Protein 9FGE (pdb70)

Sequence (1002 aa):
ADFAGAMKAFRGVVGAEWVFGDEEAVVPWSKTYIPDPAHQYKPVGAVCPQSVEEVQEIVRIANTYKQPLWTVSTGKNMGYGMTAPATPGQVVLDLKRMNRILEVDADLGTCLLEPGVTYQQLKDYLEEHKIPLWIDVPDVGPIASPVGNTLDRGVGYTPYGEHFMFQCGMEVCLPDGRLMRTGMGSIKGSTAWQAFKWGYGPYLDGLFTQSNFGIVTKMGLWLMPKPPVYKPFMVRHANMEDVPKIIEAMRPLRVSNLVANCNLMMSASYQLAMFKRRNEIVPDGAPLDEASLKKAASANGLGMWNTYFALYGTEQTVAGVEPIIRATLTASGGEVLTAAEMEGNPWFHHHQTLMQGGLNLDEVGLLRWRGAGGGLAWFAPVAAARGVEAERQTALAKEIVEKHGFDYTAAYAIGWRDLHHIIALLFDKADPTQEQKADACYRELVTRFGAQGWASYRTGVNSMDLVAQQYGEVNRDFNRTLKRAIDPNGILSPGKSGIHPADFAGAMKAFRGVVGAEWVFGDEEAVVPWSKTYIPDPAHQYKPVGAVCPQSVEEVQEIVRIANTYKQPLWTVSTGKNMGYGMTAPATPGQVVLDLKRMNRILEVDADLGTCLLEPGVTYQQLKDYLEEHKIPLWIDVPDVGPIASPVGNTLDRGVGYTPYGEHFMFQCGMEVCLPDGRLMRTGMGSIKGSTAWQAFKWGYGPYLDGLFTQSNFGIVTKMGLWLMPKPPVYKPFMVRHANMEDVPKIIEAMRPLRVSNLVANCNLMMSASYQLAMFKRRNEIVPDGAPLDEASLKKAASANGLGMWNTYFALYGTEQTVAGVEPIIRATLTASGGEVLTAAEMEGNPWFHHHQTLMQGGLNLDEVGLLRWRGAGGGLAWFAPVAAARGVEAERQTALAKEIVEKHGFDYTAAYAIGWRDLHHIIALLFDKADPTQEQKADACYRELVTRFGAQGWASYRTGVNSMDLVAQQYGEVNRDFNRTLKRAIDPNGILSPGKSGIHP

Foldseek 3Di:
DQLVQLQVQLCVLANNVQKQAADVSQVVLAAAQAQDLPSFFGERIEGEHQDLLSVLSSLQSCLVRLAFEEEAQQQPPHQFRRNTFLGPRHYYYYHLNNADFDDADLVQQKTKTFSNHFLVNVVCVCVVVVRQWFDADDLAFDGDGLVRCLLQQAAFWALCTRFVVFWFKFWWLFSNSDIDIFACVVPPPDPCRNPGHAHDDHRCPNCRRLHQGTHTGMIMGGTHGAAPDKWKKKKAAADPQLQQLQLVLVQVCQLVVVFRTWKKWFALQQVCLQPHAQCVQPNDVDANDPVSSNVVQVVLVHHRIMMMTMDGHDPVSCVVRVVVSCVSRVVSRIDMDTCVRCPPRVVSVSRSQRHRNHHDHGDRSNQRHDDNGSHKHKFKKKDFSGSVRRSVLQVVLQVLQVVLPFHWGWIWGDHNGMITTITIGIFDNVPSVGSVSSLVSSLCSQVVCLVVPIAHSGGHSNCLQVRLVSDDPVVLVVSQVSCCVRNVSQRGRACRSHHHD/DQLVQLQVQLCVLANPVQKQAAPVSQVVQAAAQAQDLPSFFGERMEGEHQDLLSVLSSLQSCLVRLAFEEEAQQQPPHQFRRNTFLGPRHYYYYHLNNFDFDDADLVQQKTKTFSNHFLVNVVCVCVVVVRQWFDADDLDADGDGLVRCVLQQAAFWALCTRSVVFWFKWWWQFSNSDIDIFAQPVPPPDPCRNPGHAHDPHRCPNCRHLHFGTHTGMIMGGTHGAAPDKWKKKKAAADPQLQQLQLVLVQVCLLVVVFRTWKKWFALVQVCLQPHAQCVQPDDVDANDPVSSSVVQVVLVHHRIMMMTMDGHDPVSCVVRVVVSCVSRVVSRIDMDTCVVCPPRVVSVSSSQNHRNHHDHDDRSNQRHDDNGSHKHKFKKKDFSGSVVSSVLQVVLQVLLVVLPFHFGWIWGDHNGMITTITIGIFDSVPSVGSVSSVVSSLCSQVVCLVVPIAHSGGHSNCLQVRLVSDDPVVLVVLQVSCCVRNVSQRTSACRSHHHD

Structure (mmCIF, N/CA/C/O backbone):
data_9FGE
#
_entry.id   9FGE
#
_cell.length_a   91.326
_cell.length_b   97.824
_cell.length_c   129.607
_cell.angle_alpha   90.00
_cell.angle_beta   90.00
_cell.angle_gamma   90.00
#
_symmetry.space_group_name_H-M   'P 2 21 21'
#
loop_
_entity.id
_entity.type
_entity.pdbx_description
1 polymer 'FAD-binding oxidoreductase'
2 non-polymer 'FLAVIN-ADENINE DINUCLEOTIDE'
3 non-polymer 4-hydroxy-3-methoxybenzaldehyde
4 non-polymer GLYCEROL
5 non-polymer DI(HYDROXYETHYL)ETHER
6 water water
#
loop_
_atom_site.group_PDB
_atom_site.id
_atom_site.type_symbol
_atom_site.label_atom_id
_atom_site.label_alt_id
_atom_site.label_comp_id
_atom_site.label_asym_id
_atom_site.label_entity_id
_atom_site.label_seq_id
_atom_site.pdbx_PDB_ins_code
_atom_site.Cartn_x
_atom_site.Cartn_y
_atom_site.Cartn_z
_atom_site.occupancy
_atom_site.B_iso_or_equiv
_atom_site.auth_seq_id
_atom_site.auth_comp_id
_atom_site.auth_asym_id
_atom_site.auth_atom_id
_atom_site.pdbx_PDB_model_num
ATOM 1 N N . ALA A 1 1 ? 10.195 18.394 65.954 1.00 28.94 43 ALA A N 1
ATOM 2 C CA . ALA A 1 1 ? 10.754 19.505 65.139 1.00 24.97 43 ALA A CA 1
ATOM 3 C C . ALA A 1 1 ? 10.641 20.852 65.881 1.00 25.57 43 ALA A C 1
ATOM 4 O O . ALA A 1 1 ? 9.578 21.176 66.397 1.00 32.04 43 ALA A O 1
ATOM 6 N N . ASP A 1 2 ? 11.727 21.656 65.968 1.00 24.56 44 ASP A N 1
ATOM 7 C CA . ASP A 1 2 ? 11.606 23.068 66.329 1.00 23.06 44 ASP A CA 1
ATOM 8 C C . ASP A 1 2 ? 11.606 23.929 65.065 1.00 23.01 44 ASP A C 1
ATOM 9 O O . ASP A 1 2 ? 12.638 24.395 64.564 1.00 19.40 44 ASP A O 1
ATOM 14 N N . PHE A 1 3 ? 10.407 24.118 64.543 1.00 20.84 45 PHE A N 1
ATOM 15 C CA . PHE A 1 3 ? 10.202 24.837 63.308 1.00 19.71 45 PHE A CA 1
ATOM 16 C C . PHE A 1 3 ? 10.711 26.270 63.411 1.00 19.40 45 PHE A C 1
ATOM 17 O O . PHE A 1 3 ? 11.461 26.707 62.553 1.00 18.04 45 PHE A O 1
ATOM 25 N N . ALA A 1 4 ? 10.305 27.005 64.449 1.00 20.02 46 ALA A N 1
ATOM 26 C CA . ALA A 1 4 ? 10.644 28.410 64.518 1.00 19.41 46 ALA A CA 1
ATOM 27 C C . ALA A 1 4 ? 12.164 28.597 64.632 1.00 17.58 46 ALA A C 1
ATOM 28 O O . ALA A 1 4 ? 12.709 29.503 63.988 1.00 19.77 46 ALA A O 1
ATOM 30 N N . GLY A 1 5 ? 12.849 27.736 65.394 1.00 18.01 47 GLY A N 1
ATOM 31 C CA . GLY A 1 5 ? 14.298 27.828 65.539 1.00 17.37 47 GLY A CA 1
ATOM 32 C C . GLY A 1 5 ? 15.023 27.523 64.216 1.00 16.92 47 GLY A C 1
ATOM 33 O O . GLY A 1 5 ? 16.008 28.157 63.855 1.00 15.92 47 GLY A O 1
ATOM 34 N N . ALA A 1 6 ? 14.568 26.480 63.534 1.00 16.73 48 ALA A N 1
ATOM 35 C CA . ALA A 1 6 ? 15.111 26.156 62.219 1.00 13.91 48 ALA A CA 1
ATOM 36 C C . ALA A 1 6 ? 14.989 27.309 61.233 1.00 14.42 48 ALA A C 1
ATOM 37 O O . ALA A 1 6 ? 15.971 27.646 60.580 1.00 14.89 48 ALA A O 1
ATOM 39 N N . MET A 1 7 ? 13.801 27.903 61.130 1.00 16.01 49 MET A N 1
ATOM 40 C CA . MET A 1 7 ? 13.541 28.911 60.121 1.00 17.11 49 MET A CA 1
ATOM 41 C C . MET A 1 7 ? 14.347 30.169 60.455 1.00 17.14 49 MET A C 1
ATOM 42 O O . MET A 1 7 ? 14.924 30.803 59.574 1.00 16.12 49 MET A O 1
ATOM 47 N N . LYS A 1 8 ? 14.515 30.468 61.748 1.00 16.35 50 LYS A N 1
ATOM 48 C CA . LYS A 1 8 ? 15.356 31.615 62.076 1.00 17.93 50 LYS A CA 1
ATOM 49 C C . LYS A 1 8 ? 16.808 31.384 61.665 1.00 15.95 50 LYS A C 1
ATOM 50 O O . LYS A 1 8 ? 17.474 32.248 61.101 1.00 15.51 50 LYS A O 1
ATOM 56 N N . ALA A 1 9 ? 17.306 30.176 61.921 1.00 14.57 51 ALA A N 1
ATOM 57 C CA . ALA A 1 9 ? 18.650 29.831 61.539 1.00 13.84 51 ALA A CA 1
ATOM 58 C C . ALA A 1 9 ? 18.817 29.818 60.018 1.00 15.38 51 ALA A C 1
ATOM 59 O O . ALA A 1 9 ? 19.851 30.281 59.524 1.00 14.92 51 ALA A O 1
ATOM 61 N N . PHE A 1 10 ? 17.806 29.318 59.290 1.00 14.54 52 PHE A N 1
ATOM 62 C CA . PHE A 1 10 ? 17.857 29.339 57.822 1.00 14.75 52 PHE A CA 1
ATOM 63 C C . PHE A 1 10 ? 17.939 30.771 57.266 1.00 15.36 52 PHE A C 1
ATOM 64 O O . PHE A 1 10 ? 18.673 31.030 56.305 1.00 16.31 52 PHE A O 1
ATOM 72 N N . ARG A 1 11 ? 17.255 31.742 57.903 1.00 15.34 53 ARG A N 1
ATOM 73 C CA . ARG A 1 11 ? 17.370 33.120 57.434 1.00 15.55 53 ARG A CA 1
ATOM 74 C C . ARG A 1 11 ? 18.807 33.623 57.509 1.00 16.61 53 ARG A C 1
ATOM 75 O O . ARG A 1 11 ? 19.228 34.393 56.648 1.00 17.82 53 ARG A O 1
ATOM 83 N N . GLY A 1 12 ? 19.554 33.196 58.535 1.00 15.19 54 GLY A N 1
ATOM 84 C CA . GLY A 1 12 ? 20.947 33.528 58.721 1.00 16.40 54 GLY A CA 1
ATOM 85 C C . GLY A 1 12 ? 21.838 32.948 57.630 1.00 17.09 54 GLY A C 1
ATOM 86 O O . GLY A 1 12 ? 22.903 33.484 57.349 1.00 19.96 54 GLY A O 1
ATOM 87 N N . VAL A 1 13 ? 21.403 31.833 57.008 1.00 14.68 55 VAL A N 1
ATOM 88 C CA . VAL A 1 13 ? 22.185 31.215 55.954 1.00 14.53 55 VAL A CA 1
ATOM 89 C C . VAL A 1 13 ? 21.901 31.859 54.603 1.00 15.41 55 VAL A C 1
ATOM 90 O O . VAL A 1 13 ? 22.844 32.177 53.892 1.00 18.30 55 VAL A O 1
ATOM 94 N N . VAL A 1 14 ? 20.647 31.944 54.190 1.00 13.66 56 VAL A N 1
ATOM 95 C CA . VAL A 1 14 ? 20.345 32.311 52.821 1.00 14.05 56 VAL A CA 1
ATOM 96 C C . VAL A 1 14 ? 19.898 33.771 52.736 1.00 17.14 56 VAL A C 1
ATOM 97 O O . VAL A 1 14 ? 19.753 34.263 51.632 1.00 17.85 56 VAL A O 1
ATOM 101 N N . GLY A 1 15 ? 19.597 34.401 53.870 1.00 16.73 57 GLY A N 1
ATOM 102 C CA . GLY A 1 15 ? 18.931 35.701 53.869 1.00 18.89 57 GLY A CA 1
ATOM 103 C C . GLY A 1 15 ? 17.421 35.563 54.080 1.00 18.63 57 GLY A C 1
ATOM 104 O O . GLY A 1 15 ? 16.755 34.665 53.544 1.00 16.94 57 GLY A O 1
ATOM 105 N N . ALA A 1 16 ? 16.818 36.505 54.817 1.00 18.07 58 ALA A N 1
ATOM 106 C CA . ALA A 1 16 ? 15.404 36.424 55.115 1.00 18.02 58 ALA A CA 1
ATOM 107 C C . ALA A 1 16 ? 14.528 36.384 53.860 1.00 17.23 58 ALA A C 1
ATOM 108 O O . ALA A 1 16 ? 13.461 35.758 53.879 1.00 17.71 58 ALA A O 1
ATOM 110 N N . GLU A 1 17 ? 14.990 36.965 52.746 1.00 16.82 59 GLU A N 1
ATOM 111 C CA . GLU A 1 17 ? 14.169 37.041 51.551 1.00 18.53 59 GLU A CA 1
ATOM 112 C C . GLU A 1 17 ? 14.072 35.693 50.813 1.00 17.63 59 GLU A C 1
ATOM 113 O O . GLU A 1 17 ? 13.216 35.566 49.910 1.00 17.83 59 GLU A O 1
ATOM 119 N N . TRP A 1 18 ? 14.823 34.678 51.277 1.00 17.27 60 TRP A N 1
ATOM 120 C CA . TRP A 1 18 ? 14.818 33.360 50.629 1.00 14.27 60 TRP A CA 1
ATOM 121 C C . TRP A 1 18 ? 14.276 32.291 51.567 1.00 15.11 60 TRP A C 1
ATOM 122 O O . TRP A 1 18 ? 14.405 31.104 51.294 1.00 14.51 60 TRP A O 1
ATOM 133 N N . VAL A 1 19 ? 13.679 32.714 52.695 1.00 15.69 61 VAL A N 1
ATOM 134 C CA . VAL A 1 19 ? 12.952 31.832 53.597 1.00 14.62 61 VAL A CA 1
ATOM 135 C C . VAL A 1 19 ? 11.473 32.227 53.584 1.00 17.26 61 VAL A C 1
ATOM 136 O O . VAL A 1 19 ? 11.122 33.419 53.695 1.00 18.02 61 VAL A O 1
ATOM 140 N N . PHE A 1 20 ? 10.617 31.203 53.511 1.00 15.88 62 PHE A N 1
ATOM 141 C CA . PHE A 1 20 ? 9.178 31.358 53.385 1.00 17.29 62 PHE A CA 1
ATOM 142 C C . PHE A 1 20 ? 8.551 30.553 54.515 1.00 18.47 62 PHE A C 1
ATOM 143 O O . PHE A 1 20 ? 8.556 29.318 54.453 1.00 17.00 62 PHE A O 1
ATOM 151 N N . GLY A 1 21 ? 8.024 31.227 55.552 1.00 19.66 63 GLY A N 1
ATOM 152 C CA . GLY A 1 21 ? 7.868 30.596 56.863 1.00 19.70 63 GLY A CA 1
ATOM 153 C C . GLY A 1 21 ? 6.479 30.687 57.496 1.00 23.56 63 GLY A C 1
ATOM 154 O O . GLY A 1 21 ? 6.337 30.435 58.706 1.00 24.22 63 GLY A O 1
ATOM 155 N N . ASP A 1 22 ? 5.452 30.950 56.685 1.00 24.43 64 ASP A N 1
ATOM 156 C CA . ASP A 1 22 ? 4.079 30.855 57.172 1.00 29.47 64 ASP A CA 1
ATOM 157 C C . ASP A 1 22 ? 3.135 30.464 56.037 1.00 28.17 64 ASP A C 1
ATOM 158 O O . ASP A 1 22 ? 3.511 30.479 54.866 1.00 26.11 64 ASP A O 1
ATOM 163 N N . GLU A 1 23 ? 1.867 30.215 56.381 1.00 31.70 65 GLU A N 1
ATOM 164 C CA . GLU A 1 23 ? 0.911 29.676 55.421 1.00 32.21 65 GLU A CA 1
ATOM 165 C C . GLU A 1 23 ? 0.835 30.527 54.149 1.00 31.38 65 GLU A C 1
ATOM 166 O O . GLU A 1 23 ? 0.804 29.986 53.050 1.00 29.83 65 GLU A O 1
ATOM 172 N N . GLU A 1 24 ? 0.742 31.853 54.298 1.00 29.83 66 GLU A N 1
ATOM 173 C CA . GLU A 1 24 ? 0.606 32.751 53.167 1.00 30.00 66 GLU A CA 1
ATOM 174 C C . GLU A 1 24 ? 1.869 32.742 52.302 1.00 26.97 66 GLU A C 1
ATOM 175 O O . GLU A 1 24 ? 1.786 32.772 51.080 1.00 25.52 66 GLU A O 1
ATOM 181 N N . ALA A 1 25 ? 3.043 32.782 52.944 1.00 22.13 67 ALA A N 1
ATOM 182 C CA . ALA A 1 25 ? 4.295 32.845 52.210 1.00 20.40 67 ALA A CA 1
ATOM 183 C C . ALA A 1 25 ? 4.551 31.529 51.434 1.00 18.11 67 ALA A C 1
ATOM 184 O O . ALA A 1 25 ? 5.217 31.574 50.401 1.00 18.94 67 ALA A O 1
ATOM 186 N N . VAL A 1 26 ? 4.017 30.385 51.888 1.00 19.59 68 VAL A N 1
ATOM 187 C CA . VAL A 1 26 ? 4.321 29.108 51.217 1.00 17.52 68 VAL A CA 1
ATOM 188 C C . VAL A 1 26 ? 3.285 28.713 50.161 1.00 18.13 68 VAL A C 1
ATOM 189 O O . VAL A 1 26 ? 3.398 27.655 49.527 1.00 16.33 68 VAL A O 1
ATOM 193 N N . VAL A 1 27 ? 2.288 29.575 49.904 1.00 18.44 69 VAL A N 1
ATOM 194 C CA . VAL A 1 27 ? 1.314 29.346 48.850 1.00 18.92 69 VAL A CA 1
ATOM 195 C C . VAL A 1 27 ? 1.986 28.945 47.531 1.00 18.07 69 VAL A C 1
ATOM 196 O O . VAL A 1 27 ? 1.507 28.006 46.900 1.00 17.35 69 VAL A O 1
ATOM 200 N N . PRO A 1 28 ? 3.066 29.609 47.030 1.00 18.81 70 PRO A N 1
ATOM 201 C CA . PRO A 1 28 ? 3.674 29.191 45.761 1.00 18.18 70 PRO A CA 1
ATOM 202 C C . PRO A 1 28 ? 4.167 27.735 45.692 1.00 17.55 70 PRO A C 1
ATOM 203 O O . PRO A 1 28 ? 4.439 27.231 44.601 1.00 17.43 70 PRO A O 1
ATOM 207 N N . TRP A 1 29 ? 4.298 27.078 46.849 1.00 14.16 71 TRP A N 1
ATOM 208 C CA . TRP A 1 29 ? 4.779 25.692 46.914 1.00 13.18 71 TRP A CA 1
ATOM 209 C C . TRP A 1 29 ? 3.645 24.701 47.204 1.00 14.00 71 TRP A C 1
ATOM 210 O O . TRP A 1 29 ? 3.906 23.516 47.390 1.00 13.91 71 TRP A O 1
ATOM 221 N N . SER A 1 30 ? 2.395 25.152 47.289 1.00 14.77 72 SER A N 1
ATOM 222 C CA . SER A 1 30 ? 1.358 24.332 47.895 1.00 15.92 72 SER A CA 1
ATOM 223 C C . SER A 1 30 ? 0.388 23.776 46.864 1.00 15.22 72 SER A C 1
ATOM 224 O O . SER A 1 30 ? -0.345 22.882 47.239 1.00 17.87 72 SER A O 1
ATOM 227 N N . LYS A 1 31 ? 0.340 24.266 45.618 1.00 15.07 73 LYS A N 1
ATOM 228 C CA . LYS A 1 31 ? -0.678 23.782 44.682 1.00 16.31 73 LYS A CA 1
ATOM 229 C C . LYS A 1 31 ? -0.257 22.411 44.127 1.00 14.17 73 LYS A C 1
ATOM 230 O O . LYS A 1 31 ? 0.889 22.230 43.693 1.00 14.34 73 LYS A O 1
ATOM 236 N N . THR A 1 32 ? -1.230 21.482 44.046 1.00 12.88 74 THR A N 1
ATOM 237 C CA . THR A 1 32 ? -1.015 20.170 43.437 1.00 11.93 74 THR A CA 1
ATOM 238 C C . THR A 1 32 ? -2.208 19.865 42.534 1.00 12.16 74 THR A C 1
ATOM 239 O O . THR A 1 32 ? -3.248 20.538 42.623 1.00 13.67 74 THR A O 1
ATOM 243 N N . TYR A 1 33 ? -2.063 18.820 41.749 1.00 11.90 75 TYR A N 1
ATOM 244 C CA . TYR A 1 33 ? -3.083 18.383 40.793 1.00 13.16 75 TYR A CA 1
ATOM 245 C C . TYR A 1 33 ? -3.590 17.002 41.166 1.00 12.05 75 TYR A C 1
ATOM 246 O O . TYR A 1 33 ? -4.627 16.554 40.676 1.00 11.68 75 TYR A O 1
ATOM 255 N N . ILE A 1 34 ? -2.829 16.290 42.005 1.00 11.80 76 ILE A N 1
ATOM 256 C CA . ILE A 1 34 ? -3.255 15.012 42.521 1.00 10.80 76 ILE A CA 1
ATOM 257 C C . ILE A 1 34 ? -4.472 15.194 43.442 1.00 11.91 76 ILE A C 1
ATOM 258 O O . ILE A 1 34 ? -4.700 16.277 43.981 1.00 13.23 76 ILE A O 1
ATOM 263 N N . PRO A 1 35 ? -5.272 14.135 43.670 1.00 13.22 77 PRO A N 1
ATOM 264 C CA . PRO A 1 35 ? -6.407 14.242 44.578 1.00 13.89 77 PRO A CA 1
ATOM 265 C C . PRO A 1 35 ? -5.895 14.318 46.019 1.00 15.42 77 PRO A C 1
ATOM 266 O O . PRO A 1 35 ? -5.004 13.547 46.396 1.00 17.55 77 PRO A O 1
ATOM 270 N N . ASP A 1 36 ? -6.478 15.201 46.830 1.00 14.82 78 ASP A N 1
ATOM 271 C CA . ASP A 1 36 ? -6.056 15.325 48.209 1.00 14.02 78 ASP A CA 1
ATOM 272 C C . ASP A 1 36 ? -7.254 15.754 49.059 1.00 14.60 78 ASP A C 1
ATOM 273 O O . ASP A 1 36 ? -7.280 16.889 49.502 1.00 16.44 78 ASP A O 1
ATOM 278 N N . PRO A 1 37 ? -8.287 14.887 49.204 1.00 18.25 79 PRO A N 1
ATOM 279 C CA . PRO A 1 37 ? -9.519 15.251 49.912 1.00 18.40 79 PRO A CA 1
ATOM 280 C C . PRO A 1 37 ? -9.284 15.688 51.350 1.00 23.87 79 PRO A C 1
ATOM 281 O O . PRO A 1 37 ? -9.942 16.619 51.805 1.00 28.46 79 PRO A O 1
ATOM 285 N N . ALA A 1 38 ? -8.254 15.144 52.010 1.00 23.11 80 ALA A N 1
ATOM 286 C CA . ALA A 1 38 ? -7.975 15.554 53.384 1.00 26.79 80 ALA A CA 1
ATOM 287 C C . ALA A 1 38 ? -7.082 16.795 53.466 1.00 26.72 80 ALA A C 1
ATOM 288 O O . ALA A 1 38 ? -6.775 17.240 54.577 1.00 27.17 80 ALA A O 1
ATOM 290 N N . HIS A 1 39 ? -6.640 17.373 52.329 1.00 22.04 81 HIS A N 1
ATOM 291 C CA . HIS A 1 39 ? -5.736 18.509 52.328 1.00 27.00 81 HIS A CA 1
ATOM 292 C C . HIS A 1 39 ? -4.497 18.231 53.188 1.00 23.32 81 HIS A C 1
ATOM 293 O O . HIS A 1 39 ? -4.065 19.094 53.936 1.00 26.47 81 HIS A O 1
ATOM 300 N N . GLN A 1 40 ? -3.907 17.041 53.040 1.00 19.22 82 GLN A N 1
ATOM 301 C CA . GLN A 1 40 ? -2.818 16.640 53.929 1.00 18.15 82 GLN A CA 1
ATOM 302 C C . GLN A 1 40 ? -1.439 16.794 53.267 1.00 17.98 82 GLN A C 1
ATOM 303 O O . GLN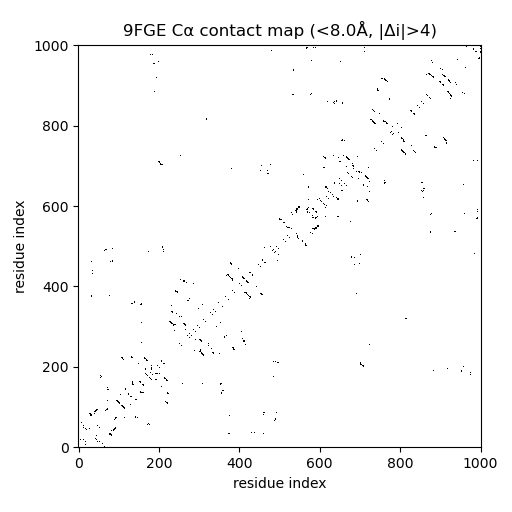 A 1 40 ? -0.436 16.697 53.968 1.00 19.47 82 GLN A O 1
ATOM 309 N N . TYR A 1 41 ? -1.346 16.930 51.943 1.00 15.09 83 TYR A N 1
ATOM 310 C CA . TYR A 1 41 ? -0.042 17.063 51.271 1.00 14.90 83 TYR A CA 1
ATOM 311 C C . TYR A 1 41 ? 0.274 18.545 51.040 1.00 14.05 83 TYR A C 1
ATOM 312 O O . TYR A 1 41 ? -0.210 19.157 50.076 1.00 15.12 83 TYR A O 1
ATOM 321 N N . LYS A 1 42 ? 1.026 19.123 51.994 1.00 13.90 84 LYS A N 1
ATOM 322 C CA . LYS A 1 42 ? 1.271 20.552 52.021 1.00 15.77 84 LYS A CA 1
ATOM 323 C C . LYS A 1 42 ? 2.544 20.842 52.795 1.00 12.97 84 LYS A C 1
ATOM 324 O O . LYS A 1 42 ? 2.768 20.337 53.897 1.00 14.24 84 LYS A O 1
ATOM 330 N N . PRO A 1 43 ? 3.411 21.715 52.263 1.00 13.97 85 PRO A N 1
ATOM 331 C CA . PRO A 1 43 ? 4.597 22.131 53.010 1.00 14.54 85 PRO A CA 1
ATOM 332 C C . PRO A 1 43 ? 4.252 23.177 54.069 1.00 14.22 85 PRO A C 1
ATOM 333 O O . PRO A 1 43 ? 3.233 23.886 53.953 1.00 15.23 85 PRO A O 1
ATOM 337 N N . VAL A 1 44 ? 5.116 23.296 55.088 1.00 14.18 86 VAL A N 1
ATOM 338 C CA . VAL A 1 44 ? 4.968 24.331 56.107 1.00 15.49 86 VAL A CA 1
ATOM 339 C C . VAL A 1 44 ? 5.953 25.472 55.923 1.00 16.24 86 VAL A C 1
ATOM 340 O O . VAL A 1 44 ? 5.846 26.497 56.579 1.00 16.78 86 VAL A O 1
ATOM 344 N N . GLY A 1 45 ? 6.888 25.345 54.977 1.00 13.61 87 GLY A N 1
ATOM 345 C CA . GLY A 1 45 ? 7.888 26.341 54.739 1.00 13.36 87 GLY A CA 1
ATOM 346 C C . GLY A 1 45 ? 8.667 26.011 53.468 1.00 12.25 87 GLY A C 1
ATOM 347 O O . GLY A 1 45 ? 8.468 24.969 52.846 1.00 13.48 87 GLY A O 1
ATOM 348 N N . ALA A 1 46 ? 9.452 26.965 53.011 1.00 11.20 88 ALA A N 1
ATOM 349 C CA . ALA A 1 46 ? 10.401 26.731 51.932 1.00 12.56 88 ALA A CA 1
ATOM 350 C C . ALA A 1 46 ? 11.675 27.551 52.155 1.00 14.81 88 ALA A C 1
ATOM 351 O O . ALA A 1 46 ? 11.654 28.619 52.786 1.00 13.04 88 ALA A O 1
ATOM 353 N N . VAL A 1 47 ? 12.813 27.020 51.660 1.00 11.94 89 VAL A N 1
ATOM 354 C CA . VAL A 1 47 ? 14.093 27.695 51.727 1.00 13.28 89 VAL A CA 1
ATOM 355 C C . VAL A 1 47 ? 14.797 27.510 50.390 1.00 14.38 89 VAL A C 1
ATOM 356 O O . VAL A 1 47 ? 14.783 26.421 49.824 1.00 13.75 89 VAL A O 1
ATOM 360 N N . CYS A 1 48 ? 15.396 28.579 49.872 1.00 13.02 90 CYS A N 1
ATOM 361 C CA . CYS A 1 48 ? 15.938 28.613 48.532 1.00 12.05 90 CYS A CA 1
ATOM 362 C C . CYS A 1 48 ? 17.391 29.052 48.546 1.00 12.52 90 CYS A C 1
ATOM 363 O O . CYS A 1 48 ? 17.719 30.238 48.327 1.00 13.76 90 CYS A O 1
ATOM 366 N N . PRO A 1 49 ? 18.355 28.120 48.703 1.00 12.13 91 PRO A N 1
ATOM 367 C CA . PRO A 1 49 ? 19.767 28.450 48.617 1.00 11.55 91 PRO A CA 1
ATOM 368 C C . PRO A 1 49 ? 20.324 28.595 47.202 1.00 12.54 91 PRO A C 1
ATOM 369 O O . PRO A 1 49 ? 19.764 28.043 46.235 1.00 12.22 91 PRO A O 1
ATOM 373 N N . GLN A 1 50 ? 21.461 29.317 47.115 1.00 12.55 92 GLN A N 1
ATOM 374 C CA . GLN A 1 50 ? 22.143 29.486 45.836 1.00 14.22 92 GLN A CA 1
ATOM 375 C C . GLN A 1 50 ? 23.496 28.774 45.755 1.00 14.25 92 GLN A C 1
ATOM 376 O O . GLN A 1 50 ? 24.098 28.758 44.682 1.00 15.33 92 GLN A O 1
ATOM 382 N N . SER A 1 51 ? 24.014 28.231 46.868 1.00 13.35 93 SER A N 1
ATOM 383 C CA . SER A 1 51 ? 25.293 27.553 46.833 1.00 13.92 93 SER A CA 1
ATOM 384 C C . SER A 1 51 ? 25.240 26.225 47.571 1.00 11.38 93 SER A C 1
ATOM 385 O O . SER A 1 51 ? 24.459 26.049 48.490 1.00 11.12 93 SER A O 1
ATOM 388 N N . VAL A 1 52 ? 26.147 25.307 47.216 1.00 13.50 94 VAL A N 1
ATOM 389 C CA . VAL A 1 52 ? 26.247 24.021 47.932 1.00 14.13 94 VAL A CA 1
ATOM 390 C C . VAL A 1 52 ? 26.654 24.276 49.399 1.00 14.17 94 VAL A C 1
ATOM 391 O O . VAL A 1 52 ? 26.201 23.578 50.296 1.00 13.24 94 VAL A O 1
ATOM 395 N N . GLU A 1 53 ? 27.480 25.283 49.689 1.00 12.91 95 GLU A N 1
ATOM 396 C CA . GLU A 1 53 ? 27.848 25.568 51.071 1.00 14.34 95 GLU A CA 1
ATOM 397 C C . GLU A 1 53 ? 26.622 25.962 51.908 1.00 14.09 95 GLU A C 1
ATOM 398 O O . GLU A 1 53 ? 26.502 25.559 53.083 1.00 13.59 95 GLU A O 1
ATOM 404 N N . GLU A 1 54 ? 25.693 26.728 51.318 1.00 11.94 96 GLU A N 1
ATOM 405 C CA . GLU A 1 54 ? 24.434 27.032 52.018 1.00 11.70 96 GLU A CA 1
ATOM 406 C C . GLU A 1 54 ? 23.624 25.739 52.267 1.00 11.18 96 GLU A C 1
ATOM 407 O O . GLU A 1 54 ? 23.012 25.562 53.349 1.00 11.24 96 GLU A O 1
ATOM 413 N N . VAL A 1 55 ? 23.601 24.831 51.268 1.00 10.52 97 VAL A N 1
ATOM 414 C CA . VAL A 1 55 ? 22.904 23.554 51.446 1.00 10.60 97 VAL A CA 1
ATOM 415 C C . VAL A 1 55 ? 23.446 22.828 52.663 1.00 11.40 97 VAL A C 1
ATOM 416 O O . VAL A 1 55 ? 22.689 22.332 53.487 1.00 9.74 97 VAL A O 1
ATOM 420 N N . GLN A 1 56 ? 24.776 22.725 52.751 1.00 12.74 98 GLN A N 1
ATOM 421 C CA . GLN A 1 56 ? 25.417 22.027 53.856 1.00 11.03 98 GLN A CA 1
ATOM 422 C C . GLN A 1 56 ? 24.999 22.614 55.204 1.00 11.67 98 GLN A C 1
ATOM 423 O O . GLN A 1 56 ? 24.711 21.846 56.127 1.00 11.44 98 GLN A O 1
ATOM 429 N N . GLU A 1 57 ? 24.995 23.945 55.286 1.00 12.11 99 GLU A N 1
ATOM 430 C CA . GLU A 1 57 ? 24.625 24.603 56.535 1.00 13.91 99 GLU A CA 1
ATOM 431 C C . GLU A 1 57 ? 23.158 24.332 56.860 1.00 12.91 99 GLU A C 1
ATOM 432 O O . GLU A 1 57 ? 22.780 24.091 57.994 1.00 12.89 99 GLU A O 1
ATOM 438 N N . ILE A 1 58 ? 22.290 24.414 55.857 1.00 10.40 100 ILE A N 1
ATOM 439 C CA . ILE A 1 58 ? 20.904 24.102 56.011 1.00 10.24 100 ILE A CA 1
ATOM 440 C C . ILE A 1 58 ? 20.716 22.677 56.582 1.00 11.21 100 ILE A C 1
ATOM 441 O O . ILE A 1 58 ? 19.902 22.462 57.486 1.00 11.02 100 ILE A O 1
ATOM 446 N N . VAL A 1 59 ? 21.442 21.705 56.062 1.00 10.69 101 VAL A N 1
ATOM 447 C CA . VAL A 1 59 ? 21.329 20.332 56.528 1.00 11.04 101 VAL A CA 1
ATOM 448 C C . VAL A 1 59 ? 21.767 20.234 57.986 1.00 11.63 101 VAL A C 1
ATOM 449 O O . VAL A 1 59 ? 21.161 19.472 58.742 1.00 11.38 101 VAL A O 1
ATOM 453 N N . ARG A 1 60 ? 22.826 20.949 58.366 1.00 11.53 102 ARG A N 1
ATOM 454 C CA . ARG A 1 60 ? 23.322 20.878 59.726 1.00 11.57 102 ARG A CA 1
ATOM 455 C C . ARG A 1 60 ? 22.227 21.409 60.655 1.00 12.71 102 ARG A C 1
ATOM 456 O O . ARG A 1 60 ? 21.926 20.803 61.678 1.00 12.28 102 ARG A O 1
ATOM 464 N N . ILE A 1 61 ? 21.619 22.542 60.277 1.00 12.04 103 ILE A N 1
ATOM 465 C CA . ILE A 1 61 ? 20.537 23.134 61.058 1.00 11.69 103 ILE A CA 1
ATOM 466 C C . ILE A 1 61 ? 19.341 22.162 61.151 1.00 12.66 103 ILE A C 1
ATOM 467 O O . ILE A 1 61 ? 18.689 22.010 62.204 1.00 12.67 103 ILE A O 1
ATOM 472 N N . ALA A 1 62 ? 18.980 21.511 60.036 1.00 11.33 104 ALA A N 1
ATOM 473 C CA . ALA A 1 62 ? 17.896 20.544 60.016 1.00 11.54 104 ALA A CA 1
ATOM 474 C C . ALA A 1 62 ? 18.105 19.456 61.047 1.00 11.80 104 ALA A C 1
ATOM 475 O O . ALA A 1 62 ? 17.159 19.049 61.778 1.00 12.47 104 ALA A O 1
ATOM 477 N N . ASN A 1 63 ? 19.345 19.020 61.170 1.00 12.01 105 ASN A N 1
ATOM 478 C CA . ASN A 1 63 ? 19.673 17.994 62.162 1.00 12.69 105 ASN A CA 1
ATOM 479 C C . ASN A 1 63 ? 19.498 18.537 63.585 1.00 12.36 105 ASN A C 1
ATOM 480 O O . ASN A 1 63 ? 18.849 17.909 64.437 1.00 14.33 105 ASN A O 1
ATOM 485 N N . THR A 1 64 ? 20.056 19.717 63.856 1.00 12.71 106 THR A N 1
ATOM 486 C CA . THR A 1 64 ? 20.031 20.262 65.218 1.00 12.64 106 THR A CA 1
ATOM 487 C C . THR A 1 64 ? 18.592 20.468 65.673 1.00 12.93 106 THR A C 1
ATOM 488 O O . THR A 1 64 ? 18.290 20.218 66.840 1.00 16.13 106 THR A O 1
ATOM 492 N N . TYR A 1 65 ? 17.729 20.967 64.781 1.00 12.74 107 TYR A N 1
ATOM 493 C CA . TYR A 1 65 ? 16.372 21.385 65.113 1.00 13.41 107 TYR A CA 1
ATOM 494 C C . TYR A 1 65 ? 15.360 20.265 64.788 1.00 14.03 107 TYR A C 1
ATOM 495 O O . TYR A 1 65 ? 14.145 20.454 64.957 1.00 15.71 107 TYR A O 1
ATOM 504 N N . LYS A 1 66 ? 15.847 19.142 64.241 1.00 13.74 108 LYS A N 1
ATOM 505 C CA . LYS A 1 66 ? 15.019 18.002 63.846 1.00 16.28 108 LYS A CA 1
ATOM 506 C C . LYS A 1 66 ? 13.900 18.449 62.874 1.00 14.77 108 LYS A C 1
ATOM 507 O O . LYS A 1 66 ? 12.762 17.975 62.971 1.00 17.04 108 LYS A O 1
ATOM 513 N N . GLN A 1 67 ? 14.221 19.313 61.888 1.00 12.47 109 GLN A N 1
ATOM 514 C CA . GLN A 1 67 ? 13.257 19.859 60.963 1.00 11.27 109 GLN A CA 1
ATOM 515 C C . GLN A 1 67 ? 13.464 19.227 59.589 1.00 11.58 109 GLN A C 1
ATOM 516 O O . GLN A 1 67 ? 14.492 19.498 58.949 1.00 13.07 109 GLN A O 1
ATOM 522 N N . PRO A 1 68 ? 12.550 18.351 59.137 1.00 12.81 110 PRO A N 1
ATOM 523 C CA . PRO A 1 68 ? 12.721 17.710 57.843 1.00 12.75 110 PRO A CA 1
ATOM 524 C C . PRO A 1 68 ? 12.618 18.641 56.659 1.00 11.82 110 PRO A C 1
ATOM 525 O O . PRO A 1 68 ? 11.902 19.656 56.707 1.00 12.99 110 PRO A O 1
ATOM 529 N N . LEU A 1 69 ? 13.382 18.268 55.611 1.00 10.76 111 LEU A N 1
ATOM 530 C CA . LEU A 1 69 ? 13.481 18.989 54.339 1.00 10.88 111 LEU A CA 1
ATOM 531 C C . LEU A 1 69 ? 12.973 18.120 53.190 1.00 11.26 111 LEU A C 1
ATOM 532 O O . LEU A 1 69 ? 13.422 16.986 53.034 1.00 12.82 111 LEU A O 1
ATOM 537 N N . TRP A 1 70 ? 12.127 18.674 52.324 1.00 10.95 112 TRP A N 1
ATOM 538 C CA . TRP A 1 70 ? 11.694 17.956 51.121 1.00 10.27 112 TRP A CA 1
ATOM 539 C C . TRP A 1 70 ? 12.397 18.604 49.946 1.00 11.47 112 TRP A C 1
ATOM 540 O O . TRP A 1 70 ? 12.012 19.708 49.527 1.00 11.36 112 TRP A O 1
ATOM 551 N N . THR A 1 71 ? 13.430 17.938 49.401 1.00 10.87 113 THR A N 1
ATOM 552 C CA . THR A 1 71 ? 14.278 18.546 48.383 1.00 10.10 113 THR A CA 1
ATOM 553 C C . THR A 1 71 ? 13.694 18.413 47.001 1.00 10.28 113 THR A C 1
ATOM 554 O O . THR A 1 71 ? 13.282 17.305 46.610 1.00 11.09 113 THR A O 1
ATOM 558 N N . VAL A 1 72 ? 13.708 19.514 46.267 1.00 9.96 114 VAL A N 1
ATOM 559 C CA . VAL A 1 72 ? 13.342 19.541 44.844 1.00 10.34 114 VAL A CA 1
ATOM 560 C C . VAL A 1 72 ? 14.349 20.347 44.064 1.00 10.67 114 VAL A C 1
ATOM 561 O O . VAL A 1 72 ? 15.074 21.161 44.634 1.00 11.48 114 VAL A O 1
ATOM 565 N N . SER A 1 73 ? 14.369 20.126 42.741 1.00 11.45 115 SER A N 1
ATOM 566 C CA . SER A 1 73 ? 15.276 20.830 41.830 1.00 13.08 115 SER A CA 1
ATOM 567 C C . SER A 1 73 ? 14.517 22.013 41.275 1.00 14.64 115 SER A C 1
ATOM 568 O O . SER A 1 73 ? 14.843 23.123 41.663 1.00 19.92 115 SER A O 1
ATOM 571 N N . THR A 1 74 ? 13.566 21.805 40.349 1.00 12.60 116 THR A N 1
ATOM 572 C CA . THR A 1 74 ? 12.688 22.854 39.865 1.00 14.58 116 THR A CA 1
ATOM 573 C C . THR A 1 74 ? 11.248 22.611 40.341 1.00 15.48 116 THR A C 1
ATOM 574 O O . THR A 1 74 ? 10.399 23.494 40.186 1.00 15.83 116 THR A O 1
ATOM 578 N N . GLY A 1 75 ? 10.953 21.395 40.843 1.00 13.53 117 GLY A N 1
ATOM 579 C CA . GLY A 1 75 ? 9.662 21.130 41.485 1.00 13.23 117 GLY A CA 1
ATOM 580 C C . GLY A 1 75 ? 8.477 21.069 40.528 1.00 13.64 117 GLY A C 1
ATOM 581 O O . GLY A 1 75 ? 7.356 21.381 40.939 1.00 17.49 117 GLY A O 1
ATOM 582 N N . LYS A 1 76 ? 8.671 20.616 39.302 1.00 12.42 118 LYS A N 1
ATOM 583 C CA . LYS A 1 76 ? 7.572 20.552 38.347 1.00 12.77 118 LYS A CA 1
ATOM 584 C C . LYS A 1 76 ? 7.130 19.101 38.125 1.00 12.56 118 LYS A C 1
ATOM 585 O O . LYS A 1 76 ? 6.747 18.729 37.023 1.00 12.86 118 LYS A O 1
ATOM 591 N N . ASN A 1 77 ? 7.029 18.344 39.229 1.00 11.94 119 ASN A N 1
ATOM 592 C CA . ASN A 1 77 ? 6.595 16.951 39.230 1.00 11.91 119 ASN A CA 1
ATOM 593 C C . ASN A 1 77 ? 5.067 16.905 39.136 1.00 11.21 119 ASN A C 1
ATOM 594 O O . ASN A 1 77 ? 4.369 16.377 39.993 1.00 11.76 119 ASN A O 1
ATOM 599 N N . MET A 1 78 ? 4.524 17.409 38.016 1.00 10.83 120 MET A N 1
ATOM 600 C CA . MET A 1 78 ? 3.106 17.625 37.832 1.00 11.57 120 MET A CA 1
ATOM 601 C C . MET A 1 78 ? 2.416 16.284 37.560 1.00 11.07 120 MET A C 1
ATOM 602 O O . MET A 1 78 ? 2.839 15.551 36.686 1.00 11.54 120 MET A O 1
ATOM 607 N N . GLY A 1 79 ? 1.397 16.005 38.378 1.00 10.29 121 GLY A N 1
ATOM 608 C CA . GLY A 1 79 ? 0.713 14.727 38.412 1.00 10.89 121 GLY A CA 1
ATOM 609 C C . GLY A 1 79 ? 1.345 13.741 39.386 1.00 10.43 121 GLY A C 1
ATOM 610 O O . GLY A 1 79 ? 0.834 12.628 39.543 1.00 10.98 121 GLY A O 1
ATOM 611 N N . TYR A 1 80 ? 2.455 14.161 40.018 1.00 11.42 122 TYR A N 1
ATOM 612 C CA . TYR A 1 80 ? 3.158 13.337 40.996 1.00 10.36 122 TYR A CA 1
ATOM 613 C C . TYR A 1 80 ? 3.367 14.083 42.324 1.00 11.74 122 TYR A C 1
ATOM 614 O O . TYR A 1 80 ? 4.028 13.546 43.225 1.00 12.56 122 TYR A O 1
ATOM 623 N N . GLY A 1 81 ? 2.763 15.264 42.469 1.00 10.92 123 GLY A N 1
ATOM 624 C CA . GLY A 1 81 ? 2.798 15.996 43.731 1.00 10.72 123 GLY A CA 1
ATOM 625 C C . GLY A 1 81 ? 3.401 17.392 43.697 1.00 11.12 123 GLY A C 1
ATOM 626 O O . GLY A 1 81 ? 3.367 18.052 44.729 1.00 11.08 123 GLY A O 1
ATOM 627 N N . MET A 1 82 ? 3.971 17.806 42.559 1.00 10.97 124 MET A N 1
ATOM 628 C CA . MET A 1 82 ? 4.617 19.109 42.460 1.00 11.49 124 MET A CA 1
ATOM 629 C C . MET A 1 82 ? 5.635 19.227 43.595 1.00 11.59 124 MET A C 1
ATOM 630 O O . MET A 1 82 ? 6.530 18.378 43.696 1.00 11.99 124 MET A O 1
ATOM 635 N N . THR A 1 83 ? 5.514 20.226 44.490 1.00 11.40 125 THR A N 1
ATOM 636 C CA . THR A 1 83 ? 6.432 20.396 45.609 1.00 12.23 125 THR A CA 1
ATOM 637 C C . THR A 1 83 ? 5.764 20.077 46.929 1.00 12.43 125 THR A C 1
ATOM 638 O O . THR A 1 83 ? 6.301 20.468 47.972 1.00 13.21 125 THR A O 1
ATOM 642 N N . ALA A 1 84 ? 4.674 19.319 46.927 1.00 13.23 126 ALA A N 1
ATOM 643 C CA . ALA A 1 84 ? 4.068 18.931 48.187 1.00 13.14 126 ALA A CA 1
ATOM 644 C C . ALA A 1 84 ? 4.841 17.770 48.807 1.00 13.38 126 ALA A C 1
ATOM 645 O O . ALA A 1 84 ? 5.064 16.781 48.118 1.00 13.19 126 ALA A O 1
ATOM 647 N N . PRO A 1 85 ? 5.216 17.830 50.108 1.00 12.31 127 PRO A N 1
ATOM 648 C CA . PRO A 1 85 ? 5.863 16.676 50.749 1.00 11.98 127 PRO A CA 1
ATOM 649 C C . PRO A 1 85 ? 4.920 15.509 51.029 1.00 12.29 127 PRO A C 1
ATOM 650 O O . PRO A 1 85 ? 3.698 15.674 51.150 1.00 12.95 127 PRO A O 1
ATOM 654 N N . ALA A 1 86 ? 5.505 14.302 51.185 1.00 12.02 128 ALA A N 1
ATOM 655 C CA . ALA A 1 86 ? 4.741 13.110 51.452 1.00 12.55 128 ALA A CA 1
ATOM 656 C C . ALA A 1 86 ? 4.160 13.033 52.879 1.00 13.37 128 ALA A C 1
ATOM 657 O O . ALA A 1 86 ? 3.155 12.317 53.069 1.00 13.91 128 ALA A O 1
ATOM 659 N N . THR A 1 87 ? 4.785 13.698 53.877 1.00 12.90 129 THR A N 1
ATOM 660 C CA . THR A 1 87 ? 4.298 13.691 55.238 1.00 14.02 129 THR A CA 1
ATOM 661 C C . THR A 1 87 ? 4.175 15.135 55.721 1.00 14.42 129 THR A C 1
ATOM 662 O O . THR A 1 87 ? 4.828 16.033 55.209 1.00 13.49 129 THR A O 1
ATOM 666 N N . PRO A 1 88 ? 3.394 15.401 56.790 1.00 15.94 130 PRO A N 1
ATOM 667 C CA . PRO A 1 88 ? 3.206 16.770 57.267 1.00 15.17 130 PRO A CA 1
ATOM 668 C C . PRO A 1 88 ? 4.435 17.350 57.924 1.00 12.66 130 PRO A C 1
ATOM 669 O O . PRO A 1 88 ? 5.309 16.638 58.462 1.00 15.63 130 PRO A O 1
ATOM 673 N N . GLY A 1 89 ? 4.507 18.664 57.897 1.00 13.29 131 GLY A N 1
ATOM 674 C CA . GLY A 1 89 ? 5.475 19.358 58.718 1.00 14.00 131 GLY A CA 1
ATOM 675 C C . GLY A 1 89 ? 6.857 19.592 58.093 1.00 13.44 131 GLY A C 1
ATOM 676 O O . GLY A 1 89 ? 7.800 19.992 58.795 1.00 13.91 131 GLY A O 1
ATOM 677 N N . GLN A 1 90 ? 6.973 19.370 56.784 1.00 12.28 132 GLN A N 1
ATOM 678 C CA . GLN A 1 90 ? 8.252 19.506 56.103 1.00 11.77 132 GLN A CA 1
ATOM 679 C C . GLN A 1 90 ? 8.417 20.890 55.447 1.00 11.90 132 GLN A C 1
ATOM 680 O O . GLN A 1 90 ? 7.459 21.486 54.956 1.00 11.52 132 GLN A O 1
ATOM 686 N N . VAL A 1 91 ? 9.687 21.287 55.340 1.00 11.28 133 VAL A N 1
ATOM 687 C CA . VAL A 1 91 ? 10.112 22.499 54.648 1.00 12.12 133 VAL A CA 1
ATOM 688 C C . VAL A 1 91 ? 10.676 22.089 53.300 1.00 12.53 133 VAL A C 1
ATOM 689 O O . VAL A 1 91 ? 11.575 21.247 53.257 1.00 12.92 133 VAL A O 1
ATOM 693 N N . VAL A 1 92 ? 10.212 22.734 52.232 1.00 12.48 134 VAL A N 1
ATOM 694 C CA . VAL A 1 92 ? 10.748 22.439 50.912 1.00 12.10 134 VAL A CA 1
ATOM 695 C C . VAL A 1 92 ? 12.136 23.067 50.815 1.00 12.71 134 VAL A C 1
ATOM 696 O O . VAL A 1 92 ? 12.315 24.238 51.119 1.00 12.19 134 VAL A O 1
ATOM 700 N N . LEU A 1 93 ? 13.133 22.261 50.438 1.00 12.75 135 LEU A N 1
ATOM 701 C CA . LEU A 1 93 ? 14.470 22.735 50.073 1.00 11.56 135 LEU A CA 1
ATOM 702 C C . LEU A 1 93 ? 14.499 22.855 48.549 1.00 12.09 135 LEU A C 1
ATOM 703 O O . LEU A 1 93 ? 14.560 21.853 47.813 1.00 11.23 135 LEU A O 1
ATOM 708 N N . ASP A 1 94 ? 14.267 24.086 48.061 1.00 11.38 136 ASP A N 1
ATOM 709 C CA . ASP A 1 94 ? 14.043 24.346 46.683 1.00 12.46 136 ASP A CA 1
ATOM 710 C C . ASP A 1 94 ? 15.371 24.825 46.084 1.00 12.13 136 ASP A C 1
ATOM 711 O O . ASP A 1 94 ? 15.885 25.897 46.453 1.00 12.58 136 ASP A O 1
ATOM 716 N N . LEU A 1 95 ? 15.966 24.000 45.209 1.00 11.62 137 LEU A N 1
ATOM 717 C CA . LEU A 1 95 ? 17.317 24.272 44.697 1.00 11.32 137 LEU A CA 1
ATOM 718 C C . LEU A 1 95 ? 17.320 25.040 43.374 1.00 11.65 137 LEU A C 1
ATOM 719 O O . LEU A 1 95 ? 18.340 25.054 42.693 1.00 12.01 137 LEU A O 1
ATOM 724 N N . LYS A 1 96 ? 16.223 25.719 43.020 1.00 11.45 138 LYS A N 1
ATOM 725 C CA . LYS A 1 96 ? 16.116 26.382 41.719 1.00 13.13 138 LYS A CA 1
ATOM 726 C C . LYS A 1 96 ? 17.195 27.443 41.483 1.00 12.03 138 LYS A C 1
ATOM 727 O O . LYS A 1 96 ? 17.493 27.700 40.315 1.00 12.60 138 LYS A O 1
ATOM 733 N N . ARG A 1 97 ? 17.701 28.100 42.526 1.00 10.73 139 ARG A N 1
ATOM 734 C CA . ARG A 1 97 ? 18.744 29.127 42.366 1.00 11.38 139 ARG A CA 1
ATOM 735 C C . ARG A 1 97 ? 20.123 28.537 42.093 1.00 11.98 139 ARG A C 1
ATOM 736 O O . ARG A 1 97 ? 21.031 29.252 41.646 1.00 12.42 139 ARG A O 1
ATOM 744 N N . MET A 1 98 ? 20.282 27.221 42.316 1.00 11.53 140 MET A N 1
ATOM 745 C CA . MET A 1 98 ? 21.535 26.548 42.031 1.00 12.60 140 MET A CA 1
ATOM 746 C C . MET A 1 98 ? 21.460 26.092 40.582 1.00 11.62 140 MET A C 1
ATOM 747 O O . MET A 1 98 ? 21.221 24.922 40.287 1.00 11.90 140 MET A O 1
ATOM 752 N N . ASN A 1 99 ? 21.645 27.016 39.660 1.00 11.37 141 ASN A N 1
ATOM 753 C CA . ASN A 1 99 ? 21.292 26.784 38.268 1.00 12.66 141 ASN A CA 1
ATOM 754 C C . ASN A 1 99 ? 22.489 26.900 37.339 1.00 11.86 141 ASN A C 1
ATOM 755 O O . ASN A 1 99 ? 22.359 27.363 36.202 1.00 11.58 141 ASN A O 1
ATOM 760 N N . ARG A 1 100 ? 23.658 26.537 37.817 1.00 10.45 142 ARG A N 1
ATOM 761 C CA . ARG A 1 100 ? 24.866 26.693 37.011 1.00 11.34 142 ARG A CA 1
ATOM 762 C C . ARG A 1 100 ? 25.153 25.451 36.161 1.00 10.59 142 ARG A C 1
ATOM 763 O O . ARG A 1 100 ? 25.142 24.310 36.634 1.00 10.57 142 ARG A O 1
ATOM 771 N N . ILE A 1 101 ? 25.448 25.696 34.882 1.00 9.85 143 ILE A N 1
ATOM 772 C CA . ILE A 1 101 ? 26.035 24.693 34.007 1.00 10.95 143 ILE A CA 1
ATOM 773 C C . ILE A 1 101 ? 27.530 24.716 34.278 1.00 12.36 143 ILE A C 1
ATOM 774 O O . ILE A 1 101 ? 28.199 25.745 34.018 1.00 12.02 143 ILE A O 1
ATOM 779 N N . LEU A 1 102 ? 28.007 23.638 34.891 1.00 11.21 144 LEU A N 1
ATOM 780 C CA . LEU A 1 102 ? 29.393 23.605 35.327 1.00 12.45 144 LEU A CA 1
ATOM 781 C C . LEU A 1 102 ? 30.358 23.255 34.207 1.00 14.45 144 LEU A C 1
ATOM 782 O O . LEU A 1 102 ? 31.424 23.855 34.138 1.00 13.72 144 LEU A O 1
ATOM 787 N N . GLU A 1 103 ? 30.049 22.222 33.406 1.00 13.03 145 GLU A N 1
ATOM 788 C CA . GLU A 1 103 ? 30.921 21.824 32.324 1.00 13.64 145 GLU A CA 1
ATOM 789 C C . GLU A 1 103 ? 30.041 21.289 31.212 1.00 13.81 145 GLU A C 1
ATOM 790 O O . GLU A 1 103 ? 28.995 20.679 31.464 1.00 13.50 145 GLU A O 1
ATOM 796 N N . VAL A 1 104 ? 30.509 21.490 29.959 1.00 13.05 146 VAL A N 1
ATOM 797 C CA . VAL A 1 104 ? 30.013 20.750 28.808 1.00 12.20 146 VAL A CA 1
ATOM 798 C C . VAL A 1 104 ? 31.240 20.335 27.993 1.00 13.11 146 VAL A C 1
ATOM 799 O O . VAL A 1 104 ? 32.054 21.173 27.610 1.00 15.08 146 VAL A O 1
ATOM 803 N N . ASP A 1 105 ? 31.388 19.035 27.776 1.00 13.70 147 ASP A N 1
ATOM 804 C CA . ASP A 1 105 ? 32.523 18.460 27.084 1.00 14.72 147 ASP A CA 1
ATOM 805 C C . ASP A 1 105 ? 32.037 18.061 25.710 1.00 14.56 147 ASP A C 1
ATOM 806 O O . ASP A 1 105 ? 31.389 17.017 25.568 1.00 13.89 147 ASP A O 1
ATOM 811 N N . ALA A 1 106 ? 32.419 18.865 24.677 1.00 14.73 148 ALA A N 1
ATOM 812 C CA . ALA A 1 106 ? 31.910 18.625 23.346 1.00 16.69 148 ALA A CA 1
ATOM 813 C C . ALA A 1 106 ? 32.409 17.302 22.762 1.00 16.68 148 ALA A C 1
ATOM 814 O O . ALA A 1 106 ? 31.663 16.582 22.083 1.00 19.56 148 ALA A O 1
ATOM 816 N N . ASP A 1 107 ? 33.685 16.996 22.998 1.00 17.44 149 ASP A N 1
ATOM 817 C CA . ASP A 1 107 ? 34.297 15.817 22.404 1.00 18.61 149 ASP A CA 1
ATOM 818 C C . ASP A 1 107 ? 33.746 14.524 22.979 1.00 16.67 149 ASP A C 1
ATOM 819 O O . ASP A 1 107 ? 33.468 13.602 22.229 1.00 17.12 149 ASP A O 1
ATOM 824 N N . LEU A 1 108 ? 33.620 14.455 24.320 1.00 16.32 150 LEU A N 1
ATOM 825 C CA . LEU A 1 108 ? 33.155 13.235 24.945 1.00 15.56 150 LEU A CA 1
ATOM 826 C C . LEU A 1 108 ? 31.643 13.191 25.025 1.00 12.12 150 LEU A C 1
ATOM 827 O O . LEU A 1 108 ? 31.088 12.141 25.343 1.00 13.76 150 LEU A O 1
ATOM 832 N N . GLY A 1 109 ? 30.967 14.322 24.758 1.00 12.74 151 GLY A N 1
ATOM 833 C CA . GLY A 1 109 ? 29.516 14.342 24.716 1.00 12.57 151 GLY A CA 1
ATOM 834 C C . GLY A 1 109 ? 28.969 14.234 26.144 1.00 10.34 151 GLY A C 1
ATOM 835 O O . GLY A 1 109 ? 28.197 13.311 26.406 1.00 11.76 151 GLY A O 1
ATOM 836 N N . THR A 1 110 ? 29.356 15.166 27.024 1.00 11.26 152 THR A N 1
ATOM 837 C CA . THR A 1 110 ? 28.941 15.094 28.421 1.00 10.52 152 THR A CA 1
ATOM 838 C C . THR A 1 110 ? 28.664 16.501 28.931 1.00 10.64 152 THR A C 1
ATOM 839 O O . THR A 1 110 ? 29.137 17.469 28.385 1.00 11.12 152 THR A O 1
ATOM 843 N N . CYS A 1 111 ? 27.999 16.562 30.091 1.00 10.79 153 CYS A N 1
ATOM 844 C CA . CYS A 1 111 ? 27.908 17.809 30.846 1.00 10.93 153 CYS A CA 1
ATOM 845 C C . CYS A 1 111 ? 27.868 17.502 32.345 1.00 10.63 153 CYS A C 1
ATOM 846 O O . CYS A 1 111 ? 27.600 16.376 32.794 1.00 9.92 153 CYS A O 1
ATOM 849 N N . LEU A 1 112 ? 28.043 18.548 33.126 1.00 10.19 154 LEU A N 1
ATOM 850 C CA . LEU A 1 112 ? 27.939 18.508 34.587 1.00 8.61 154 LEU A CA 1
ATOM 851 C C . LEU A 1 112 ? 27.062 19.699 34.982 1.00 10.53 154 LEU A C 1
ATOM 852 O O . LEU A 1 112 ? 27.431 20.861 34.628 1.00 9.87 154 LEU A O 1
ATOM 857 N N . LEU A 1 113 ? 25.983 19.419 35.771 1.00 10.07 155 LEU A N 1
ATOM 858 C CA . LEU A 1 113 ? 24.910 20.364 36.002 1.00 9.93 155 LEU A CA 1
ATOM 859 C C . LEU A 1 113 ? 24.586 20.493 37.478 1.00 11.12 155 LEU A C 1
ATOM 860 O O . LEU A 1 113 ? 24.652 19.484 38.212 1.00 10.39 155 LEU A O 1
ATOM 865 N N . GLU A 1 114 ? 24.214 21.699 37.880 1.00 9.80 156 GLU A N 1
ATOM 866 C CA . GLU A 1 114 ? 23.542 21.907 39.161 1.00 10.10 156 GLU A CA 1
ATOM 867 C C . GLU A 1 114 ? 22.036 21.639 39.037 1.00 9.27 156 GLU A C 1
ATOM 868 O O . GLU A 1 114 ? 21.469 21.575 37.938 1.00 10.32 156 GLU A O 1
ATOM 874 N N . PRO A 1 115 ? 21.319 21.393 40.146 1.00 9.70 157 PRO A N 1
ATOM 875 C CA . PRO A 1 115 ? 19.934 20.932 40.067 1.00 10.51 157 PRO A CA 1
ATOM 876 C C . PRO A 1 115 ? 18.949 21.867 39.390 1.00 10.94 157 PRO A C 1
ATOM 877 O O . PRO A 1 115 ? 18.016 21.457 38.715 1.00 11.65 157 PRO A O 1
ATOM 881 N N . GLY A 1 116 ? 19.190 23.157 39.554 1.00 9.83 158 GLY A N 1
ATOM 882 C CA . GLY A 1 116 ? 18.336 24.205 39.024 1.00 10.14 158 GLY A CA 1
ATOM 883 C C . GLY A 1 116 ? 18.468 24.478 37.534 1.00 9.53 158 GLY A C 1
ATOM 884 O O . GLY A 1 116 ? 17.645 25.225 36.985 1.00 12.34 158 GLY A O 1
ATOM 885 N N . VAL A 1 117 ? 19.467 23.924 36.881 1.00 9.60 159 VAL A N 1
ATOM 886 C CA . VAL A 1 117 ? 19.547 24.030 35.427 1.00 9.79 159 VAL A CA 1
ATOM 887 C C . VAL A 1 117 ? 18.263 23.467 34.805 1.00 11.50 159 VAL A C 1
ATOM 888 O O . VAL A 1 117 ? 17.863 22.346 35.110 1.00 10.97 159 VAL A O 1
ATOM 892 N N . THR A 1 118 ? 17.649 24.229 33.891 1.00 11.25 160 THR A N 1
ATOM 893 C CA . THR A 1 118 ? 16.483 23.773 33.183 1.00 10.72 160 THR A CA 1
ATOM 894 C C . THR A 1 118 ? 16.850 23.179 31.828 1.00 10.98 160 THR A C 1
ATOM 895 O O . THR A 1 118 ? 17.925 23.453 31.275 1.00 10.28 160 THR A O 1
ATOM 899 N N . TYR A 1 119 ? 15.928 22.419 31.232 1.00 11.91 161 TYR A N 1
ATOM 900 C CA . TYR A 1 119 ? 16.145 21.895 29.896 1.00 11.94 161 TYR A CA 1
ATOM 901 C C . TYR A 1 119 ? 16.318 23.064 28.916 1.00 13.09 161 TYR A C 1
ATOM 902 O O . TYR A 1 119 ? 17.212 23.024 28.069 1.00 12.59 161 TYR A O 1
ATOM 911 N N . GLN A 1 120 ? 15.506 24.111 29.076 1.00 14.27 162 GLN A N 1
ATOM 912 C CA . GLN A 1 120 ? 15.580 25.268 28.189 1.00 16.52 162 GLN A CA 1
ATOM 913 C C . GLN A 1 120 ? 16.965 25.912 28.271 1.00 14.65 162 GLN A C 1
ATOM 914 O O . GLN A 1 120 ? 17.593 26.250 27.271 1.00 14.87 162 GLN A O 1
ATOM 920 N N . GLN A 1 121 ? 17.449 26.097 29.481 1.00 13.29 163 GLN A N 1
ATOM 921 C CA . GLN A 1 121 ? 18.746 26.674 29.721 1.00 14.34 163 GLN A CA 1
ATOM 922 C C . GLN A 1 121 ? 19.871 25.878 29.057 1.00 13.58 163 GLN A C 1
ATOM 923 O O . GLN A 1 121 ? 20.803 26.419 28.460 1.00 14.11 163 GLN A O 1
ATOM 929 N N . LEU A 1 122 ? 19.828 24.551 29.180 1.00 11.77 164 LEU A N 1
ATOM 930 C CA . LEU A 1 122 ? 20.855 23.689 28.627 1.00 10.95 164 LEU A CA 1
ATOM 931 C C . LEU A 1 122 ? 20.796 23.737 27.102 1.00 12.13 164 LEU A C 1
ATOM 932 O O . LEU A 1 122 ? 21.849 23.819 26.478 1.00 11.30 164 LEU A O 1
ATOM 937 N N . LYS A 1 123 ? 19.610 23.605 26.514 1.00 11.44 165 LYS A N 1
ATOM 938 C CA . LYS A 1 123 ? 19.479 23.680 25.074 1.00 11.80 165 LYS A CA 1
ATOM 939 C C . LYS A 1 123 ? 19.986 25.033 24.572 1.00 12.44 165 LYS A C 1
ATOM 940 O O . LYS A 1 123 ? 20.707 25.067 23.558 1.00 14.18 165 LYS A O 1
ATOM 946 N N . ASP A 1 124 ? 19.619 26.129 25.252 1.00 12.84 166 ASP A N 1
ATOM 947 C CA . ASP A 1 124 ? 20.123 27.459 24.852 1.00 14.93 166 ASP A CA 1
ATOM 948 C C . ASP A 1 124 ? 21.655 27.531 24.907 1.00 16.07 166 ASP A C 1
ATOM 949 O O . ASP A 1 124 ? 22.320 28.107 24.014 1.00 15.94 166 ASP A O 1
ATOM 954 N N . TYR A 1 125 ? 22.238 26.982 25.955 1.00 13.69 167 TYR A N 1
ATOM 955 C CA . TYR A 1 125 ? 23.687 26.942 26.132 1.00 14.33 167 TYR A CA 1
ATOM 956 C C . TYR A 1 125 ? 24.341 26.212 24.971 1.00 16.28 167 TYR A C 1
ATOM 957 O O . TYR A 1 125 ? 25.298 26.694 24.353 1.00 15.28 167 TYR A O 1
ATOM 966 N N . LEU A 1 126 ? 23.826 25.036 24.625 1.00 12.87 168 LEU A N 1
ATOM 967 C CA . LEU A 1 126 ? 24.398 24.304 23.515 1.00 13.58 168 LEU A CA 1
ATOM 968 C C . LEU A 1 126 ? 24.303 25.093 22.206 1.00 14.64 168 LEU A C 1
ATOM 969 O O . LEU A 1 126 ? 25.258 25.094 21.415 1.00 15.28 168 LEU A O 1
ATOM 974 N N . GLU A 1 127 ? 23.138 25.669 21.938 1.00 14.99 169 GLU A N 1
ATOM 975 C CA . GLU A 1 127 ? 22.949 26.373 20.681 1.00 16.90 169 GLU A CA 1
ATOM 976 C C . GLU A 1 127 ? 23.832 27.619 20.619 1.00 15.87 169 GLU A C 1
ATOM 977 O O . GLU A 1 127 ? 24.411 27.905 19.565 1.00 18.13 169 GLU A O 1
ATOM 983 N N . GLU A 1 128 ? 23.900 28.384 21.704 1.00 14.82 170 GLU A N 1
ATOM 984 C CA . GLU A 1 128 ? 24.655 29.632 21.743 1.00 16.21 170 GLU A CA 1
ATOM 985 C C . GLU A 1 128 ? 26.153 29.389 21.523 1.00 17.54 170 GLU A C 1
ATOM 986 O O . GLU A 1 128 ? 26.863 30.290 21.019 1.00 19.80 170 GLU A O 1
ATOM 992 N N . HIS A 1 129 ? 26.658 28.223 21.945 1.00 14.65 171 HIS A N 1
ATOM 993 C CA . HIS A 1 129 ? 28.053 27.878 21.811 1.00 15.10 171 HIS A CA 1
ATOM 994 C C . HIS A 1 129 ? 28.292 27.006 20.568 1.00 15.00 171 HIS A C 1
ATOM 995 O O . HIS A 1 129 ? 29.418 26.547 20.358 1.00 17.66 171 HIS A O 1
ATOM 1002 N N . LYS A 1 130 ? 27.251 26.794 19.731 1.00 14.85 172 LYS A N 1
ATOM 1003 C CA . LYS A 1 130 ? 27.330 25.962 18.538 1.00 16.94 172 LYS A CA 1
ATOM 1004 C C . LYS A 1 130 ? 27.913 24.577 18.807 1.00 16.90 172 LYS A C 1
ATOM 1005 O O . LYS A 1 130 ? 28.723 24.062 18.032 1.00 18.49 172 LYS A O 1
ATOM 1011 N N . ILE A 1 131 ? 27.509 23.961 19.915 1.00 14.83 173 ILE A N 1
ATOM 1012 C CA . ILE A 1 131 ? 27.956 22.618 20.282 1.00 14.73 173 ILE A CA 1
ATOM 1013 C C . ILE A 1 131 ? 26.991 21.590 19.729 1.00 13.33 173 ILE A C 1
ATOM 1014 O O . ILE A 1 131 ? 25.779 21.682 20.012 1.00 15.03 173 ILE A O 1
ATOM 1019 N N . PRO A 1 132 ? 27.445 20.697 18.823 1.00 14.67 174 PRO A N 1
ATOM 1020 C CA . PRO A 1 132 ? 26.561 19.787 18.125 1.00 14.22 174 PRO A CA 1
ATOM 1021 C C . PRO A 1 132 ? 26.171 18.556 18.979 1.00 14.61 174 PRO A C 1
ATOM 1022 O O . PRO A 1 132 ? 26.418 17.412 18.580 1.00 15.10 174 PRO A O 1
ATOM 1026 N N . LEU A 1 133 ? 25.585 18.831 20.149 1.00 12.85 175 LEU A N 1
ATOM 1027 C CA . LEU A 1 133 ? 25.000 17.818 21.023 1.00 12.38 175 LEU A CA 1
ATOM 1028 C C . LEU A 1 133 ? 23.509 18.142 21.177 1.00 13.78 175 LEU A C 1
ATOM 1029 O O . LEU A 1 133 ? 23.075 19.311 21.233 1.00 14.36 175 LEU A O 1
ATOM 1034 N N . TRP A 1 134 ? 22.737 17.083 21.427 1.00 13.50 176 TRP A N 1
ATOM 1035 C CA . TRP A 1 134 ? 21.319 17.202 21.732 1.00 13.61 176 TRP A CA 1
ATOM 1036 C C . TRP A 1 134 ? 21.059 16.864 23.199 1.00 13.32 176 TRP A C 1
ATOM 1037 O O . TRP A 1 134 ? 21.874 16.238 23.874 1.00 14.15 176 TRP A O 1
ATOM 1048 N N . ILE A 1 135 ? 19.918 17.332 23.681 1.00 12.35 177 ILE A N 1
ATOM 1049 C CA . ILE A 1 135 ? 19.358 16.929 24.958 1.00 12.66 177 ILE A CA 1
ATOM 1050 C C . ILE A 1 135 ? 18.225 15.937 24.721 1.00 12.61 177 ILE A C 1
ATOM 1051 O O . ILE A 1 135 ? 17.798 15.665 23.589 1.00 13.24 177 ILE A O 1
ATOM 1056 N N . ASP A 1 136 ? 17.730 15.346 25.814 1.00 11.94 178 ASP A N 1
ATOM 1057 C CA . ASP A 1 136 ? 16.635 14.418 25.763 1.00 11.98 178 ASP A CA 1
ATOM 1058 C C . ASP A 1 136 ? 15.608 14.871 26.801 1.00 11.98 178 ASP A C 1
ATOM 1059 O O . ASP A 1 136 ? 15.933 14.932 27.986 1.00 12.50 178 ASP A O 1
ATOM 1064 N N . VAL A 1 137 ? 14.429 15.283 26.320 1.00 13.05 179 VAL A N 1
ATOM 1065 C CA . VAL A 1 137 ? 13.479 16.010 27.150 1.00 13.84 179 VAL A CA 1
ATOM 1066 C C . VAL A 1 137 ? 12.235 15.182 27.395 1.00 12.84 179 VAL A C 1
ATOM 1067 O O . VAL A 1 137 ? 11.690 14.523 26.523 1.00 12.93 179 VAL A O 1
ATOM 1071 N N . PRO A 1 138 ? 11.678 15.230 28.610 1.00 13.35 180 PRO A N 1
ATOM 1072 C CA . PRO A 1 138 ? 10.323 14.745 28.843 1.00 13.30 180 PRO A CA 1
ATOM 1073 C C . PRO A 1 138 ? 9.328 15.676 28.141 1.00 14.40 180 PRO A C 1
ATOM 1074 O O . PRO A 1 138 ? 9.676 16.796 27.782 1.00 14.71 180 PRO A O 1
ATOM 1078 N N . ASP A 1 139 ? 8.074 15.244 28.012 1.00 14.57 181 ASP A N 1
ATOM 1079 C CA . ASP A 1 139 ? 7.022 16.015 27.373 1.00 16.85 181 ASP A CA 1
ATOM 1080 C C . ASP A 1 139 ? 6.400 17.029 28.339 1.00 18.54 181 ASP A C 1
ATOM 1081 O O . ASP A 1 139 ? 5.217 17.018 28.605 1.00 23.52 181 ASP A O 1
ATOM 1086 N N . VAL A 1 140 ? 7.186 17.974 28.772 1.00 21.76 182 VAL A N 1
ATOM 1087 C CA . VAL A 1 140 ? 6.784 18.969 29.751 1.00 26.14 182 VAL A CA 1
ATOM 1088 C C . VAL A 1 140 ? 6.752 20.359 29.145 1.00 37.05 182 VAL A C 1
ATOM 1089 O O . VAL A 1 140 ? 7.130 20.594 27.992 1.00 40.68 182 VAL A O 1
ATOM 1093 N N . GLY A 1 141 ? 6.378 21.284 30.017 1.00 31.24 183 GLY A N 1
ATOM 1094 C CA . GLY A 1 141 ? 6.209 22.674 29.667 1.00 45.62 183 GLY A CA 1
ATOM 1095 C C . GLY A 1 141 ? 7.545 23.388 29.773 1.00 46.14 183 GLY A C 1
ATOM 1096 O O . GLY A 1 141 ? 8.612 22.766 29.669 1.00 42.64 183 GLY A O 1
ATOM 1097 N N . PRO A 1 142 ? 7.510 24.715 30.017 1.00 42.83 184 PRO A N 1
ATOM 1098 C CA . PRO A 1 142 ? 8.709 25.530 29.860 1.00 38.79 184 PRO A CA 1
ATOM 1099 C C . PRO A 1 142 ? 9.786 25.236 30.907 1.00 31.69 184 PRO A C 1
ATOM 1100 O O . PRO A 1 142 ? 10.963 25.432 30.624 1.00 33.09 184 PRO A O 1
ATOM 1104 N N . ILE A 1 143 ? 9.399 24.768 32.106 1.00 26.51 185 ILE A N 1
ATOM 1105 C CA . ILE A 1 143 ? 10.367 24.577 33.176 1.00 24.97 185 ILE A CA 1
ATOM 1106 C C . ILE A 1 143 ? 10.368 23.119 33.629 1.00 20.29 185 ILE A C 1
ATOM 1107 O O . ILE A 1 143 ? 9.360 22.605 34.085 1.00 17.93 185 ILE A O 1
ATOM 1112 N N . ALA A 1 144 ? 11.526 22.473 33.534 1.00 16.64 186 ALA A N 1
ATOM 1113 C CA . ALA A 1 144 ? 11.781 21.173 34.144 1.00 14.27 186 ALA A CA 1
ATOM 1114 C C . ALA A 1 144 ? 13.302 21.007 34.214 1.00 12.48 186 ALA A C 1
ATOM 1115 O O . ALA A 1 144 ? 14.019 21.779 33.595 1.00 12.27 186 ALA A O 1
ATOM 1117 N N . SER A 1 145 ? 13.812 20.030 34.959 1.00 11.33 187 SER A N 1
ATOM 1118 C CA . SER A 1 145 ? 15.223 19.944 35.320 1.00 10.55 187 SER A CA 1
ATOM 1119 C C . SER A 1 145 ? 15.802 18.618 34.862 1.00 11.68 187 SER A C 1
ATOM 1120 O O . SER A 1 145 ? 15.252 17.587 35.252 1.00 11.83 187 SER A O 1
ATOM 1123 N N . PRO A 1 146 ? 16.898 18.556 34.070 1.00 10.78 188 PRO A N 1
ATOM 1124 C CA . PRO A 1 146 ? 17.540 17.275 33.836 1.00 12.58 188 PRO A CA 1
ATOM 1125 C C . PRO A 1 146 ? 17.897 16.569 35.105 1.00 10.25 188 PRO A C 1
ATOM 1126 O O . PRO A 1 146 ? 17.753 15.339 35.198 1.00 12.17 188 PRO A O 1
ATOM 1130 N N . VAL A 1 147 ? 18.324 17.284 36.127 1.00 10.32 189 VAL A N 1
ATOM 1131 C CA . VAL A 1 147 ? 18.691 16.622 37.368 1.00 10.43 189 VAL A CA 1
ATOM 1132 C C . VAL A 1 147 ? 17.471 16.042 38.111 1.00 9.76 189 VAL A C 1
ATOM 1133 O O . VAL A 1 147 ? 17.391 14.823 38.369 1.00 10.61 189 VAL A O 1
ATOM 1137 N N . GLY A 1 148 ? 16.429 16.845 38.286 1.00 10.61 190 GLY A N 1
ATOM 1138 C CA . GLY A 1 148 ? 15.251 16.393 39.007 1.00 10.21 190 GLY A CA 1
ATOM 1139 C C . GLY A 1 148 ? 14.582 15.201 38.308 1.00 10.76 190 GLY A C 1
ATOM 1140 O O . GLY A 1 148 ? 14.149 14.194 38.909 1.00 10.29 190 GLY A O 1
ATOM 1141 N N . ASN A 1 149 ? 14.468 15.330 36.986 1.00 10.69 191 ASN A N 1
ATOM 1142 C CA . ASN A 1 149 ? 13.814 14.297 36.191 1.00 10.46 191 ASN A CA 1
ATOM 1143 C C . ASN A 1 149 ? 14.602 12.990 36.258 1.00 10.80 191 ASN A C 1
ATOM 1144 O O . ASN A 1 149 ? 14.041 11.938 36.473 1.00 11.50 191 ASN A O 1
ATOM 1149 N N . THR A 1 150 ? 15.921 13.054 36.046 1.00 10.29 192 THR A N 1
ATOM 1150 C CA . THR A 1 150 ? 16.768 11.894 36.122 1.00 9.10 192 THR A CA 1
ATOM 1151 C C . THR A 1 150 ? 16.689 11.215 37.483 1.00 9.43 192 THR A C 1
ATOM 1152 O O . THR A 1 150 ? 16.713 9.985 37.561 1.00 10.04 192 THR A O 1
ATOM 1156 N N . LEU A 1 151 ? 16.629 11.998 38.529 1.00 10.01 193 LEU A N 1
ATOM 1157 C CA . LEU A 1 151 ? 16.606 11.432 39.872 1.00 11.91 193 LEU A CA 1
ATOM 1158 C C . LEU A 1 151 ? 15.282 10.740 40.189 1.00 12.45 193 LEU A C 1
ATOM 1159 O O . LEU A 1 151 ? 15.312 9.736 40.928 1.00 13.99 193 LEU A O 1
ATOM 1164 N N . ASP A 1 152 ? 14.191 11.104 39.523 1.00 10.75 194 ASP A N 1
ATOM 1165 C CA . ASP A 1 152 ? 12.958 10.342 39.650 1.00 11.60 194 ASP A CA 1
ATOM 1166 C C . ASP A 1 152 ? 12.885 9.233 38.586 1.00 10.47 194 ASP A C 1
ATOM 1167 O O . ASP A 1 152 ? 11.823 8.619 38.438 1.00 9.83 194 ASP A O 1
ATOM 1172 N N . ARG A 1 153 ? 13.972 9.027 37.828 1.00 10.11 195 ARG A N 1
ATOM 1173 C CA . ARG A 1 153 ? 14.083 8.092 36.693 1.00 8.96 195 ARG A CA 1
ATOM 1174 C C . ARG A 1 153 ? 13.001 8.321 35.646 1.00 9.91 195 ARG A C 1
ATOM 1175 O O . ARG A 1 153 ? 12.414 7.354 35.116 1.00 9.70 195 ARG A O 1
ATOM 1183 N N . GLY A 1 154 ? 12.915 9.562 35.209 1.00 9.22 196 GLY A N 1
ATOM 1184 C CA . GLY A 1 154 ? 12.030 9.884 34.103 1.00 10.43 196 GLY A CA 1
ATOM 1185 C C . GLY A 1 154 ? 12.616 9.555 32.741 1.00 10.62 196 GLY A C 1
ATOM 1186 O O . GLY A 1 154 ? 13.704 8.969 32.556 1.00 9.68 196 GLY A O 1
ATOM 1187 N N . VAL A 1 155 ? 11.798 9.906 31.740 1.00 10.58 197 VAL A N 1
ATOM 1188 C CA . VAL A 1 155 ? 11.909 9.366 30.406 1.00 12.03 197 VAL A CA 1
ATOM 1189 C C . VAL A 1 155 ? 11.685 10.454 29.353 1.00 11.37 197 VAL A C 1
ATOM 1190 O O . VAL A 1 155 ? 10.786 11.288 29.537 1.00 11.06 197 VAL A O 1
ATOM 1194 N N . GLY A 1 156 ? 12.464 10.351 28.267 1.00 11.28 198 GLY A N 1
ATOM 1195 C CA . GLY A 1 156 ? 12.290 11.160 27.073 1.00 11.30 198 GLY A CA 1
ATOM 1196 C C . GLY A 1 156 ? 12.339 10.286 25.822 1.00 12.16 198 GLY A C 1
ATOM 1197 O O . GLY A 1 156 ? 12.295 9.057 25.960 1.00 11.22 198 GLY A O 1
ATOM 1198 N N . TYR A 1 157 ? 12.505 10.934 24.648 1.00 11.14 199 TYR A N 1
ATOM 1199 C CA . TYR A 1 157 ? 12.053 10.297 23.408 1.00 10.43 199 TYR A CA 1
ATOM 1200 C C . TYR A 1 157 ? 13.118 10.293 22.309 1.00 12.19 199 TYR A C 1
ATOM 1201 O O . TYR A 1 157 ? 12.741 10.144 21.144 1.00 13.16 199 TYR A O 1
ATOM 1210 N N . THR A 1 158 ? 14.400 10.459 22.661 1.00 10.76 200 THR A N 1
ATOM 1211 C CA . THR A 1 158 ? 15.511 10.193 21.743 1.00 12.10 200 THR A CA 1
ATOM 1212 C C . THR A 1 158 ? 16.117 8.821 22.101 1.00 11.30 200 THR A C 1
ATOM 1213 O O . THR A 1 158 ? 15.691 8.136 23.034 1.00 11.16 200 THR A O 1
ATOM 1217 N N . PRO A 1 159 ? 17.208 8.392 21.428 1.00 12.19 201 PRO A N 1
ATOM 1218 C CA . PRO A 1 159 ? 17.942 7.203 21.868 1.00 12.52 201 PRO A CA 1
ATOM 1219 C C . PRO A 1 159 ? 18.489 7.321 23.281 1.00 11.40 201 PRO A C 1
ATOM 1220 O O . PRO A 1 159 ? 18.792 6.289 23.893 1.00 12.27 201 PRO A O 1
ATOM 1224 N N . TYR A 1 160 ? 18.579 8.532 23.818 1.00 10.70 202 TYR A N 1
ATOM 1225 C CA . TYR A 1 160 ? 19.004 8.744 25.208 1.00 11.18 202 TYR A CA 1
ATOM 1226 C C . TYR A 1 160 ? 17.789 8.957 26.122 1.00 11.03 202 TYR A C 1
ATOM 1227 O O . TYR A 1 160 ? 17.908 9.557 27.222 1.00 12.10 202 TYR A O 1
ATOM 1236 N N . GLY A 1 161 ? 16.674 8.278 25.804 1.00 9.95 203 GLY A N 1
ATOM 1237 C CA . GLY A 1 161 ? 15.430 8.561 26.520 1.00 10.28 203 GLY A CA 1
ATOM 1238 C C . GLY A 1 161 ? 15.343 7.962 27.919 1.00 10.23 203 GLY A C 1
ATOM 1239 O O . GLY A 1 161 ? 14.563 8.465 28.706 1.00 10.73 203 GLY A O 1
ATOM 1240 N N . GLU A 1 162 ? 16.049 6.867 28.201 1.00 11.59 204 GLU A N 1
ATOM 1241 C CA . GLU A 1 162 ? 16.018 6.273 29.539 1.00 10.96 204 GLU A CA 1
ATOM 1242 C C . GLU A 1 162 ? 17.028 7.025 30.407 1.00 10.81 204 GLU A C 1
ATOM 1243 O O . GLU A 1 162 ? 18.197 6.683 30.522 1.00 11.73 204 GLU A O 1
ATOM 1249 N N . HIS A 1 163 ? 16.601 8.162 30.977 1.00 11.38 205 HIS A N 1
ATOM 1250 C CA . HIS A 1 163 ? 17.507 9.162 31.521 1.00 10.46 205 HIS A CA 1
ATOM 1251 C C . HIS A 1 163 ? 18.541 8.631 32.516 1.00 10.16 205 HIS A C 1
ATOM 1252 O O . HIS A 1 163 ? 19.741 8.941 32.410 1.00 10.05 205 HIS A O 1
ATOM 1259 N N . PHE A 1 164 ? 18.122 7.779 33.461 1.00 10.47 206 PHE A N 1
ATOM 1260 C CA . PHE A 1 164 ? 19.065 7.300 34.448 1.00 10.43 206 PHE A CA 1
ATOM 1261 C C . PHE A 1 164 ? 20.205 6.492 33.806 1.00 11.23 206 PHE A C 1
ATOM 1262 O O . PHE A 1 164 ? 21.317 6.472 34.351 1.00 11.43 206 PHE A O 1
ATOM 1270 N N . MET A 1 165 ? 19.987 5.822 32.657 1.00 11.09 207 MET A N 1
ATOM 1271 C CA . MET A 1 165 ? 21.063 5.104 32.000 1.00 13.87 207 MET A CA 1
ATOM 1272 C C . MET A 1 165 ? 22.220 6.017 31.596 1.00 13.21 207 MET A C 1
ATOM 1273 O O . MET A 1 165 ? 23.356 5.547 31.539 1.00 15.62 207 MET A O 1
ATOM 1278 N N . PHE A 1 166 ? 21.933 7.309 31.380 1.00 10.51 208 PHE A N 1
ATOM 1279 C CA . PHE A 1 166 ? 22.878 8.253 30.812 1.00 11.55 208 PHE A CA 1
ATOM 1280 C C . PHE A 1 166 ? 23.491 9.174 31.866 1.00 9.10 208 PHE A C 1
ATOM 1281 O O . PHE A 1 166 ? 24.292 10.031 31.552 1.00 11.76 208 PHE A O 1
ATOM 1289 N N . GLN A 1 167 ? 23.096 9.034 33.138 1.00 9.55 209 GLN A N 1
ATOM 1290 C CA . GLN A 1 167 ? 23.715 9.728 34.257 1.00 9.74 209 GLN A CA 1
ATOM 1291 C C . GLN A 1 167 ? 25.096 9.150 34.516 1.00 9.19 209 GLN A C 1
ATOM 1292 O O . GLN A 1 167 ? 25.308 7.938 34.435 1.00 8.89 209 GLN A O 1
ATOM 1298 N N . CYS A 1 168 ? 26.058 10.011 34.833 1.00 8.81 210 CYS A N 1
ATOM 1299 C CA . CYS A 1 168 ? 27.427 9.582 35.054 1.00 8.49 210 CYS A CA 1
ATOM 1300 C C . CYS A 1 168 ? 28.119 10.543 36.021 1.00 9.95 210 CYS A C 1
ATOM 1301 O O . CYS A 1 168 ? 28.450 11.661 35.662 1.00 10.21 210 CYS A O 1
ATOM 1304 N N . GLY A 1 169 ? 28.280 10.076 37.268 1.00 9.37 211 GLY A N 1
ATOM 1305 C CA . GLY A 1 169 ? 28.786 10.879 38.383 1.00 10.38 211 GLY A CA 1
ATOM 1306 C C . GLY A 1 169 ? 27.751 11.811 39.018 1.00 10.41 211 GLY A C 1
ATOM 1307 O O . GLY A 1 169 ? 26.889 12.376 38.336 1.00 10.18 211 GLY A O 1
ATOM 1308 N N . MET A 1 170 ? 27.831 11.935 40.348 1.00 9.45 212 MET A N 1
ATOM 1309 C CA . MET A 1 170 ? 27.058 12.933 41.048 1.00 9.83 212 MET A CA 1
ATOM 1310 C C . MET A 1 170 ? 27.790 13.335 42.310 1.00 10.16 212 MET A C 1
ATOM 1311 O O . MET A 1 170 ? 28.615 12.593 42.868 1.00 9.47 212 MET A O 1
ATOM 1316 N N . GLU A 1 171 ? 27.456 14.540 42.769 1.00 9.99 213 GLU A N 1
ATOM 1317 C CA . GLU A 1 171 ? 27.848 14.966 44.122 1.00 9.24 213 GLU A CA 1
ATOM 1318 C C . GLU A 1 171 ? 26.585 14.979 44.983 1.00 9.48 213 GLU A C 1
ATOM 1319 O O . GLU A 1 171 ? 25.557 15.478 44.557 1.00 9.73 213 GLU A O 1
ATOM 1325 N N . VAL A 1 172 ? 26.695 14.443 46.207 1.00 10.45 214 VAL A N 1
ATOM 1326 C CA . VAL A 1 172 ? 25.589 14.338 47.147 1.00 11.65 214 VAL A CA 1
ATOM 1327 C C . VAL A 1 172 ? 26.010 15.018 48.436 1.00 11.89 214 VAL A C 1
ATOM 1328 O O . VAL A 1 172 ? 27.107 14.791 48.958 1.00 13.56 214 VAL A O 1
ATOM 1332 N N . CYS A 1 173 ? 25.115 15.848 48.973 1.00 10.13 215 CYS A N 1
ATOM 1333 C CA . CYS A 1 173 ? 25.207 16.243 50.367 1.00 10.36 215 CYS A CA 1
ATOM 1334 C C . CYS A 1 173 ? 24.479 15.179 51.174 1.00 9.82 215 CYS A C 1
ATOM 1335 O O . CYS A 1 173 ? 23.268 15.001 51.022 1.00 10.30 215 CYS A O 1
ATOM 1338 N N . LEU A 1 174 ? 25.228 14.461 52.016 1.00 10.26 216 LEU A N 1
ATOM 1339 C CA . LEU A 1 174 ? 24.668 13.361 52.788 1.00 9.61 216 LEU A CA 1
ATOM 1340 C C . LEU A 1 174 ? 23.910 14.022 53.956 1.00 9.98 216 LEU A C 1
ATOM 1341 O O . LEU A 1 174 ? 24.019 15.221 54.244 1.00 10.21 216 LEU A O 1
ATOM 1346 N N . PRO A 1 175 ? 23.095 13.274 54.697 1.00 10.50 217 PRO A N 1
ATOM 1347 C CA . PRO A 1 175 ? 22.289 13.879 55.754 1.00 11.11 217 PRO A CA 1
ATOM 1348 C C . PRO A 1 175 ? 23.069 14.515 56.906 1.00 13.69 217 PRO A C 1
ATOM 1349 O O . PRO A 1 175 ? 22.476 15.275 57.673 1.00 14.06 217 PRO A O 1
ATOM 1353 N N . ASP A 1 176 ? 24.350 14.176 57.056 1.00 13.54 218 ASP A N 1
ATOM 1354 C CA . ASP A 1 176 ? 25.171 14.836 58.060 1.00 16.88 218 ASP A CA 1
ATOM 1355 C C . ASP A 1 176 ? 25.827 16.124 57.556 1.00 16.72 218 ASP A C 1
ATOM 1356 O O . ASP A 1 176 ? 26.547 16.768 58.335 1.00 17.13 218 ASP A O 1
ATOM 1361 N N . GLY A 1 177 ? 25.570 16.525 56.302 1.00 12.56 219 GLY A N 1
ATOM 1362 C CA . GLY A 1 177 ? 26.163 17.740 55.766 1.00 12.68 219 GLY A CA 1
ATOM 1363 C C . GLY A 1 177 ? 27.507 17.553 55.049 1.00 13.36 219 GLY A C 1
ATOM 1364 O O . GLY A 1 177 ? 28.039 18.537 54.531 1.00 15.28 219 GLY A O 1
ATOM 1365 N N . ARG A 1 178 ? 28.058 16.321 54.986 1.00 12.64 220 ARG A N 1
ATOM 1366 C CA . ARG A 1 178 ? 29.277 16.057 54.244 1.00 12.15 220 ARG A CA 1
ATOM 1367 C C . ARG A 1 178 ? 28.962 15.824 52.764 1.00 11.38 220 ARG A C 1
ATOM 1368 O O . ARG A 1 178 ? 27.885 15.339 52.442 1.00 12.70 220 ARG A O 1
ATOM 1376 N N . LEU A 1 179 ? 29.816 16.325 51.892 1.00 11.22 221 LEU A N 1
ATOM 1377 C CA . LEU A 1 179 ? 29.710 16.046 50.461 1.00 11.31 221 LEU A CA 1
ATOM 1378 C C . LEU A 1 179 ? 30.442 14.765 50.087 1.00 11.58 221 LEU A C 1
ATOM 1379 O O . LEU A 1 179 ? 31.518 14.470 50.600 1.00 13.22 221 LEU A O 1
ATOM 1384 N N . MET A 1 180 ? 29.853 14.021 49.160 1.00 9.87 222 MET A N 1
ATOM 1385 C CA . MET A 1 180 ? 30.410 12.772 48.654 1.00 9.73 222 MET A CA 1
ATOM 1386 C C . MET A 1 180 ? 30.242 12.770 47.127 1.00 11.07 222 MET A C 1
ATOM 1387 O O . MET A 1 180 ? 29.141 13.011 46.626 1.00 11.37 222 MET A O 1
ATOM 1392 N N . ARG A 1 181 ? 31.327 12.511 46.360 1.00 9.78 223 ARG A N 1
ATOM 1393 C CA . ARG A 1 181 ? 31.240 12.408 44.913 1.00 9.36 223 ARG A CA 1
ATOM 1394 C C . ARG A 1 181 ? 31.317 10.927 44.533 1.00 9.70 223 ARG A C 1
ATOM 1395 O O . ARG A 1 181 ? 32.155 10.146 45.037 1.00 10.27 223 ARG A O 1
ATOM 1403 N N . THR A 1 182 ? 30.419 10.507 43.651 1.00 9.05 224 THR A N 1
ATOM 1404 C CA . THR A 1 182 ? 30.334 9.107 43.223 1.00 9.31 224 THR A CA 1
ATOM 1405 C C . THR A 1 182 ? 31.268 8.866 42.035 1.00 11.40 224 THR A C 1
ATOM 1406 O O . THR A 1 182 ? 31.774 9.807 41.413 1.00 11.13 224 THR A O 1
ATOM 1410 N N . GLY A 1 183 ? 31.432 7.579 41.706 1.00 12.08 225 GLY A N 1
ATOM 1411 C CA . GLY A 1 183 ? 32.153 7.156 40.512 1.00 12.15 225 GLY A CA 1
ATOM 1412 C C . GLY A 1 183 ? 33.642 7.479 40.671 1.00 11.05 225 GLY A C 1
ATOM 1413 O O . GLY A 1 183 ? 34.296 7.089 41.630 1.00 11.63 225 GLY A O 1
ATOM 1414 N N . MET A 1 184 ? 34.193 8.211 39.690 1.00 11.30 226 MET A N 1
ATOM 1415 C CA . MET A 1 184 ? 35.585 8.598 39.752 1.00 12.50 226 MET A CA 1
ATOM 1416 C C . MET A 1 184 ? 35.773 9.956 40.447 1.00 13.48 226 MET A C 1
ATOM 1417 O O . MET A 1 184 ? 36.905 10.435 40.619 1.00 14.41 226 MET A O 1
ATOM 1422 N N . GLY A 1 185 ? 34.678 10.602 40.846 1.00 11.06 227 GLY A N 1
ATOM 1423 C CA . GLY A 1 185 ? 34.716 12.013 41.257 1.00 11.19 227 GLY A CA 1
ATOM 1424 C C . GLY A 1 185 ? 35.409 12.305 42.591 1.00 13.50 227 GLY A C 1
ATOM 1425 O O . GLY A 1 185 ? 35.829 13.451 42.837 1.00 14.84 227 GLY A O 1
ATOM 1426 N N . SER A 1 186 ? 35.592 11.277 43.419 1.00 12.98 228 SER A N 1
ATOM 1427 C CA . SER A 1 186 ? 36.219 11.497 44.715 1.00 14.00 228 SER A CA 1
ATOM 1428 C C . SER A 1 186 ? 37.745 11.455 44.602 1.00 16.91 228 SER A C 1
ATOM 1429 O O . SER A 1 186 ? 38.416 11.616 45.604 1.00 18.18 228 SER A O 1
ATOM 1432 N N . ILE A 1 187 ? 38.289 11.173 43.422 1.00 17.32 229 ILE A N 1
ATOM 1433 C CA . ILE A 1 187 ? 39.726 11.250 43.190 1.00 20.75 229 ILE A CA 1
ATOM 1434 C C . ILE A 1 187 ? 40.055 12.705 42.840 1.00 24.40 229 ILE A C 1
ATOM 1435 O O . ILE A 1 187 ? 39.519 13.227 41.873 1.00 21.03 229 ILE A O 1
ATOM 1440 N N . LYS A 1 188 ? 40.950 13.391 43.574 1.00 25.21 230 LYS A N 1
ATOM 1441 C CA . LYS A 1 188 ? 41.086 14.827 43.355 1.00 31.40 230 LYS A CA 1
ATOM 1442 C C . LYS A 1 188 ? 41.556 15.107 41.922 1.00 26.01 230 LYS A C 1
ATOM 1443 O O . LYS A 1 188 ? 42.453 14.434 41.467 1.00 27.25 230 LYS A O 1
ATOM 1449 N N . GLY A 1 189 ? 40.891 16.051 41.235 1.00 35.49 231 GLY A N 1
ATOM 1450 C CA . GLY A 1 189 ? 41.203 16.383 39.843 1.00 39.04 231 GLY A CA 1
ATOM 1451 C C . GLY A 1 189 ? 41.132 15.181 38.892 1.00 41.19 231 GLY A C 1
ATOM 1452 O O . GLY A 1 189 ? 41.941 15.014 37.952 1.00 36.90 231 GLY A O 1
ATOM 1453 N N . SER A 1 190 ? 40.177 14.286 39.170 1.00 35.39 232 SER A N 1
ATOM 1454 C CA . SER A 1 190 ? 39.842 13.272 38.183 1.00 23.70 232 SER A CA 1
ATOM 1455 C C . SER A 1 190 ? 39.263 13.994 36.971 1.00 18.51 232 SER A C 1
ATOM 1456 O O . SER A 1 190 ? 38.422 14.883 37.085 1.00 20.19 232 SER A O 1
ATOM 1459 N N . THR A 1 191 ? 39.684 13.535 35.805 1.00 15.20 233 THR A N 1
ATOM 1460 C CA . THR A 1 191 ? 39.130 13.985 34.549 1.00 15.38 233 THR A CA 1
ATOM 1461 C C . THR A 1 191 ? 38.131 12.966 33.992 1.00 13.96 233 THR A C 1
ATOM 1462 O O . THR A 1 191 ? 37.647 13.136 32.862 1.00 14.47 233 THR A O 1
ATOM 1466 N N . ALA A 1 192 ? 37.737 11.962 34.782 1.00 12.30 234 ALA A N 1
ATOM 1467 C CA . ALA A 1 192 ? 36.924 10.863 34.274 1.00 11.39 234 ALA A CA 1
ATOM 1468 C C . ALA A 1 192 ? 35.550 10.788 34.976 1.00 10.02 234 ALA A C 1
ATOM 1469 O O . ALA A 1 192 ? 34.837 9.788 34.852 1.00 11.25 234 ALA A O 1
ATOM 1471 N N . TRP A 1 193 ? 35.140 11.856 35.663 1.00 10.18 235 TRP A N 1
ATOM 1472 C CA . TRP A 1 193 ? 33.901 11.806 36.452 1.00 9.95 235 TRP A CA 1
ATOM 1473 C C . TRP A 1 193 ? 32.696 11.572 35.550 1.00 10.93 235 TRP A C 1
ATOM 1474 O O . TRP A 1 193 ? 31.734 10.891 35.980 1.00 10.62 235 TRP A O 1
ATOM 1485 N N . GLN A 1 194 ? 32.710 12.171 34.347 1.00 10.11 236 GLN A N 1
ATOM 1486 C CA . GLN A 1 194 ? 31.628 12.006 33.399 1.00 10.39 236 GLN A CA 1
ATOM 1487 C C . GLN A 1 194 ? 31.958 10.992 32.317 1.00 10.86 236 GLN A C 1
ATOM 1488 O O . GLN A 1 194 ? 31.236 10.926 31.323 1.00 12.31 236 GLN A O 1
ATOM 1494 N N . ALA A 1 195 ? 32.978 10.139 32.528 1.00 11.27 237 ALA A N 1
ATOM 1495 C CA . ALA A 1 195 ? 33.416 9.197 31.504 1.00 11.58 237 ALA A CA 1
ATOM 1496 C C . ALA A 1 195 ? 33.075 7.753 31.904 1.00 11.95 237 ALA A C 1
ATOM 1497 O O . ALA A 1 195 ? 32.737 6.957 31.028 1.00 10.91 237 ALA A O 1
ATOM 1499 N N . PHE A 1 196 ? 33.180 7.403 33.198 1.00 12.61 238 PHE A N 1
ATOM 1500 C CA . PHE A 1 196 ? 33.039 6.026 33.657 1.00 11.63 238 PHE A CA 1
ATOM 1501 C C . PHE A 1 196 ? 32.027 5.978 34.788 1.00 11.96 238 PHE A C 1
ATOM 1502 O O . PHE A 1 196 ? 32.264 6.539 35.820 1.00 12.34 238 PHE A O 1
ATOM 1510 N N . LYS A 1 197 ? 30.944 5.198 34.620 1.00 11.37 239 LYS A N 1
ATOM 1511 C CA . LYS A 1 197 ? 29.819 5.267 35.564 1.00 11.73 239 LYS A CA 1
ATOM 1512 C C . LYS A 1 197 ? 30.127 4.670 36.937 1.00 11.39 239 LYS A C 1
ATOM 1513 O O . LYS A 1 197 ? 29.654 5.189 37.958 1.00 11.96 239 LYS A O 1
ATOM 1519 N N . TRP A 1 198 ? 30.809 3.526 36.991 1.00 11.05 240 TRP A N 1
ATOM 1520 C CA . TRP A 1 198 ? 30.645 2.641 38.142 1.00 11.28 240 TRP A CA 1
ATOM 1521 C C . TRP A 1 198 ? 31.572 2.955 39.316 1.00 12.17 240 TRP A C 1
ATOM 1522 O O . TRP A 1 198 ? 31.243 2.613 40.468 1.00 13.91 240 TRP A O 1
ATOM 1533 N N . GLY A 1 199 ? 32.745 3.511 39.020 1.00 12.25 241 GLY A N 1
ATOM 1534 C CA . GLY A 1 199 ? 33.812 3.587 40.004 1.00 11.08 241 GLY A CA 1
ATOM 1535 C C . GLY A 1 199 ? 34.267 2.221 40.529 1.00 10.97 241 GLY A C 1
ATOM 1536 O O . GLY A 1 199 ? 34.346 1.267 39.768 1.00 12.91 241 GLY A O 1
ATOM 1537 N N . TYR A 1 200 ? 34.629 2.179 41.816 1.00 10.36 242 TYR A N 1
ATOM 1538 C CA . TYR A 1 200 ? 35.290 1.070 42.486 1.00 10.59 242 TYR A CA 1
ATOM 1539 C C . TYR A 1 200 ? 34.483 0.733 43.737 1.00 10.72 242 TYR A C 1
ATOM 1540 O O . TYR A 1 200 ? 34.066 1.618 44.505 1.00 11.52 242 TYR A O 1
ATOM 1549 N N . GLY A 1 201 ? 34.226 -0.573 43.939 1.00 8.78 243 GLY A N 1
ATOM 1550 C CA . GLY A 1 201 ? 33.406 -0.907 45.121 1.00 9.68 243 GLY A CA 1
ATOM 1551 C C . GLY A 1 201 ? 31.927 -0.760 44.799 1.00 9.43 243 GLY A C 1
ATOM 1552 O O . GLY A 1 201 ? 31.548 -0.577 43.651 1.00 9.16 243 GLY A O 1
ATOM 1553 N N . PRO A 1 202 ? 31.035 -0.793 45.817 1.00 10.28 244 PRO A N 1
ATOM 1554 C CA . PRO A 1 202 ? 29.594 -0.770 45.592 1.00 9.82 244 PRO A CA 1
ATOM 1555 C C . PRO A 1 202 ? 29.210 0.450 44.753 1.00 10.50 244 PRO A C 1
ATOM 1556 O O . PRO A 1 202 ? 29.747 1.538 44.968 1.00 10.45 244 PRO A O 1
ATOM 1560 N N . TYR A 1 203 ? 28.318 0.245 43.768 1.00 10.35 245 TYR A N 1
ATOM 1561 C CA . TYR A 1 203 ? 27.815 1.290 42.896 1.00 9.96 245 TYR A CA 1
ATOM 1562 C C . TYR A 1 203 ? 26.680 2.013 43.611 1.00 11.97 245 TYR A C 1
ATOM 1563 O O . TYR A 1 203 ? 25.649 1.391 43.910 1.00 11.86 245 TYR A O 1
ATOM 1572 N N . LEU A 1 204 ? 26.904 3.296 43.939 1.00 11.62 246 LEU A N 1
ATOM 1573 C CA . LEU A 1 204 ? 26.036 3.996 44.900 1.00 12.79 246 LEU A CA 1
ATOM 1574 C C . LEU A 1 204 ? 25.012 4.926 44.254 1.00 11.57 246 LEU A C 1
ATOM 1575 O O . LEU A 1 204 ? 24.087 5.321 44.948 1.00 11.10 246 LEU A O 1
ATOM 1580 N N . ASP A 1 205 ? 25.132 5.313 42.976 1.00 11.79 247 ASP A N 1
ATOM 1581 C CA . ASP A 1 205 ? 24.364 6.409 42.446 1.00 12.46 247 ASP A CA 1
ATOM 1582 C C . ASP A 1 205 ? 22.886 6.071 42.501 1.00 12.40 247 ASP A C 1
ATOM 1583 O O . ASP A 1 205 ? 22.069 6.980 42.702 1.00 10.64 247 ASP A O 1
ATOM 1588 N N . GLY A 1 206 ? 22.535 4.805 42.297 1.00 11.72 248 GLY A N 1
ATOM 1589 C CA . GLY A 1 206 ? 21.133 4.418 42.339 1.00 12.33 248 GLY A CA 1
ATOM 1590 C C . GLY A 1 206 ? 20.426 4.611 43.689 1.00 11.63 248 GLY A C 1
ATOM 1591 O O . GLY A 1 206 ? 19.179 4.775 43.747 1.00 10.85 248 GLY A O 1
ATOM 1592 N N . LEU A 1 207 ? 21.202 4.628 44.792 1.00 11.79 249 LEU A N 1
ATOM 1593 C CA . LEU A 1 207 ? 20.645 4.903 46.100 1.00 13.62 249 LEU A CA 1
ATOM 1594 C C . LEU A 1 207 ? 20.056 6.294 46.203 1.00 12.60 249 LEU A C 1
ATOM 1595 O O . LEU A 1 207 ? 19.302 6.555 47.139 1.00 14.43 249 LEU A O 1
ATOM 1600 N N . PHE A 1 208 ? 20.459 7.202 45.329 1.00 10.44 250 PHE A N 1
ATOM 1601 C CA . PHE A 1 208 ? 20.019 8.596 45.384 1.00 10.64 250 PHE A CA 1
ATOM 1602 C C . PHE A 1 208 ? 18.947 8.858 44.321 1.00 12.52 250 PHE A C 1
ATOM 1603 O O . PHE A 1 208 ? 18.619 10.037 44.100 1.00 14.32 250 PHE A O 1
ATOM 1611 N N . THR A 1 209 ? 18.396 7.799 43.679 1.00 10.27 251 THR A N 1
ATOM 1612 C CA . THR A 1 209 ? 17.278 7.959 42.757 1.00 10.58 251 THR A CA 1
ATOM 1613 C C . THR A 1 209 ? 16.027 7.401 43.444 1.00 9.83 251 THR A C 1
ATOM 1614 O O . THR A 1 209 ? 16.066 6.354 44.163 1.00 9.25 251 THR A O 1
ATOM 1618 N N . GLN A 1 210 ? 14.913 8.125 43.251 1.00 9.53 252 GLN A N 1
ATOM 1619 C CA . GLN A 1 210 ? 13.638 7.880 43.951 1.00 9.56 252 GLN A CA 1
ATOM 1620 C C . GLN A 1 210 ? 13.851 7.563 45.427 1.00 9.71 252 GLN A C 1
ATOM 1621 O O . GLN A 1 210 ? 13.308 6.590 45.952 1.00 10.71 252 GLN A O 1
ATOM 1627 N N . SER A 1 211 ? 14.601 8.430 46.093 1.00 10.01 253 SER A N 1
ATOM 1628 C CA . SER A 1 211 ? 15.001 8.116 47.446 1.00 10.93 253 SER A CA 1
ATOM 1629 C C . SER A 1 211 ? 15.093 9.401 48.304 1.00 11.31 253 SER A C 1
ATOM 1630 O O . SER A 1 211 ? 14.871 10.533 47.835 1.00 11.76 253 SER A O 1
ATOM 1633 N N . ASN A 1 212 ? 15.366 9.167 49.591 1.00 11.49 254 ASN A N 1
ATOM 1634 C CA . ASN A 1 212 ? 15.536 10.224 50.607 1.00 9.22 254 ASN A CA 1
ATOM 1635 C C . ASN A 1 212 ? 16.838 10.000 51.371 1.00 10.02 254 ASN A C 1
ATOM 1636 O O . ASN A 1 212 ? 16.906 10.248 52.589 1.00 11.11 254 ASN A O 1
ATOM 1641 N N . PHE A 1 213 ? 17.863 9.556 50.650 1.00 9.45 255 PHE A N 1
ATOM 1642 C CA . PHE A 1 213 ? 19.134 9.271 51.299 1.00 10.47 255 PHE A CA 1
ATOM 1643 C C . PHE A 1 213 ? 20.166 10.381 51.121 1.00 10.19 255 PHE A C 1
ATOM 1644 O O . PHE A 1 213 ? 21.189 10.358 51.808 1.00 11.93 255 PHE A O 1
ATOM 1652 N N . GLY A 1 214 ? 19.909 11.380 50.270 1.00 10.44 256 GLY A N 1
ATOM 1653 C CA . GLY A 1 214 ? 20.902 12.386 49.990 1.00 10.23 256 GLY A CA 1
ATOM 1654 C C . GLY A 1 214 ? 20.283 13.508 49.177 1.00 10.19 256 GLY A C 1
ATOM 1655 O O . GLY A 1 214 ? 19.235 13.329 48.588 1.00 11.30 256 GLY A O 1
ATOM 1656 N N . ILE A 1 215 ? 20.934 14.664 49.211 1.00 8.98 257 ILE A N 1
ATOM 1657 C CA . ILE A 1 215 ? 20.597 15.816 48.386 1.00 8.99 257 ILE A CA 1
ATOM 1658 C C . ILE A 1 215 ? 21.651 15.903 47.282 1.00 9.11 257 ILE A C 1
ATOM 1659 O O . ILE A 1 215 ? 22.841 16.111 47.564 1.00 9.54 257 ILE A O 1
ATOM 1664 N N . VAL A 1 216 ? 21.230 15.728 46.036 1.00 9.41 258 VAL A N 1
ATOM 1665 C CA . VAL A 1 216 ? 22.142 15.796 44.900 1.00 10.91 258 VAL A CA 1
ATOM 1666 C C . VAL A 1 216 ? 22.393 17.279 44.591 1.00 10.03 258 VAL A C 1
ATOM 1667 O O . VAL A 1 216 ? 21.453 18.036 44.346 1.00 11.41 258 VAL A O 1
ATOM 1671 N N . THR A 1 217 ? 23.679 17.666 44.596 1.00 9.61 259 THR A N 1
ATOM 1672 C CA . THR A 1 217 ? 24.116 19.017 44.388 1.00 9.65 259 THR A CA 1
ATOM 1673 C C . THR A 1 217 ? 24.772 19.209 43.033 1.00 10.70 259 THR A C 1
ATOM 1674 O O . THR A 1 217 ? 24.850 20.342 42.570 1.00 10.39 259 THR A O 1
ATOM 1678 N N . LYS A 1 218 ? 25.217 18.136 42.384 1.00 9.63 260 LYS A N 1
ATOM 1679 C CA . LYS A 1 218 ? 25.800 18.214 41.048 1.00 9.59 260 LYS A CA 1
ATOM 1680 C C . LYS A 1 218 ? 25.557 16.872 40.382 1.00 9.83 260 LYS A C 1
ATOM 1681 O O . LYS A 1 218 ? 25.652 15.852 41.050 1.00 10.18 260 LYS A O 1
ATOM 1687 N N . MET A 1 219 ? 25.293 16.830 39.067 1.00 9.87 261 MET A N 1
ATOM 1688 C CA . MET A 1 219 ? 25.060 15.569 38.371 1.00 9.96 261 MET A CA 1
ATOM 1689 C C . MET A 1 219 ? 25.627 15.626 36.970 1.00 9.61 261 MET A C 1
ATOM 1690 O O . MET A 1 219 ? 25.427 16.615 36.277 1.00 10.22 261 MET A O 1
ATOM 1695 N N . GLY A 1 220 ? 26.309 14.566 36.578 1.00 9.40 262 GLY A N 1
ATOM 1696 C CA . GLY A 1 220 ? 26.843 14.439 35.233 1.00 9.08 262 GLY A CA 1
ATOM 1697 C C . GLY A 1 220 ? 25.859 13.688 34.358 1.00 10.81 262 GLY A C 1
ATOM 1698 O O . GLY A 1 220 ? 25.120 12.809 34.785 1.00 9.83 262 GLY A O 1
ATOM 1699 N N . LEU A 1 221 ? 25.858 14.026 33.072 1.00 10.12 263 LEU A N 1
ATOM 1700 C CA . LEU A 1 221 ? 24.897 13.495 32.145 1.00 11.83 263 LEU A CA 1
ATOM 1701 C C . LEU A 1 221 ? 25.581 13.309 30.795 1.00 11.58 263 LEU A C 1
ATOM 1702 O O . LEU A 1 221 ? 26.257 14.210 30.285 1.00 12.58 263 LEU A O 1
ATOM 1707 N N . TRP A 1 222 ? 25.380 12.179 30.192 1.00 9.60 264 TRP A N 1
ATOM 1708 C CA . TRP A 1 222 ? 25.811 11.996 28.794 1.00 9.72 264 TRP A CA 1
ATOM 1709 C C . TRP A 1 222 ? 24.817 12.621 27.810 1.00 10.40 264 TRP A C 1
ATOM 1710 O O . TRP A 1 222 ? 23.630 12.532 28.014 1.00 10.82 264 TRP A O 1
ATOM 1721 N N . LEU A 1 223 ? 25.312 13.233 26.710 1.00 10.28 265 LEU A N 1
ATOM 1722 C CA . LEU A 1 223 ? 24.506 13.886 25.687 1.00 10.53 265 LEU A CA 1
ATOM 1723 C C . LEU A 1 223 ? 24.816 13.271 24.328 1.00 10.70 265 LEU A C 1
ATOM 1724 O O . LEU A 1 223 ? 25.967 13.057 23.966 1.00 12.56 265 LEU A O 1
ATOM 1729 N N . MET A 1 224 ? 23.771 13.128 23.517 1.00 11.49 266 MET A N 1
ATOM 1730 C CA . MET A 1 224 ? 23.885 12.454 22.231 1.00 12.51 266 MET A CA 1
ATOM 1731 C C . MET A 1 224 ? 24.396 13.426 21.174 1.00 13.14 266 MET A C 1
ATOM 1732 O O . MET A 1 224 ? 23.871 14.535 21.047 1.00 11.61 266 MET A O 1
ATOM 1737 N N . PRO A 1 225 ? 25.414 13.039 20.381 1.00 11.98 267 PRO A N 1
ATOM 1738 C CA . PRO A 1 225 ? 25.805 13.821 19.230 1.00 13.25 267 PRO A CA 1
ATOM 1739 C C . PRO A 1 225 ? 24.642 14.050 18.263 1.00 14.65 267 PRO A C 1
ATOM 1740 O O . PRO A 1 225 ? 23.844 13.151 17.968 1.00 13.93 267 PRO A O 1
ATOM 1744 N N . LYS A 1 226 ? 24.524 15.286 17.786 1.00 15.80 268 LYS A N 1
ATOM 1745 C CA . LYS A 1 226 ? 23.544 15.598 16.752 1.00 16.64 268 LYS A CA 1
ATOM 1746 C C . LYS A 1 226 ? 23.856 14.776 15.508 1.00 17.29 268 LYS A C 1
ATOM 1747 O O . LYS A 1 226 ? 24.965 14.824 14.977 1.00 18.61 268 LYS A O 1
ATOM 1753 N N . PRO A 1 227 ? 22.887 14.005 15.009 1.00 16.72 269 PRO A N 1
ATOM 1754 C CA . PRO A 1 227 ? 23.101 13.174 13.825 1.00 18.31 269 PRO A CA 1
ATOM 1755 C C . PRO A 1 227 ? 22.999 14.000 12.546 1.00 19.58 269 PRO A C 1
ATOM 1756 O O . PRO A 1 227 ? 22.339 15.027 12.502 1.00 19.79 269 PRO A O 1
ATOM 1760 N N . PRO A 1 228 ? 23.694 13.597 11.475 1.00 22.89 270 PRO A N 1
ATOM 1761 C CA . PRO A 1 228 ? 23.527 14.278 10.180 1.00 24.40 270 PRO A CA 1
ATOM 1762 C C . PRO A 1 228 ? 22.090 14.272 9.660 1.00 21.82 270 PRO A C 1
ATOM 1763 O O . PRO A 1 228 ? 21.628 15.269 9.086 1.00 22.87 270 PRO A O 1
ATOM 1767 N N . VAL A 1 229 ? 21.422 13.141 9.861 1.00 20.90 271 VAL A N 1
ATOM 1768 C CA . VAL A 1 229 ? 20.035 12.956 9.477 1.00 20.94 271 VAL A CA 1
ATOM 1769 C C . VAL A 1 229 ? 19.168 12.529 10.678 1.00 17.88 271 VAL A C 1
ATOM 1770 O O . VAL A 1 229 ? 19.505 11.590 11.395 1.00 17.87 271 VAL A O 1
ATOM 1774 N N . TYR A 1 230 ? 18.021 13.208 10.778 1.00 17.65 272 TYR A N 1
ATOM 1775 C CA . TYR A 1 230 ? 16.941 12.904 11.720 1.00 16.01 272 TYR A CA 1
ATOM 1776 C C . TYR A 1 230 ? 15.643 12.737 10.921 1.00 16.89 272 TYR A C 1
ATOM 1777 O O . TYR A 1 230 ? 15.239 13.638 10.173 1.00 17.71 272 TYR A O 1
ATOM 1786 N N . LYS A 1 231 ? 15.013 11.591 11.061 1.00 15.76 273 LYS A N 1
ATOM 1787 C CA . LYS A 1 231 ? 13.806 11.266 10.315 1.00 15.71 273 LYS A CA 1
ATOM 1788 C C . LYS A 1 231 ? 12.707 10.771 11.243 1.00 15.25 273 LYS A C 1
ATOM 1789 O O . LYS A 1 231 ? 12.782 9.649 11.714 1.00 16.13 273 LYS A O 1
ATOM 1795 N N . PRO A 1 232 ? 11.704 11.608 11.565 1.00 14.18 274 PRO A N 1
ATOM 1796 C CA . PRO A 1 232 ? 10.586 11.206 12.434 1.00 14.93 274 PRO A CA 1
ATOM 1797 C C . PRO A 1 232 ? 9.448 10.502 11.698 1.00 15.20 274 PRO A C 1
ATOM 1798 O O . PRO A 1 232 ? 9.235 10.771 10.517 1.00 15.23 274 PRO A O 1
ATOM 1802 N N . PHE A 1 233 ? 8.781 9.585 12.389 1.00 14.54 275 PHE A N 1
ATOM 1803 C CA . PHE A 1 233 ? 7.681 8.797 11.852 1.00 15.13 275 PHE A CA 1
ATOM 1804 C C . PHE A 1 233 ? 6.532 8.732 12.846 1.00 17.24 275 PHE A C 1
ATOM 1805 O O . PHE A 1 233 ? 6.710 8.810 14.078 1.00 14.70 275 PHE A O 1
ATOM 1813 N N . MET A 1 234 ? 5.327 8.599 12.281 1.00 17.89 276 MET A N 1
ATOM 1814 C CA . MET A 1 234 ? 4.111 8.279 13.023 1.00 18.33 276 MET A CA 1
ATOM 1815 C C . MET A 1 234 ? 3.507 6.995 12.454 1.00 18.41 276 MET A C 1
ATOM 1816 O O . MET A 1 234 ? 3.455 6.863 11.244 1.00 21.09 276 MET A O 1
ATOM 1821 N N . VAL A 1 235 ? 3.071 6.066 13.309 1.00 16.64 277 VAL A N 1
ATOM 1822 C CA . VAL A 1 235 ? 2.336 4.901 12.865 1.00 16.44 277 VAL A CA 1
ATOM 1823 C C . VAL A 1 235 ? 0.913 5.036 13.382 1.00 17.15 277 VAL A C 1
ATOM 1824 O O . VAL A 1 235 ? 0.679 5.115 14.586 1.00 16.11 277 VAL A O 1
ATOM 1828 N N . ARG A 1 236 ? -0.053 4.923 12.474 1.00 15.83 278 ARG A N 1
ATOM 1829 C CA . ARG A 1 236 ? -1.446 5.041 12.822 1.00 17.33 278 ARG A CA 1
ATOM 1830 C C . ARG A 1 236 ? -2.095 3.659 12.800 1.00 17.33 278 ARG A C 1
ATOM 1831 O O . ARG A 1 236 ? -2.004 2.949 11.783 1.00 17.55 278 ARG A O 1
ATOM 1839 N N . HIS A 1 237 ? -2.740 3.280 13.915 1.00 15.25 279 HIS A N 1
ATOM 1840 C CA . HIS A 1 237 ? -3.516 2.063 14.015 1.00 15.17 279 HIS A CA 1
ATOM 1841 C C . HIS A 1 237 ? -4.977 2.444 14.187 1.00 15.33 279 HIS A C 1
ATOM 1842 O O . HIS A 1 237 ? -5.292 3.337 14.949 1.00 18.09 279 HIS A O 1
ATOM 1849 N N . ALA A 1 238 ? -5.885 1.727 13.517 1.00 19.31 280 ALA A N 1
ATOM 1850 C CA . ALA A 1 238 ? -7.265 2.191 13.382 1.00 20.00 280 ALA A CA 1
ATOM 1851 C C . ALA A 1 238 ? -8.156 1.836 14.566 1.00 22.74 280 ALA A C 1
ATOM 1852 O O . ALA A 1 238 ? -9.131 2.541 14.801 1.00 23.28 280 ALA A O 1
ATOM 1854 N N . ASN A 1 239 ? -7.825 0.790 15.345 1.00 19.28 281 ASN A N 1
ATOM 1855 C CA . ASN A 1 239 ? -8.759 0.234 16.300 1.00 19.20 281 ASN A CA 1
ATOM 1856 C C . ASN A 1 239 ? -8.214 0.264 17.735 1.00 20.69 281 ASN A C 1
ATOM 1857 O O . ASN A 1 239 ? -7.022 -0.022 17.945 1.00 18.75 281 ASN A O 1
ATOM 1862 N N . MET A 1 240 ? -9.126 0.481 18.709 1.00 19.17 282 MET A N 1
ATOM 1863 C CA . MET A 1 240 ? -8.789 0.382 20.126 1.00 20.60 282 MET A CA 1
ATOM 1864 C C . MET A 1 240 ? -8.151 -0.971 20.442 1.00 21.37 282 MET A C 1
ATOM 1865 O O . MET A 1 240 ? -7.245 -1.062 21.277 1.00 19.21 282 MET A O 1
ATOM 1870 N N . GLU A 1 241 ? -8.632 -2.038 19.792 1.00 21.65 283 GLU A N 1
ATOM 1871 C CA . GLU A 1 241 ? -8.169 -3.373 20.130 1.00 23.03 283 GLU A CA 1
ATOM 1872 C C . GLU A 1 241 ? -6.819 -3.718 19.494 1.00 19.89 283 GLU A C 1
ATOM 1873 O O . GLU A 1 241 ? -6.322 -4.832 19.680 1.00 20.01 283 GLU A O 1
ATOM 1879 N N . ASP A 1 242 ? -6.189 -2.809 18.739 1.00 18.73 284 ASP A N 1
ATOM 1880 C CA . ASP A 1 242 ? -4.906 -3.078 18.103 1.00 18.03 284 ASP A CA 1
ATOM 1881 C C . ASP A 1 242 ? -3.733 -3.143 19.112 1.00 18.48 284 ASP A C 1
ATOM 1882 O O . ASP A 1 242 ? -2.629 -3.546 18.732 1.00 18.51 284 ASP A O 1
ATOM 1887 N N . VAL A 1 243 ? -3.965 -2.743 20.356 1.00 17.09 285 VAL A N 1
ATOM 1888 C CA . VAL A 1 243 ? -2.911 -2.698 21.380 1.00 17.17 285 VAL A CA 1
ATOM 1889 C C . VAL A 1 243 ? -1.931 -3.869 21.245 1.00 16.53 285 VAL A C 1
ATOM 1890 O O . VAL A 1 243 ? -0.745 -3.610 21.070 1.00 17.00 285 VAL A O 1
ATOM 1894 N N . PRO A 1 244 ? -2.320 -5.163 21.416 1.00 17.46 286 PRO A N 1
ATOM 1895 C CA . PRO A 1 244 ? -1.343 -6.249 21.448 1.00 17.17 286 PRO A CA 1
ATOM 1896 C C . PRO A 1 244 ? -0.535 -6.333 20.167 1.00 16.98 286 PRO A C 1
ATOM 1897 O O . PRO A 1 244 ? 0.650 -6.660 20.233 1.00 15.42 286 PRO A O 1
ATOM 1901 N N . LYS A 1 245 ? -1.149 -6.058 18.992 1.00 15.70 287 LYS A N 1
ATOM 1902 C CA . LYS A 1 245 ? -0.403 -6.189 17.760 1.00 15.24 287 LYS A CA 1
ATOM 1903 C C . LYS A 1 245 ? 0.681 -5.111 17.626 1.00 15.19 287 LYS A C 1
ATOM 1904 O O . LYS A 1 245 ? 1.717 -5.362 17.022 1.00 14.29 287 LYS A O 1
ATOM 1910 N N . ILE A 1 246 ? 0.444 -3.896 18.170 1.00 15.44 288 ILE A N 1
ATOM 1911 C CA . ILE A 1 246 ? 1.417 -2.807 18.121 1.00 14.29 288 ILE A CA 1
ATOM 1912 C C . ILE A 1 246 ? 2.665 -3.168 18.930 1.00 14.83 288 ILE A C 1
ATOM 1913 O O . ILE A 1 246 ? 3.816 -3.015 18.485 1.00 15.74 288 ILE A O 1
ATOM 1918 N N . ILE A 1 247 ? 2.422 -3.664 20.144 1.00 14.18 289 ILE A N 1
ATOM 1919 C CA . ILE A 1 247 ? 3.539 -4.035 21.011 1.00 14.95 289 ILE A CA 1
ATOM 1920 C C . ILE A 1 247 ? 4.310 -5.198 20.381 1.00 15.11 289 ILE A C 1
ATOM 1921 O O . ILE A 1 247 ? 5.526 -5.170 20.371 1.00 14.57 289 ILE A O 1
ATOM 1926 N N . GLU A 1 248 ? 3.617 -6.214 19.849 1.00 14.78 290 GLU A N 1
ATOM 1927 C CA . GLU A 1 248 ? 4.302 -7.357 19.241 1.00 15.66 290 GLU A CA 1
ATOM 1928 C C . GLU A 1 248 ? 5.104 -6.950 18.019 1.00 16.40 290 GLU A C 1
ATOM 1929 O O . GLU A 1 248 ? 6.130 -7.586 17.763 1.00 20.34 290 GLU A O 1
ATOM 1935 N N . ALA A 1 249 ? 4.647 -5.916 17.283 1.00 15.87 291 ALA A N 1
ATOM 1936 C CA . ALA A 1 249 ? 5.408 -5.416 16.138 1.00 16.08 291 ALA A CA 1
ATOM 1937 C C . ALA A 1 249 ? 6.644 -4.626 16.580 1.00 14.49 291 ALA A C 1
ATOM 1938 O O . ALA A 1 249 ? 7.708 -4.694 15.997 1.00 15.72 291 ALA A O 1
ATOM 1940 N N . MET A 1 250 ? 6.480 -3.759 17.574 1.00 15.19 292 MET A N 1
ATOM 1941 C CA . MET A 1 250 ? 7.574 -2.891 17.949 1.00 15.16 292 MET A CA 1
ATOM 1942 C C . MET A 1 250 ? 8.658 -3.665 18.700 1.00 15.18 292 MET A C 1
ATOM 1943 O O . MET A 1 250 ? 9.834 -3.294 18.583 1.00 15.08 292 MET A O 1
ATOM 1948 N N . ARG A 1 251 ? 8.244 -4.650 19.523 1.00 15.88 293 ARG A N 1
ATOM 1949 C CA . ARG A 1 251 ? 9.160 -5.369 20.409 1.00 16.14 293 ARG A CA 1
ATOM 1950 C C . ARG A 1 251 ? 10.388 -5.863 19.646 1.00 15.30 293 ARG A C 1
ATOM 1951 O O . ARG A 1 251 ? 11.534 -5.590 20.029 1.00 14.74 293 ARG A O 1
ATOM 1959 N N . PRO A 1 252 ? 10.246 -6.625 18.525 1.00 14.95 294 PRO A N 1
ATOM 1960 C CA . PRO A 1 252 ? 11.450 -7.088 17.838 1.00 16.40 294 PRO A CA 1
ATOM 1961 C C . PRO A 1 252 ? 12.345 -5.963 17.322 1.00 15.93 294 PRO A C 1
ATOM 1962 O O . PRO A 1 252 ? 13.576 -6.110 17.270 1.00 17.25 294 PRO A O 1
ATOM 1966 N N . LEU A 1 253 ? 11.736 -4.846 16.878 1.00 15.62 295 LEU A N 1
ATOM 1967 C CA . LEU A 1 253 ? 12.481 -3.713 16.363 1.00 13.90 295 LEU A CA 1
ATOM 1968 C C . LEU A 1 253 ? 13.308 -3.067 17.465 1.00 15.73 295 LEU A C 1
ATOM 1969 O O . LEU A 1 253 ? 14.429 -2.656 17.205 1.00 17.58 295 LEU A O 1
ATOM 1974 N N . ARG A 1 254 ? 12.789 -3.084 18.700 1.00 14.65 296 ARG A N 1
ATOM 1975 C CA . ARG A 1 254 ? 13.509 -2.506 19.831 1.00 15.40 296 ARG A CA 1
ATOM 1976 C C . ARG A 1 254 ? 14.524 -3.499 20.413 1.00 14.82 296 ARG A C 1
ATOM 1977 O O . ARG A 1 254 ? 15.647 -3.112 20.672 1.00 18.48 296 ARG A O 1
ATOM 1985 N N . VAL A 1 255 ? 14.156 -4.759 20.605 1.00 14.84 297 VAL A N 1
ATOM 1986 C CA . VAL A 1 255 ? 15.118 -5.724 21.147 1.00 15.37 297 VAL A CA 1
ATOM 1987 C C . VAL A 1 255 ? 16.345 -5.799 20.235 1.00 18.81 297 VAL A C 1
ATOM 1988 O O . VAL A 1 255 ? 17.464 -5.880 20.735 1.00 20.39 297 VAL A O 1
ATOM 1992 N N . SER A 1 256 ? 16.167 -5.754 18.896 1.00 18.65 298 SER A N 1
ATOM 1993 C CA . SER A 1 256 ? 17.298 -5.777 17.963 1.00 19.63 298 SER A CA 1
ATOM 1994 C C . SER A 1 256 ? 17.868 -4.395 17.700 1.00 20.36 298 SER A C 1
ATOM 1995 O O . SER A 1 256 ? 18.810 -4.277 16.925 1.00 22.10 298 SER A O 1
ATOM 1998 N N . ASN A 1 257 ? 17.287 -3.362 18.295 1.00 20.55 299 ASN A N 1
ATOM 1999 C CA . ASN A 1 257 ? 17.780 -2.005 18.185 1.00 21.57 299 ASN A CA 1
ATOM 2000 C C . ASN A 1 257 ? 17.817 -1.493 16.736 1.00 21.78 299 ASN A C 1
ATOM 2001 O O . ASN A 1 257 ? 18.650 -0.667 16.393 1.00 23.39 299 ASN A O 1
ATOM 2006 N N . LEU A 1 258 ? 16.835 -1.868 15.901 1.00 18.40 300 LEU A N 1
ATOM 2007 C CA . LEU A 1 258 ? 16.590 -1.176 14.638 1.00 16.92 300 LEU A CA 1
ATOM 2008 C C . LEU A 1 258 ? 15.941 0.189 14.873 1.00 16.86 300 LEU A C 1
ATOM 2009 O O . LEU A 1 258 ? 16.105 1.084 14.048 1.00 16.86 300 LEU A O 1
ATOM 2014 N N . VAL A 1 259 ? 15.133 0.279 15.947 1.00 16.58 301 VAL A N 1
ATOM 2015 C CA . VAL A 1 259 ? 14.601 1.520 16.480 1.00 16.71 301 VAL A CA 1
ATOM 2016 C C . VAL A 1 259 ? 15.171 1.657 17.891 1.00 14.22 301 VAL A C 1
ATOM 2017 O O . VAL A 1 259 ? 15.154 0.680 18.646 1.00 15.43 301 VAL A O 1
ATOM 2021 N N . ALA A 1 260 ? 15.700 2.843 18.201 1.00 15.20 302 ALA A N 1
ATOM 2022 C CA . ALA A 1 260 ? 16.459 3.010 19.450 1.00 15.79 302 ALA A CA 1
ATOM 2023 C C . ALA A 1 260 ? 15.855 4.016 20.414 1.00 16.40 302 ALA A C 1
ATOM 2024 O O . ALA A 1 260 ? 16.242 3.991 21.600 1.00 15.69 302 ALA A O 1
ATOM 2026 N N . ASN A 1 261 ? 14.973 4.893 19.912 1.00 14.93 303 ASN A N 1
ATOM 2027 C CA . ASN A 1 261 ? 14.383 5.895 20.792 1.00 14.51 303 ASN A CA 1
ATOM 2028 C C . ASN A 1 261 ? 13.184 5.300 21.526 1.00 13.60 303 ASN A C 1
ATOM 2029 O O . ASN A 1 261 ? 12.483 4.453 21.029 1.00 12.08 303 ASN A O 1
ATOM 2034 N N . CYS A 1 262 ? 12.905 5.824 22.711 1.00 13.57 304 CYS A N 1
ATOM 2035 C CA . CYS A 1 262 ? 11.689 5.478 23.409 1.00 12.44 304 CYS A CA 1
ATOM 2036 C C . CYS A 1 262 ? 10.478 5.950 22.586 1.00 12.80 304 CYS A C 1
ATOM 2037 O O . CYS A 1 262 ? 10.474 7.091 22.091 1.00 12.57 304 CYS A O 1
ATOM 2040 N N . ASN A 1 263 ? 9.476 5.066 22.396 1.00 12.88 305 ASN A N 1
ATOM 2041 C CA . ASN A 1 263 ? 8.349 5.317 21.483 1.00 13.86 305 ASN A CA 1
ATOM 2042 C C . ASN A 1 263 ? 7.065 5.538 22.260 1.00 14.59 305 ASN A C 1
ATOM 2043 O O . ASN A 1 263 ? 6.623 4.646 22.970 1.00 14.80 305 ASN A O 1
ATOM 2048 N N . LEU A 1 264 ? 6.475 6.719 22.155 1.00 13.66 306 LEU A N 1
ATOM 2049 C CA . LEU A 1 264 ? 5.156 6.960 22.728 1.00 12.84 306 LEU A CA 1
ATOM 2050 C C . LEU A 1 264 ? 4.095 6.398 21.785 1.00 13.32 306 LEU A C 1
ATOM 2051 O O . LEU A 1 264 ? 4.013 6.815 20.643 1.00 13.20 306 LEU A O 1
ATOM 2056 N N . MET A 1 265 ? 3.343 5.434 22.330 1.00 13.26 307 MET A N 1
ATOM 2057 C CA . MET A 1 265 ? 2.152 4.869 21.728 1.00 12.89 307 MET A CA 1
ATOM 2058 C C . MET A 1 265 ? 0.954 5.519 22.421 1.00 14.05 307 MET A C 1
ATOM 2059 O O . MET A 1 265 ? 0.613 5.160 23.549 1.00 11.91 307 MET A O 1
ATOM 2064 N N . MET A 1 266 ? 0.325 6.488 21.734 1.00 13.44 308 MET A N 1
ATOM 2065 C CA . MET A 1 266 ? -0.625 7.392 22.345 1.00 13.61 308 MET A CA 1
ATOM 2066 C C . MET A 1 266 ? -2.057 6.959 22.034 1.00 12.79 308 MET A C 1
ATOM 2067 O O . MET A 1 266 ? -2.404 6.716 20.873 1.00 13.01 308 MET A O 1
ATOM 2072 N N . SER A 1 267 ? -2.912 6.959 23.046 1.00 12.82 309 SER A N 1
ATOM 2073 C CA . SER A 1 267 ? -4.335 6.764 22.812 1.00 11.51 309 SER A CA 1
ATOM 2074 C C . SER A 1 267 ? -4.963 8.025 22.191 1.00 11.80 309 SER A C 1
ATOM 2075 O O . SER A 1 267 ? -4.597 9.157 22.460 1.00 13.73 309 SER A O 1
ATOM 2078 N N . ALA A 1 268 ? -5.998 7.817 21.382 1.00 13.30 310 ALA A N 1
ATOM 2079 C CA . ALA A 1 268 ? -6.697 8.929 20.781 1.00 13.96 310 ALA A CA 1
ATOM 2080 C C . ALA A 1 268 ? -7.256 9.811 21.877 1.00 12.96 310 ALA A C 1
ATOM 2081 O O . ALA A 1 268 ? -7.265 11.028 21.724 1.00 13.55 310 ALA A O 1
ATOM 2083 N N . SER A 1 269 ? -7.780 9.214 22.938 1.00 13.66 311 SER A N 1
ATOM 2084 C CA . SER A 1 269 ? -8.375 10.014 23.996 1.00 14.41 311 SER A CA 1
ATOM 2085 C C . SER A 1 269 ? -7.367 10.985 24.617 1.00 14.62 311 SER A C 1
ATOM 2086 O O . SER A 1 269 ? -7.673 12.179 24.818 1.00 14.00 311 SER A O 1
ATOM 2089 N N . TYR A 1 270 ? -6.157 10.494 24.924 1.00 14.87 312 TYR A N 1
ATOM 2090 C CA . TYR A 1 270 ? -5.103 11.365 25.410 1.00 12.94 312 TYR A CA 1
ATOM 2091 C C . TYR A 1 270 ? -4.759 12.475 24.427 1.00 13.34 312 TYR A C 1
ATOM 2092 O O . TYR A 1 270 ? -4.691 13.665 24.772 1.00 12.66 312 TYR A O 1
ATOM 2101 N N . GLN A 1 271 ? -4.553 12.101 23.151 1.00 13.44 313 GLN A N 1
ATOM 2102 C CA . GLN A 1 271 ? -4.209 13.085 22.160 1.00 13.22 313 GLN A CA 1
ATOM 2103 C C . GLN A 1 271 ? -5.297 14.162 22.078 1.00 14.33 313 GLN A C 1
ATOM 2104 O O . GLN A 1 271 ? -4.948 15.340 21.988 1.00 14.13 313 GLN A O 1
ATOM 2110 N N . LEU A 1 272 ? -6.564 13.761 22.029 1.00 14.32 314 LEU A N 1
ATOM 2111 C CA . LEU A 1 272 ? -7.611 14.771 21.945 1.00 14.57 314 LEU A CA 1
ATOM 2112 C C . LEU A 1 272 ? -7.586 15.654 23.179 1.00 14.93 314 LEU A C 1
ATOM 2113 O O . LEU A 1 272 ? -7.811 16.854 23.057 1.00 15.08 314 LEU A O 1
ATOM 2118 N N . ALA A 1 273 ? -7.334 15.065 24.353 1.00 14.55 315 ALA A N 1
ATOM 2119 C CA . ALA A 1 273 ? -7.358 15.818 25.613 1.00 14.25 315 ALA A CA 1
ATOM 2120 C C . ALA A 1 273 ? -6.273 16.889 25.654 1.00 15.94 315 ALA A C 1
ATOM 2121 O O . ALA A 1 273 ? -6.372 17.880 26.409 1.00 17.05 315 ALA A O 1
ATOM 2123 N N . MET A 1 274 ? -5.202 16.709 24.877 1.00 15.00 316 MET A N 1
ATOM 2124 C CA . MET A 1 274 ? -4.138 17.699 24.858 1.00 16.62 316 MET A CA 1
ATOM 2125 C C . MET A 1 274 ? -4.640 19.059 24.350 1.00 17.91 316 MET A C 1
ATOM 2126 O O . MET A 1 274 ? -4.078 20.092 24.727 1.00 21.50 316 MET A O 1
ATOM 2131 N N . PHE A 1 275 ? -5.563 19.039 23.381 1.00 16.47 317 PHE A N 1
ATOM 2132 C CA . PHE A 1 275 ? -5.958 20.275 22.701 1.00 20.03 317 PHE A CA 1
ATOM 2133 C C . PHE A 1 275 ? -7.461 20.570 22.815 1.00 22.08 317 PHE A C 1
ATOM 2134 O O . PHE A 1 275 ? -7.905 21.628 22.392 1.00 22.30 317 PHE A O 1
ATOM 2142 N N . LYS A 1 276 ? -8.273 19.653 23.339 1.00 19.57 318 LYS A N 1
ATOM 2143 C CA . LYS A 1 276 ? -9.715 19.821 23.381 1.00 18.62 318 LYS A CA 1
ATOM 2144 C C . LYS A 1 276 ? -10.211 19.449 24.776 1.00 18.61 318 LYS A C 1
ATOM 2145 O O . LYS A 1 276 ? -9.568 18.677 25.482 1.00 19.15 318 LYS A O 1
ATOM 2151 N N . ARG A 1 277 ? -11.343 20.011 25.172 1.00 15.17 319 ARG A N 1
ATOM 2152 C CA . ARG A 1 277 ? -12.014 19.624 26.407 1.00 15.64 319 ARG A CA 1
ATOM 2153 C C . ARG A 1 277 ? -12.998 18.506 26.094 1.00 13.18 319 ARG A C 1
ATOM 2154 O O . ARG A 1 277 ? -13.453 18.368 24.954 1.00 13.30 319 ARG A O 1
ATOM 2162 N N . ARG A 1 278 ? -13.321 17.729 27.127 1.00 12.58 320 ARG A N 1
ATOM 2163 C CA . ARG A 1 278 ? -14.143 16.529 26.961 1.00 12.80 320 ARG A CA 1
ATOM 2164 C C . ARG A 1 278 ? -15.491 16.881 26.315 1.00 13.56 320 ARG A C 1
ATOM 2165 O O . ARG A 1 278 ? -15.999 16.138 25.476 1.00 13.13 320 ARG A O 1
ATOM 2173 N N . ASN A 1 279 ? -16.041 18.040 26.701 1.00 11.74 321 ASN A N 1
ATOM 2174 C CA . ASN A 1 279 ? -17.359 18.429 26.206 1.00 13.78 321 ASN A CA 1
ATOM 2175 C C . ASN A 1 279 ? -17.350 18.945 24.769 1.00 15.52 321 ASN A C 1
ATOM 2176 O O . ASN A 1 279 ? -18.433 19.302 24.260 1.00 14.97 321 ASN A O 1
ATOM 2181 N N . GLU A 1 280 ? -16.187 18.970 24.111 1.00 14.88 322 GLU A N 1
ATOM 2182 C CA . GLU A 1 280 ? -16.127 19.147 22.668 1.00 16.78 322 GLU A CA 1
ATOM 2183 C C . GLU A 1 280 ? -16.302 17.813 21.945 1.00 17.52 322 GLU A C 1
ATOM 2184 O O . GLU A 1 280 ? -16.436 17.773 20.714 1.00 18.35 322 GLU A O 1
ATOM 2190 N N . ILE A 1 281 ? -16.222 16.706 22.680 1.00 15.85 323 ILE A N 1
ATOM 2191 C CA . ILE A 1 281 ? -16.229 15.379 22.077 1.00 17.27 323 ILE A CA 1
ATOM 2192 C C . ILE A 1 281 ? -17.526 14.629 22.409 1.00 16.85 323 ILE A C 1
ATOM 2193 O O . ILE A 1 281 ? -18.158 14.061 21.506 1.00 19.21 323 ILE A O 1
ATOM 2198 N N . VAL A 1 282 ? -17.892 14.568 23.693 1.00 14.37 324 VAL A N 1
ATOM 2199 C CA . VAL A 1 282 ? -19.120 13.942 24.127 1.00 14.57 324 VAL A CA 1
ATOM 2200 C C . VAL A 1 282 ? -19.782 14.807 25.182 1.00 15.71 324 VAL A C 1
ATOM 2201 O O . VAL A 1 282 ? -19.110 15.553 25.876 1.00 14.33 324 VAL A O 1
ATOM 2205 N N . PRO A 1 283 ? -21.119 14.716 25.362 1.00 17.81 325 PRO A N 1
ATOM 2206 C CA . PRO A 1 283 ? -21.786 15.397 26.480 1.00 19.25 325 PRO A CA 1
ATOM 2207 C C . PRO A 1 283 ? -21.302 14.957 27.852 1.00 18.57 325 PRO A C 1
ATOM 2208 O O . PRO A 1 283 ? -20.898 13.809 28.049 1.00 18.63 325 PRO A O 1
ATOM 2212 N N . ASP A 1 284 ? -21.315 15.904 28.803 1.00 19.09 326 ASP A N 1
ATOM 2213 C CA . ASP A 1 284 ? -21.074 15.550 30.180 1.00 21.21 326 ASP A CA 1
ATOM 2214 C C . ASP A 1 284 ? -22.103 14.500 30.554 1.00 25.25 326 ASP A C 1
ATOM 2215 O O . ASP A 1 284 ? -23.252 14.549 30.126 1.00 28.01 326 ASP A O 1
ATOM 2220 N N . GLY A 1 285 ? -21.679 13.502 31.295 1.00 27.43 327 GLY A N 1
ATOM 2221 C CA . GLY A 1 285 ? -22.682 12.504 31.626 1.00 25.36 327 GLY A CA 1
ATOM 2222 C C . GLY A 1 285 ? -22.695 11.320 30.676 1.00 23.02 327 GLY A C 1
ATOM 2223 O O . GLY A 1 285 ? -23.221 10.283 31.052 1.00 26.96 327 GLY A O 1
ATOM 2224 N N . ALA A 1 286 ? -22.187 11.466 29.458 1.00 18.64 328 ALA A N 1
ATOM 2225 C CA . ALA A 1 286 ? -22.107 10.372 28.525 1.00 17.50 328 ALA A CA 1
ATOM 2226 C C . ALA A 1 286 ? -20.726 9.746 28.586 1.00 17.98 328 ALA A C 1
ATOM 2227 O O . ALA A 1 286 ? -19.774 10.387 28.971 1.00 16.90 328 ALA A O 1
ATOM 2229 N N . PRO A 1 287 ? -20.600 8.447 28.284 1.00 17.12 329 PRO A N 1
ATOM 2230 C CA . PRO A 1 287 ? -19.287 7.804 28.213 1.00 20.20 329 PRO A CA 1
ATOM 2231 C C . PRO A 1 287 ? -18.473 8.321 27.028 1.00 17.14 329 PRO A C 1
ATOM 2232 O O . PRO A 1 287 ? -19.018 8.837 26.055 1.00 18.32 329 PRO A O 1
ATOM 2236 N N . LEU A 1 288 ? -17.145 8.192 27.141 1.00 18.17 330 LEU A N 1
ATOM 2237 C CA . LEU A 1 288 ? -16.267 8.539 26.002 1.00 17.81 330 LEU A CA 1
ATOM 2238 C C . LEU A 1 288 ? -16.269 7.310 25.093 1.00 19.58 330 LEU A C 1
ATOM 2239 O O . LEU A 1 288 ? -15.326 6.524 25.146 1.00 19.43 330 LEU A O 1
ATOM 2244 N N . ASP A 1 289 ? -17.331 7.164 24.316 1.00 19.42 331 ASP A N 1
ATOM 2245 C CA . ASP A 1 289 ? -17.497 5.974 23.445 1.00 19.78 331 ASP A CA 1
ATOM 2246 C C . ASP A 1 289 ? -16.491 5.941 22.286 1.00 19.88 331 ASP A C 1
ATOM 2247 O O . ASP A 1 289 ? -16.046 6.988 21.856 1.00 18.32 331 ASP A O 1
ATOM 2252 N N . GLU A 1 290 ? -16.189 4.726 21.815 1.00 20.62 332 GLU A N 1
ATOM 2253 C CA . GLU A 1 290 ? -15.163 4.552 20.754 1.00 22.88 332 GLU A CA 1
ATOM 2254 C C . GLU A 1 290 ? -15.616 5.109 19.397 1.00 21.70 332 GLU A C 1
ATOM 2255 O O . GLU A 1 290 ? -14.763 5.513 18.635 1.00 19.97 332 GLU A O 1
ATOM 2261 N N . ALA A 1 291 ? -16.910 5.096 19.122 1.00 20.80 333 ALA A N 1
ATOM 2262 C CA . ALA A 1 291 ? -17.350 5.703 17.847 1.00 21.40 333 ALA A CA 1
ATOM 2263 C C . ALA A 1 291 ? -17.064 7.208 17.850 1.00 17.87 333 ALA A C 1
ATOM 2264 O O . ALA A 1 291 ? -16.571 7.725 16.864 1.00 18.79 333 ALA A O 1
ATOM 2266 N N . SER A 1 292 ? -17.400 7.852 18.962 1.00 18.09 334 SER A N 1
ATOM 2267 C CA . SER A 1 292 ? -17.177 9.311 19.047 1.00 19.77 334 SER A CA 1
ATOM 2268 C C . SER A 1 292 ? -15.665 9.576 19.002 1.00 19.08 334 SER A C 1
ATOM 2269 O O . SER A 1 292 ? -15.256 10.514 18.327 1.00 19.33 334 SER A O 1
ATOM 2272 N N . LEU A 1 293 ? -14.880 8.742 19.703 1.00 17.52 335 LEU A N 1
ATOM 2273 C CA . LEU A 1 293 ? -13.436 8.913 19.679 1.00 17.25 335 LEU A CA 1
ATOM 2274 C C . LEU A 1 293 ? -12.893 8.708 18.292 1.00 16.37 335 LEU A C 1
ATOM 2275 O O . LEU A 1 293 ? -12.052 9.493 17.824 1.00 18.05 335 LEU A O 1
ATOM 2280 N N . LYS A 1 294 ? -13.338 7.634 17.624 1.00 17.65 336 LYS A N 1
ATOM 2281 C CA . LYS A 1 294 ? -12.838 7.354 16.294 1.00 19.20 336 LYS A CA 1
ATOM 2282 C C . LYS A 1 294 ? -13.159 8.498 15.327 1.00 19.58 336 LYS A C 1
ATOM 2283 O O . LYS A 1 294 ? -12.353 8.850 14.474 1.00 22.03 336 LYS A O 1
ATOM 2289 N N . LYS A 1 295 ? -14.384 9.022 15.374 1.00 19.52 337 LYS A N 1
ATOM 2290 C CA . LYS A 1 295 ? -14.809 10.081 14.460 1.00 21.42 337 LYS A CA 1
ATOM 2291 C C . LYS A 1 295 ? -13.979 11.349 14.655 1.00 19.19 337 LYS A C 1
ATOM 2292 O O . LYS A 1 295 ? -13.472 11.949 13.700 1.00 18.89 337 LYS A O 1
ATOM 2298 N N . ALA A 1 296 ? -13.790 11.709 15.927 1.00 19.34 338 ALA A N 1
ATOM 2299 C CA . ALA A 1 296 ? -12.992 12.869 16.310 1.00 18.11 338 ALA A CA 1
ATOM 2300 C C . ALA A 1 296 ? -11.523 12.699 15.950 1.00 16.95 338 ALA A C 1
ATOM 2301 O O . ALA A 1 296 ? -10.865 13.617 15.462 1.00 17.95 338 ALA A O 1
ATOM 2303 N N . ALA A 1 297 ? -10.982 11.501 16.229 1.00 17.56 339 ALA A N 1
ATOM 2304 C CA . ALA A 1 297 ? -9.597 11.230 15.873 1.00 17.72 339 ALA A CA 1
ATOM 2305 C C . ALA A 1 297 ? -9.387 11.286 14.366 1.00 17.75 339 ALA A C 1
ATOM 2306 O O . ALA A 1 297 ? -8.463 11.960 13.899 1.00 17.72 339 ALA A O 1
ATOM 2308 N N . SER A 1 298 ? -10.289 10.632 13.608 1.00 20.46 340 SER A N 1
ATOM 2309 C CA . SER A 1 298 ? -10.189 10.564 12.141 1.00 21.19 340 SER A CA 1
ATOM 2310 C C . SER A 1 298 ? -10.233 11.970 11.541 1.00 20.54 340 SER A C 1
ATOM 2311 O O . SER A 1 298 ? -9.465 12.278 10.634 1.00 21.72 340 SER A O 1
ATOM 2314 N N . ALA A 1 299 ? -11.099 12.837 12.071 1.00 20.43 341 ALA A N 1
ATOM 2315 C CA . ALA A 1 299 ? -11.211 14.213 11.606 1.00 21.91 341 ALA A CA 1
ATOM 2316 C C . ALA A 1 299 ? -9.920 15.007 11.822 1.00 24.44 341 ALA A C 1
ATOM 2317 O O . ALA A 1 299 ? -9.733 16.057 11.209 1.00 22.60 341 ALA A O 1
ATOM 2319 N N . ASN A 1 300 ? -9.021 14.512 12.695 1.00 21.14 342 ASN A N 1
ATOM 2320 C CA . ASN A 1 300 ? -7.779 15.185 13.041 1.00 21.58 342 ASN A CA 1
ATOM 2321 C C . ASN A 1 300 ? -6.559 14.418 12.519 1.00 21.15 342 ASN A C 1
ATOM 2322 O O . ASN A 1 300 ? -5.421 14.715 12.913 1.00 20.39 342 ASN A O 1
ATOM 2327 N N . GLY A 1 301 ? -6.788 13.418 11.652 1.00 19.74 343 GLY A N 1
ATOM 2328 C CA . GLY A 1 301 ? -5.726 12.619 11.055 1.00 19.83 343 GLY A CA 1
ATOM 2329 C C . GLY A 1 301 ? -5.062 11.634 12.034 1.00 18.11 343 GLY A C 1
ATOM 2330 O O . GLY A 1 301 ? -3.955 11.186 11.776 1.00 22.12 343 GLY A O 1
ATOM 2331 N N . LEU A 1 302 ? -5.779 11.257 13.094 1.00 17.25 344 LEU A N 1
ATOM 2332 C CA . LEU A 1 302 ? -5.301 10.291 14.077 1.00 16.49 344 LEU A CA 1
ATOM 2333 C C . LEU A 1 302 ? -6.058 8.983 13.972 1.00 19.10 344 LEU A C 1
ATOM 2334 O O . LEU A 1 302 ? -7.267 8.953 13.720 1.00 18.45 344 LEU A O 1
ATOM 2339 N N . GLY A 1 303 ? -5.329 7.903 14.310 1.00 16.72 345 GLY A N 1
ATOM 2340 C CA . GLY A 1 303 ? -5.905 6.599 14.568 1.00 16.29 345 GLY A CA 1
ATOM 2341 C C . GLY A 1 303 ? -6.349 6.491 16.007 1.00 15.66 345 GLY A C 1
ATOM 2342 O O . GLY A 1 303 ? -6.255 7.461 16.776 1.00 16.65 345 GLY A O 1
ATOM 2343 N N . MET A 1 304 ? -6.806 5.301 16.392 1.00 15.32 346 MET A N 1
ATOM 2344 C CA . MET A 1 304 ? -7.166 5.101 17.780 1.00 14.80 346 MET A CA 1
ATOM 2345 C C . MET A 1 304 ? -5.904 4.918 18.647 1.00 14.65 346 MET A C 1
ATOM 2346 O O . MET A 1 304 ? -5.973 5.187 19.855 1.00 15.39 346 MET A O 1
ATOM 2351 N N . TRP A 1 305 ? -4.787 4.498 18.035 1.00 14.17 347 TRP A N 1
ATOM 2352 C CA . TRP A 1 305 ? -3.479 4.497 18.697 1.00 12.98 347 TRP A CA 1
ATOM 2353 C C . TRP A 1 305 ? -2.505 5.084 17.690 1.00 14.56 347 TRP A C 1
ATOM 2354 O O . TRP A 1 305 ? -2.561 4.763 16.502 1.00 16.68 347 TRP A O 1
ATOM 2365 N N . ASN A 1 306 ? -1.590 5.949 18.159 1.00 13.86 348 ASN A N 1
ATOM 2366 C CA . ASN A 1 306 ? -0.674 6.627 17.250 1.00 13.29 348 ASN A CA 1
ATOM 2367 C C . ASN A 1 306 ? 0.712 6.534 17.889 1.00 13.80 348 ASN A C 1
ATOM 2368 O O . ASN A 1 306 ? 0.863 6.965 19.048 1.00 12.68 348 ASN A O 1
ATOM 2373 N N . THR A 1 307 ? 1.650 5.877 17.200 1.00 13.06 349 THR A N 1
ATOM 2374 C CA . THR A 1 307 ? 2.917 5.538 17.838 1.00 13.16 349 THR A CA 1
ATOM 2375 C C . THR A 1 307 ? 4.024 6.281 17.111 1.00 14.77 349 THR A C 1
ATOM 2376 O O . THR A 1 307 ? 4.054 6.281 15.881 1.00 16.02 349 THR A O 1
ATOM 2380 N N . TYR A 1 308 ? 4.938 6.911 17.871 1.00 13.84 350 TYR A N 1
ATOM 2381 C CA . TYR A 1 308 ? 5.922 7.810 17.332 1.00 13.29 350 TYR A CA 1
ATOM 2382 C C . TYR A 1 308 ? 7.318 7.210 17.514 1.00 12.44 350 TYR A C 1
ATOM 2383 O O . TYR A 1 308 ? 7.709 6.861 18.626 1.00 13.70 350 TYR A O 1
ATOM 2392 N N . PHE A 1 309 ? 8.099 7.166 16.431 1.00 12.86 351 PHE A N 1
ATOM 2393 C CA . PHE A 1 309 ? 9.489 6.738 16.474 1.00 12.39 351 PHE A CA 1
ATOM 2394 C C . PHE A 1 309 ? 10.304 7.576 15.512 1.00 13.68 351 PHE A C 1
ATOM 2395 O O . PHE A 1 309 ? 9.755 8.302 14.686 1.00 14.47 351 PHE A O 1
ATOM 2403 N N . ALA A 1 310 ? 11.629 7.498 15.623 1.00 13.54 352 ALA A N 1
ATOM 2404 C CA . ALA A 1 310 ? 12.489 8.198 14.695 1.00 13.98 352 ALA A CA 1
ATOM 2405 C C . ALA A 1 310 ? 13.719 7.358 14.385 1.00 15.18 352 ALA A C 1
ATOM 2406 O O . ALA A 1 310 ? 14.044 6.428 15.119 1.00 14.18 352 ALA A O 1
ATOM 2408 N N . LEU A 1 311 ? 14.345 7.717 13.256 1.00 16.63 353 LEU A N 1
ATOM 2409 C CA . LEU A 1 311 ? 15.630 7.166 12.817 1.00 17.44 353 LEU A CA 1
ATOM 2410 C C . LEU A 1 311 ? 16.667 8.285 12.784 1.00 17.01 353 LEU A C 1
ATOM 2411 O O . LEU A 1 311 ? 16.378 9.450 12.482 1.00 16.30 353 LEU A O 1
ATOM 2416 N N . TYR A 1 312 ? 17.902 7.920 13.179 1.00 16.88 354 TYR A N 1
ATOM 2417 C CA . TYR A 1 312 ? 18.979 8.866 13.371 1.00 16.59 354 TYR A CA 1
ATOM 2418 C C . TYR A 1 312 ? 20.254 8.295 12.742 1.00 17.75 354 TYR A C 1
ATOM 2419 O O . TYR A 1 312 ? 20.602 7.132 12.986 1.00 19.29 354 TYR A O 1
ATOM 2428 N N . GLY A 1 313 ? 20.944 9.106 11.948 1.00 19.24 355 GLY A N 1
ATOM 2429 C CA . GLY A 1 313 ? 22.246 8.706 11.420 1.00 20.83 355 GLY A CA 1
ATOM 2430 C C . GLY A 1 313 ? 22.511 9.403 10.089 1.00 20.61 355 GLY A C 1
ATOM 2431 O O . GLY A 1 313 ? 22.572 10.633 10.035 1.00 23.14 355 GLY A O 1
ATOM 2432 N N . THR A 1 314 ? 22.676 8.613 9.032 1.00 26.69 356 THR A N 1
ATOM 2433 C CA . THR A 1 314 ? 22.812 9.176 7.693 1.00 26.38 356 THR A CA 1
ATOM 2434 C C . THR A 1 314 ? 21.703 8.663 6.794 1.00 26.41 356 THR A C 1
ATOM 2435 O O . THR A 1 314 ? 21.007 7.719 7.159 1.00 23.99 356 THR A O 1
ATOM 2439 N N . GLU A 1 315 ? 21.609 9.250 5.590 1.00 27.80 357 GLU A N 1
ATOM 2440 C CA . GLU A 1 315 ? 20.642 8.771 4.613 1.00 28.83 357 GLU A CA 1
ATOM 2441 C C . GLU A 1 315 ? 20.876 7.270 4.426 1.00 25.30 357 GLU A C 1
ATOM 2442 O O . GLU A 1 315 ? 19.937 6.501 4.287 1.00 26.12 357 GLU A O 1
ATOM 2448 N N . GLN A 1 316 ? 22.134 6.834 4.467 1.00 25.01 358 GLN A N 1
ATOM 2449 C CA . GLN A 1 316 ? 22.416 5.438 4.188 1.00 29.99 358 GLN A CA 1
ATOM 2450 C C . GLN A 1 316 ? 22.043 4.534 5.373 1.00 25.87 358 GLN A C 1
ATOM 2451 O O . GLN A 1 316 ? 21.457 3.486 5.163 1.00 23.85 358 GLN A O 1
ATOM 2457 N N . THR A 1 317 ? 22.363 4.912 6.621 1.00 25.78 359 THR A N 1
ATOM 2458 C CA . THR A 1 317 ? 22.012 4.073 7.759 1.00 23.89 359 THR A CA 1
ATOM 2459 C C . THR A 1 317 ? 20.490 4.035 7.920 1.00 22.08 359 THR A C 1
ATOM 2460 O O . THR A 1 317 ? 19.933 2.961 8.198 1.00 23.87 359 THR A O 1
ATOM 2464 N N . VAL A 1 318 ? 19.822 5.178 7.683 1.00 22.57 360 VAL A N 1
ATOM 2465 C CA . VAL A 1 318 ? 18.362 5.250 7.735 1.00 21.67 360 VAL A CA 1
ATOM 2466 C C . VAL A 1 318 ? 17.757 4.281 6.706 1.00 24.05 360 VAL A C 1
ATOM 2467 O O . VAL A 1 318 ? 16.892 3.481 7.049 1.00 24.19 360 VAL A O 1
ATOM 2471 N N . ALA A 1 319 ? 18.290 4.278 5.471 1.00 25.07 361 ALA A N 1
ATOM 2472 C CA . ALA A 1 319 ? 17.797 3.399 4.421 1.00 24.33 361 ALA A CA 1
ATOM 2473 C C . ALA A 1 319 ? 18.059 1.923 4.706 1.00 26.45 361 ALA A C 1
ATOM 2474 O O . ALA A 1 319 ? 17.330 1.090 4.174 1.00 28.37 361 ALA A O 1
ATOM 2476 N N . GLY A 1 320 ? 19.065 1.587 5.545 1.00 24.78 362 GLY A N 1
ATOM 2477 C CA . GLY A 1 320 ? 19.333 0.208 5.937 1.00 24.61 362 GLY A CA 1
ATOM 2478 C C . GLY A 1 320 ? 18.226 -0.437 6.774 1.00 26.13 362 GLY A C 1
ATOM 2479 O O . GLY A 1 320 ? 18.057 -1.667 6.781 1.00 25.32 362 GLY A O 1
ATOM 2480 N N . VAL A 1 321 ? 17.490 0.382 7.545 1.00 22.51 363 VAL A N 1
ATOM 2481 C CA . VAL A 1 321 ? 16.524 -0.205 8.460 1.00 20.27 363 VAL A CA 1
ATOM 2482 C C . VAL A 1 321 ? 15.084 0.179 8.126 1.00 17.94 363 VAL A C 1
ATOM 2483 O O . VAL A 1 321 ? 14.165 -0.557 8.518 1.00 19.50 363 VAL A O 1
ATOM 2487 N N . GLU A 1 322 ? 14.878 1.267 7.390 1.00 18.92 364 GLU A N 1
ATOM 2488 C CA . GLU A 1 322 ? 13.525 1.792 7.189 1.00 19.68 364 GLU A CA 1
ATOM 2489 C C . GLU A 1 322 ? 12.637 0.763 6.491 1.00 23.29 364 GLU A C 1
ATOM 2490 O O . GLU A 1 322 ? 11.494 0.554 6.894 1.00 19.16 364 GLU A O 1
ATOM 2496 N N . PRO A 1 323 ? 13.092 0.057 5.443 1.00 20.47 365 PRO A N 1
ATOM 2497 C CA . PRO A 1 323 ? 12.234 -0.957 4.845 1.00 23.67 365 PRO A CA 1
ATOM 2498 C C . PRO A 1 323 ? 11.731 -2.055 5.771 1.00 22.16 365 PRO A C 1
ATOM 2499 O O . PRO A 1 323 ? 10.561 -2.399 5.668 1.00 21.61 365 PRO A O 1
ATOM 2503 N N . ILE A 1 324 ? 12.604 -2.620 6.637 1.00 20.77 366 ILE A N 1
ATOM 2504 C CA . ILE A 1 324 ? 12.195 -3.693 7.530 1.00 21.83 366 ILE A CA 1
ATOM 2505 C C . ILE A 1 324 ? 11.186 -3.150 8.539 1.00 19.21 366 ILE A C 1
ATOM 2506 O O . ILE A 1 324 ? 10.251 -3.828 8.917 1.00 19.05 366 ILE A O 1
ATOM 2511 N N . ILE A 1 325 ? 11.426 -1.930 9.040 1.00 18.34 367 ILE A N 1
ATOM 2512 C CA . ILE A 1 325 ? 10.522 -1.316 10.006 1.00 17.68 367 ILE A CA 1
ATOM 2513 C C . ILE A 1 325 ? 9.137 -1.125 9.394 1.00 17.88 367 ILE A C 1
ATOM 2514 O O . ILE A 1 325 ? 8.123 -1.489 9.989 1.00 17.28 367 ILE A O 1
ATOM 2519 N N . ARG A 1 326 ? 9.097 -0.577 8.192 1.00 17.99 368 ARG A N 1
ATOM 2520 C CA . ARG A 1 326 ? 7.833 -0.387 7.479 1.00 19.00 368 ARG A CA 1
ATOM 2521 C C . ARG A 1 326 ? 7.103 -1.711 7.268 1.00 19.59 368 ARG A C 1
ATOM 2522 O O . ARG A 1 326 ? 5.910 -1.810 7.534 1.00 20.66 368 ARG A O 1
ATOM 2530 N N . ALA A 1 327 ? 7.815 -2.760 6.826 1.00 21.06 369 ALA A N 1
ATOM 2531 C CA . ALA A 1 327 ? 7.170 -4.049 6.616 1.00 21.86 369 ALA A CA 1
ATOM 2532 C C . ALA A 1 327 ? 6.533 -4.633 7.883 1.00 21.21 369 ALA A C 1
ATOM 2533 O O . ALA A 1 327 ? 5.418 -5.169 7.837 1.00 23.74 369 ALA A O 1
ATOM 2535 N N . THR A 1 328 ? 7.267 -4.579 9.003 1.00 19.86 370 THR A N 1
ATOM 2536 C CA . THR A 1 328 ? 6.859 -5.145 10.279 1.00 20.73 370 THR A CA 1
ATOM 2537 C C . THR A 1 328 ? 5.619 -4.398 10.770 1.00 20.67 370 THR A C 1
ATOM 2538 O O . THR A 1 328 ? 4.662 -5.018 11.235 1.00 21.68 370 THR A O 1
ATOM 2542 N N . LEU A 1 329 ? 5.637 -3.057 10.647 1.00 18.89 371 LEU A N 1
ATOM 2543 C CA . LEU A 1 329 ? 4.539 -2.276 11.186 1.00 18.78 371 LEU A CA 1
ATOM 2544 C C . LEU A 1 329 ? 3.311 -2.333 10.266 1.00 18.91 371 LEU A C 1
ATOM 2545 O O . LEU A 1 329 ? 2.181 -2.413 10.755 1.00 20.12 371 LEU A O 1
ATOM 2550 N N . THR A 1 330 ? 3.527 -2.341 8.938 1.00 19.75 372 THR A N 1
ATOM 2551 C CA . THR A 1 330 ? 2.387 -2.446 8.038 1.00 20.18 372 THR A CA 1
ATOM 2552 C C . THR A 1 330 ? 1.684 -3.794 8.267 1.00 24.14 372 THR A C 1
ATOM 2553 O O . THR A 1 330 ? 0.440 -3.856 8.279 1.00 22.41 372 THR A O 1
ATOM 2557 N N . ALA A 1 331 ? 2.459 -4.861 8.509 1.00 21.84 373 ALA A N 1
ATOM 2558 C CA . ALA A 1 331 ? 1.896 -6.201 8.671 1.00 22.08 373 ALA A CA 1
ATOM 2559 C C . ALA A 1 331 ? 1.018 -6.246 9.925 1.00 22.75 373 ALA A C 1
ATOM 2560 O O . ALA A 1 331 ? 0.062 -7.011 9.974 1.00 22.84 373 ALA A O 1
ATOM 2562 N N . SER A 1 332 ? 1.252 -5.332 10.897 1.00 18.91 374 SER A N 1
ATOM 2563 C CA . SER A 1 332 ? 0.456 -5.263 12.101 1.00 19.68 374 SER A CA 1
ATOM 2564 C C . SER A 1 332 ? -0.815 -4.435 11.923 1.00 20.37 374 SER A C 1
ATOM 2565 O O . SER A 1 332 ? -1.477 -4.181 12.917 1.00 20.45 374 SER A O 1
ATOM 2568 N N . GLY A 1 333 ? -1.117 -3.939 10.716 1.00 21.45 375 GLY A N 1
ATOM 2569 C CA . GLY A 1 333 ? -2.256 -3.044 10.544 1.00 22.50 375 GLY A CA 1
ATOM 2570 C C . GLY A 1 333 ? -1.943 -1.559 10.687 1.00 21.36 375 GLY A C 1
ATOM 2571 O O . GLY A 1 333 ? -2.845 -0.717 10.763 1.00 21.97 375 GLY A O 1
ATOM 2572 N N . GLY A 1 334 ? -0.662 -1.198 10.756 1.00 18.36 376 GLY A N 1
ATOM 2573 C CA . GLY A 1 334 ? -0.311 0.202 10.952 1.00 19.50 376 GLY A CA 1
ATOM 2574 C C . GLY A 1 334 ? -0.025 0.892 9.617 1.00 22.29 376 GLY A C 1
ATOM 2575 O O . GLY A 1 334 ? 0.471 0.257 8.685 1.00 25.78 376 GLY A O 1
ATOM 2576 N N . GLU A 1 335 ? -0.297 2.188 9.555 1.00 19.05 377 GLU A N 1
ATOM 2577 C CA . GLU A 1 335 ? 0.055 3.005 8.422 1.00 20.24 377 GLU A CA 1
ATOM 2578 C C . GLU A 1 335 ? 1.212 3.883 8.859 1.00 18.77 377 GLU A C 1
ATOM 2579 O O . GLU A 1 335 ? 1.042 4.678 9.783 1.00 20.21 377 GLU A O 1
ATOM 2585 N N . VAL A 1 336 ? 2.361 3.756 8.187 1.00 16.94 378 VAL A N 1
ATOM 2586 C CA . VAL A 1 336 ? 3.562 4.475 8.574 1.00 18.31 378 VAL A CA 1
ATOM 2587 C C . VAL A 1 336 ? 3.648 5.767 7.770 1.00 20.66 378 VAL A C 1
ATOM 2588 O O . VAL A 1 336 ? 3.683 5.735 6.539 1.00 21.60 378 VAL A O 1
ATOM 2592 N N . LEU A 1 337 ? 3.762 6.893 8.479 1.00 17.76 379 LEU A N 1
ATOM 2593 C CA . LEU A 1 337 ? 3.646 8.225 7.911 1.00 20.34 379 LEU A CA 1
ATOM 2594 C C . LEU A 1 337 ? 4.874 9.044 8.299 1.00 21.34 379 LEU A C 1
ATOM 2595 O O . LEU A 1 337 ? 5.415 8.880 9.405 1.00 18.69 379 LEU A O 1
ATOM 2600 N N . THR A 1 338 ? 5.276 9.943 7.388 1.00 19.30 380 THR A N 1
ATOM 2601 C CA . THR A 1 338 ? 6.413 10.822 7.579 1.00 19.17 380 THR A CA 1
ATOM 2602 C C . THR A 1 338 ? 5.936 12.279 7.541 1.00 18.80 380 THR A C 1
ATOM 2603 O O . THR A 1 338 ? 4.749 12.529 7.408 1.00 19.40 380 THR A O 1
ATOM 2607 N N . ALA A 1 339 ? 6.869 13.224 7.720 1.00 20.33 381 ALA A N 1
ATOM 2608 C CA . ALA A 1 339 ? 6.570 14.649 7.839 1.00 20.54 381 ALA A CA 1
ATOM 2609 C C . ALA A 1 339 ? 5.846 15.173 6.605 1.00 25.55 381 ALA A C 1
ATOM 2610 O O . ALA A 1 339 ? 4.956 16.029 6.727 1.00 26.62 381 ALA A O 1
ATOM 2612 N N . ALA A 1 340 ? 6.169 14.580 5.444 1.00 29.18 382 ALA A N 1
ATOM 2613 C CA . ALA A 1 340 ? 5.597 15.014 4.176 1.00 31.42 382 ALA A CA 1
ATOM 2614 C C . ALA A 1 340 ? 4.106 14.699 4.106 1.00 31.13 382 ALA A C 1
ATOM 2615 O O . ALA A 1 340 ? 3.362 15.361 3.390 1.00 34.90 382 ALA A O 1
ATOM 2617 N N . GLU A 1 341 ? 3.648 13.701 4.865 1.00 25.61 383 GLU A N 1
ATOM 2618 C CA . GLU A 1 341 ? 2.250 13.335 4.868 1.00 25.35 383 GLU A CA 1
ATOM 2619 C C . GLU A 1 341 ? 1.516 14.025 6.005 1.00 28.01 383 GLU A C 1
ATOM 2620 O O . GLU A 1 341 ? 0.316 13.961 6.018 1.00 33.14 383 GLU A O 1
ATOM 2626 N N . MET A 1 342 ? 2.213 14.581 7.005 1.00 26.64 384 MET A N 1
ATOM 2627 C CA . MET A 1 342 ? 1.528 15.016 8.224 1.00 25.98 384 MET A CA 1
ATOM 2628 C C . MET A 1 342 ? 1.679 16.532 8.408 1.00 30.89 384 MET A C 1
ATOM 2629 O O . MET A 1 342 ? 1.589 17.065 9.523 1.00 27.95 384 MET A O 1
ATOM 2634 N N . GLU A 1 343 ? 1.792 17.255 7.278 1.00 32.33 385 GLU A N 1
ATOM 2635 C CA . GLU A 1 343 ? 1.984 18.695 7.303 1.00 34.38 385 GLU A CA 1
ATOM 2636 C C . GLU A 1 343 ? 0.777 19.358 7.940 1.00 29.81 385 GLU A C 1
ATOM 2637 O O . GLU A 1 343 ? -0.374 19.053 7.613 1.00 32.09 385 GLU A O 1
ATOM 2643 N N . GLY A 1 344 ? 1.062 20.190 8.939 1.00 28.54 386 GLY A N 1
ATOM 2644 C CA . GLY A 1 344 ? 0.017 20.891 9.649 1.00 30.56 386 GLY A CA 1
ATOM 2645 C C . GLY A 1 344 ? -0.633 20.036 10.732 1.00 28.99 386 GLY A C 1
ATOM 2646 O O . GLY A 1 344 ? -1.614 20.462 11.351 1.00 27.49 386 GLY A O 1
ATOM 2647 N N . ASN A 1 345 ? -0.149 18.796 10.931 1.00 23.04 387 ASN A N 1
ATOM 2648 C CA . ASN A 1 345 ? -0.775 17.972 11.961 1.00 19.81 387 ASN A CA 1
ATOM 2649 C C . ASN A 1 345 ? -0.099 18.291 13.280 1.00 18.46 387 ASN A C 1
ATOM 2650 O O . ASN A 1 345 ? 1.105 18.113 13.357 1.00 18.13 387 ASN A O 1
ATOM 2655 N N . PRO A 1 346 ? -0.791 18.881 14.276 1.00 17.91 388 PRO A N 1
ATOM 2656 C CA . PRO A 1 346 ? -0.122 19.388 15.474 1.00 17.77 388 PRO A CA 1
ATOM 2657 C C . PRO A 1 346 ? 0.419 18.267 16.369 1.00 16.54 388 PRO A C 1
ATOM 2658 O O . PRO A 1 346 ? 1.390 18.503 17.071 1.00 16.81 388 PRO A O 1
ATOM 2662 N N . TRP A 1 347 ? -0.166 17.067 16.293 1.00 15.84 389 TRP A N 1
ATOM 2663 C CA . TRP A 1 347 ? 0.356 15.944 17.054 1.00 15.52 389 TRP A CA 1
ATOM 2664 C C . TRP A 1 347 ? 1.675 15.458 16.449 1.00 16.16 389 TRP A C 1
ATOM 2665 O O . TRP A 1 347 ? 2.670 15.220 17.160 1.00 14.35 389 TRP A O 1
ATOM 2676 N N . PHE A 1 348 ? 1.736 15.327 15.121 1.00 15.92 390 PHE A N 1
ATOM 2677 C CA . PHE A 1 348 ? 3.002 14.991 14.485 1.00 16.01 390 PHE A CA 1
ATOM 2678 C C . PHE A 1 348 ? 4.095 16.007 14.829 1.00 14.79 390 PHE A C 1
ATOM 2679 O O . PHE A 1 348 ? 5.230 15.633 15.132 1.00 15.77 390 PHE A O 1
ATOM 2687 N N . HIS A 1 349 ? 3.755 17.303 14.824 1.00 15.16 391 HIS A N 1
ATOM 2688 C CA . HIS A 1 349 ? 4.711 18.340 15.115 1.00 16.90 391 HIS A CA 1
ATOM 2689 C C . HIS A 1 349 ? 5.192 18.213 16.564 1.00 14.84 391 HIS A C 1
ATOM 2690 O O . HIS A 1 349 ? 6.387 18.329 16.836 1.00 15.97 391 HIS A O 1
ATOM 2697 N N . HIS A 1 350 ? 4.245 17.957 17.468 1.00 16.52 392 HIS A N 1
ATOM 2698 C CA . HIS A 1 350 ? 4.554 17.730 18.875 1.00 15.48 392 HIS A CA 1
ATOM 2699 C C . HIS A 1 350 ? 5.615 16.634 19.083 1.00 15.14 392 HIS A C 1
ATOM 2700 O O . HIS A 1 350 ? 6.629 16.841 19.773 1.00 15.77 392 HIS A O 1
ATOM 2707 N N . HIS A 1 351 ? 5.445 15.499 18.430 1.00 13.66 393 HIS A N 1
ATOM 2708 C CA . HIS A 1 351 ? 6.349 14.380 18.608 1.00 14.27 393 HIS A CA 1
ATOM 2709 C C . HIS A 1 351 ? 7.642 14.536 17.812 1.00 15.34 393 HIS A C 1
ATOM 2710 O O . HIS A 1 351 ? 8.687 14.112 18.273 1.00 15.79 393 HIS A O 1
ATOM 2717 N N . GLN A 1 352 ? 7.581 15.150 16.612 1.00 15.98 394 GLN A N 1
ATOM 2718 C CA . GLN A 1 352 ? 8.775 15.472 15.829 1.00 17.63 394 GLN A CA 1
ATOM 2719 C C . GLN A 1 352 ? 9.711 16.346 16.672 1.00 16.03 394 GLN A C 1
ATOM 2720 O O . GLN A 1 352 ? 10.923 16.171 16.601 1.00 15.84 394 GLN A O 1
ATOM 2726 N N . THR A 1 353 ? 9.130 17.240 17.481 1.00 13.99 395 THR A N 1
ATOM 2727 C CA . THR A 1 353 ? 9.910 18.095 18.369 1.00 15.11 395 THR A CA 1
ATOM 2728 C C . THR A 1 353 ? 10.541 17.215 19.457 1.00 13.60 395 THR A C 1
ATOM 2729 O O . THR A 1 353 ? 11.727 17.316 19.736 1.00 13.77 395 THR A O 1
ATOM 2733 N N . LEU A 1 354 ? 9.724 16.433 20.142 1.00 13.58 396 LEU A N 1
ATOM 2734 C CA . LEU A 1 354 ? 10.217 15.624 21.255 1.00 14.99 396 LEU A CA 1
ATOM 2735 C C . LEU A 1 354 ? 11.348 14.709 20.824 1.00 13.70 396 LEU A C 1
ATOM 2736 O O . LEU A 1 354 ? 12.318 14.517 21.574 1.00 13.04 396 LEU A O 1
ATOM 2741 N N . MET A 1 355 ? 11.195 14.083 19.649 1.00 14.32 397 MET A N 1
ATOM 2742 C CA . MET A 1 355 ? 12.116 13.004 19.292 1.00 14.38 397 MET A CA 1
ATOM 2743 C C . MET A 1 355 ? 13.468 13.549 18.770 1.00 12.47 397 MET A C 1
ATOM 2744 O O . MET A 1 355 ? 14.399 12.791 18.487 1.00 12.73 397 MET A O 1
ATOM 2749 N N . GLN A 1 356 ? 13.628 14.870 18.705 1.00 13.67 398 GLN A N 1
ATOM 2750 C CA . GLN A 1 356 ? 14.950 15.489 18.488 1.00 14.74 398 GLN A CA 1
ATOM 2751 C C . GLN A 1 356 ? 15.432 16.263 19.722 1.00 14.53 398 GLN A C 1
ATOM 2752 O O . GLN A 1 356 ? 16.344 17.082 19.629 1.00 15.90 398 GLN A O 1
ATOM 2758 N N . GLY A 1 357 ? 14.725 16.074 20.839 1.00 14.96 399 GLY A N 1
ATOM 2759 C CA . GLY A 1 357 ? 15.029 16.787 22.077 1.00 14.96 399 GLY A CA 1
ATOM 2760 C C . GLY A 1 357 ? 14.773 18.285 21.993 1.00 17.29 399 GLY A C 1
ATOM 2761 O O . GLY A 1 357 ? 15.519 19.080 22.574 1.00 16.15 399 GLY A O 1
ATOM 2762 N N . GLY A 1 358 ? 13.717 18.671 21.273 1.00 18.02 400 GLY A N 1
ATOM 2763 C CA . GLY A 1 358 ? 13.340 20.070 21.157 1.00 19.48 400 GLY A CA 1
ATOM 2764 C C . GLY A 1 358 ? 12.394 20.488 22.287 1.00 20.10 400 GLY A C 1
ATOM 2765 O O . GLY A 1 358 ? 11.698 19.667 22.849 1.00 20.49 400 GLY A O 1
ATOM 2766 N N . LEU A 1 359 ? 12.273 21.806 22.513 1.00 25.82 401 LEU A N 1
ATOM 2767 C CA . LEU A 1 359 ? 11.387 22.318 23.551 1.00 28.78 401 LEU A CA 1
ATOM 2768 C C . LEU A 1 359 ? 10.003 22.596 22.946 1.00 28.57 401 LEU A C 1
ATOM 2769 O O . LEU A 1 359 ? 9.969 23.261 21.932 1.00 27.48 401 LEU A O 1
ATOM 2774 N N . ASN A 1 360 ? 8.888 22.056 23.476 1.00 37.41 402 ASN A N 1
ATOM 2775 C CA . ASN A 1 360 ? 7.570 22.337 22.886 1.00 42.88 402 ASN A CA 1
ATOM 2776 C C . ASN A 1 360 ? 7.003 23.617 23.509 1.00 49.16 402 ASN A C 1
ATOM 2777 O O . ASN A 1 360 ? 7.501 24.080 24.533 1.00 45.17 402 ASN A O 1
ATOM 2782 N N . LEU A 1 361 ? 5.958 24.176 22.865 1.00 59.54 403 LEU A N 1
ATOM 2783 C CA . LEU A 1 361 ? 5.336 25.443 23.244 1.00 63.71 403 LEU A CA 1
ATOM 2784 C C . LEU A 1 361 ? 4.393 25.244 24.436 1.00 65.72 403 LEU A C 1
ATOM 2785 O O . LEU A 1 361 ? 3.289 24.719 24.268 1.00 67.12 403 LEU A O 1
ATOM 2787 N N . ASP A 1 362 ? 4.831 25.714 25.620 1.00 67.68 404 ASP A N 1
ATOM 2788 C CA . ASP A 1 362 ? 4.094 25.651 26.880 1.00 77.99 404 ASP A CA 1
ATOM 2789 C C . ASP A 1 362 ? 2.583 25.602 26.636 1.00 79.83 404 ASP A C 1
ATOM 2790 O O . ASP A 1 362 ? 2.077 26.304 25.765 1.00 102.68 404 ASP A O 1
ATOM 2792 N N . GLU A 1 363 ? 1.851 24.782 27.405 1.00 71.83 405 GLU A N 1
ATOM 2793 C CA . GLU A 1 363 ? 0.397 24.738 27.298 1.00 61.20 405 GLU A CA 1
ATOM 2794 C C . GLU A 1 363 ? -0.133 23.349 27.646 1.00 53.30 405 GLU A C 1
ATOM 2795 O O . GLU A 1 363 ? -0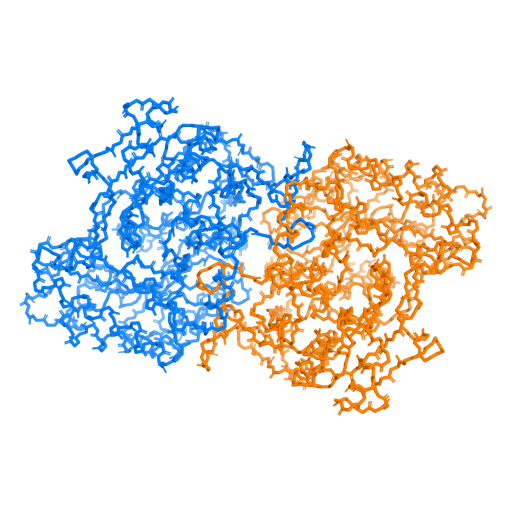.428 22.586 26.723 1.00 60.53 405 GLU A O 1
ATOM 2797 N N . VAL A 1 364 ? -0.288 23.036 28.950 1.00 46.10 406 VAL A N 1
ATOM 2798 C CA . VAL A 1 364 ? -0.770 21.717 29.373 1.00 41.10 406 VAL A CA 1
ATOM 2799 C C . VAL A 1 364 ? -2.307 21.665 29.295 1.00 37.08 406 VAL A C 1
ATOM 2800 O O . VAL A 1 364 ? -2.985 21.743 30.345 1.00 33.53 406 VAL A O 1
ATOM 2804 N N . GLY A 1 365 ? -2.840 21.438 28.068 1.00 29.91 407 GLY A N 1
ATOM 2805 C CA . GLY A 1 365 ? -4.271 21.218 27.828 1.00 27.17 407 GLY A CA 1
ATOM 2806 C C . GLY A 1 365 ? -4.925 20.140 28.710 1.00 22.06 407 GLY A C 1
ATOM 2807 O O . GLY A 1 365 ? -6.110 20.230 29.038 1.00 20.05 407 GLY A O 1
ATOM 2808 N N . LEU A 1 366 ? -4.136 19.141 29.126 1.00 19.85 408 LEU A N 1
ATOM 2809 C CA . LEU A 1 366 ? -4.663 18.008 29.891 1.00 22.04 408 LEU A CA 1
ATOM 2810 C C . LEU A 1 366 ? -5.375 18.476 31.161 1.00 20.77 408 LEU A C 1
ATOM 2811 O O . LEU A 1 366 ? -6.299 17.808 31.651 1.00 21.77 408 LEU A O 1
ATOM 2816 N N . LEU A 1 367 ? -4.944 19.614 31.718 1.00 17.71 409 LEU A N 1
ATOM 2817 C CA . LEU A 1 367 ? -5.547 20.093 32.952 1.00 17.70 409 LEU A CA 1
ATOM 2818 C C . LEU A 1 367 ? -6.935 20.701 32.778 1.00 17.89 409 LEU A C 1
ATOM 2819 O O . LEU A 1 367 ? -7.504 21.116 33.786 1.00 18.65 409 LEU A O 1
ATOM 2824 N N . ARG A 1 368 ? -7.473 20.802 31.559 1.00 14.11 410 ARG A N 1
ATOM 2825 C CA . ARG A 1 368 ? -8.810 21.323 31.395 1.00 16.78 410 ARG A CA 1
ATOM 2826 C C . ARG A 1 368 ? -9.845 20.340 30.837 1.00 19.92 410 ARG A C 1
ATOM 2827 O O . ARG A 1 368 ? -10.951 20.756 30.431 1.00 22.38 410 ARG A O 1
ATOM 2835 N N . TRP A 1 369 ? -9.601 19.039 30.937 1.00 15.15 411 TRP A N 1
ATOM 2836 C CA . TRP A 1 369 ? -10.439 18.032 30.288 1.00 13.85 411 TRP A CA 1
ATOM 2837 C C . TRP A 1 369 ? -11.891 18.032 30.754 1.00 14.05 411 TRP A C 1
ATOM 2838 O O . TRP A 1 369 ? -12.788 18.076 29.902 1.00 14.33 411 TRP A O 1
ATOM 2849 N N . ARG A 1 370 ? -12.116 17.815 32.054 1.00 14.35 412 ARG A N 1
ATOM 2850 C CA . ARG A 1 370 ? -13.441 17.529 32.612 1.00 16.71 412 ARG A CA 1
ATOM 2851 C C . ARG A 1 370 ? -13.852 18.676 33.524 1.00 16.55 412 ARG A C 1
ATOM 2852 O O . ARG A 1 370 ? -13.107 19.040 34.443 1.00 15.79 412 ARG A O 1
ATOM 2860 N N . GLY A 1 371 ? -15.046 19.245 33.287 1.00 15.58 413 GLY A N 1
ATOM 2861 C CA . GLY A 1 371 ? -15.598 20.241 34.189 1.00 17.17 413 GLY A CA 1
ATOM 2862 C C . GLY A 1 371 ? -14.677 21.433 34.307 1.00 15.06 413 GLY A C 1
ATOM 2863 O O . GLY A 1 371 ? -14.161 21.953 33.313 1.00 18.16 413 GLY A O 1
ATOM 2864 N N . ALA A 1 372 ? -14.399 21.852 35.538 1.00 16.21 414 ALA A N 1
ATOM 2865 C CA . ALA A 1 372 ? -13.488 22.955 35.801 1.00 15.90 414 ALA A CA 1
ATOM 2866 C C . ALA A 1 372 ? -12.003 22.569 35.667 1.00 17.64 414 ALA A C 1
ATOM 2867 O O . ALA A 1 372 ? -11.138 23.437 35.696 1.00 19.70 414 ALA A O 1
ATOM 2869 N N . GLY A 1 373 ? -11.704 21.281 35.484 1.00 14.23 415 GLY A N 1
ATOM 2870 C CA . GLY A 1 373 ? -10.351 20.783 35.309 1.00 14.89 415 GLY A CA 1
ATOM 2871 C C . GLY A 1 373 ? -9.552 20.779 36.615 1.00 14.00 415 GLY A C 1
ATOM 2872 O O . GLY A 1 373 ? -10.136 20.797 37.709 1.00 14.95 415 GLY A O 1
ATOM 2873 N N . GLY A 1 374 ? -8.235 20.748 36.455 1.00 13.54 416 GLY A N 1
ATOM 2874 C CA . GLY A 1 374 ? -7.306 20.894 37.572 1.00 13.28 416 GLY A CA 1
ATOM 2875 C C . GLY A 1 374 ? -6.912 19.604 38.304 1.00 14.01 416 GLY A C 1
ATOM 2876 O O . GLY A 1 374 ? -6.126 19.666 39.242 1.00 14.57 416 GLY A O 1
ATOM 2877 N N . GLY A 1 375 ? -7.437 18.465 37.874 1.00 13.41 417 GLY A N 1
ATOM 2878 C CA . GLY A 1 375 ? -7.168 17.168 38.479 1.00 12.84 417 GLY A CA 1
ATOM 2879 C C . GLY A 1 375 ? -6.387 16.286 37.522 1.00 11.20 417 GLY A C 1
ATOM 2880 O O . GLY A 1 375 ? -6.815 16.048 36.388 1.00 12.39 417 GLY A O 1
ATOM 2881 N N . LEU A 1 376 ? -5.170 15.908 37.942 1.00 12.32 418 LEU A N 1
ATOM 2882 C CA . LEU A 1 376 ? -4.337 14.966 37.192 1.00 11.85 418 LEU A CA 1
ATOM 2883 C C . LEU A 1 376 ? -3.461 14.189 38.165 1.00 12.11 418 LEU A C 1
ATOM 2884 O O . LEU A 1 376 ? -2.703 14.779 38.932 1.00 11.70 418 LEU A O 1
ATOM 2889 N N . ALA A 1 377 ? -3.577 12.866 38.083 1.00 10.98 419 ALA A N 1
ATOM 2890 C CA . ALA A 1 377 ? -2.647 11.975 38.761 1.00 11.27 419 ALA A CA 1
ATOM 2891 C C . ALA A 1 377 ? -2.210 10.928 37.727 1.00 10.47 419 ALA A C 1
ATOM 2892 O O . ALA A 1 377 ? -3.043 10.323 37.035 1.00 11.50 419 ALA A O 1
ATOM 2894 N N . TRP A 1 378 ? -0.885 10.720 37.632 1.00 10.00 420 TRP A N 1
ATOM 2895 C CA . TRP A 1 378 ? -0.348 9.606 36.868 1.00 9.73 420 TRP A CA 1
ATOM 2896 C C . TRP A 1 378 ? -0.377 8.322 37.676 1.00 10.15 420 TRP A C 1
ATOM 2897 O O . TRP A 1 378 ? 0.142 8.324 38.820 1.00 12.83 420 TRP A O 1
ATOM 2908 N N . PHE A 1 379 ? -0.889 7.266 37.011 1.00 10.86 421 PHE A N 1
ATOM 2909 C CA . PHE A 1 379 ? -0.778 5.878 37.443 1.00 9.67 421 PHE A CA 1
ATOM 2910 C C . PHE A 1 379 ? 0.098 5.202 36.403 1.00 10.94 421 PHE A C 1
ATOM 2911 O O . PHE A 1 379 ? -0.243 5.258 35.221 1.00 11.75 421 PHE A O 1
ATOM 2919 N N . ALA A 1 380 ? 1.276 4.732 36.807 1.00 9.47 422 ALA A N 1
ATOM 2920 C CA . ALA A 1 380 ? 2.356 4.437 35.858 1.00 10.51 422 ALA A CA 1
ATOM 2921 C C . ALA A 1 380 ? 2.905 3.020 36.055 1.00 10.61 422 ALA A C 1
ATOM 2922 O O . ALA A 1 380 ? 4.111 2.855 36.327 1.00 10.64 422 ALA A O 1
ATOM 2924 N N . PRO A 1 381 ? 2.061 1.980 35.879 1.00 10.88 423 PRO A N 1
ATOM 2925 C CA . PRO A 1 381 ? 2.535 0.591 35.961 1.00 10.70 423 PRO A CA 1
ATOM 2926 C C . PRO A 1 381 ? 3.485 0.187 34.842 1.00 12.40 423 PRO A C 1
ATOM 2927 O O . PRO A 1 381 ? 3.403 0.664 33.708 1.00 12.24 423 PRO A O 1
ATOM 2931 N N . VAL A 1 382 ? 4.401 -0.715 35.186 1.00 12.70 424 VAL A N 1
ATOM 2932 C CA . VAL A 1 382 ? 5.348 -1.360 34.287 1.00 12.48 424 VAL A CA 1
ATOM 2933 C C . VAL A 1 382 ? 4.689 -2.598 33.679 1.00 12.14 424 VAL A C 1
ATOM 2934 O O . VAL A 1 382 ? 3.927 -3.305 34.328 1.00 13.90 424 VAL A O 1
ATOM 2938 N N . ALA A 1 383 ? 5.062 -2.899 32.446 1.00 13.84 425 ALA A N 1
ATOM 2939 C CA . ALA A 1 383 ? 4.799 -4.180 31.834 1.00 14.44 425 ALA A CA 1
ATOM 2940 C C . ALA A 1 383 ? 6.052 -4.650 31.093 1.00 14.10 425 ALA A C 1
ATOM 2941 O O . ALA A 1 383 ? 6.843 -3.835 30.638 1.00 14.74 425 ALA A O 1
ATOM 2943 N N . ALA A 1 384 ? 6.241 -5.958 30.991 1.00 11.35 426 ALA A N 1
ATOM 2944 C CA . ALA A 1 384 ? 7.143 -6.485 29.969 1.00 13.02 426 ALA A CA 1
ATOM 2945 C C . ALA A 1 384 ? 6.596 -6.117 28.603 1.00 11.96 426 ALA A C 1
ATOM 2946 O O . ALA A 1 384 ? 5.381 -6.022 28.440 1.00 13.40 426 ALA A O 1
ATOM 2948 N N . ALA A 1 385 ? 7.469 -5.970 27.618 1.00 12.29 427 ALA A N 1
ATOM 2949 C CA . ALA A 1 385 ? 7.081 -5.631 26.260 1.00 12.53 427 ALA A CA 1
ATOM 2950 C C . ALA A 1 385 ? 6.451 -6.858 25.576 1.00 12.68 427 ALA A C 1
ATOM 2951 O O . ALA A 1 385 ? 7.013 -7.368 24.620 1.00 13.12 427 ALA A O 1
ATOM 2953 N N . ARG A 1 386 ? 5.276 -7.246 26.039 1.00 12.80 428 ARG A N 1
ATOM 2954 C CA . ARG A 1 386 ? 4.472 -8.337 25.493 1.00 15.14 428 ARG A CA 1
ATOM 2955 C C . ARG A 1 386 ? 3.040 -7.838 25.220 1.00 14.69 428 ARG A C 1
ATOM 2956 O O . ARG A 1 386 ? 2.411 -7.208 26.062 1.00 13.55 428 ARG A O 1
ATOM 2964 N N . GLY A 1 387 ? 2.551 -8.083 23.982 1.00 14.66 429 GLY A N 1
ATOM 2965 C CA . GLY A 1 387 ? 1.215 -7.639 23.641 1.00 14.82 429 GLY A CA 1
ATOM 2966 C C . GLY A 1 387 ? 0.152 -8.047 24.655 1.00 13.90 429 GLY A C 1
ATOM 2967 O O . GLY A 1 387 ? -0.741 -7.262 24.951 1.00 15.89 429 GLY A O 1
ATOM 2968 N N . VAL A 1 388 ? 0.178 -9.305 25.151 1.00 15.04 430 VAL A N 1
ATOM 2969 C CA . VAL A 1 388 ? -0.866 -9.800 26.036 1.00 16.79 430 VAL A CA 1
ATOM 2970 C C . VAL A 1 388 ? -0.907 -9.024 27.350 1.00 16.07 430 VAL A C 1
ATOM 2971 O O . VAL A 1 388 ? -1.981 -8.786 27.910 1.00 16.39 430 VAL A O 1
ATOM 2975 N N . GLU A 1 389 ? 0.264 -8.577 27.816 1.00 16.69 431 GLU A N 1
ATOM 2976 C CA . GLU A 1 389 ? 0.326 -7.775 29.030 1.00 15.06 431 GLU A CA 1
ATOM 2977 C C . GLU A 1 389 ? -0.327 -6.421 28.789 1.00 14.47 431 GLU A C 1
ATOM 2978 O O . GLU A 1 389 ? -1.066 -5.947 29.665 1.00 14.23 431 GLU A O 1
ATOM 2984 N N . ALA A 1 390 ? 0.014 -5.780 27.671 1.00 13.34 432 ALA A N 1
ATOM 2985 C CA . ALA A 1 390 ? -0.597 -4.478 27.369 1.00 13.16 432 ALA A CA 1
ATOM 2986 C C . ALA A 1 390 ? -2.111 -4.608 27.177 1.00 14.21 432 ALA A C 1
ATOM 2987 O O . ALA A 1 390 ? -2.906 -3.824 27.699 1.00 14.54 432 ALA A O 1
ATOM 2989 N N . GLU A 1 391 ? -2.527 -5.670 26.479 1.00 17.08 433 GLU A N 1
ATOM 2990 C CA . GLU A 1 391 ? -3.953 -5.913 26.320 1.00 16.31 433 GLU A CA 1
ATOM 2991 C C . GLU A 1 391 ? -4.677 -5.986 27.642 1.00 15.46 433 GLU A C 1
ATOM 2992 O O . GLU A 1 391 ? -5.754 -5.368 27.865 1.00 16.45 433 GLU A O 1
ATOM 2998 N N . ARG A 1 392 ? -4.118 -6.769 28.566 1.00 14.82 434 ARG A N 1
ATOM 2999 C CA . ARG A 1 392 ? -4.780 -6.995 29.827 1.00 14.36 434 ARG A CA 1
ATOM 3000 C C . ARG A 1 392 ? -4.740 -5.731 30.698 1.00 14.31 434 ARG A C 1
ATOM 3001 O O . ARG A 1 392 ? -5.699 -5.451 31.423 1.00 13.90 434 ARG A O 1
ATOM 3009 N N . GLN A 1 393 ? -3.626 -4.994 30.678 1.00 13.04 435 GLN A N 1
ATOM 3010 C CA . GLN A 1 393 ? -3.544 -3.787 31.516 1.00 13.02 435 GLN A CA 1
ATOM 3011 C C . GLN A 1 393 ? -4.479 -2.675 31.009 1.00 12.48 435 GLN A C 1
ATOM 3012 O O . GLN A 1 393 ? -5.112 -2.023 31.824 1.00 13.60 435 GLN A O 1
ATOM 3018 N N . THR A 1 394 ? -4.575 -2.541 29.691 1.00 14.38 436 THR A N 1
ATOM 3019 C CA . THR A 1 394 ? -5.518 -1.604 29.112 1.00 13.68 436 THR A CA 1
ATOM 3020 C C . THR A 1 394 ? -6.917 -1.988 29.584 1.00 13.04 436 THR A C 1
ATOM 3021 O O . THR A 1 394 ? -7.694 -1.130 29.996 1.00 14.12 436 THR A O 1
ATOM 3025 N N . ALA A 1 395 ? -7.292 -3.271 29.455 1.00 14.85 437 ALA A N 1
ATOM 3026 C CA . ALA A 1 395 ? -8.642 -3.676 29.799 1.00 14.73 437 ALA A CA 1
ATOM 3027 C C . ALA A 1 395 ? -8.953 -3.410 31.260 1.00 15.64 437 ALA A C 1
ATOM 3028 O O . ALA A 1 395 ? -10.064 -2.974 31.610 1.00 15.68 437 ALA A O 1
ATOM 3030 N N . LEU A 1 396 ? -8.003 -3.707 32.175 1.00 14.17 438 LEU A N 1
ATOM 3031 C CA . LEU A 1 396 ? -8.288 -3.557 33.591 1.00 13.63 438 LEU A CA 1
ATOM 3032 C C . LEU A 1 396 ? -8.360 -2.061 33.970 1.00 13.49 438 LEU A C 1
ATOM 3033 O O . LEU A 1 396 ? -9.187 -1.637 34.778 1.00 14.60 438 LEU A O 1
ATOM 3038 N N . ALA A 1 397 ? -7.432 -1.261 33.453 1.00 13.62 439 ALA A N 1
ATOM 3039 C CA . ALA A 1 397 ? -7.431 0.180 33.706 1.00 14.24 439 ALA A CA 1
ATOM 3040 C C . ALA A 1 397 ? -8.743 0.794 33.235 1.00 14.29 439 ALA A C 1
ATOM 3041 O O . ALA A 1 397 ? -9.356 1.564 33.972 1.00 14.09 439 ALA A O 1
ATOM 3043 N N . LYS A 1 398 ? -9.177 0.451 32.020 1.00 15.44 440 LYS A N 1
ATOM 3044 C CA . LYS A 1 398 ? -10.430 1.025 31.513 1.00 17.65 440 LYS A CA 1
ATOM 3045 C C . LYS A 1 398 ? -11.623 0.643 32.392 1.00 16.32 440 LYS A C 1
ATOM 3046 O O . LYS A 1 398 ? -12.518 1.466 32.694 1.00 19.24 440 LYS A O 1
ATOM 3052 N N . GLU A 1 399 ? -11.667 -0.634 32.815 1.00 15.74 441 GLU A N 1
ATOM 3053 C CA . GLU A 1 399 ? -12.725 -1.125 33.689 1.00 16.87 441 GLU A CA 1
ATOM 3054 C C . GLU A 1 399 ? -12.771 -0.287 34.962 1.00 15.69 441 GLU A C 1
ATOM 3055 O O . GLU A 1 399 ? -13.829 0.138 35.425 1.00 14.94 441 GLU A O 1
ATOM 3061 N N . ILE A 1 400 ? -11.601 -0.066 35.572 1.00 13.82 442 ILE A N 1
ATOM 3062 C CA . ILE A 1 400 ? -11.579 0.618 36.848 1.00 13.56 442 ILE A CA 1
ATOM 3063 C C . ILE A 1 400 ? -11.900 2.098 36.700 1.00 13.13 442 ILE A C 1
ATOM 3064 O O . ILE A 1 400 ? -12.679 2.647 37.483 1.00 14.62 442 ILE A O 1
ATOM 3069 N N . VAL A 1 401 ? -11.294 2.775 35.713 1.00 14.12 443 VAL A N 1
ATOM 3070 C CA . VAL A 1 401 ? -11.543 4.195 35.633 1.00 14.28 443 VAL A CA 1
ATOM 3071 C C . VAL A 1 401 ? -13.019 4.413 35.289 1.00 15.64 443 VAL A C 1
ATOM 3072 O O . VAL A 1 401 ? -13.617 5.353 35.829 1.00 14.87 443 VAL A O 1
ATOM 3076 N N . GLU A 1 402 ? -13.590 3.563 34.443 1.00 14.72 444 GLU A N 1
ATOM 3077 C CA . GLU A 1 402 ? -14.948 3.839 33.968 1.00 18.22 444 GLU A CA 1
ATOM 3078 C C . GLU A 1 402 ? -15.921 3.529 35.100 1.00 17.18 444 GLU A C 1
ATOM 3079 O O . GLU A 1 402 ? -16.896 4.216 35.283 1.00 18.75 444 GLU A O 1
ATOM 3085 N N . LYS A 1 403 ? -15.633 2.524 35.928 1.00 18.06 445 LYS A N 1
ATOM 3086 C CA . LYS A 1 403 ? -16.480 2.232 37.086 1.00 19.03 445 LYS A CA 1
ATOM 3087 C C . LYS A 1 403 ? -16.621 3.434 38.046 1.00 21.26 445 LYS A C 1
ATOM 3088 O O . LYS A 1 403 ? -17.677 3.595 38.670 1.00 18.20 445 LYS A O 1
ATOM 3094 N N . HIS A 1 404 ? -15.589 4.292 38.161 1.00 16.13 446 HIS A N 1
ATOM 3095 C CA . HIS A 1 404 ? -15.576 5.461 39.023 1.00 16.44 446 HIS A CA 1
ATOM 3096 C C . HIS A 1 404 ? -16.001 6.751 38.303 1.00 14.99 446 HIS A C 1
ATOM 3097 O O . HIS A 1 404 ? -15.995 7.832 38.889 1.00 14.33 446 HIS A O 1
ATOM 3104 N N . GLY A 1 405 ? -16.382 6.618 37.031 1.00 16.23 447 GLY A N 1
ATOM 3105 C CA . GLY A 1 405 ? -16.913 7.707 36.232 1.00 18.12 447 GLY A CA 1
ATOM 3106 C C . GLY A 1 405 ? -15.841 8.524 35.514 1.00 16.61 447 GLY A C 1
ATOM 3107 O O . GLY A 1 405 ? -16.105 9.652 35.096 1.00 17.30 447 GLY A O 1
ATOM 3108 N N . PHE A 1 406 ? -14.669 7.934 35.295 1.00 14.64 448 PHE A N 1
ATOM 3109 C CA . PHE A 1 406 ? -13.593 8.619 34.605 1.00 13.45 448 PHE A CA 1
ATOM 3110 C C . PHE A 1 406 ? -13.315 7.950 33.273 1.00 14.16 448 PHE A C 1
ATOM 3111 O O . PHE A 1 406 ? -13.859 6.886 32.962 1.00 16.29 448 PHE A O 1
ATOM 3119 N N . ASP A 1 407 ? -12.431 8.575 32.489 1.00 12.67 449 ASP A N 1
ATOM 3120 C CA . ASP A 1 407 ? -12.066 8.077 31.187 1.00 12.83 449 ASP A CA 1
ATOM 3121 C C . ASP A 1 407 ? -10.682 7.422 31.192 1.00 12.36 449 ASP A C 1
ATOM 3122 O O . ASP A 1 407 ? -9.834 7.770 32.007 1.00 12.38 449 ASP A O 1
ATOM 3127 N N . TYR A 1 408 ? -10.477 6.524 30.238 1.00 12.37 450 TYR A N 1
ATOM 3128 C CA . TYR A 1 408 ? -9.162 5.997 29.915 1.00 12.55 450 TYR A CA 1
ATOM 3129 C C . TYR A 1 408 ? -8.446 6.893 28.905 1.00 12.15 450 TYR A C 1
ATOM 3130 O O . TYR A 1 408 ? -8.813 6.954 27.736 1.00 13.44 450 TYR A O 1
ATOM 3139 N N . THR A 1 409 ? -7.402 7.565 29.416 1.00 12.03 451 THR A N 1
ATOM 3140 C CA . THR A 1 409 ? -6.538 8.480 28.677 1.00 11.42 451 THR A CA 1
ATOM 3141 C C . THR A 1 409 ? -5.085 8.101 28.993 1.00 12.21 451 THR A C 1
ATOM 3142 O O . THR A 1 409 ? -4.636 8.342 30.116 1.00 12.27 451 THR A O 1
ATOM 3146 N N . ALA A 1 410 ? -4.403 7.492 28.020 1.00 12.31 452 ALA A N 1
ATOM 3147 C CA . ALA A 1 410 ? -3.173 6.780 28.347 1.00 12.80 452 ALA A CA 1
ATOM 3148 C C . ALA A 1 410 ? -2.222 6.749 27.179 1.00 14.31 452 ALA A C 1
ATOM 3149 O O . ALA A 1 410 ? -2.553 6.993 26.010 1.00 12.46 452 ALA A O 1
ATOM 3151 N N . ALA A 1 411 ? -0.961 6.499 27.539 1.00 13.10 453 ALA A N 1
ATOM 3152 C CA . ALA A 1 411 ? 0.041 6.168 26.536 1.00 13.28 453 ALA A CA 1
ATOM 3153 C C . ALA A 1 411 ? 0.912 5.045 27.070 1.00 14.90 453 ALA A C 1
ATOM 3154 O O . ALA A 1 411 ? 1.015 4.880 28.281 1.00 15.71 453 ALA A O 1
ATOM 3156 N N . TYR A 1 412 ? 1.544 4.309 26.160 1.00 13.45 454 TYR A N 1
ATOM 3157 C CA . TYR A 1 412 ? 2.636 3.419 26.497 1.00 13.38 454 TYR A CA 1
ATOM 3158 C C . TYR A 1 412 ? 3.938 4.036 26.014 1.00 12.91 454 TYR A C 1
ATOM 3159 O O . TYR A 1 412 ? 4.064 4.413 24.867 1.00 14.65 454 TYR A O 1
ATOM 3168 N N . ALA A 1 413 ? 4.915 4.161 26.924 1.00 12.27 455 ALA A N 1
ATOM 3169 C CA . ALA A 1 413 ? 6.264 4.503 26.543 1.00 11.96 455 ALA A CA 1
ATOM 3170 C C . ALA A 1 413 ? 7.025 3.196 26.350 1.00 13.21 455 ALA A C 1
ATOM 3171 O O . ALA A 1 413 ? 7.332 2.503 27.327 1.00 12.45 455 ALA A O 1
ATOM 3173 N N . ILE A 1 414 ? 7.286 2.864 25.087 1.00 14.48 456 ILE A N 1
ATOM 3174 C CA . ILE A 1 414 ? 7.874 1.570 24.752 1.00 13.33 456 ILE A CA 1
ATOM 3175 C C . ILE A 1 414 ? 9.384 1.672 24.928 1.00 12.79 456 ILE A C 1
ATOM 3176 O O . ILE A 1 414 ? 10.031 2.539 24.316 1.00 12.82 456 ILE A O 1
ATOM 3181 N N . GLY A 1 415 ? 9.927 0.763 25.755 1.00 9.80 457 GLY A N 1
ATOM 3182 C CA . GLY A 1 415 ? 11.341 0.703 25.987 1.00 11.61 457 GLY A CA 1
ATOM 3183 C C . GLY A 1 415 ? 11.982 -0.492 25.310 1.00 13.20 457 GLY A C 1
ATOM 3184 O O . GLY A 1 415 ? 11.427 -1.071 24.373 1.00 16.07 457 GLY A O 1
ATOM 3185 N N . TRP A 1 416 ? 13.163 -0.841 25.809 1.00 12.76 458 TRP A N 1
ATOM 3186 C CA . TRP A 1 416 ? 13.962 -1.853 25.174 1.00 13.22 458 TRP A CA 1
ATOM 3187 C C . TRP A 1 416 ? 13.270 -3.194 25.338 1.00 13.98 458 TRP A C 1
ATOM 3188 O O . TRP A 1 416 ? 13.048 -3.875 24.345 1.00 17.11 458 TRP A O 1
ATOM 3199 N N . ARG A 1 417 ? 12.977 -3.576 26.583 1.00 13.68 459 ARG A N 1
ATOM 3200 C CA . ARG A 1 417 ? 12.293 -4.815 26.897 1.00 12.89 459 ARG A CA 1
ATOM 3201 C C . ARG A 1 417 ? 11.074 -4.570 27.784 1.00 11.24 459 ARG A C 1
ATOM 3202 O O . ARG A 1 417 ? 10.418 -5.548 28.162 1.00 11.06 459 ARG A O 1
ATOM 3210 N N . ASP A 1 418 ? 10.769 -3.285 28.063 1.00 11.14 460 ASP A N 1
ATOM 3211 C CA . ASP A 1 418 ? 9.725 -2.908 28.970 1.00 11.46 460 ASP A CA 1
ATOM 3212 C C . ASP A 1 418 ? 8.744 -1.943 28.312 1.00 11.85 460 ASP A C 1
ATOM 3213 O O . ASP A 1 418 ? 9.071 -1.293 27.308 1.00 13.65 460 ASP A O 1
ATOM 3218 N N . LEU A 1 419 ? 7.590 -1.775 28.964 1.00 13.20 461 LEU A N 1
ATOM 3219 C CA . LEU A 1 419 ? 6.682 -0.661 28.691 1.00 13.46 461 LEU A CA 1
ATOM 3220 C C . LEU A 1 419 ? 6.441 0.087 29.988 1.00 12.37 461 LEU A C 1
ATOM 3221 O O . LEU A 1 419 ? 6.276 -0.587 31.012 1.00 13.82 461 LEU A O 1
ATOM 3226 N N . HIS A 1 420 ? 6.472 1.438 29.942 1.00 12.31 462 HIS A N 1
ATOM 3227 C CA . HIS A 1 420 ? 5.862 2.231 31.004 1.00 12.61 462 HIS A CA 1
ATOM 3228 C C . HIS A 1 420 ? 4.430 2.539 30.535 1.00 11.37 462 HIS A C 1
ATOM 3229 O O . HIS A 1 420 ? 4.277 3.283 29.544 1.00 13.05 462 HIS A O 1
ATOM 3236 N N . HIS A 1 421 ? 3.421 1.941 31.172 1.00 10.97 463 HIS A N 1
ATOM 3237 C CA . HIS A 1 421 ? 2.029 2.231 30.839 1.00 11.06 463 HIS A CA 1
ATOM 3238 C C . HIS A 1 421 ? 1.587 3.483 31.588 1.00 10.50 463 HIS A C 1
ATOM 3239 O O . HIS A 1 421 ? 1.368 3.406 32.797 1.00 13.71 463 HIS A O 1
ATOM 3246 N N . ILE A 1 422 ? 1.532 4.648 30.918 1.00 11.54 464 ILE A N 1
ATOM 3247 C CA . ILE A 1 422 ? 1.257 5.934 31.572 1.00 12.71 464 ILE A CA 1
ATOM 3248 C C . ILE A 1 422 ? -0.225 6.291 31.490 1.00 12.20 464 ILE A C 1
ATOM 3249 O O . ILE A 1 422 ? -0.724 6.594 30.407 1.00 13.87 464 ILE A O 1
ATOM 3254 N N . ILE A 1 423 ? -0.915 6.209 32.612 1.00 11.81 465 ILE A N 1
ATOM 3255 C CA . ILE A 1 423 ? -2.361 6.416 32.668 1.00 13.20 465 ILE A CA 1
ATOM 3256 C C . ILE A 1 423 ? -2.642 7.747 33.372 1.00 13.21 465 ILE A C 1
ATOM 3257 O O . ILE A 1 423 ? -2.271 7.952 34.532 1.00 10.74 465 ILE A O 1
ATOM 3262 N N . ALA A 1 424 ? -3.195 8.712 32.624 1.00 11.88 466 ALA A N 1
ATOM 3263 C CA . ALA A 1 424 ? -3.563 9.979 33.216 1.00 12.84 466 ALA A CA 1
ATOM 3264 C C . ALA A 1 424 ? -4.969 9.830 33.773 1.00 11.82 466 ALA A C 1
ATOM 3265 O O . ALA A 1 424 ? -5.918 9.636 32.999 1.00 12.18 466 ALA A O 1
ATOM 3267 N N . LEU A 1 425 ? -5.122 10.004 35.080 1.00 11.77 467 LEU A N 1
ATOM 3268 C CA . LEU A 1 425 ? -6.430 10.099 35.724 1.00 12.28 467 LEU A CA 1
ATOM 3269 C C . LEU A 1 425 ? -6.818 11.562 35.785 1.00 12.16 467 LEU A C 1
ATOM 3270 O O . LEU A 1 425 ? -6.264 12.327 36.557 1.00 12.97 467 LEU A O 1
ATOM 3275 N N . LEU A 1 426 ? -7.684 11.968 34.824 1.00 11.59 468 LEU A N 1
ATOM 3276 C CA . LEU A 1 426 ? -8.077 13.358 34.664 1.00 12.13 468 LEU A CA 1
ATOM 3277 C C . LEU A 1 426 ? -9.428 13.587 35.365 1.00 13.70 468 LEU A C 1
ATOM 3278 O O . LEU A 1 426 ? -10.369 12.781 35.167 1.00 14.08 468 LEU A O 1
ATOM 3283 N N . PHE A 1 427 ? -9.493 14.664 36.183 1.00 12.62 469 PHE A N 1
ATOM 3284 C CA . PHE A 1 427 ? -10.700 14.914 36.954 1.00 12.61 469 PHE A CA 1
ATOM 3285 C C . PHE A 1 427 ? -10.876 16.402 37.208 1.00 12.90 469 PHE A C 1
ATOM 3286 O O . PHE A 1 427 ? -9.984 17.201 36.960 1.00 12.85 469 PHE A O 1
ATOM 3294 N N . ASP A 1 428 ? -12.110 16.740 37.652 1.00 12.90 470 ASP A N 1
ATOM 3295 C CA . ASP A 1 428 ? -12.440 18.088 38.107 1.00 14.36 470 ASP A CA 1
ATOM 3296 C C . ASP A 1 428 ? -12.104 18.233 39.596 1.00 12.91 470 ASP A C 1
ATOM 3297 O O . ASP A 1 428 ? -12.863 17.813 40.494 1.00 13.51 470 ASP A O 1
ATOM 3302 N N . LYS A 1 429 ? -10.912 18.775 39.879 1.00 13.35 471 LYS A N 1
ATOM 3303 C CA . LYS A 1 429 ? -10.459 18.831 41.265 1.00 13.20 471 LYS A CA 1
ATOM 3304 C C . LYS A 1 429 ? -11.263 19.834 42.097 1.00 16.10 471 LYS A C 1
ATOM 3305 O O . LYS A 1 429 ? -11.314 19.709 43.325 1.00 17.46 471 LYS A O 1
ATOM 3311 N N . ALA A 1 430 ? -11.822 20.852 41.429 1.00 14.80 472 ALA A N 1
ATOM 3312 C CA . ALA A 1 430 ? -12.580 21.896 42.123 1.00 16.03 472 ALA A CA 1
ATOM 3313 C C . ALA A 1 430 ? -13.931 21.387 42.600 1.00 17.02 472 ALA A C 1
ATOM 3314 O O . ALA A 1 430 ? -14.602 22.077 43.378 1.00 20.29 472 ALA A O 1
ATOM 3316 N N . ASP A 1 431 ? -14.339 20.190 42.172 1.00 16.36 473 ASP A N 1
ATOM 3317 C CA . ASP A 1 431 ? -15.561 19.564 42.655 1.00 16.37 473 ASP A CA 1
ATOM 3318 C C . ASP A 1 431 ? -15.168 18.531 43.695 1.00 17.45 473 ASP A C 1
ATOM 3319 O O . ASP A 1 431 ? -14.588 17.489 43.357 1.00 15.73 473 ASP A O 1
ATOM 3324 N N . PRO A 1 432 ? -15.416 18.810 44.988 1.00 18.86 474 PRO A N 1
ATOM 3325 C CA . PRO A 1 432 ? -14.888 17.940 46.046 1.00 18.10 474 PRO A CA 1
ATOM 3326 C C . PRO A 1 432 ? -15.350 16.490 45.964 1.00 17.83 474 PRO A C 1
ATOM 3327 O O . PRO A 1 432 ? -14.598 15.568 46.323 1.00 18.41 474 PRO A O 1
ATOM 3331 N N . THR A 1 433 ? -16.542 16.235 45.406 1.00 15.72 475 THR A N 1
ATOM 3332 C CA . THR A 1 433 ? -17.013 14.881 45.201 1.00 17.05 475 THR A CA 1
ATOM 3333 C C . THR A 1 433 ? -16.172 14.172 44.138 1.00 17.04 475 THR A C 1
ATOM 3334 O O . THR A 1 433 ? -15.825 13.010 44.287 1.00 16.80 475 THR A O 1
ATOM 3338 N N . GLN A 1 434 ? -15.852 14.888 43.059 1.00 13.69 476 GLN A N 1
ATOM 3339 C CA . GLN A 1 434 ? -15.046 14.349 41.991 1.00 13.34 476 GLN A CA 1
ATOM 3340 C C . GLN A 1 434 ? -13.619 14.083 42.473 1.00 13.68 476 GLN A C 1
ATOM 3341 O O . GLN A 1 434 ? -13.071 13.037 42.107 1.00 14.76 476 GLN A O 1
ATOM 3347 N N . GLU A 1 435 ? -13.110 14.921 43.372 1.00 13.98 477 GLU A N 1
ATOM 3348 C CA . GLU A 1 435 ? -11.765 14.697 43.902 1.00 13.33 477 GLU A CA 1
ATOM 3349 C C . GLU A 1 435 ? -11.783 13.443 44.769 1.00 14.01 477 GLU A C 1
ATOM 3350 O O . GLU A 1 435 ? -10.889 12.606 44.674 1.00 12.85 477 GLU A O 1
ATOM 3356 N N . GLN A 1 436 ? -12.834 13.268 45.573 1.00 15.77 478 GLN A N 1
ATOM 3357 C CA . GLN A 1 436 ? -12.969 12.069 46.400 1.00 16.09 478 GLN A CA 1
ATOM 3358 C C . GLN A 1 436 ? -13.073 10.819 45.540 1.00 15.13 478 GLN A C 1
ATOM 3359 O O . GLN A 1 436 ? -12.438 9.792 45.842 1.00 15.38 478 GLN A O 1
ATOM 3365 N N . LYS A 1 437 ? -13.884 10.853 44.477 1.00 14.18 479 LYS A N 1
ATOM 3366 C CA . LYS A 1 437 ? -14.001 9.705 43.590 1.00 13.79 479 LYS A CA 1
ATOM 3367 C C . LYS A 1 437 ? -12.665 9.376 42.926 1.00 13.58 479 LYS A C 1
ATOM 3368 O O . LYS A 1 437 ? -12.397 8.201 42.633 1.00 14.26 479 LYS A O 1
ATOM 3374 N N . ALA A 1 438 ? -11.898 10.394 42.506 1.00 13.78 480 ALA A N 1
ATOM 3375 C CA . ALA A 1 438 ? -10.606 10.147 41.857 1.00 13.82 480 ALA A CA 1
ATOM 3376 C C . ALA A 1 438 ? -9.651 9.463 42.855 1.00 13.09 480 ALA A C 1
ATOM 3377 O O . ALA A 1 438 ? -8.894 8.568 42.442 1.00 14.42 480 ALA A O 1
ATOM 3379 N N . ASP A 1 439 ? -9.667 9.922 44.115 1.00 13.62 481 ASP A N 1
ATOM 3380 C CA . ASP A 1 439 ? -8.858 9.304 45.148 1.00 14.36 481 ASP A CA 1
ATOM 3381 C C . ASP A 1 439 ? -9.215 7.819 45.241 1.00 14.43 481 ASP A C 1
ATOM 3382 O O . ASP A 1 439 ? -8.313 6.987 45.330 1.00 14.30 481 ASP A O 1
ATOM 3387 N N . ALA A 1 440 ? -10.523 7.486 45.267 1.00 11.96 482 ALA A N 1
ATOM 3388 C CA . ALA A 1 440 ? -10.937 6.097 45.416 1.00 14.51 482 ALA A CA 1
ATOM 3389 C C . ALA A 1 440 ? -10.548 5.297 44.185 1.00 13.18 482 ALA A C 1
ATOM 3390 O O . ALA A 1 440 ? -10.157 4.144 44.267 1.00 13.58 482 ALA A O 1
ATOM 3392 N N . CYS A 1 441 ? -10.741 5.865 42.994 1.00 13.07 483 CYS A N 1
ATOM 3393 C CA . CYS A 1 441 ? -10.351 5.216 41.757 1.00 11.88 483 CYS A CA 1
ATOM 3394 C C . CYS A 1 441 ? -8.845 4.884 41.750 1.00 13.34 483 CYS A C 1
ATOM 3395 O O . CYS A 1 441 ? -8.446 3.758 41.416 1.00 14.57 483 CYS A O 1
ATOM 3398 N N . TYR A 1 442 ? -8.027 5.877 42.161 1.00 12.88 484 TYR A N 1
ATOM 3399 C CA . TYR A 1 442 ? -6.571 5.713 42.159 1.00 12.69 484 TYR A CA 1
ATOM 3400 C C . TYR A 1 442 ? -6.197 4.523 43.052 1.00 13.07 484 TYR A C 1
ATOM 3401 O O . TYR A 1 442 ? -5.374 3.682 42.687 1.00 13.37 484 TYR A O 1
ATOM 3410 N N . ARG A 1 443 ? -6.784 4.476 44.246 1.00 13.44 485 ARG A N 1
ATOM 3411 C CA . ARG A 1 443 ? -6.472 3.391 45.159 1.00 14.14 485 ARG A CA 1
ATOM 3412 C C . ARG A 1 443 ? -6.813 2.039 44.538 1.00 14.23 485 ARG A C 1
ATOM 3413 O O . ARG A 1 443 ? -6.065 1.063 44.682 1.00 13.56 485 ARG A O 1
ATOM 3421 N N . GLU A 1 444 ? -7.963 1.944 43.868 1.00 12.43 486 GLU A N 1
ATOM 3422 C CA . GLU A 1 444 ? -8.385 0.718 43.217 1.00 12.99 486 GLU A CA 1
ATOM 3423 C C . GLU A 1 444 ? -7.431 0.341 42.088 1.00 11.66 486 GLU A C 1
ATOM 3424 O O . GLU A 1 444 ? -7.097 -0.837 41.892 1.00 12.97 486 GLU A O 1
ATOM 3430 N N . LEU A 1 445 ? -6.920 1.314 41.334 1.00 11.87 487 LEU A N 1
ATOM 3431 C CA . LEU A 1 445 ? -5.956 1.025 40.277 1.00 12.48 487 LEU A CA 1
ATOM 3432 C C . LEU A 1 445 ? -4.728 0.363 40.901 1.00 11.69 487 LEU A C 1
ATOM 3433 O O . LEU A 1 445 ? -4.306 -0.695 40.416 1.00 12.19 487 LEU A O 1
ATOM 3438 N N . VAL A 1 446 ? -4.170 0.981 41.945 1.00 11.18 488 VAL A N 1
ATOM 3439 C CA . VAL A 1 446 ? -2.928 0.444 42.505 1.00 11.94 488 VAL A CA 1
ATOM 3440 C C . VAL A 1 446 ? -3.166 -0.994 43.046 1.00 11.83 488 VAL A C 1
ATOM 3441 O O . VAL A 1 446 ? -2.385 -1.912 42.795 1.00 11.73 488 VAL A O 1
ATOM 3445 N N . THR A 1 447 ? -4.252 -1.169 43.788 1.00 12.41 489 THR A N 1
ATOM 3446 C CA . THR A 1 447 ? -4.517 -2.410 44.533 1.00 13.56 489 THR A CA 1
ATOM 3447 C C . THR A 1 447 ? -4.805 -3.544 43.553 1.00 13.07 489 THR A C 1
ATOM 3448 O O . THR A 1 447 ? -4.254 -4.641 43.647 1.00 14.28 489 THR A O 1
ATOM 3452 N N . ARG A 1 448 ? -5.682 -3.301 42.573 1.00 13.23 490 ARG A N 1
ATOM 3453 C CA . ARG A 1 448 ? -6.058 -4.345 41.625 1.00 13.81 490 ARG A CA 1
ATOM 3454 C C . ARG A 1 448 ? -4.935 -4.674 40.656 1.00 12.83 490 ARG A C 1
ATOM 3455 O O . ARG A 1 448 ? -4.737 -5.842 40.304 1.00 12.75 490 ARG A O 1
ATOM 3463 N N . PHE A 1 449 ? -4.154 -3.678 40.204 1.00 13.52 491 PHE A N 1
ATOM 3464 C CA . PHE A 1 449 ? -2.985 -3.996 39.391 1.00 12.94 491 PHE A CA 1
ATOM 3465 C C . PHE A 1 449 ? -1.997 -4.877 40.175 1.00 11.43 491 PHE A C 1
ATOM 3466 O O . PHE A 1 449 ? -1.464 -5.828 39.623 1.00 12.28 491 PHE A O 1
ATOM 3474 N N . GLY A 1 450 ? -1.788 -4.543 41.440 1.00 12.20 492 GLY A N 1
ATOM 3475 C CA . GLY A 1 450 ? -0.829 -5.251 42.292 1.00 13.71 492 GLY A CA 1
ATOM 3476 C C . GLY A 1 450 ? -1.222 -6.723 42.418 1.00 14.64 492 GLY A C 1
ATOM 3477 O O . GLY A 1 450 ? -0.355 -7.589 42.311 1.00 15.40 492 GLY A O 1
ATOM 3478 N N . ALA A 1 451 ? -2.527 -6.960 42.586 1.00 12.66 493 ALA A N 1
ATOM 3479 C CA . ALA A 1 451 ? -3.038 -8.336 42.644 1.00 14.43 493 ALA A CA 1
ATOM 3480 C C . ALA A 1 451 ? -2.808 -9.151 41.366 1.00 15.42 493 ALA A C 1
ATOM 3481 O O . ALA A 1 451 ? -2.788 -10.373 41.429 1.00 17.33 493 ALA A O 1
ATOM 3483 N N . GLN A 1 452 ? -2.673 -8.534 40.180 1.00 15.79 494 GLN A N 1
ATOM 3484 C CA . GLN A 1 452 ? -2.341 -9.181 38.923 1.00 15.56 494 GLN A CA 1
ATOM 3485 C C . GLN A 1 452 ? -0.825 -9.197 38.660 1.00 14.73 494 GLN A C 1
ATOM 3486 O O . GLN A 1 452 ? -0.383 -9.638 37.594 1.00 15.86 494 GLN A O 1
ATOM 3492 N N . GLY A 1 453 ? -0.014 -8.748 39.625 1.00 13.89 495 GLY A N 1
ATOM 3493 C CA . GLY A 1 453 ? 1.425 -8.802 39.504 1.00 13.59 495 GLY A CA 1
ATOM 3494 C C . GLY A 1 453 ? 2.088 -7.556 38.873 1.00 15.54 495 GLY A C 1
ATOM 3495 O O . GLY A 1 453 ? 3.256 -7.614 38.477 1.00 15.53 495 GLY A O 1
ATOM 3496 N N . TRP A 1 454 ? 1.369 -6.411 38.836 1.00 12.63 496 TRP A N 1
ATOM 3497 C CA . TRP A 1 454 ? 1.836 -5.189 38.204 1.00 12.54 496 TRP A CA 1
ATOM 3498 C C . TRP A 1 454 ? 1.923 -4.052 39.212 1.00 11.80 496 TRP A C 1
ATOM 3499 O O . TRP A 1 454 ? 1.033 -3.837 40.039 1.00 14.06 496 TRP A O 1
ATOM 3510 N N . ALA A 1 455 ? 2.987 -3.252 39.101 1.00 12.54 497 ALA A N 1
ATOM 3511 C CA . ALA A 1 455 ? 3.149 -2.131 39.995 1.00 10.67 497 ALA A CA 1
ATOM 3512 C C . ALA A 1 455 ? 3.936 -1.022 39.260 1.00 10.19 497 ALA A C 1
ATOM 3513 O O . ALA A 1 455 ? 4.510 -1.209 38.180 1.00 9.32 497 ALA A O 1
ATOM 3515 N N . SER A 1 456 ? 3.941 0.161 39.867 1.00 10.38 498 SER A N 1
ATOM 3516 C CA . SER A 1 456 ? 4.380 1.393 39.281 1.00 10.48 498 SER A CA 1
ATOM 3517 C C . SER A 1 456 ? 5.884 1.523 39.227 1.00 10.82 498 SER A C 1
ATOM 3518 O O . SER A 1 456 ? 6.574 1.107 40.153 1.00 10.24 498 SER A O 1
ATOM 3521 N N . TYR A 1 457 ? 6.352 2.226 38.179 1.00 10.25 499 TYR A N 1
ATOM 3522 C CA . TYR A 1 457 ? 7.752 2.685 38.067 1.00 11.30 499 TYR A CA 1
ATOM 3523 C C . TYR A 1 457 ? 8.022 3.932 38.887 1.00 11.70 499 TYR A C 1
ATOM 3524 O O . TYR A 1 457 ? 9.181 4.216 39.177 1.00 11.49 499 TYR A O 1
ATOM 3533 N N . ARG A 1 458 ? 6.962 4.687 39.215 1.00 11.18 500 ARG A N 1
ATOM 3534 C CA . ARG A 1 458 ? 7.004 6.055 39.731 1.00 10.35 500 ARG A CA 1
ATOM 3535 C C . ARG A 1 458 ? 5.578 6.360 40.191 1.00 10.77 500 ARG A C 1
ATOM 3536 O O . ARG A 1 458 ? 4.596 5.934 39.564 1.00 9.81 500 ARG A O 1
ATOM 3544 N N . THR A 1 459 ? 5.444 7.111 41.273 1.00 10.83 501 THR A N 1
ATOM 3545 C CA . THR A 1 459 ? 4.131 7.493 41.730 1.00 10.52 501 THR A CA 1
ATOM 3546 C C . THR A 1 459 ? 4.155 8.811 42.493 1.00 9.50 501 THR A C 1
ATOM 3547 O O . THR A 1 459 ? 5.234 9.388 42.767 1.00 10.07 501 THR A O 1
ATOM 3551 N N . GLY A 1 460 ? 2.952 9.363 42.701 1.00 9.15 502 GLY A N 1
ATOM 3552 C CA . GLY A 1 460 ? 2.831 10.637 43.409 1.00 8.83 502 GLY A CA 1
ATOM 3553 C C . GLY A 1 460 ? 2.805 10.538 44.923 1.00 10.68 502 GLY A C 1
ATOM 3554 O O . GLY A 1 460 ? 2.643 9.447 45.463 1.00 10.45 502 GLY A O 1
ATOM 3555 N N . VAL A 1 461 ? 2.977 11.691 45.603 1.00 11.65 503 VAL A N 1
ATOM 3556 C CA . VAL A 1 461 ? 3.205 11.670 47.043 1.00 12.43 503 VAL A CA 1
ATOM 3557 C C . VAL A 1 461 ? 2.033 11.052 47.782 1.00 15.01 503 VAL A C 1
ATOM 3558 O O . VAL A 1 461 ? 2.251 10.467 48.839 1.00 16.21 503 VAL A O 1
ATOM 3562 N N . ASN A 1 462 ? 0.819 11.162 47.230 1.00 13.99 504 ASN A N 1
ATOM 3563 C CA . ASN A 1 462 ? -0.377 10.636 47.872 1.00 15.19 504 ASN A CA 1
ATOM 3564 C C . ASN A 1 462 ? -0.478 9.115 47.809 1.00 13.86 504 ASN A C 1
ATOM 3565 O O . ASN A 1 462 ? -1.334 8.535 48.489 1.00 16.87 504 ASN A O 1
ATOM 3570 N N . SER A 1 463 ? 0.308 8.456 46.951 1.00 11.48 505 SER A N 1
ATOM 3571 C CA . SER A 1 463 ? 0.225 7.006 46.781 1.00 11.39 505 SER A CA 1
ATOM 3572 C C . SER A 1 463 ? 1.551 6.302 47.099 1.00 10.17 505 SER A C 1
ATOM 3573 O O . SER A 1 463 ? 1.662 5.139 46.814 1.00 10.38 505 SER A O 1
ATOM 3576 N N . MET A 1 464 ? 2.593 7.013 47.547 1.00 11.76 506 MET A N 1
ATOM 3577 C CA . MET A 1 464 ? 3.911 6.397 47.669 1.00 11.14 506 MET A CA 1
ATOM 3578 C C . MET A 1 464 ? 3.884 5.233 48.666 1.00 12.13 506 MET A C 1
ATOM 3579 O O . MET A 1 464 ? 4.594 4.245 48.478 1.00 11.11 506 MET A O 1
ATOM 3584 N N . ASP A 1 465 ? 3.096 5.335 49.748 1.00 12.43 507 ASP A N 1
ATOM 3585 C CA . ASP A 1 465 ? 3.009 4.215 50.686 1.00 12.23 507 ASP A CA 1
ATOM 3586 C C . ASP A 1 465 ? 2.257 3.030 50.104 1.00 12.12 507 ASP A C 1
ATOM 3587 O O . ASP A 1 465 ? 2.691 1.902 50.255 1.00 12.40 507 ASP A O 1
ATOM 3592 N N . LEU A 1 466 ? 1.142 3.274 49.415 1.00 12.13 508 LEU A N 1
ATOM 3593 C CA . LEU A 1 466 ? 0.336 2.209 48.825 1.00 11.59 508 LEU A CA 1
ATOM 3594 C C . LEU A 1 466 ? 1.102 1.491 47.705 1.00 11.31 508 LEU A C 1
ATOM 3595 O O . LEU A 1 466 ? 1.041 0.273 47.575 1.00 12.83 508 LEU A O 1
ATOM 3600 N N . VAL A 1 467 ? 1.869 2.229 46.906 1.00 11.99 509 VAL A N 1
ATOM 3601 C CA . VAL A 1 467 ? 2.702 1.585 45.897 1.00 11.73 509 VAL A CA 1
ATOM 3602 C C . VAL A 1 467 ? 3.793 0.757 46.581 1.00 10.19 509 VAL A C 1
ATOM 3603 O O . VAL A 1 467 ? 4.025 -0.367 46.164 1.00 11.13 509 VAL A O 1
ATOM 3607 N N . ALA A 1 468 ? 4.401 1.271 47.641 1.00 9.61 510 ALA A N 1
ATOM 3608 C CA . ALA A 1 468 ? 5.462 0.526 48.313 1.00 11.10 510 ALA A CA 1
ATOM 3609 C C . ALA A 1 468 ? 4.879 -0.801 48.782 1.00 11.01 510 ALA A C 1
ATOM 3610 O O . ALA A 1 468 ? 5.620 -1.799 48.826 1.00 12.74 510 ALA A O 1
ATOM 3612 N N . GLN A 1 469 ? 3.612 -0.786 49.217 1.00 13.12 511 GLN A N 1
ATOM 3613 C CA . GLN A 1 469 ? 2.969 -1.997 49.752 1.00 14.32 511 GLN A CA 1
ATOM 3614 C C . GLN A 1 469 ? 2.822 -3.075 48.700 1.00 13.91 511 GLN A C 1
ATOM 3615 O O . GLN A 1 469 ? 2.591 -4.218 49.075 1.00 14.77 511 GLN A O 1
ATOM 3621 N N . GLN A 1 470 ? 2.845 -2.749 47.390 1.00 11.64 512 GLN A N 1
ATOM 3622 C CA . GLN A 1 470 ? 2.762 -3.715 46.302 1.00 11.02 512 GLN A CA 1
ATOM 3623 C C . GLN A 1 470 ? 4.065 -4.528 46.222 1.00 11.81 512 GLN A C 1
ATOM 3624 O O . GLN A 1 470 ? 4.046 -5.668 45.735 1.00 13.13 512 GLN A O 1
ATOM 3630 N N . TYR A 1 471 ? 5.204 -3.942 46.612 1.00 12.20 513 TYR A N 1
ATOM 3631 C CA . TYR A 1 471 ? 6.506 -4.575 46.479 1.00 12.15 513 TYR A CA 1
ATOM 3632 C C . TYR A 1 471 ? 6.777 -5.341 47.788 1.00 12.75 513 TYR A C 1
ATOM 3633 O O . TYR A 1 471 ? 5.946 -5.244 48.705 1.00 13.30 513 TYR A O 1
ATOM 3642 N N . GLY A 1 472 ? 7.905 -6.078 47.884 1.00 12.55 514 GLY A N 1
ATOM 3643 C CA . GLY A 1 472 ? 8.123 -7.036 48.969 1.00 12.09 514 GLY A CA 1
ATOM 3644 C C . GLY A 1 472 ? 8.279 -6.372 50.335 1.00 14.00 514 GLY A C 1
ATOM 3645 O O . GLY A 1 472 ? 8.827 -5.274 50.480 1.00 12.32 514 GLY A O 1
ATOM 3646 N N . GLU A 1 473 ? 7.859 -7.095 51.367 1.00 13.36 515 GLU A N 1
ATOM 3647 C CA . GLU A 1 473 ? 8.089 -6.651 52.740 1.00 15.28 515 GLU A CA 1
ATOM 3648 C C . GLU A 1 473 ? 9.577 -6.600 53.077 1.00 13.21 515 GLU A C 1
ATOM 3649 O O . GLU A 1 473 ? 9.992 -5.690 53.799 1.00 12.20 515 GLU A O 1
ATOM 3655 N N . VAL A 1 474 ? 10.392 -7.552 52.578 1.00 10.53 516 VAL A N 1
ATOM 3656 C CA . VAL A 1 474 ? 11.817 -7.502 52.840 1.00 11.94 516 VAL A CA 1
ATOM 3657 C C . VAL A 1 474 ? 12.418 -6.238 52.219 1.00 11.68 516 VAL A C 1
ATOM 3658 O O . VAL A 1 474 ? 13.258 -5.627 52.849 1.00 12.25 516 VAL A O 1
ATOM 3662 N N . ASN A 1 475 ? 11.945 -5.852 51.019 1.00 10.56 517 ASN A N 1
ATOM 3663 C CA . ASN A 1 475 ? 12.445 -4.655 50.367 1.00 10.66 517 ASN A CA 1
ATOM 3664 C C . ASN A 1 475 ? 12.157 -3.432 51.231 1.00 11.02 517 ASN A C 1
ATOM 3665 O O . ASN A 1 475 ? 12.994 -2.533 51.419 1.00 11.62 517 ASN A O 1
ATOM 3670 N N . ARG A 1 476 ? 10.914 -3.386 51.744 1.00 11.67 518 ARG A N 1
ATOM 3671 C CA . ARG A 1 476 ? 10.497 -2.267 52.593 1.00 12.15 518 ARG A CA 1
ATOM 3672 C C . ARG A 1 476 ? 11.409 -2.196 53.818 1.00 11.94 518 ARG A C 1
ATOM 3673 O O . ARG A 1 476 ? 11.907 -1.123 54.198 1.00 11.23 518 ARG A O 1
ATOM 3681 N N . ASP A 1 477 ? 11.660 -3.344 54.448 1.00 12.33 519 ASP A N 1
ATOM 3682 C CA . ASP A 1 477 ? 12.521 -3.356 55.630 1.00 14.42 519 ASP A CA 1
ATOM 3683 C C . ASP A 1 477 ? 13.958 -2.943 55.328 1.00 13.29 519 ASP A C 1
ATOM 3684 O O . ASP A 1 477 ? 14.609 -2.211 56.079 1.00 13.66 519 ASP A O 1
ATOM 3689 N N . PHE A 1 478 ? 14.509 -3.454 54.211 1.00 11.82 520 PHE A N 1
ATOM 3690 C CA . PHE A 1 478 ? 15.859 -3.129 53.830 1.00 11.03 520 PHE A CA 1
ATOM 3691 C C . PHE A 1 478 ? 16.004 -1.619 53.545 1.00 12.27 520 PHE A C 1
ATOM 3692 O O . PHE A 1 478 ? 16.955 -0.992 53.989 1.00 11.86 520 PHE A O 1
ATOM 3700 N N . ASN A 1 479 ? 15.032 -1.013 52.853 1.00 10.97 521 ASN A N 1
ATOM 3701 C CA . ASN A 1 479 ? 15.071 0.423 52.609 1.00 11.43 521 ASN A CA 1
ATOM 3702 C C . ASN A 1 479 ? 15.069 1.176 53.946 1.00 11.56 521 ASN A C 1
ATOM 3703 O O . ASN A 1 479 ? 15.715 2.230 54.067 1.00 11.99 521 ASN A O 1
ATOM 3708 N N . ARG A 1 480 ? 14.310 0.684 54.924 1.00 11.66 522 ARG A N 1
ATOM 3709 C CA . ARG A 1 480 ? 14.227 1.362 56.206 1.00 13.45 522 ARG A CA 1
ATOM 3710 C C . ARG A 1 480 ? 15.539 1.198 56.958 1.00 12.75 522 ARG A C 1
ATOM 3711 O O . ARG A 1 480 ? 15.966 2.120 57.640 1.00 14.31 522 ARG A O 1
ATOM 3719 N N . THR A 1 481 ? 16.193 0.038 56.852 1.00 12.85 523 THR A N 1
ATOM 3720 C CA . THR A 1 481 ? 17.493 -0.129 57.485 1.00 12.90 523 THR A CA 1
ATOM 3721 C C . THR A 1 481 ? 18.469 0.890 56.909 1.00 12.30 523 THR A C 1
ATOM 3722 O O . THR A 1 481 ? 19.199 1.524 57.674 1.00 13.93 523 THR A O 1
ATOM 3726 N N . LEU A 1 482 ? 18.503 1.037 55.579 1.00 12.03 524 LEU A N 1
ATOM 3727 C CA . LEU A 1 482 ? 19.386 1.991 54.924 1.00 12.64 524 LEU A CA 1
ATOM 3728 C C . LEU A 1 482 ? 19.051 3.410 55.396 1.00 12.22 524 LEU A C 1
ATOM 3729 O O . LEU A 1 482 ? 19.977 4.188 55.676 1.00 12.20 524 LEU A O 1
ATOM 3734 N N . LYS A 1 483 ? 17.742 3.752 55.429 1.00 11.11 525 LYS A N 1
ATOM 3735 C CA . LYS A 1 483 ? 17.337 5.114 55.802 1.00 11.65 525 LYS A CA 1
ATOM 3736 C C . LYS A 1 483 ? 17.882 5.476 57.190 1.00 11.75 525 LYS A C 1
ATOM 3737 O O . LYS A 1 483 ? 18.312 6.592 57.501 1.00 11.80 525 LYS A O 1
ATOM 3743 N N . ARG A 1 484 ? 17.668 4.556 58.128 1.00 13.47 526 ARG A N 1
ATOM 3744 C CA . ARG A 1 484 ? 18.029 4.796 59.518 1.00 14.20 526 ARG A CA 1
ATOM 3745 C C . ARG A 1 484 ? 19.527 4.899 59.699 1.00 15.06 526 ARG A C 1
ATOM 3746 O O . ARG A 1 484 ? 19.985 5.697 60.547 1.00 15.67 526 ARG A O 1
ATOM 3754 N N . ALA A 1 485 ? 20.289 4.212 58.842 1.00 13.54 527 ALA A N 1
ATOM 3755 C CA . ALA A 1 485 ? 21.735 4.251 58.965 1.00 14.64 527 ALA A CA 1
ATOM 3756 C C . ALA A 1 485 ? 22.296 5.521 58.333 1.00 13.26 527 ALA A C 1
ATOM 3757 O O . ALA A 1 485 ? 23.254 6.072 58.853 1.00 15.43 527 ALA A O 1
ATOM 3759 N N . ILE A 1 486 ? 21.746 5.922 57.170 1.00 11.97 528 ILE A N 1
ATOM 3760 C CA . ILE A 1 486 ? 22.235 7.046 56.395 1.00 12.35 528 ILE A CA 1
ATOM 3761 C C . ILE A 1 486 ? 21.749 8.379 56.957 1.00 12.95 528 ILE A C 1
ATOM 3762 O O . ILE A 1 486 ? 22.531 9.363 56.975 1.00 11.39 528 ILE A O 1
ATOM 3767 N N . ASP A 1 487 ? 20.490 8.383 57.461 1.00 10.39 529 ASP A N 1
ATOM 3768 C CA . ASP A 1 487 ? 19.834 9.596 57.941 1.00 11.33 529 ASP A CA 1
ATOM 3769 C C . ASP A 1 487 ? 19.245 9.363 59.323 1.00 10.88 529 ASP A C 1
ATOM 3770 O O . ASP A 1 487 ? 18.020 9.211 59.494 1.00 10.93 529 ASP A O 1
ATOM 3775 N N . PRO A 1 488 ? 20.097 9.359 60.361 1.00 12.36 530 PRO A N 1
ATOM 3776 C CA . PRO A 1 488 ? 19.612 8.928 61.665 1.00 14.00 530 PRO A CA 1
ATOM 3777 C C . PRO A 1 488 ? 18.536 9.811 62.237 1.00 14.03 530 PRO A C 1
ATOM 3778 O O . PRO A 1 488 ? 17.748 9.327 63.059 1.00 15.07 530 PRO A O 1
ATOM 3782 N N . ASN A 1 489 ? 18.557 11.118 61.919 1.00 13.06 531 ASN A N 1
ATOM 3783 C CA . ASN A 1 489 ? 17.551 12.018 62.445 1.00 11.72 531 ASN A CA 1
ATOM 3784 C C . ASN A 1 489 ? 16.290 12.062 61.576 1.00 11.75 531 ASN A C 1
ATOM 3785 O O . ASN A 1 489 ? 15.343 12.777 61.892 1.00 14.17 531 ASN A O 1
ATOM 3790 N N . GLY A 1 490 ? 16.287 11.391 60.407 1.00 11.51 532 GLY A N 1
ATOM 3791 C CA . GLY A 1 490 ? 15.149 11.386 59.521 1.00 12.02 532 GLY A CA 1
ATOM 3792 C C . GLY A 1 490 ? 14.755 12.776 59.001 1.00 12.00 532 GLY A C 1
ATOM 3793 O O . GLY A 1 490 ? 13.544 13.095 58.855 1.00 14.09 532 GLY A O 1
ATOM 3794 N N . ILE A 1 491 ? 15.782 13.550 58.636 1.00 11.64 533 ILE A N 1
ATOM 3795 C CA . ILE A 1 491 ? 15.475 14.909 58.213 1.00 12.11 533 ILE A CA 1
ATOM 3796 C C . ILE A 1 491 ? 15.417 15.067 56.680 1.00 12.63 533 ILE A C 1
ATOM 3797 O O . ILE A 1 491 ? 15.209 16.181 56.223 1.00 12.71 533 ILE A O 1
ATOM 3802 N N . LEU A 1 492 ? 15.683 14.031 55.875 1.00 10.65 534 LEU A N 1
ATOM 3803 C CA . LEU A 1 492 ? 15.518 14.143 54.423 1.00 9.86 534 LEU A CA 1
ATOM 3804 C C . LEU A 1 492 ? 14.245 13.445 53.955 1.00 10.50 534 LEU A C 1
ATOM 3805 O O . LEU A 1 492 ? 14.040 12.218 54.096 1.00 13.09 534 LEU A O 1
ATOM 3810 N N . SER A 1 493 ? 13.344 14.241 53.413 1.00 10.74 535 SER A N 1
ATOM 3811 C CA . SER A 1 493 ? 12.153 13.789 52.679 1.00 9.87 535 SER A CA 1
ATOM 3812 C C . SER A 1 493 ? 11.494 12.550 53.258 1.00 10.83 535 SER A C 1
ATOM 3813 O O . SER A 1 493 ? 11.241 11.570 52.563 1.00 9.82 535 SER A O 1
ATOM 3816 N N . PRO A 1 494 ? 11.085 12.568 54.542 1.00 10.84 536 PRO A N 1
ATOM 3817 C CA . PRO A 1 494 ? 10.364 11.418 55.070 1.00 13.34 536 PRO A CA 1
ATOM 3818 C C . PRO A 1 494 ? 9.137 11.067 54.217 1.00 11.40 536 PRO A C 1
ATOM 3819 O O . PRO A 1 494 ? 8.408 11.936 53.732 1.00 13.16 536 PRO A O 1
ATOM 3823 N N . GLY A 1 495 ? 8.907 9.756 54.039 1.00 11.25 537 GLY A N 1
ATOM 3824 C CA . GLY A 1 495 ? 7.822 9.220 53.243 1.00 11.53 537 GLY A CA 1
ATOM 3825 C C . GLY A 1 495 ? 8.097 9.119 51.747 1.00 11.22 537 GLY A C 1
ATOM 3826 O O . GLY A 1 495 ? 7.303 8.481 51.049 1.00 11.62 537 GLY A O 1
ATOM 3827 N N . LYS A 1 496 ? 9.180 9.696 51.244 1.00 9.72 538 LYS A N 1
ATOM 3828 C CA . LYS A 1 496 ? 9.515 9.528 49.846 1.00 10.05 538 LYS A CA 1
ATOM 3829 C C . LYS A 1 496 ? 9.618 8.018 49.563 1.00 10.10 538 LYS A C 1
ATOM 3830 O O . LYS A 1 496 ? 10.294 7.315 50.279 1.00 10.11 538 LYS A O 1
ATOM 3836 N N . SER A 1 497 ? 8.951 7.541 48.506 1.00 9.83 539 SER A N 1
ATOM 3837 C CA . SER A 1 497 ? 8.971 6.117 48.099 1.00 9.64 539 SER A CA 1
ATOM 3838 C C . SER A 1 497 ? 8.482 5.186 49.209 1.00 9.81 539 SER A C 1
ATOM 3839 O O . SER A 1 497 ? 8.819 4.016 49.242 1.00 10.88 539 SER A O 1
ATOM 3842 N N . GLY A 1 498 ? 7.663 5.710 50.125 1.00 10.24 540 GLY A N 1
ATOM 3843 C CA . GLY A 1 498 ? 7.166 4.957 51.260 1.00 10.86 540 GLY A CA 1
ATOM 3844 C C . GLY A 1 498 ? 8.217 4.614 52.305 1.00 12.41 540 GLY A C 1
ATOM 3845 O O . GLY A 1 498 ? 7.934 3.763 53.155 1.00 11.50 540 GLY A O 1
ATOM 3846 N N . ILE A 1 499 ? 9.331 5.346 52.289 1.00 11.17 541 ILE A N 1
ATOM 3847 C CA . ILE A 1 499 ? 10.420 5.177 53.265 1.00 10.96 541 ILE A CA 1
ATOM 3848 C C . ILE A 1 499 ? 10.296 6.169 54.424 1.00 11.88 541 ILE A C 1
ATOM 3849 O O . ILE A 1 499 ? 10.573 7.368 54.284 1.00 11.55 541 ILE A O 1
ATOM 3854 N N . HIS A 1 500 ? 10.044 5.646 55.587 1.00 12.95 542 HIS A N 1
ATOM 3855 C CA . HIS A 1 500 ? 9.817 6.453 56.764 1.00 13.62 542 HIS A CA 1
ATOM 3856 C C . HIS A 1 500 ? 10.905 6.183 57.810 1.00 16.86 542 HIS A C 1
ATOM 3857 O O . HIS A 1 500 ? 11.237 5.029 58.091 1.00 18.82 542 HIS A O 1
ATOM 3864 N N . PRO A 1 501 ? 11.414 7.235 58.475 1.00 19.38 543 PRO A N 1
ATOM 3865 C CA . PRO A 1 501 ? 12.291 7.076 59.645 1.00 22.04 543 PRO A CA 1
ATOM 3866 C C . PRO A 1 501 ? 11.602 6.240 60.723 1.00 24.23 543 PRO A C 1
ATOM 3867 O O . PRO A 1 501 ? 10.377 6.319 60.791 1.00 27.74 543 PRO A O 1
ATOM 3871 N N . ALA B 1 1 ? 35.366 -15.751 65.889 1.00 29.18 43 ALA B N 1
ATOM 3872 C CA . ALA B 1 1 ? 34.867 -16.907 65.101 1.00 27.47 43 ALA B CA 1
ATOM 3873 C C . ALA B 1 1 ? 35.019 -18.199 65.905 1.00 29.17 43 ALA B C 1
ATOM 3874 O O . ALA B 1 1 ? 36.065 -18.461 66.487 1.00 33.99 43 ALA B O 1
ATOM 3876 N N . ASP B 1 2 ? 33.986 -19.043 65.894 1.00 25.23 44 ASP B N 1
ATOM 3877 C CA . ASP B 1 2 ? 34.141 -20.428 66.290 1.00 24.96 44 ASP B CA 1
ATOM 3878 C C . ASP B 1 2 ? 34.108 -21.342 65.061 1.00 21.51 44 ASP B C 1
ATOM 3879 O O . ASP B 1 2 ? 33.067 -21.813 64.602 1.00 20.54 44 ASP B O 1
ATOM 3884 N N . PHE B 1 3 ? 35.298 -21.576 64.534 1.00 21.81 45 PHE B N 1
ATOM 3885 C CA . PHE B 1 3 ? 35.464 -22.282 63.285 1.00 20.05 45 PHE B CA 1
ATOM 3886 C C . PHE B 1 3 ? 34.957 -23.721 63.391 1.00 19.47 45 PHE B C 1
ATOM 3887 O O . PHE B 1 3 ? 34.237 -24.156 62.511 1.00 16.81 45 PHE B O 1
ATOM 3895 N N . ALA B 1 4 ? 35.347 -24.470 64.426 1.00 21.33 46 ALA B N 1
ATOM 3896 C CA . ALA B 1 4 ? 34.967 -25.871 64.525 1.00 21.29 46 ALA B CA 1
ATOM 3897 C C . ALA B 1 4 ? 33.446 -26.045 64.627 1.00 19.05 46 ALA B C 1
ATOM 3898 O O . ALA B 1 4 ? 32.885 -26.949 63.989 1.00 17.49 46 ALA B O 1
ATOM 3900 N N . GLY B 1 5 ? 32.784 -25.156 65.376 1.00 16.61 47 GLY B N 1
ATOM 3901 C CA . GLY B 1 5 ? 31.337 -25.245 65.543 1.00 16.37 47 GLY B CA 1
ATOM 3902 C C . GLY B 1 5 ? 30.631 -24.925 64.225 1.00 15.48 47 GLY B C 1
ATOM 3903 O O . GLY B 1 5 ? 29.689 -25.599 63.837 1.00 14.92 47 GLY B O 1
ATOM 3904 N N . ALA B 1 6 ? 31.120 -23.885 63.523 1.00 16.27 48 ALA B N 1
ATOM 3905 C CA . ALA B 1 6 ? 30.566 -23.514 62.229 1.00 14.45 48 ALA B CA 1
ATOM 3906 C C . ALA B 1 6 ? 30.682 -24.672 61.223 1.00 13.21 48 ALA B C 1
ATOM 3907 O O . ALA B 1 6 ? 29.699 -25.035 60.560 1.00 14.19 48 ALA B O 1
ATOM 3909 N N . MET B 1 7 ? 31.876 -25.264 61.093 1.00 14.92 49 MET B N 1
ATOM 3910 C CA . MET B 1 7 ? 32.106 -26.294 60.092 1.00 15.44 49 MET B CA 1
ATOM 3911 C C . MET B 1 7 ? 31.303 -27.553 60.418 1.00 15.62 49 MET B C 1
ATOM 3912 O O . MET B 1 7 ? 30.730 -28.197 59.530 1.00 14.48 49 MET B O 1
ATOM 3917 N N . LYS B 1 8 ? 31.153 -27.877 61.700 1.00 13.52 50 LYS B N 1
ATOM 3918 C CA . LYS B 1 8 ? 30.311 -29.011 62.050 1.00 14.97 50 LYS B CA 1
ATOM 3919 C C . LYS B 1 8 ? 28.849 -28.796 61.618 1.00 15.31 50 LYS B C 1
ATOM 3920 O O . LYS B 1 8 ? 28.222 -29.683 61.024 1.00 15.02 50 LYS B O 1
ATOM 3926 N N . ALA B 1 9 ? 28.324 -27.585 61.867 1.00 14.92 51 ALA B N 1
ATOM 3927 C CA . ALA B 1 9 ? 26.964 -27.233 61.482 1.00 13.93 51 ALA B CA 1
ATOM 3928 C C . ALA B 1 9 ? 26.822 -27.204 59.977 1.00 14.24 51 ALA B C 1
ATOM 3929 O O . ALA B 1 9 ? 25.771 -27.622 59.475 1.00 15.11 51 ALA B O 1
ATOM 3931 N N . PHE B 1 10 ? 27.864 -26.715 59.254 1.00 13.29 52 PHE B N 1
ATOM 3932 C CA . PHE B 1 10 ? 27.825 -26.762 57.795 1.00 13.04 52 PHE B CA 1
ATOM 3933 C C . PHE B 1 10 ? 27.707 -28.197 57.261 1.00 14.32 52 PHE B C 1
ATOM 3934 O O . PHE B 1 10 ? 26.979 -28.418 56.278 1.00 14.32 52 PHE B O 1
ATOM 3942 N N . ARG B 1 11 ? 28.449 -29.164 57.814 1.00 14.69 53 ARG B N 1
ATOM 3943 C CA . ARG B 1 11 ? 28.314 -30.540 57.336 1.00 15.93 53 ARG B CA 1
ATOM 3944 C C . ARG B 1 11 ? 26.862 -31.040 57.433 1.00 15.67 53 ARG B C 1
ATOM 3945 O O . ARG B 1 11 ? 26.387 -31.813 56.591 1.00 18.21 53 ARG B O 1
ATOM 3953 N N . GLY B 1 12 ? 26.131 -30.573 58.445 1.00 14.79 54 GLY B N 1
ATOM 3954 C CA . GLY B 1 12 ? 24.748 -30.915 58.643 1.00 15.69 54 GLY B CA 1
ATOM 3955 C C . GLY B 1 12 ? 23.840 -30.377 57.544 1.00 16.70 54 GLY B C 1
ATOM 3956 O O . GLY B 1 12 ? 22.802 -30.973 57.261 1.00 19.13 54 GLY B O 1
ATOM 3957 N N . VAL B 1 13 ? 24.247 -29.246 56.940 1.00 15.01 55 VAL B N 1
ATOM 3958 C CA . VAL B 1 13 ? 23.468 -28.604 55.897 1.00 14.10 55 VAL B CA 1
ATOM 3959 C C . VAL B 1 13 ? 23.757 -29.240 54.542 1.00 15.55 55 VAL B C 1
ATOM 3960 O O . VAL B 1 13 ? 22.811 -29.575 53.828 1.00 17.12 55 VAL B O 1
ATOM 3964 N N . VAL B 1 14 ? 25.030 -29.310 54.149 1.00 13.22 56 VAL B N 1
ATOM 3965 C CA . VAL B 1 14 ? 25.358 -29.721 52.793 1.00 14.68 56 VAL B CA 1
ATOM 3966 C C . VAL B 1 14 ? 25.819 -31.183 52.690 1.00 16.09 56 VAL B C 1
ATOM 3967 O O . VAL B 1 14 ? 25.982 -31.679 51.576 1.00 17.87 56 VAL B O 1
ATOM 3971 N N . GLY B 1 15 ? 26.093 -31.826 53.824 1.00 15.52 57 GLY B N 1
ATOM 3972 C CA . GLY B 1 15 ? 26.816 -33.099 53.817 1.00 18.70 57 GLY B CA 1
ATOM 3973 C C . GLY B 1 15 ? 28.312 -32.916 54.043 1.00 18.41 57 GLY B C 1
ATOM 3974 O O . GLY B 1 15 ? 28.946 -32.013 53.481 1.00 16.26 57 GLY B O 1
ATOM 3975 N N . ALA B 1 16 ? 28.927 -33.871 54.769 1.00 18.19 58 ALA B N 1
ATOM 3976 C CA . ALA B 1 16 ? 30.340 -33.831 55.053 1.00 16.76 58 ALA B CA 1
ATOM 3977 C C . ALA B 1 16 ? 31.192 -33.759 53.799 1.00 16.57 58 ALA B C 1
ATOM 3978 O O . ALA B 1 16 ? 32.277 -33.171 53.822 1.00 17.86 58 ALA B O 1
ATOM 3980 N N . GLU B 1 17 ? 30.706 -34.359 52.705 1.00 15.77 59 GLU B N 1
ATOM 3981 C CA . GLU B 1 17 ? 31.516 -34.466 51.511 1.00 15.18 59 GLU B CA 1
ATOM 3982 C C . GLU B 1 17 ? 31.612 -33.122 50.775 1.00 17.02 59 GLU B C 1
ATOM 3983 O O . GLU B 1 17 ? 32.460 -32.992 49.871 1.00 17.38 59 GLU B O 1
ATOM 3989 N N . TRP B 1 18 ? 30.844 -32.109 51.204 1.00 17.94 60 TRP B N 1
ATOM 3990 C CA . TRP B 1 18 ? 30.867 -30.785 50.569 1.00 14.68 60 TRP B CA 1
ATOM 3991 C C . TRP B 1 18 ? 31.394 -29.699 51.507 1.00 15.86 60 TRP B C 1
ATOM 3992 O O . TRP B 1 18 ? 31.248 -28.480 51.263 1.00 15.59 60 TRP B O 1
ATOM 4003 N N . VAL B 1 19 ? 31.990 -30.113 52.622 1.00 15.06 61 VAL B N 1
ATOM 4004 C CA . VAL B 1 19 ? 32.720 -29.235 53.537 1.00 14.99 61 VAL B CA 1
ATOM 4005 C C . VAL B 1 19 ? 34.190 -29.636 53.557 1.00 18.48 61 VAL B C 1
ATOM 4006 O O . VAL B 1 19 ? 34.520 -30.830 53.643 1.00 17.80 61 VAL B O 1
ATOM 4010 N N . PHE B 1 20 ? 35.059 -28.618 53.460 1.00 17.74 62 PHE B N 1
ATOM 4011 C CA . PHE B 1 20 ? 36.502 -28.777 53.329 1.00 15.80 62 PHE B CA 1
ATOM 4012 C C . PHE B 1 20 ? 37.117 -27.956 54.444 1.00 18.47 62 PHE B C 1
ATOM 4013 O O . PHE B 1 20 ? 37.090 -26.725 54.412 1.00 15.90 62 PHE B O 1
ATOM 4021 N N . GLY B 1 21 ? 37.670 -28.620 55.460 1.00 17.86 63 GLY B N 1
ATOM 4022 C CA . GLY B 1 21 ? 37.811 -27.979 56.761 1.00 20.89 63 GLY B CA 1
ATOM 4023 C C . GLY B 1 21 ? 39.194 -28.096 57.396 1.00 22.90 63 GLY B C 1
ATOM 4024 O O . GLY B 1 21 ? 39.323 -27.855 58.606 1.00 22.66 63 GLY B O 1
ATOM 4025 N N . ASP B 1 22 ? 40.214 -28.371 56.581 1.00 22.47 64 ASP B N 1
ATOM 4026 C CA . ASP B 1 22 ? 41.584 -28.273 57.093 1.00 29.51 64 ASP B CA 1
ATOM 4027 C C . ASP B 1 22 ? 42.545 -27.863 55.984 1.00 28.35 64 ASP B C 1
ATOM 4028 O O . ASP B 1 22 ? 42.179 -27.823 54.815 1.00 28.32 64 ASP B O 1
ATOM 4033 N N . GLU B 1 23 ? 43.803 -27.609 56.348 1.00 30.39 65 GLU B N 1
ATOM 4034 C CA . GLU B 1 23 ? 44.774 -27.065 55.404 1.00 31.39 65 GLU B CA 1
ATOM 4035 C C . GLU B 1 23 ? 44.875 -27.912 54.135 1.00 29.32 65 GLU B C 1
ATOM 4036 O O . GLU B 1 23 ? 44.893 -27.372 53.026 1.00 30.27 65 GLU B O 1
ATOM 4042 N N . GLU B 1 24 ? 44.947 -29.238 54.288 1.00 28.08 66 GLU B N 1
ATOM 4043 C CA . GLU B 1 24 ? 45.064 -30.141 53.153 1.00 28.70 66 GLU B CA 1
ATOM 4044 C C . GLU B 1 24 ? 43.803 -30.120 52.285 1.00 25.06 66 GLU B C 1
ATOM 4045 O O . GLU B 1 24 ? 43.868 -30.182 51.060 1.00 25.69 66 GLU B O 1
ATOM 4051 N N . ALA B 1 25 ? 42.634 -30.115 52.919 1.00 21.57 67 ALA B N 1
ATOM 4052 C CA . ALA B 1 25 ? 41.401 -30.234 52.168 1.00 18.65 67 ALA B CA 1
ATOM 4053 C C . ALA B 1 25 ? 41.112 -28.915 51.398 1.00 18.03 67 ALA B C 1
ATOM 4054 O O . ALA B 1 25 ? 40.431 -28.963 50.363 1.00 18.85 67 ALA B O 1
ATOM 4056 N N . VAL B 1 26 ? 41.639 -27.771 51.860 1.00 18.96 68 VAL B N 1
ATOM 4057 C CA . VAL B 1 26 ? 41.330 -26.480 51.229 1.00 16.86 68 VAL B CA 1
ATOM 4058 C C . VAL B 1 26 ? 42.371 -26.095 50.165 1.00 19.27 68 VAL B C 1
ATOM 4059 O O . VAL B 1 26 ? 42.264 -25.050 49.524 1.00 16.17 68 VAL B O 1
ATOM 4063 N N . VAL B 1 27 ? 43.366 -26.968 49.879 1.00 18.53 69 VAL B N 1
ATOM 4064 C CA . VAL B 1 27 ? 44.358 -26.718 48.840 1.00 18.86 69 VAL B CA 1
ATOM 4065 C C . VAL B 1 27 ? 43.714 -26.318 47.513 1.00 19.31 69 VAL B C 1
ATOM 4066 O O . VAL B 1 27 ? 44.180 -25.387 46.831 1.00 19.16 69 VAL B O 1
ATOM 4070 N N . PRO B 1 28 ? 42.604 -26.948 47.063 1.00 18.19 70 PRO B N 1
ATOM 4071 C CA . PRO B 1 28 ? 42.019 -26.549 45.775 1.00 18.23 70 PRO B CA 1
ATOM 4072 C C . PRO B 1 28 ? 41.513 -25.092 45.709 1.00 17.44 70 PRO B C 1
ATOM 4073 O O . PRO B 1 28 ? 41.294 -24.599 44.614 1.00 18.45 70 PRO B O 1
ATOM 4077 N N . TRP B 1 29 ? 41.350 -24.413 46.867 1.00 14.80 71 TRP B N 1
ATOM 4078 C CA . TRP B 1 29 ? 40.842 -23.026 46.902 1.00 12.86 71 TRP B CA 1
ATOM 4079 C C . TRP B 1 29 ? 41.977 -22.042 47.196 1.00 13.63 71 TRP B C 1
ATOM 4080 O O . TRP B 1 29 ? 41.735 -20.854 47.423 1.00 14.79 71 TRP B O 1
ATOM 4091 N N . SER B 1 30 ? 43.240 -22.525 47.263 1.00 13.67 72 SER B N 1
ATOM 4092 C CA . SER B 1 30 ? 44.316 -21.755 47.845 1.00 14.36 72 SER B CA 1
ATOM 4093 C C . SER B 1 30 ? 45.292 -21.194 46.813 1.00 13.91 72 SER B C 1
ATOM 4094 O O . SER B 1 30 ? 45.982 -20.266 47.199 1.00 17.70 72 SER B O 1
ATOM 4097 N N . LYS B 1 31 ? 45.338 -21.656 45.557 1.00 13.36 73 LYS B N 1
ATOM 4098 C CA . LYS B 1 31 ? 46.380 -21.200 44.642 1.00 14.03 73 LYS B CA 1
ATOM 4099 C C . LYS B 1 31 ? 45.969 -19.813 44.073 1.00 14.05 73 LYS B C 1
ATOM 4100 O O . LYS B 1 31 ? 44.806 -19.627 43.661 1.00 13.02 73 LYS B O 1
ATOM 4106 N N . THR B 1 32 ? 46.908 -18.847 44.078 1.00 12.75 74 THR B N 1
ATOM 4107 C CA . THR B 1 32 ? 46.721 -17.543 43.462 1.00 13.27 74 THR B CA 1
ATOM 4108 C C . THR B 1 32 ? 47.895 -17.215 42.555 1.00 12.89 74 THR B C 1
ATOM 4109 O O . THR B 1 32 ? 48.918 -17.895 42.585 1.00 13.33 74 THR B O 1
ATOM 4113 N N . TYR B 1 33 ? 47.700 -16.217 41.708 1.00 11.42 75 TYR B N 1
ATOM 4114 C CA . TYR B 1 33 ? 48.732 -15.763 40.772 1.00 12.82 75 TYR B CA 1
ATOM 4115 C C . TYR B 1 33 ? 49.221 -14.370 41.132 1.00 11.85 75 TYR B C 1
ATOM 4116 O O . TYR B 1 33 ? 50.282 -13.961 40.667 1.00 12.00 75 TYR B O 1
ATOM 4125 N N . ILE B 1 34 ? 48.478 -13.641 42.011 1.00 12.36 76 ILE B N 1
ATOM 4126 C CA . ILE B 1 34 ? 48.924 -12.353 42.511 1.00 11.79 76 ILE B CA 1
ATOM 4127 C C . ILE B 1 34 ? 50.142 -12.534 43.417 1.00 11.99 76 ILE B C 1
ATOM 4128 O O . ILE B 1 34 ? 50.375 -13.593 43.978 1.00 12.36 76 ILE B O 1
ATOM 4133 N N . PRO B 1 35 ? 50.971 -11.494 43.590 1.00 13.15 77 PRO B N 1
ATOM 4134 C CA . PRO B 1 35 ? 52.095 -11.590 44.542 1.00 13.63 77 PRO B CA 1
ATOM 4135 C C . PRO B 1 35 ? 51.572 -11.654 45.977 1.00 14.10 77 PRO B C 1
ATOM 4136 O O . PRO B 1 35 ? 50.637 -10.902 46.312 1.00 14.93 77 PRO B O 1
ATOM 4140 N N . ASP B 1 36 ? 52.156 -12.551 46.810 1.00 12.80 78 ASP B N 1
ATOM 4141 C CA . ASP B 1 36 ? 51.721 -12.702 48.185 1.00 13.40 78 ASP B CA 1
ATOM 4142 C C . ASP B 1 36 ? 52.920 -13.128 49.035 1.00 14.85 78 ASP B C 1
ATOM 4143 O O . ASP B 1 36 ? 52.953 -14.255 49.496 1.00 15.98 78 ASP B O 1
ATOM 4148 N N . PRO B 1 37 ? 53.964 -12.277 49.125 1.00 15.60 79 PRO B N 1
ATOM 4149 C CA . PRO B 1 37 ? 55.194 -12.663 49.824 1.00 18.42 79 PRO B CA 1
ATOM 4150 C C . PRO B 1 37 ? 54.967 -13.118 51.268 1.00 24.01 79 PRO B C 1
ATOM 4151 O O . PRO B 1 37 ? 55.670 -14.010 51.732 1.00 29.47 79 PRO B O 1
ATOM 4155 N N . ALA B 1 38 ? 53.953 -12.580 51.962 1.00 22.80 80 ALA B N 1
ATOM 4156 C CA . ALA B 1 38 ? 53.721 -12.988 53.343 1.00 26.54 80 ALA B CA 1
ATOM 4157 C C . ALA B 1 38 ? 52.792 -14.202 53.450 1.00 25.86 80 ALA B C 1
ATOM 4158 O O . ALA B 1 38 ? 52.492 -14.628 54.564 1.00 26.60 80 ALA B O 1
ATOM 4160 N N . HIS B 1 39 ? 52.315 -14.774 52.323 1.00 21.71 81 HIS B N 1
ATOM 4161 C CA . HIS B 1 39 ? 51.411 -15.910 52.299 1.00 25.95 81 HIS B CA 1
ATOM 4162 C C . HIS B 1 39 ? 50.164 -15.649 53.165 1.00 22.55 81 HIS B C 1
ATOM 4163 O O . HIS B 1 39 ? 49.696 -16.550 53.844 1.00 25.91 81 HIS B O 1
ATOM 4170 N N . GLN B 1 40 ? 49.590 -14.449 53.051 1.00 18.41 82 GLN B N 1
ATOM 4171 C CA . GLN B 1 40 ? 48.486 -14.026 53.909 1.00 18.37 82 GLN B CA 1
ATOM 4172 C C . GLN B 1 40 ? 47.115 -14.150 53.229 1.00 17.30 82 GLN B C 1
ATOM 4173 O O . GLN B 1 40 ? 46.117 -14.080 53.944 1.00 19.80 82 GLN B O 1
ATOM 4179 N N . TYR B 1 41 ? 47.029 -14.294 51.898 1.00 14.90 83 TYR B N 1
ATOM 4180 C CA . TYR B 1 41 ? 45.733 -14.468 51.230 1.00 13.98 83 TYR B CA 1
ATOM 4181 C C . TYR B 1 41 ? 45.408 -15.952 50.999 1.00 13.13 83 TYR B C 1
ATOM 4182 O O . TYR B 1 41 ? 45.871 -16.625 50.076 1.00 15.74 83 TYR B O 1
ATOM 4191 N N . LYS B 1 42 ? 44.631 -16.495 51.923 1.00 14.41 84 LYS B N 1
ATOM 4192 C CA . LYS B 1 42 ? 44.345 -17.922 51.921 1.00 16.02 84 LYS B CA 1
ATOM 4193 C C . LYS B 1 42 ? 43.107 -18.219 52.747 1.00 13.79 84 LYS B C 1
ATOM 4194 O O . LYS B 1 42 ? 42.938 -17.717 53.854 1.00 14.57 84 LYS B O 1
ATOM 4200 N N . PRO B 1 43 ? 42.203 -19.066 52.230 1.00 14.62 85 PRO B N 1
ATOM 4201 C CA . PRO B 1 43 ? 41.033 -19.494 53.015 1.00 13.52 85 PRO B CA 1
ATOM 4202 C C . PRO B 1 43 ? 41.382 -20.590 54.022 1.00 13.80 85 PRO B C 1
ATOM 4203 O O . PRO B 1 43 ? 42.419 -21.243 53.884 1.00 14.53 85 PRO B O 1
ATOM 4207 N N . VAL B 1 44 ? 40.530 -20.759 55.036 1.00 12.80 86 VAL B N 1
ATOM 4208 C CA . VAL B 1 44 ? 40.717 -21.755 56.077 1.00 14.99 86 VAL B CA 1
ATOM 4209 C C . VAL B 1 44 ? 39.714 -22.898 55.903 1.00 15.02 86 VAL B C 1
ATOM 4210 O O . VAL B 1 44 ? 39.834 -23.924 56.566 1.00 16.18 86 VAL B O 1
ATOM 4214 N N . GLY B 1 45 ? 38.789 -22.790 54.929 1.00 13.32 87 GLY B N 1
ATOM 4215 C CA . GLY B 1 45 ? 37.798 -23.812 54.696 1.00 11.83 87 GLY B CA 1
ATOM 4216 C C . GLY B 1 45 ? 36.997 -23.438 53.435 1.00 11.68 87 GLY B C 1
ATOM 4217 O O . GLY B 1 45 ? 37.184 -22.351 52.868 1.00 11.85 87 GLY B O 1
ATOM 4218 N N . ALA B 1 46 ? 36.198 -24.386 52.953 1.00 12.63 88 ALA B N 1
ATOM 4219 C CA . ALA B 1 46 ? 35.263 -24.162 51.851 1.00 13.61 88 ALA B CA 1
ATOM 4220 C C . ALA B 1 46 ? 33.992 -24.953 52.107 1.00 15.22 88 ALA B C 1
ATOM 4221 O O . ALA B 1 46 ? 34.023 -26.019 52.738 1.00 14.03 88 ALA B O 1
ATOM 4223 N N . VAL B 1 47 ? 32.854 -24.400 51.614 1.00 12.25 89 VAL B N 1
ATOM 4224 C CA . VAL B 1 47 ? 31.588 -25.095 51.671 1.00 14.38 89 VAL B CA 1
ATOM 4225 C C . VAL B 1 47 ? 30.895 -24.899 50.338 1.00 13.44 89 VAL B C 1
ATOM 4226 O O . VAL B 1 47 ? 30.852 -23.792 49.819 1.00 12.86 89 VAL B O 1
ATOM 4230 N N . CYS B 1 48 ? 30.308 -25.979 49.820 1.00 12.51 90 CYS B N 1
ATOM 4231 C CA . CYS B 1 48 ? 29.763 -26.017 48.480 1.00 11.93 90 CYS B CA 1
ATOM 4232 C C . CYS B 1 48 ? 28.297 -26.443 48.484 1.00 12.90 90 CYS B C 1
ATOM 4233 O O . CYS B 1 48 ? 27.960 -27.622 48.242 1.00 12.83 90 CYS B O 1
ATOM 4236 N N . PRO B 1 49 ? 27.340 -25.509 48.666 1.00 11.69 91 PRO B N 1
ATOM 4237 C CA . PRO B 1 49 ? 25.924 -25.828 48.600 1.00 11.92 91 PRO B CA 1
ATOM 4238 C C . PRO B 1 49 ? 25.379 -25.995 47.189 1.00 13.40 91 PRO B C 1
ATOM 4239 O O . PRO B 1 49 ? 25.954 -25.453 46.259 1.00 14.22 91 PRO B O 1
ATOM 4243 N N . GLN B 1 50 ? 24.231 -26.694 47.073 1.00 12.12 92 GLN B N 1
ATOM 4244 C CA . GLN B 1 50 ? 23.555 -26.904 45.778 1.00 11.27 92 GLN B CA 1
ATOM 4245 C C . GLN B 1 50 ? 22.217 -26.191 45.690 1.00 13.16 92 GLN B C 1
ATOM 4246 O O . GLN B 1 50 ? 21.616 -26.179 44.627 1.00 13.81 92 GLN B O 1
ATOM 4252 N N . SER B 1 51 ? 21.720 -25.581 46.785 1.00 12.13 93 SER B N 1
ATOM 4253 C CA . SER B 1 51 ? 20.441 -24.889 46.743 1.00 12.67 93 SER B CA 1
ATOM 4254 C C . SER B 1 51 ? 20.495 -23.581 47.533 1.00 11.96 93 SER B C 1
ATOM 4255 O O . SER B 1 51 ? 21.266 -23.438 48.478 1.00 11.03 93 SER B O 1
ATOM 4258 N N . VAL B 1 52 ? 19.545 -22.711 47.199 1.00 13.79 94 VAL B N 1
ATOM 4259 C CA . VAL B 1 52 ? 19.407 -21.430 47.869 1.00 13.85 94 VAL B CA 1
ATOM 4260 C C . VAL B 1 52 ? 19.024 -21.663 49.333 1.00 12.37 94 VAL B C 1
ATOM 4261 O O . VAL B 1 52 ? 19.482 -20.936 50.205 1.00 11.60 94 VAL B O 1
ATOM 4265 N N . GLU B 1 53 ? 18.211 -22.693 49.624 1.00 12.92 95 GLU B N 1
ATOM 4266 C CA . GLU B 1 53 ? 17.828 -22.994 50.997 1.00 14.56 95 GLU B CA 1
ATOM 4267 C C . GLU B 1 53 ? 19.050 -23.384 51.833 1.00 13.41 95 GLU B C 1
ATOM 4268 O O . GLU B 1 53 ? 19.169 -22.961 53.000 1.00 12.61 95 GLU B O 1
ATOM 4274 N N . GLU B 1 54 ? 19.977 -24.147 51.224 1.00 10.79 96 GLU B N 1
ATOM 4275 C CA . GLU B 1 54 ? 21.264 -24.456 51.887 1.00 10.89 96 GLU B CA 1
ATOM 4276 C C . GLU B 1 54 ? 22.065 -23.165 52.164 1.00 10.55 96 GLU B C 1
ATOM 4277 O O . GLU B 1 54 ? 22.655 -22.972 53.252 1.00 11.83 96 GLU B O 1
ATOM 4283 N N . VAL B 1 55 ? 22.122 -22.263 51.181 1.00 10.36 97 VAL B N 1
ATOM 4284 C CA . VAL B 1 55 ? 22.807 -20.982 51.363 1.00 10.82 97 VAL B CA 1
ATOM 4285 C C . VAL B 1 55 ? 22.218 -20.276 52.562 1.00 11.18 97 VAL B C 1
ATOM 4286 O O . VAL B 1 55 ? 22.961 -19.734 53.404 1.00 10.58 97 VAL B O 1
ATOM 4290 N N . GLN B 1 56 ? 20.890 -20.259 52.636 1.00 9.92 98 GLN B N 1
ATOM 4291 C CA . GLN B 1 56 ? 20.297 -19.459 53.717 1.00 10.52 98 GLN B CA 1
ATOM 4292 C C . GLN B 1 56 ? 20.662 -20.040 55.101 1.00 11.43 98 GLN B C 1
ATOM 4293 O O . GLN B 1 56 ? 20.942 -19.323 56.084 1.00 11.44 98 GLN B O 1
ATOM 4299 N N . GLU B 1 57 ? 20.651 -21.366 55.187 1.00 12.08 99 GLU B N 1
ATOM 4300 C CA . GLU B 1 57 ? 20.994 -22.039 56.443 1.00 13.30 99 GLU B CA 1
ATOM 4301 C C . GLU B 1 57 ? 22.443 -21.777 56.802 1.00 11.35 99 GLU B C 1
ATOM 4302 O O . GLU B 1 57 ? 22.781 -21.526 57.957 1.00 12.08 99 GLU B O 1
ATOM 4308 N N . ILE B 1 58 ? 23.330 -21.849 55.804 1.00 8.79 100 ILE B N 1
ATOM 4309 C CA . ILE B 1 58 ? 24.736 -21.550 55.985 1.00 9.93 100 ILE B CA 1
ATOM 4310 C C . ILE B 1 58 ? 24.902 -20.130 56.551 1.00 10.59 100 ILE B C 1
ATOM 4311 O O . ILE B 1 58 ? 25.728 -19.894 57.440 1.00 11.21 100 ILE B O 1
ATOM 4316 N N . VAL B 1 59 ? 24.202 -19.161 55.973 1.00 11.42 101 VAL B N 1
ATOM 4317 C CA . VAL B 1 59 ? 24.285 -17.787 56.461 1.00 11.49 101 VAL B CA 1
ATOM 4318 C C . VAL B 1 59 ? 23.810 -17.675 57.899 1.00 10.01 101 VAL B C 1
ATOM 4319 O O . VAL B 1 59 ? 24.464 -16.964 58.711 1.00 11.04 101 VAL B O 1
ATOM 4323 N N . ARG B 1 60 ? 22.736 -18.344 58.277 1.00 10.67 102 ARG B N 1
ATOM 4324 C CA . ARG B 1 60 ? 22.279 -18.306 59.674 1.00 11.27 102 ARG B CA 1
ATOM 4325 C C . ARG B 1 60 ? 23.375 -18.842 60.592 1.00 12.78 102 ARG B C 1
ATOM 4326 O O . ARG B 1 60 ? 23.677 -18.232 61.631 1.00 11.81 102 ARG B O 1
ATOM 4334 N N . ILE B 1 61 ? 24.020 -19.943 60.195 1.00 11.77 103 ILE B N 1
ATOM 4335 C CA . ILE B 1 61 ? 25.039 -20.550 61.046 1.00 12.95 103 ILE B CA 1
ATOM 4336 C C . ILE B 1 61 ? 26.251 -19.622 61.139 1.00 11.79 103 ILE B C 1
ATOM 4337 O O . ILE B 1 61 ? 26.908 -19.484 62.185 1.00 11.98 103 ILE B O 1
ATOM 4342 N N . ALA B 1 62 ? 26.624 -19.006 60.024 1.00 10.77 104 ALA B N 1
ATOM 4343 C CA . ALA B 1 62 ? 27.749 -18.076 59.996 1.00 11.64 104 ALA B CA 1
ATOM 4344 C C . ALA B 1 62 ? 27.556 -16.948 61.017 1.00 11.34 104 ALA B C 1
ATOM 4345 O O . ALA B 1 62 ? 28.484 -16.570 61.758 1.00 13.19 104 ALA B O 1
ATOM 4347 N N . ASN B 1 63 ? 26.334 -16.426 61.142 1.00 10.73 105 ASN B N 1
ATOM 4348 C CA . ASN B 1 63 ? 26.014 -15.424 62.149 1.00 10.82 105 ASN B CA 1
ATOM 4349 C C . ASN B 1 63 ? 26.188 -15.967 63.576 1.00 9.84 105 ASN B C 1
ATOM 4350 O O . ASN B 1 63 ? 26.830 -15.355 64.435 1.00 11.40 105 ASN B O 1
ATOM 4355 N N . THR B 1 64 ? 25.587 -17.133 63.800 1.00 9.81 106 THR B N 1
ATOM 4356 C CA . THR B 1 64 ? 25.635 -17.755 65.141 1.00 10.56 106 THR B CA 1
ATOM 4357 C C . THR B 1 64 ? 27.064 -17.933 65.624 1.00 11.98 106 THR B C 1
ATOM 4358 O O . THR B 1 64 ? 27.350 -17.663 66.775 1.00 13.34 106 THR B O 1
ATOM 4362 N N . TYR B 1 65 ? 27.968 -18.378 64.735 1.00 11.53 107 TYR B N 1
ATOM 4363 C CA . TYR B 1 65 ? 29.335 -18.705 65.100 1.00 12.79 107 TYR B CA 1
ATOM 4364 C C . TYR B 1 65 ? 30.329 -17.594 64.727 1.00 14.52 107 TYR B C 1
ATOM 4365 O O . TYR B 1 65 ? 31.522 -17.750 64.938 1.00 17.01 107 TYR B O 1
ATOM 4374 N N . LYS B 1 66 ? 29.850 -16.479 64.174 1.00 13.29 108 LYS B N 1
ATOM 4375 C CA . LYS B 1 66 ? 30.659 -15.331 63.767 1.00 15.71 108 LYS B CA 1
ATOM 4376 C C . LYS B 1 66 ? 31.788 -15.787 62.825 1.00 15.35 108 LYS B C 1
ATOM 4377 O O . LYS B 1 66 ? 32.927 -15.306 62.894 1.00 15.62 108 LYS B O 1
ATOM 4383 N N . GLN B 1 67 ? 31.459 -16.666 61.875 1.00 13.43 109 GLN B N 1
ATOM 4384 C CA . GLN B 1 67 ? 32.417 -17.211 60.933 1.00 11.83 109 GLN B CA 1
ATOM 4385 C C . GLN B 1 67 ? 32.209 -16.586 59.551 1.00 12.38 109 GLN B C 1
ATOM 4386 O O . GLN B 1 67 ? 31.191 -16.857 58.908 1.00 13.59 109 GLN B O 1
ATOM 4392 N N . PRO B 1 68 ? 33.129 -15.733 59.096 1.00 11.77 110 PRO B N 1
ATOM 4393 C CA . PRO B 1 68 ? 32.977 -15.087 57.797 1.00 12.87 110 PRO B CA 1
ATOM 4394 C C . PRO B 1 68 ? 33.092 -16.015 56.615 1.00 11.50 110 PRO B C 1
ATOM 4395 O O . PRO B 1 68 ? 33.792 -17.031 56.672 1.00 11.76 110 PRO B O 1
ATOM 4399 N N . LEU B 1 69 ? 32.324 -15.670 55.571 1.00 10.76 111 LEU B N 1
ATOM 4400 C CA . LEU B 1 69 ? 32.192 -16.413 54.312 1.00 10.82 111 LEU B CA 1
ATOM 4401 C C . LEU B 1 69 ? 32.719 -15.533 53.201 1.00 11.43 111 LEU B C 1
ATOM 4402 O O . LEU B 1 69 ? 32.249 -14.403 53.083 1.00 12.65 111 LEU B O 1
ATOM 4407 N N . TRP B 1 70 ? 33.538 -16.095 52.333 1.00 9.91 112 TRP B N 1
ATOM 4408 C CA . TRP B 1 70 ? 33.979 -15.396 51.119 1.00 9.84 112 TRP B CA 1
ATOM 4409 C C . TRP B 1 70 ? 33.292 -16.005 49.907 1.00 9.95 112 TRP B C 1
ATOM 4410 O O . TRP B 1 70 ? 33.652 -17.104 49.501 1.00 11.09 112 TRP B O 1
ATOM 4421 N N . THR B 1 71 ? 32.264 -15.338 49.360 1.00 10.09 113 THR B N 1
ATOM 4422 C CA . THR B 1 71 ? 31.376 -15.910 48.355 1.00 10.54 113 THR B CA 1
ATOM 4423 C C . THR B 1 71 ? 31.940 -15.754 46.966 1.00 10.46 113 THR B C 1
ATOM 4424 O O . THR B 1 71 ? 32.374 -14.666 46.598 1.00 10.90 113 THR B O 1
ATOM 4428 N N . VAL B 1 72 ? 31.953 -16.876 46.230 1.00 10.22 114 VAL B N 1
ATOM 4429 C CA . VAL B 1 72 ? 32.298 -16.894 44.811 1.00 10.77 114 VAL B CA 1
ATOM 4430 C C . VAL B 1 72 ? 31.279 -17.706 44.036 1.00 10.53 114 VAL B C 1
ATOM 4431 O O . VAL B 1 72 ? 30.502 -18.469 44.595 1.00 10.99 114 VAL B O 1
ATOM 4435 N N . SER B 1 73 ? 31.287 -17.480 42.739 1.00 12.55 115 SER B N 1
ATOM 4436 C CA . SER B 1 73 ? 30.417 -18.197 41.814 1.00 13.12 115 SER B CA 1
ATOM 4437 C C . SER B 1 73 ? 31.205 -19.372 41.237 1.00 15.49 115 SER B C 1
ATOM 4438 O O . SER B 1 73 ? 30.916 -20.504 41.608 1.00 20.74 115 SER B O 1
ATOM 4441 N N . THR B 1 74 ? 32.113 -19.170 40.275 1.00 11.80 116 THR B N 1
ATOM 4442 C CA . THR B 1 74 ? 33.001 -20.231 39.825 1.00 14.33 116 THR B CA 1
ATOM 4443 C C . THR B 1 74 ? 34.386 -19.997 40.380 1.00 13.41 116 THR B C 1
ATOM 4444 O O . THR B 1 74 ? 35.254 -20.856 40.299 1.00 14.84 116 THR B O 1
ATOM 4448 N N . GLY B 1 75 ? 34.662 -18.756 40.861 1.00 13.01 117 GLY B N 1
ATOM 4449 C CA . GLY B 1 75 ? 35.980 -18.506 41.463 1.00 13.00 117 GLY B CA 1
ATOM 4450 C C . GLY B 1 75 ? 37.174 -18.443 40.498 1.00 13.81 117 GLY B C 1
ATOM 4451 O O . GLY B 1 75 ? 38.334 -18.753 40.864 1.00 16.38 117 GLY B O 1
ATOM 4452 N N . LYS B 1 76 ? 36.996 -17.972 39.283 1.00 12.67 118 LYS B N 1
ATOM 4453 C CA . LYS B 1 76 ? 38.098 -17.943 38.338 1.00 14.14 118 LYS B CA 1
ATOM 4454 C C . LYS B 1 76 ? 38.577 -16.512 38.133 1.00 11.93 118 LYS B C 1
ATOM 4455 O O . LYS B 1 76 ? 38.902 -16.112 36.998 1.00 11.71 118 LYS B O 1
ATOM 4461 N N . ASN B 1 77 ? 38.666 -15.746 39.225 1.00 12.00 119 ASN B N 1
ATOM 4462 C CA . ASN B 1 77 ? 39.095 -14.351 39.190 1.00 11.04 119 ASN B CA 1
ATOM 4463 C C . ASN B 1 77 ? 40.624 -14.301 39.108 1.00 10.41 119 ASN B C 1
ATOM 4464 O O . ASN B 1 77 ? 41.317 -13.765 39.954 1.00 10.12 119 ASN B O 1
ATOM 4469 N N . MET B 1 78 ? 41.131 -14.775 37.975 1.00 10.33 120 MET B N 1
ATOM 4470 C CA . MET B 1 78 ? 42.559 -14.988 37.792 1.00 11.20 120 MET B CA 1
ATOM 4471 C C . MET B 1 78 ? 43.252 -13.638 37.532 1.00 10.83 120 MET B C 1
ATOM 4472 O O . MET B 1 78 ? 42.833 -12.892 36.656 1.00 11.54 120 MET B O 1
ATOM 4477 N N . GLY B 1 79 ? 44.281 -13.341 38.333 1.00 9.79 121 GLY B N 1
ATOM 4478 C CA . GLY B 1 79 ? 44.940 -12.056 38.408 1.00 11.29 121 GLY B CA 1
ATOM 4479 C C . GLY B 1 79 ? 44.322 -11.067 39.379 1.00 10.31 121 GLY B C 1
ATOM 4480 O O . GLY B 1 79 ? 44.835 -9.977 39.558 1.00 10.67 121 GLY B O 1
ATOM 4481 N N . TYR B 1 80 ? 43.223 -11.491 40.009 1.00 10.37 122 TYR B N 1
ATOM 4482 C CA . TYR B 1 80 ? 42.479 -10.702 40.999 1.00 10.02 122 TYR B CA 1
ATOM 4483 C C . TYR B 1 80 ? 42.354 -11.447 42.337 1.00 9.97 122 TYR B C 1
ATOM 4484 O O . TYR B 1 80 ? 41.652 -10.979 43.225 1.00 11.23 122 TYR B O 1
ATOM 4493 N N . GLY B 1 81 ? 42.966 -12.617 42.470 1.00 9.89 123 GLY B N 1
ATOM 4494 C CA . GLY B 1 81 ? 42.909 -13.368 43.703 1.00 9.73 123 GLY B CA 1
ATOM 4495 C C . GLY B 1 81 ? 42.285 -14.748 43.654 1.00 11.41 123 GLY B C 1
ATOM 4496 O O . GLY B 1 81 ? 42.302 -15.401 44.699 1.00 11.13 123 GLY B O 1
ATOM 4497 N N . MET B 1 82 ? 41.706 -15.172 42.533 1.00 11.24 124 MET B N 1
ATOM 4498 C CA . MET B 1 82 ? 41.094 -16.502 42.464 1.00 11.53 124 MET B CA 1
ATOM 4499 C C . MET B 1 82 ? 40.027 -16.646 43.576 1.00 12.06 124 MET B C 1
ATOM 4500 O O . MET B 1 82 ? 39.132 -15.788 43.690 1.00 12.35 124 MET B O 1
ATOM 4505 N N . THR B 1 83 ? 40.165 -17.627 44.463 1.00 11.66 125 THR B N 1
ATOM 4506 C CA . THR B 1 83 ? 39.244 -17.764 45.587 1.00 12.84 125 THR B CA 1
ATOM 4507 C C . THR B 1 83 ? 39.883 -17.411 46.912 1.00 12.90 125 THR B C 1
ATOM 4508 O O . THR B 1 83 ? 39.360 -17.828 47.960 1.00 13.31 125 THR B O 1
ATOM 4512 N N . ALA B 1 84 ? 40.947 -16.618 46.919 1.00 11.50 126 ALA B N 1
ATOM 4513 C CA . ALA B 1 84 ? 41.576 -16.298 48.174 1.00 12.53 126 ALA B CA 1
ATOM 4514 C C . ALA B 1 84 ? 40.852 -15.123 48.804 1.00 12.57 126 ALA B C 1
ATOM 4515 O O . ALA B 1 84 ? 40.662 -14.111 48.107 1.00 12.25 126 ALA B O 1
ATOM 4517 N N . PRO B 1 85 ? 40.454 -15.202 50.100 1.00 12.33 127 PRO B N 1
ATOM 4518 C CA . PRO B 1 85 ? 39.810 -14.061 50.739 1.00 11.76 127 PRO B CA 1
ATOM 4519 C C . PRO B 1 85 ? 40.726 -12.888 51.054 1.00 13.66 127 PRO B C 1
ATOM 4520 O O . PRO B 1 85 ? 41.937 -13.029 51.132 1.00 12.53 127 PRO B O 1
ATOM 4524 N N . ALA B 1 86 ? 40.129 -11.691 51.188 1.00 13.47 128 ALA B N 1
ATOM 4525 C CA . ALA B 1 86 ? 40.909 -10.512 51.480 1.00 11.72 128 ALA B CA 1
ATOM 4526 C C . ALA B 1 86 ? 41.478 -10.435 52.885 1.00 13.48 128 ALA B C 1
ATOM 4527 O O . ALA B 1 86 ? 42.454 -9.691 53.078 1.00 15.12 128 ALA B O 1
ATOM 4529 N N . THR B 1 87 ? 40.878 -11.112 53.859 1.00 12.53 129 THR B N 1
ATOM 4530 C CA . THR B 1 87 ? 41.404 -11.062 55.216 1.00 13.17 129 THR B CA 1
ATOM 4531 C C . THR B 1 87 ? 41.497 -12.504 55.702 1.00 13.55 129 THR B C 1
ATOM 4532 O O . THR B 1 87 ? 40.845 -13.411 55.176 1.00 12.16 129 THR B O 1
ATOM 4536 N N . PRO B 1 88 ? 42.249 -12.751 56.799 1.00 14.93 130 PRO B N 1
ATOM 4537 C CA . PRO B 1 88 ? 42.465 -14.116 57.273 1.00 15.33 130 PRO B CA 1
ATOM 4538 C C . PRO B 1 88 ? 41.246 -14.732 57.917 1.00 13.38 130 PRO B C 1
ATOM 4539 O O . PRO B 1 88 ? 40.383 -14.015 58.437 1.00 15.61 130 PRO B O 1
ATOM 4543 N N . GLY B 1 89 ? 41.189 -16.059 57.872 1.00 13.45 131 GLY B N 1
ATOM 4544 C CA . GLY B 1 89 ? 40.247 -16.786 58.693 1.00 12.82 131 GLY B CA 1
ATOM 4545 C C . GLY B 1 89 ? 38.869 -16.960 58.042 1.00 13.13 131 GLY B C 1
ATOM 4546 O O . GLY B 1 89 ? 37.909 -17.295 58.733 1.00 14.29 131 GLY B O 1
ATOM 4547 N N . GLN B 1 90 ? 38.750 -16.719 56.732 1.00 11.29 132 GLN B N 1
ATOM 4548 C CA . GLN B 1 90 ? 37.455 -16.891 56.062 1.00 12.05 132 GLN B CA 1
ATOM 4549 C C . GLN B 1 90 ? 37.261 -18.269 55.380 1.00 12.85 132 GLN B C 1
ATOM 4550 O O . GLN B 1 90 ? 38.219 -18.906 54.962 1.00 12.45 132 GLN B O 1
ATOM 4556 N N . VAL B 1 91 ? 35.981 -18.685 55.272 1.00 11.28 133 VAL B N 1
ATOM 4557 C CA . VAL B 1 91 ? 35.586 -19.895 54.583 1.00 11.61 133 VAL B CA 1
ATOM 4558 C C . VAL B 1 91 ? 35.009 -19.507 53.242 1.00 11.04 133 VAL B C 1
ATOM 4559 O O . VAL B 1 91 ? 34.119 -18.638 53.182 1.00 11.49 133 VAL B O 1
ATOM 4563 N N . VAL B 1 92 ? 35.493 -20.161 52.169 1.00 9.89 134 VAL B N 1
ATOM 4564 C CA . VAL B 1 92 ? 34.947 -19.866 50.867 1.00 11.05 134 VAL B CA 1
ATOM 4565 C C . VAL B 1 92 ? 33.556 -20.445 50.793 1.00 10.74 134 VAL B C 1
ATOM 4566 O O . VAL B 1 92 ? 33.350 -21.599 51.116 1.00 12.34 134 VAL B O 1
ATOM 4570 N N . LEU B 1 93 ? 32.583 -19.624 50.364 1.00 11.55 135 LEU B N 1
ATOM 4571 C CA . LEU B 1 93 ? 31.234 -20.067 50.055 1.00 12.12 135 LEU B CA 1
ATOM 4572 C C . LEU B 1 93 ? 31.179 -20.202 48.533 1.00 10.91 135 LEU B C 1
ATOM 4573 O O . LEU B 1 93 ? 31.118 -19.218 47.785 1.00 10.81 135 LEU B O 1
ATOM 4578 N N . ASP B 1 94 ? 31.369 -21.433 48.055 1.00 9.91 136 ASP B N 1
ATOM 4579 C CA . ASP B 1 94 ? 31.619 -21.708 46.646 1.00 11.22 136 ASP B CA 1
ATOM 4580 C C . ASP B 1 94 ? 30.317 -22.187 46.026 1.00 11.48 136 ASP B C 1
ATOM 4581 O O . ASP B 1 94 ? 29.790 -23.233 46.425 1.00 12.00 136 ASP B O 1
ATOM 4586 N N . LEU B 1 95 ? 29.711 -21.394 45.142 1.00 10.14 137 LEU B N 1
ATOM 4587 C CA . LEU B 1 95 ? 28.360 -21.654 44.628 1.00 10.39 137 LEU B CA 1
ATOM 4588 C C . LEU B 1 95 ? 28.377 -22.387 43.290 1.00 11.47 137 LEU B C 1
ATOM 4589 O O . LEU B 1 95 ? 27.346 -22.408 42.622 1.00 11.28 137 LEU B O 1
ATOM 4594 N N . LYS B 1 96 ? 29.456 -23.092 42.968 1.00 11.27 138 LYS B N 1
ATOM 4595 C CA . LYS B 1 96 ? 29.588 -23.748 41.677 1.00 12.13 138 LYS B CA 1
ATOM 4596 C C . LYS B 1 96 ? 28.525 -24.818 41.438 1.00 11.51 138 LYS B C 1
ATOM 4597 O O . LYS B 1 96 ? 28.173 -25.036 40.291 1.00 12.29 138 LYS B O 1
ATOM 4603 N N . ARG B 1 97 ? 27.985 -25.459 42.463 1.00 11.33 139 ARG B N 1
ATOM 4604 C CA . ARG B 1 97 ? 26.971 -26.491 42.245 1.00 13.37 139 ARG B CA 1
ATOM 4605 C C . ARG B 1 97 ? 25.570 -25.898 42.027 1.00 13.15 139 ARG B C 1
ATOM 4606 O O . ARG B 1 97 ? 24.659 -26.629 41.616 1.00 12.98 139 ARG B O 1
ATOM 4614 N N . MET B 1 98 ? 25.370 -24.590 42.296 1.00 12.85 140 MET B N 1
ATOM 4615 C CA . MET B 1 98 ? 24.118 -23.927 41.970 1.00 12.33 140 MET B CA 1
ATOM 4616 C C . MET B 1 98 ? 24.223 -23.465 40.526 1.00 12.03 140 MET B C 1
ATOM 4617 O O . MET B 1 98 ? 24.476 -22.281 40.240 1.00 12.32 140 MET B O 1
ATOM 4622 N N . ASN B 1 99 ? 24.030 -24.388 39.608 1.00 10.65 141 ASN B N 1
ATOM 4623 C CA . ASN B 1 99 ? 24.341 -24.158 38.205 1.00 9.61 141 ASN B CA 1
ATOM 4624 C C . ASN B 1 99 ? 23.151 -24.250 37.290 1.00 11.55 141 ASN B C 1
ATOM 4625 O O . ASN B 1 99 ? 23.298 -24.705 36.156 1.00 12.93 141 ASN B O 1
ATOM 4630 N N . ARG B 1 100 ? 21.967 -23.913 37.784 1.00 11.27 142 ARG B N 1
ATOM 4631 C CA . ARG B 1 100 ? 20.758 -24.043 37.006 1.00 11.71 142 ARG B CA 1
ATOM 4632 C C . ARG B 1 100 ? 20.507 -22.827 36.121 1.00 10.22 142 ARG B C 1
ATOM 4633 O O . ARG B 1 100 ? 20.524 -21.661 36.555 1.00 11.77 142 ARG B O 1
ATOM 4641 N N . ILE B 1 101 ? 20.227 -23.095 34.842 1.00 12.04 143 ILE B N 1
ATOM 4642 C CA . ILE B 1 101 ? 19.642 -22.076 33.977 1.00 11.36 143 ILE B CA 1
ATOM 4643 C C . ILE B 1 101 ? 18.152 -22.101 34.275 1.00 12.40 143 ILE B C 1
ATOM 4644 O O . ILE B 1 101 ? 17.488 -23.130 34.056 1.00 12.92 143 ILE B O 1
ATOM 4649 N N . LEU B 1 102 ? 17.633 -21.029 34.846 1.00 9.78 144 LEU B N 1
ATOM 4650 C CA . LEU B 1 102 ? 16.264 -21.005 35.312 1.00 10.42 144 LEU B CA 1
ATOM 4651 C C . LEU B 1 102 ? 15.301 -20.602 34.204 1.00 12.65 144 LEU B C 1
ATOM 4652 O O . LEU B 1 102 ? 14.215 -21.189 34.109 1.00 14.63 144 LEU B O 1
ATOM 4657 N N . GLU B 1 103 ? 15.635 -19.584 33.395 1.00 11.55 145 GLU B N 1
ATOM 4658 C CA . GLU B 1 103 ? 14.754 -19.196 32.297 1.00 12.87 145 GLU B CA 1
ATOM 4659 C C . GLU B 1 103 ? 15.618 -18.644 31.162 1.00 13.92 145 GLU B C 1
ATOM 4660 O O . GLU B 1 103 ? 16.686 -18.058 31.399 1.00 11.70 145 GLU B O 1
ATOM 4666 N N . VAL B 1 104 ? 15.105 -18.768 29.920 1.00 12.17 146 VAL B N 1
ATOM 4667 C CA . VAL B 1 104 ? 15.605 -18.046 28.772 1.00 13.61 146 VAL B CA 1
ATOM 4668 C C . VAL B 1 104 ? 14.379 -17.683 27.950 1.00 13.90 146 VAL B C 1
ATOM 4669 O O . VAL B 1 104 ? 13.579 -18.554 27.585 1.00 14.62 146 VAL B O 1
ATOM 4673 N N . ASP B 1 105 ? 14.240 -16.381 27.736 1.00 12.85 147 ASP B N 1
ATOM 4674 C CA . ASP B 1 105 ? 13.125 -15.774 27.040 1.00 14.96 147 ASP B CA 1
ATOM 4675 C C . ASP B 1 105 ? 13.636 -15.377 25.663 1.00 14.16 147 ASP B C 1
ATOM 4676 O O . ASP B 1 105 ? 14.343 -14.395 25.527 1.00 12.38 147 ASP B O 1
ATOM 4681 N N . ALA B 1 106 ? 13.265 -16.168 24.654 1.00 14.23 148 ALA B N 1
ATOM 4682 C CA . ALA B 1 106 ? 13.757 -15.929 23.306 1.00 15.93 148 ALA B CA 1
ATOM 4683 C C . ALA B 1 106 ? 13.243 -14.608 22.731 1.00 15.98 148 ALA B C 1
ATOM 4684 O O . ALA B 1 106 ? 13.970 -13.922 22.009 1.00 19.04 148 ALA B O 1
ATOM 4686 N N . ASP B 1 107 ? 11.964 -14.293 22.989 1.00 17.65 149 ASP B N 1
ATOM 4687 C CA . ASP B 1 107 ? 11.344 -13.123 22.375 1.00 17.68 149 ASP B CA 1
ATOM 4688 C C . ASP B 1 107 ? 11.893 -11.827 22.971 1.00 16.60 149 ASP B C 1
ATOM 4689 O O . ASP B 1 107 ? 12.172 -10.894 22.220 1.00 17.22 149 ASP B O 1
ATOM 4694 N N . LEU B 1 108 ? 12.032 -11.763 24.315 1.00 15.46 150 LEU B N 1
ATOM 4695 C CA . LEU B 1 108 ? 12.540 -10.557 24.937 1.00 16.93 150 LEU B CA 1
ATOM 4696 C C . LEU B 1 108 ? 14.068 -10.540 24.986 1.00 14.06 150 LEU B C 1
ATOM 4697 O O . LEU B 1 108 ? 14.645 -9.512 25.292 1.00 15.12 150 LEU B O 1
ATOM 4702 N N . GLY B 1 109 ? 14.735 -11.675 24.709 1.00 14.00 151 GLY B N 1
ATOM 4703 C CA . GLY B 1 109 ? 16.179 -11.692 24.687 1.00 13.03 151 GLY B CA 1
ATOM 4704 C C . GLY B 1 109 ? 16.727 -11.590 26.105 1.00 11.66 151 GLY B C 1
ATOM 4705 O O . GLY B 1 109 ? 17.490 -10.669 26.416 1.00 10.84 151 GLY B O 1
ATOM 4706 N N . THR B 1 110 ? 16.275 -12.501 26.981 1.00 11.10 152 THR B N 1
ATOM 4707 C CA . THR B 1 110 ? 16.709 -12.441 28.379 1.00 10.50 152 THR B CA 1
ATOM 4708 C C . THR B 1 110 ? 16.973 -13.833 28.924 1.00 10.52 152 THR B C 1
ATOM 4709 O O . THR B 1 110 ? 16.527 -14.830 28.359 1.00 10.81 152 THR B O 1
ATOM 4713 N N . CYS B 1 111 ? 17.648 -13.889 30.087 1.00 9.47 153 CYS B N 1
ATOM 4714 C CA . CYS B 1 111 ? 17.777 -15.159 30.813 1.00 10.46 153 CYS B CA 1
ATOM 4715 C C . CYS B 1 111 ? 17.839 -14.868 32.315 1.00 11.53 153 CYS B C 1
ATOM 4716 O O . CYS B 1 111 ? 18.057 -13.734 32.768 1.00 10.39 153 CYS B O 1
ATOM 4719 N N . LEU B 1 112 ? 17.651 -15.928 33.102 1.00 10.18 154 LEU B N 1
ATOM 4720 C CA . LEU B 1 112 ? 17.741 -15.902 34.560 1.00 9.63 154 LEU B CA 1
ATOM 4721 C C . LEU B 1 112 ? 18.623 -17.074 34.994 1.00 9.20 154 LEU B C 1
ATOM 4722 O O . LEU B 1 112 ? 18.308 -18.219 34.640 1.00 9.85 154 LEU B O 1
ATOM 4727 N N . LEU B 1 113 ? 19.672 -16.802 35.754 1.00 10.36 155 LEU B N 1
ATOM 4728 C CA . LEU B 1 113 ? 20.757 -17.737 35.999 1.00 11.10 155 LEU B CA 1
ATOM 4729 C C . LEU B 1 113 ? 21.050 -17.868 37.488 1.00 11.34 155 LEU B C 1
ATOM 4730 O O . LEU B 1 113 ? 21.033 -16.863 38.180 1.00 12.36 155 LEU B O 1
ATOM 4735 N N . GLU B 1 114 ? 21.426 -19.079 37.906 1.00 11.23 156 GLU B N 1
ATOM 4736 C CA . GLU B 1 114 ? 22.111 -19.254 39.170 1.00 11.28 156 GLU B CA 1
ATOM 4737 C C . GLU B 1 114 ? 23.613 -18.989 39.004 1.00 9.95 156 GLU B C 1
ATOM 4738 O O . GLU B 1 114 ? 24.186 -18.958 37.907 1.00 10.21 156 GLU B O 1
ATOM 4744 N N . PRO B 1 115 ? 24.340 -18.762 40.106 1.00 10.49 157 PRO B N 1
ATOM 4745 C CA . PRO B 1 115 ? 25.734 -18.325 40.009 1.00 10.65 157 PRO B CA 1
ATOM 4746 C C . PRO B 1 115 ? 26.721 -19.254 39.335 1.00 10.64 157 PRO B C 1
ATOM 4747 O O . PRO B 1 115 ? 27.708 -18.841 38.688 1.00 11.95 157 PRO B O 1
ATOM 4751 N N . GLY B 1 116 ? 26.462 -20.532 39.505 1.00 9.70 158 GLY B N 1
ATOM 4752 C CA . GLY B 1 116 ? 27.331 -21.579 39.000 1.00 10.03 158 GLY B CA 1
ATOM 4753 C C . GLY B 1 116 ? 27.222 -21.837 37.514 1.00 9.20 158 GLY B C 1
ATOM 4754 O O . GLY B 1 116 ? 28.065 -22.566 36.990 1.00 11.32 158 GLY B O 1
ATOM 4755 N N . VAL B 1 117 ? 26.212 -21.266 36.835 1.00 11.02 159 VAL B N 1
ATOM 4756 C CA . VAL B 1 117 ? 26.116 -21.385 35.389 1.00 10.48 159 VAL B CA 1
ATOM 4757 C C . VAL B 1 117 ? 27.402 -20.806 34.778 1.00 12.07 159 VAL B C 1
ATOM 4758 O O . VAL B 1 117 ? 27.795 -19.663 35.099 1.00 10.43 159 VAL B O 1
ATOM 4762 N N . THR B 1 118 ? 28.053 -21.572 33.894 1.00 10.53 160 THR B N 1
ATOM 4763 C CA . THR B 1 118 ? 29.204 -21.089 33.163 1.00 10.95 160 THR B CA 1
ATOM 4764 C C . THR B 1 118 ? 28.855 -20.527 31.791 1.00 10.64 160 THR B C 1
ATOM 4765 O O . THR B 1 118 ? 27.788 -20.829 31.233 1.00 10.50 160 THR B O 1
ATOM 4769 N N . TYR B 1 119 ? 29.776 -19.743 31.194 1.00 11.59 161 TYR B N 1
ATOM 4770 C CA . TYR B 1 119 ? 29.533 -19.254 29.864 1.00 11.89 161 TYR B CA 1
ATOM 4771 C C . TYR B 1 119 ? 29.349 -20.425 28.907 1.00 13.19 161 TYR B C 1
ATOM 4772 O O . TYR B 1 119 ? 28.466 -20.358 28.022 1.00 12.37 161 TYR B O 1
ATOM 4781 N N . GLN B 1 120 ? 30.149 -21.477 29.101 1.00 14.42 162 GLN B N 1
ATOM 4782 C CA . GLN B 1 120 ? 30.097 -22.631 28.193 1.00 17.12 162 GLN B CA 1
ATOM 4783 C C . GLN B 1 120 ? 28.704 -23.250 28.238 1.00 14.69 162 GLN B C 1
ATOM 4784 O O . GLN B 1 120 ? 28.080 -23.583 27.212 1.00 14.93 162 GLN B O 1
ATOM 4790 N N . GLN B 1 121 ? 28.229 -23.448 29.462 1.00 13.39 163 GLN B N 1
ATOM 4791 C CA . GLN B 1 121 ? 26.925 -24.022 29.694 1.00 14.97 163 GLN B CA 1
ATOM 4792 C C . GLN B 1 121 ? 25.804 -23.226 29.031 1.00 15.35 163 GLN B C 1
ATOM 4793 O O . GLN B 1 121 ? 24.868 -23.774 28.442 1.00 15.25 163 GLN B O 1
ATOM 4799 N N . LEU B 1 122 ? 25.839 -21.893 29.188 1.00 11.73 164 LEU B N 1
ATOM 4800 C CA . LEU B 1 122 ? 24.806 -21.061 28.615 1.00 11.40 164 LEU B CA 1
ATOM 4801 C C . LEU B 1 122 ? 24.886 -21.097 27.091 1.00 12.06 164 LEU B C 1
ATOM 4802 O O . LEU B 1 122 ? 23.839 -21.177 26.444 1.00 11.74 164 LEU B O 1
ATOM 4807 N N . LYS B 1 123 ? 26.087 -20.987 26.510 1.00 11.29 165 LYS B N 1
ATOM 4808 C CA . LYS B 1 123 ? 26.214 -21.044 25.069 1.00 12.83 165 LYS B CA 1
ATOM 4809 C C . LYS B 1 123 ? 25.665 -22.387 24.552 1.00 13.41 165 LYS B C 1
ATOM 4810 O O . LYS B 1 123 ? 24.897 -22.395 23.589 1.00 13.62 165 LYS B O 1
ATOM 4816 N N . ASP B 1 124 ? 26.043 -23.499 25.203 1.00 13.60 166 ASP B N 1
ATOM 4817 C CA . ASP B 1 124 ? 25.535 -24.836 24.812 1.00 15.82 166 ASP B CA 1
ATOM 4818 C C . ASP B 1 124 ? 24.003 -24.875 24.857 1.00 16.27 166 ASP B C 1
ATOM 4819 O O . ASP B 1 124 ? 23.339 -25.443 23.974 1.00 15.85 166 ASP B O 1
ATOM 4824 N N . TYR B 1 125 ? 23.426 -24.311 25.921 1.00 13.93 167 TYR B N 1
ATOM 4825 C CA . TYR B 1 125 ? 21.974 -24.305 26.103 1.00 14.57 167 TYR B CA 1
ATOM 4826 C C . TYR B 1 125 ? 21.304 -23.586 24.935 1.00 15.51 167 TYR B C 1
ATOM 4827 O O . TYR B 1 125 ? 20.314 -24.050 24.356 1.00 14.64 167 TYR B O 1
ATOM 4836 N N . LEU B 1 126 ? 21.829 -22.398 24.574 1.00 12.66 168 LEU B N 1
ATOM 4837 C CA . LEU B 1 126 ? 21.271 -21.655 23.455 1.00 12.41 168 LEU B CA 1
ATOM 4838 C C . LEU B 1 126 ? 21.355 -22.447 22.140 1.00 14.13 168 LEU B C 1
ATOM 4839 O O . LEU B 1 126 ? 20.380 -22.465 21.382 1.00 15.39 168 LEU B O 1
ATOM 4844 N N . GLU B 1 127 ? 22.531 -22.977 21.844 1.00 15.05 169 GLU B N 1
ATOM 4845 C CA . GLU B 1 127 ? 22.754 -23.740 20.629 1.00 16.18 169 GLU B CA 1
ATOM 4846 C C . GLU B 1 127 ? 21.843 -24.968 20.579 1.00 16.68 169 GLU B C 1
ATOM 4847 O O . GLU B 1 127 ? 21.257 -25.285 19.527 1.00 17.89 169 GLU B O 1
ATOM 4853 N N . GLU B 1 128 ? 21.762 -25.705 21.670 1.00 15.63 170 GLU B N 1
ATOM 4854 C CA . GLU B 1 128 ? 21.021 -26.963 21.686 1.00 18.00 170 GLU B CA 1
ATOM 4855 C C . GLU B 1 128 ? 19.530 -26.722 21.484 1.00 18.71 170 GLU B C 1
ATOM 4856 O O . GLU B 1 128 ? 18.836 -27.599 20.931 1.00 20.51 170 GLU B O 1
ATOM 4862 N N . HIS B 1 129 ? 19.024 -25.563 21.947 1.00 14.08 171 HIS B N 1
ATOM 4863 C CA . HIS B 1 129 ? 17.629 -25.192 21.791 1.00 14.94 171 HIS B CA 1
ATOM 4864 C C . HIS B 1 129 ? 17.375 -24.377 20.530 1.00 14.89 171 HIS B C 1
ATOM 4865 O O . HIS B 1 129 ? 16.246 -23.870 20.345 1.00 16.55 171 HIS B O 1
ATOM 4872 N N . LYS B 1 130 ? 18.411 -24.127 19.717 1.00 14.67 172 LYS B N 1
ATOM 4873 C CA . LYS B 1 130 ? 18.308 -23.307 18.511 1.00 15.84 172 LYS B CA 1
ATOM 4874 C C . LYS B 1 130 ? 17.734 -21.930 18.778 1.00 18.11 172 LYS B C 1
ATOM 4875 O O . LYS B 1 130 ? 16.909 -21.410 18.005 1.00 18.37 172 LYS B O 1
ATOM 4881 N N . ILE B 1 131 ? 18.170 -21.343 19.891 1.00 14.97 173 ILE B N 1
ATOM 4882 C CA . ILE B 1 131 ? 17.712 -20.019 20.262 1.00 15.01 173 ILE B CA 1
ATOM 4883 C C . ILE B 1 131 ? 18.667 -18.983 19.699 1.00 15.50 173 ILE B C 1
ATOM 4884 O O . ILE B 1 131 ? 19.869 -18.999 20.054 1.00 14.84 173 ILE B O 1
ATOM 4889 N N . PRO B 1 132 ? 18.183 -18.076 18.825 1.00 17.29 174 PRO B N 1
ATOM 4890 C CA . PRO B 1 132 ? 19.042 -17.131 18.119 1.00 16.33 174 PRO B CA 1
ATOM 4891 C C . PRO B 1 132 ? 19.461 -15.912 18.956 1.00 14.91 174 PRO B C 1
ATOM 4892 O O . PRO B 1 132 ? 19.231 -14.770 18.572 1.00 15.65 174 PRO B O 1
ATOM 4896 N N . LEU B 1 133 ? 20.092 -16.193 20.100 1.00 12.76 175 LEU B N 1
ATOM 4897 C CA . LEU B 1 133 ? 20.672 -15.207 20.978 1.00 13.04 175 LEU B CA 1
ATOM 4898 C C . LEU B 1 133 ? 22.152 -15.536 21.154 1.00 14.73 175 LEU B C 1
ATOM 4899 O O . LEU B 1 133 ? 22.536 -16.713 21.158 1.00 13.75 175 LEU B O 1
ATOM 4904 N N . TRP B 1 134 ? 22.940 -14.483 21.432 1.00 12.73 176 TRP B N 1
ATOM 4905 C CA . TRP B 1 134 ? 24.360 -14.574 21.704 1.00 12.79 176 TRP B CA 1
ATOM 4906 C C . TRP B 1 134 ? 24.587 -14.247 23.176 1.00 13.57 176 TRP B C 1
ATOM 4907 O O . TRP B 1 134 ? 23.752 -13.606 23.831 1.00 13.87 176 TRP B O 1
ATOM 4918 N N . ILE B 1 135 ? 25.754 -14.677 23.655 1.00 12.41 177 ILE B N 1
ATOM 4919 C CA . ILE B 1 135 ? 26.318 -14.291 24.935 1.00 12.75 177 ILE B CA 1
ATOM 4920 C C . ILE B 1 135 ? 27.440 -13.293 24.702 1.00 12.98 177 ILE B C 1
ATOM 4921 O O . ILE B 1 135 ? 27.883 -13.085 23.561 1.00 13.56 177 ILE B O 1
ATOM 4926 N N . ASP B 1 136 ? 27.928 -12.690 25.790 1.00 12.87 178 ASP B N 1
ATOM 4927 C CA . ASP B 1 136 ? 29.048 -11.770 25.727 1.00 11.76 178 ASP B CA 1
ATOM 4928 C C . ASP B 1 136 ? 30.073 -12.220 26.761 1.00 11.01 178 ASP B C 1
ATOM 4929 O O . ASP B 1 136 ? 29.733 -12.301 27.946 1.00 12.47 178 ASP B O 1
ATOM 4934 N N . VAL B 1 137 ? 31.248 -12.639 26.288 1.00 12.17 179 VAL B N 1
ATOM 4935 C CA . VAL B 1 137 ? 32.183 -13.395 27.119 1.00 14.50 179 VAL B CA 1
ATOM 4936 C C . VAL B 1 137 ? 33.424 -12.571 27.358 1.00 13.58 179 VAL B C 1
ATOM 4937 O O . VAL B 1 137 ? 33.905 -11.874 26.455 1.00 11.36 179 VAL B O 1
ATOM 4941 N N . PRO B 1 138 ? 33.989 -12.630 28.573 1.00 12.83 180 PRO B N 1
ATOM 4942 C CA . PRO B 1 138 ? 35.345 -12.111 28.794 1.00 13.40 180 PRO B CA 1
ATOM 4943 C C . PRO B 1 138 ? 36.357 -13.056 28.138 1.00 13.20 180 PRO B C 1
ATOM 4944 O O . PRO B 1 138 ? 35.996 -14.160 27.756 1.00 15.58 180 PRO B O 1
ATOM 4948 N N . ASP B 1 139 ? 37.610 -12.640 27.997 1.00 13.20 181 ASP B N 1
ATOM 4949 C CA . ASP B 1 139 ? 38.659 -13.393 27.355 1.00 16.37 181 ASP B CA 1
ATOM 4950 C C . ASP B 1 139 ? 39.302 -14.381 28.326 1.00 18.26 181 ASP B C 1
ATOM 4951 O O . ASP B 1 139 ? 40.505 -14.341 28.587 1.00 23.92 181 ASP B O 1
ATOM 4956 N N . VAL B 1 140 ? 38.494 -15.291 28.815 1.00 18.41 182 VAL B N 1
ATOM 4957 C CA . VAL B 1 140 ? 38.887 -16.301 29.786 1.00 28.29 182 VAL B CA 1
ATOM 4958 C C . VAL B 1 140 ? 38.911 -17.691 29.148 1.00 37.57 182 VAL B C 1
ATOM 4959 O O . VAL B 1 140 ? 38.462 -17.922 28.004 1.00 39.95 182 VAL B O 1
ATOM 4963 N N . GLY B 1 141 ? 39.357 -18.648 29.963 1.00 35.09 183 GLY B N 1
ATOM 4964 C CA . GLY B 1 141 ? 39.498 -20.022 29.520 1.00 45.00 183 GLY B CA 1
ATOM 4965 C C . GLY B 1 141 ? 38.178 -20.749 29.690 1.00 42.17 183 GLY B C 1
ATOM 4966 O O . GLY B 1 141 ? 37.113 -20.131 29.659 1.00 39.34 183 GLY B O 1
ATOM 4967 N N . PRO B 1 142 ? 38.195 -22.074 29.932 1.00 36.94 184 PRO B N 1
ATOM 4968 C CA . PRO B 1 142 ? 36.968 -22.853 29.801 1.00 33.67 184 PRO B CA 1
ATOM 4969 C C . PRO B 1 142 ? 35.874 -22.604 30.838 1.00 30.17 184 PRO B C 1
ATOM 4970 O O . PRO B 1 142 ? 34.714 -22.882 30.550 1.00 33.43 184 PRO B O 1
ATOM 4974 N N . ILE B 1 143 ? 36.222 -22.107 32.037 1.00 26.15 185 ILE B N 1
ATOM 4975 C CA . ILE B 1 143 ? 35.258 -21.950 33.121 1.00 24.40 185 ILE B CA 1
ATOM 4976 C C . ILE B 1 143 ? 35.270 -20.499 33.620 1.00 22.13 185 ILE B C 1
ATOM 4977 O O . ILE B 1 143 ? 36.284 -19.988 34.071 1.00 19.81 185 ILE B O 1
ATOM 4982 N N . ALA B 1 144 ? 34.113 -19.857 33.535 1.00 17.22 186 ALA B N 1
ATOM 4983 C CA . ALA B 1 144 ? 33.868 -18.546 34.126 1.00 15.17 186 ALA B CA 1
ATOM 4984 C C . ALA B 1 144 ? 32.356 -18.372 34.191 1.00 12.59 186 ALA B C 1
ATOM 4985 O O . ALA B 1 144 ? 31.626 -19.124 33.534 1.00 12.41 186 ALA B O 1
ATOM 4987 N N . SER B 1 145 ? 31.863 -17.402 34.957 1.00 10.47 187 SER B N 1
ATOM 4988 C CA . SER B 1 145 ? 30.460 -17.308 35.318 1.00 11.44 187 SER B CA 1
ATOM 4989 C C . SER B 1 145 ? 29.879 -15.974 34.867 1.00 10.97 187 SER B C 1
ATOM 4990 O O . SER B 1 145 ? 30.396 -14.945 35.288 1.00 11.78 187 SER B O 1
ATOM 4993 N N . PRO B 1 146 ? 28.774 -15.926 34.079 1.00 11.14 188 PRO B N 1
ATOM 4994 C CA . PRO B 1 146 ? 28.103 -14.659 33.847 1.00 11.77 188 PRO B CA 1
ATOM 4995 C C . PRO B 1 146 ? 27.749 -13.897 35.117 1.00 11.97 188 PRO B C 1
ATOM 4996 O O . PRO B 1 146 ? 27.892 -12.666 35.173 1.00 11.69 188 PRO B O 1
ATOM 5000 N N . VAL B 1 147 ? 27.325 -14.628 36.125 1.00 9.62 189 VAL B N 1
ATOM 5001 C CA . VAL B 1 147 ? 26.980 -13.976 37.371 1.00 10.25 189 VAL B CA 1
ATOM 5002 C C . VAL B 1 147 ? 28.277 -13.406 37.996 1.00 9.93 189 VAL B C 1
ATOM 5003 O O . VAL B 1 147 ? 28.287 -12.220 38.342 1.00 10.54 189 VAL B O 1
ATOM 5007 N N . GLY B 1 148 ? 29.290 -14.239 38.266 1.00 9.90 190 GLY B N 1
ATOM 5008 C CA . GLY B 1 148 ? 30.460 -13.768 39.018 1.00 10.28 190 GLY B CA 1
ATOM 5009 C C . GLY B 1 148 ? 31.120 -12.574 38.290 1.00 11.42 190 GLY B C 1
ATOM 5010 O O . GLY B 1 148 ? 31.499 -11.566 38.848 1.00 10.13 190 GLY B O 1
ATOM 5011 N N . ASN B 1 149 ? 31.246 -12.686 36.980 1.00 10.38 191 ASN B N 1
ATOM 5012 C CA . ASN B 1 149 ? 31.902 -11.638 36.208 1.00 10.58 191 ASN B CA 1
ATOM 5013 C C . ASN B 1 149 ? 31.081 -10.365 36.268 1.00 9.51 191 ASN B C 1
ATOM 5014 O O . ASN B 1 149 ? 31.633 -9.290 36.506 1.00 10.34 191 ASN B O 1
ATOM 5019 N N . THR B 1 150 ? 29.758 -10.466 36.071 1.00 8.86 192 THR B N 1
ATOM 5020 C CA . THR B 1 150 ? 28.909 -9.281 36.081 1.00 8.81 192 THR B CA 1
ATOM 5021 C C . THR B 1 150 ? 28.954 -8.592 37.443 1.00 10.11 192 THR B C 1
ATOM 5022 O O . THR B 1 150 ? 29.038 -7.346 37.504 1.00 10.28 192 THR B O 1
ATOM 5026 N N . LEU B 1 151 ? 29.004 -9.387 38.527 1.00 10.56 193 LEU B N 1
ATOM 5027 C CA . LEU B 1 151 ? 29.058 -8.790 39.858 1.00 10.94 193 LEU B CA 1
ATOM 5028 C C . LEU B 1 151 ? 30.375 -8.064 40.189 1.00 12.18 193 LEU B C 1
ATOM 5029 O O . LEU B 1 151 ? 30.367 -7.068 40.970 1.00 13.09 193 LEU B O 1
ATOM 5034 N N . ASP B 1 152 ? 31.469 -8.430 39.529 1.00 11.33 194 ASP B N 1
ATOM 5035 C CA . ASP B 1 152 ? 32.702 -7.684 39.626 1.00 11.04 194 ASP B CA 1
ATOM 5036 C C . ASP B 1 152 ? 32.797 -6.600 38.543 1.00 9.50 194 ASP B C 1
ATOM 5037 O O . ASP B 1 152 ? 33.843 -5.986 38.407 1.00 7.95 194 ASP B O 1
ATOM 5042 N N . ARG B 1 153 ? 31.727 -6.416 37.745 1.00 9.50 195 ARG B N 1
ATOM 5043 C CA . ARG B 1 153 ? 31.597 -5.437 36.678 1.00 8.79 195 ARG B CA 1
ATOM 5044 C C . ARG B 1 153 ? 32.640 -5.642 35.587 1.00 9.61 195 ARG B C 1
ATOM 5045 O O . ARG B 1 153 ? 33.226 -4.698 35.065 1.00 9.22 195 ARG B O 1
ATOM 5053 N N . GLY B 1 154 ? 32.773 -6.912 35.191 1.00 8.89 196 GLY B N 1
ATOM 5054 C CA . GLY B 1 154 ? 33.608 -7.323 34.080 1.00 8.34 196 GLY B CA 1
ATOM 5055 C C . GLY B 1 154 ? 33.050 -6.924 32.727 1.00 10.46 196 GLY B C 1
ATOM 5056 O O . GLY B 1 154 ? 31.963 -6.365 32.570 1.00 10.27 196 GLY B O 1
ATOM 5057 N N . VAL B 1 155 ? 33.853 -7.278 31.698 1.00 10.48 197 VAL B N 1
ATOM 5058 C CA . VAL B 1 155 ? 33.766 -6.713 30.365 1.00 11.43 197 VAL B CA 1
ATOM 5059 C C . VAL B 1 155 ? 33.982 -7.794 29.315 1.00 10.89 197 VAL B C 1
ATOM 5060 O O . VAL B 1 155 ? 34.900 -8.619 29.475 1.00 11.36 197 VAL B O 1
ATOM 5064 N N . GLY B 1 156 ? 33.159 -7.726 28.249 1.00 10.87 198 GLY B N 1
ATOM 5065 C CA . GLY B 1 156 ? 33.423 -8.483 27.043 1.00 10.84 198 GLY B CA 1
ATOM 5066 C C . GLY B 1 156 ? 33.309 -7.615 25.789 1.00 11.67 198 GLY B C 1
ATOM 5067 O O . GLY B 1 156 ? 33.339 -6.386 25.862 1.00 11.38 198 GLY B O 1
ATOM 5068 N N . TYR B 1 157 ? 33.183 -8.297 24.636 1.00 11.53 199 TYR B N 1
ATOM 5069 C CA . TYR B 1 157 ? 33.632 -7.723 23.371 1.00 10.86 199 TYR B CA 1
ATOM 5070 C C . TYR B 1 157 ? 32.562 -7.740 22.270 1.00 12.46 199 TYR B C 1
ATOM 5071 O O . TYR B 1 157 ? 32.940 -7.576 21.101 1.00 10.88 199 TYR B O 1
ATOM 5080 N N . THR B 1 158 ? 31.280 -7.766 22.641 1.00 11.21 200 THR B N 1
ATOM 5081 C CA . THR B 1 158 ? 30.173 -7.545 21.710 1.00 12.18 200 THR B CA 1
ATOM 5082 C C . THR B 1 158 ? 29.550 -6.202 22.047 1.00 10.91 200 THR B C 1
ATOM 5083 O O . THR B 1 158 ? 29.965 -5.485 22.999 1.00 10.98 200 THR B O 1
ATOM 5087 N N . PRO B 1 159 ? 28.471 -5.775 21.376 1.00 12.10 201 PRO B N 1
ATOM 5088 C CA . PRO B 1 159 ? 27.743 -4.592 21.856 1.00 11.60 201 PRO B CA 1
ATOM 5089 C C . PRO B 1 159 ? 27.216 -4.674 23.289 1.00 10.42 201 PRO B C 1
ATOM 5090 O O . PRO B 1 159 ? 26.872 -3.630 23.848 1.00 11.89 201 PRO B O 1
ATOM 5094 N N . TYR B 1 160 ? 27.084 -5.897 23.819 1.00 10.61 202 TYR B N 1
ATOM 5095 C CA . TYR B 1 160 ? 26.667 -6.130 25.205 1.00 10.87 202 TYR B CA 1
ATOM 5096 C C . TYR B 1 160 ? 27.900 -6.296 26.117 1.00 11.10 202 TYR B C 1
ATOM 5097 O O . TYR B 1 160 ? 27.794 -6.923 27.191 1.00 11.64 202 TYR B O 1
ATOM 5106 N N . GLY B 1 161 ? 28.997 -5.595 25.795 1.00 11.02 203 GLY B N 1
ATOM 5107 C CA . GLY B 1 161 ? 30.246 -5.857 26.485 1.00 9.95 203 GLY B CA 1
ATOM 5108 C C . GLY B 1 161 ? 30.315 -5.285 27.889 1.00 10.45 203 GLY B C 1
ATOM 5109 O O . GLY B 1 161 ? 31.082 -5.830 28.696 1.00 10.88 203 GLY B O 1
ATOM 5110 N N . GLU B 1 162 ? 29.637 -4.167 28.151 1.00 11.27 204 GLU B N 1
ATOM 5111 C CA . GLU B 1 162 ? 29.665 -3.604 29.504 1.00 11.16 204 GLU B CA 1
ATOM 5112 C C . GLU B 1 162 ? 28.653 -4.353 30.370 1.00 10.67 204 GLU B C 1
ATOM 5113 O O . GLU B 1 162 ? 27.485 -3.982 30.480 1.00 11.69 204 GLU B O 1
ATOM 5119 N N . HIS B 1 163 ? 29.086 -5.510 30.927 1.00 11.16 205 HIS B N 1
ATOM 5120 C CA . HIS B 1 163 ? 28.188 -6.517 31.486 1.00 10.37 205 HIS B CA 1
ATOM 5121 C C . HIS B 1 163 ? 27.141 -6.001 32.479 1.00 10.71 205 HIS B C 1
ATOM 5122 O O . HIS B 1 163 ? 25.955 -6.291 32.356 1.00 11.16 205 HIS B O 1
ATOM 5129 N N . PHE B 1 164 ? 27.521 -5.157 33.427 1.00 9.90 206 PHE B N 1
ATOM 5130 C CA . PHE B 1 164 ? 26.574 -4.702 34.440 1.00 10.08 206 PHE B CA 1
ATOM 5131 C C . PHE B 1 164 ? 25.460 -3.855 33.799 1.00 11.05 206 PHE B C 1
ATOM 5132 O O . PHE B 1 164 ? 24.342 -3.817 34.321 1.00 12.07 206 PHE B O 1
ATOM 5140 N N . MET B 1 165 ? 25.690 -3.205 32.645 1.00 11.19 207 MET B N 1
ATOM 5141 C CA . MET B 1 165 ? 24.604 -2.473 32.023 1.00 13.43 207 MET B CA 1
ATOM 5142 C C . MET B 1 165 ? 23.456 -3.406 31.630 1.00 13.93 207 MET B C 1
ATOM 5143 O O . MET B 1 165 ? 22.331 -2.939 31.522 1.00 15.10 207 MET B O 1
ATOM 5148 N N . PHE B 1 166 ? 23.734 -4.679 31.360 1.00 10.42 208 PHE B N 1
ATOM 5149 C CA . PHE B 1 166 ? 22.762 -5.609 30.803 1.00 11.67 208 PHE B CA 1
ATOM 5150 C C . PHE B 1 166 ? 22.188 -6.548 31.857 1.00 10.56 208 PHE B C 1
ATOM 5151 O O . PHE B 1 166 ? 21.388 -7.424 31.560 1.00 12.89 208 PHE B O 1
ATOM 5159 N N . GLN B 1 167 ? 22.590 -6.385 33.124 1.00 9.67 209 GLN B N 1
ATOM 5160 C CA . GLN B 1 167 ? 21.963 -7.099 34.215 1.00 10.03 209 GLN B CA 1
ATOM 5161 C C . GLN B 1 167 ? 20.567 -6.538 34.460 1.00 9.16 209 GLN B C 1
ATOM 5162 O O . GLN B 1 167 ? 20.351 -5.331 34.388 1.00 10.65 209 GLN B O 1
ATOM 5168 N N . CYS B 1 168 ? 19.625 -7.386 34.808 1.00 9.68 210 CYS B N 1
ATOM 5169 C CA . CYS B 1 168 ? 18.249 -6.978 35.069 1.00 9.36 210 CYS B CA 1
ATOM 5170 C C . CYS B 1 168 ? 17.551 -7.934 36.028 1.00 10.68 210 CYS B C 1
ATOM 5171 O O . CYS B 1 168 ? 17.197 -9.039 35.638 1.00 10.68 210 CYS B O 1
ATOM 5174 N N . GLY B 1 169 ? 17.363 -7.459 37.265 1.00 10.63 211 GLY B N 1
ATOM 5175 C CA . GLY B 1 169 ? 16.784 -8.244 38.344 1.00 10.38 211 GLY B CA 1
ATOM 5176 C C . GLY B 1 169 ? 17.858 -9.144 38.987 1.00 10.88 211 GLY B C 1
ATOM 5177 O O . GLY B 1 169 ? 18.700 -9.725 38.294 1.00 10.50 211 GLY B O 1
ATOM 5178 N N . MET B 1 170 ? 17.837 -9.241 40.312 1.00 10.13 212 MET B N 1
ATOM 5179 C CA . MET B 1 170 ? 18.639 -10.223 41.013 1.00 10.51 212 MET B CA 1
ATOM 5180 C C . MET B 1 170 ? 17.878 -10.657 42.277 1.00 10.22 212 MET B C 1
ATOM 5181 O O . MET B 1 170 ? 17.024 -9.946 42.823 1.00 9.31 212 MET B O 1
ATOM 5186 N N . GLU B 1 171 ? 18.186 -11.874 42.755 1.00 10.54 213 GLU B N 1
ATOM 5187 C CA . GLU B 1 171 ? 17.822 -12.298 44.098 1.00 8.60 213 GLU B CA 1
ATOM 5188 C C . GLU B 1 171 ? 19.082 -12.358 44.949 1.00 8.88 213 GLU B C 1
ATOM 5189 O O . GLU B 1 171 ? 20.136 -12.830 44.504 1.00 10.00 213 GLU B O 1
ATOM 5195 N N . VAL B 1 172 ? 18.964 -11.841 46.175 1.00 9.59 214 VAL B N 1
ATOM 5196 C CA . VAL B 1 172 ? 20.082 -11.761 47.105 1.00 10.64 214 VAL B CA 1
ATOM 5197 C C . VAL B 1 172 ? 19.663 -12.404 48.413 1.00 11.41 214 VAL B C 1
ATOM 5198 O O . VAL B 1 172 ? 18.552 -12.176 48.914 1.00 13.02 214 VAL B O 1
ATOM 5202 N N . CYS B 1 173 ? 20.544 -13.236 48.972 1.00 10.42 215 CYS B N 1
ATOM 5203 C CA . CYS B 1 173 ? 20.465 -13.617 50.375 1.00 10.76 215 CYS B CA 1
ATOM 5204 C C . CYS B 1 173 ? 21.190 -12.537 51.171 1.00 10.45 215 CYS B C 1
ATOM 5205 O O . CYS B 1 173 ? 22.406 -12.348 51.009 1.00 10.47 215 CYS B O 1
ATOM 5208 N N . LEU B 1 174 ? 20.428 -11.806 51.999 1.00 10.09 216 LEU B N 1
ATOM 5209 C CA . LEU B 1 174 ? 20.982 -10.776 52.885 1.00 10.92 216 LEU B CA 1
ATOM 5210 C C . LEU B 1 174 ? 21.764 -11.429 54.018 1.00 10.89 216 LEU B C 1
ATOM 5211 O O . LEU B 1 174 ? 21.659 -12.650 54.237 1.00 10.56 216 LEU B O 1
ATOM 5216 N N . PRO B 1 175 ? 22.601 -10.651 54.712 1.00 10.58 217 PRO B N 1
ATOM 5217 C CA . PRO B 1 175 ? 23.390 -11.208 55.811 1.00 13.19 217 PRO B CA 1
ATOM 5218 C C . PRO B 1 175 ? 22.608 -11.878 56.913 1.00 12.80 217 PRO B C 1
ATOM 5219 O O . PRO B 1 175 ? 23.212 -12.651 57.595 1.00 15.28 217 PRO B O 1
ATOM 5223 N N . ASP B 1 176 ? 21.310 -11.587 57.058 1.00 13.07 218 ASP B N 1
ATOM 5224 C CA . ASP B 1 176 ? 20.487 -12.232 58.087 1.00 16.63 218 ASP B CA 1
ATOM 5225 C C . ASP B 1 176 ? 19.850 -13.538 57.588 1.00 16.99 218 ASP B C 1
ATOM 5226 O O . ASP B 1 176 ? 19.057 -14.146 58.307 1.00 19.95 218 ASP B O 1
ATOM 5231 N N . GLY B 1 177 ? 20.046 -13.904 56.320 1.00 13.44 219 GLY B N 1
ATOM 5232 C CA . GLY B 1 177 ? 19.489 -15.131 55.793 1.00 12.89 219 GLY B CA 1
ATOM 5233 C C . GLY B 1 177 ? 18.166 -14.979 55.048 1.00 12.27 219 GLY B C 1
ATOM 5234 O O . GLY B 1 177 ? 17.660 -15.968 54.526 1.00 13.51 219 GLY B O 1
ATOM 5235 N N . ARG B 1 178 ? 17.585 -13.762 55.000 1.00 12.35 220 ARG B N 1
ATOM 5236 C CA . ARG B 1 178 ? 16.384 -13.523 54.203 1.00 11.96 220 ARG B CA 1
ATOM 5237 C C . ARG B 1 178 ? 16.717 -13.309 52.727 1.00 11.41 220 ARG B C 1
ATOM 5238 O O . ARG B 1 178 ? 17.741 -12.726 52.423 1.00 13.18 220 ARG B O 1
ATOM 5246 N N . LEU B 1 179 ? 15.817 -13.698 51.841 1.00 11.83 221 LEU B N 1
ATOM 5247 C CA . LEU B 1 179 ? 15.991 -13.463 50.413 1.00 11.11 221 LEU B CA 1
ATOM 5248 C C . LEU B 1 179 ? 15.278 -12.159 50.062 1.00 11.02 221 LEU B C 1
ATOM 5249 O O . LEU B 1 179 ? 14.169 -11.890 50.534 1.00 12.85 221 LEU B O 1
ATOM 5254 N N . MET B 1 180 ? 15.921 -11.384 49.229 1.00 7.72 222 MET B N 1
ATOM 5255 C CA . MET B 1 180 ? 15.307 -10.193 48.616 1.00 9.06 222 MET B CA 1
ATOM 5256 C C . MET B 1 180 ? 15.463 -10.204 47.092 1.00 10.12 222 MET B C 1
ATOM 5257 O O . MET B 1 180 ? 16.566 -10.398 46.554 1.00 9.73 222 MET B O 1
ATOM 5262 N N . ARG B 1 181 ? 14.351 -9.912 46.357 1.00 9.78 223 ARG B N 1
ATOM 5263 C CA . ARG B 1 181 ? 14.412 -9.758 44.901 1.00 9.15 223 ARG B CA 1
ATOM 5264 C C . ARG B 1 181 ? 14.330 -8.293 44.502 1.00 9.27 223 ARG B C 1
ATOM 5265 O O . ARG B 1 181 ? 13.485 -7.546 45.010 1.00 11.21 223 ARG B O 1
ATOM 5273 N N . THR B 1 182 ? 15.234 -7.877 43.642 1.00 10.01 224 THR B N 1
ATOM 5274 C CA . THR B 1 182 ? 15.318 -6.491 43.222 1.00 10.46 224 THR B CA 1
ATOM 5275 C C . THR B 1 182 ? 14.368 -6.261 42.047 1.00 12.11 224 THR B C 1
ATOM 5276 O O . THR B 1 182 ? 13.846 -7.184 41.398 1.00 10.71 224 THR B O 1
ATOM 5280 N N . GLY B 1 183 ? 14.256 -4.982 41.674 1.00 11.72 225 GLY B N 1
ATOM 5281 C CA . GLY B 1 183 ? 13.487 -4.566 40.519 1.00 12.40 225 GLY B CA 1
ATOM 5282 C C . GLY B 1 183 ? 11.981 -4.853 40.690 1.00 11.44 225 GLY B C 1
ATOM 5283 O O . GLY B 1 183 ? 11.329 -4.531 41.697 1.00 11.20 225 GLY B O 1
ATOM 5284 N N . MET B 1 184 ? 11.475 -5.632 39.717 1.00 12.38 226 MET B N 1
ATOM 5285 C CA . MET B 1 184 ? 10.075 -6.017 39.735 1.00 12.83 226 MET B CA 1
ATOM 5286 C C . MET B 1 184 ? 9.882 -7.380 40.397 1.00 12.84 226 MET B C 1
ATOM 5287 O O . MET B 1 184 ? 8.750 -7.824 40.623 1.00 14.18 226 MET B O 1
ATOM 5292 N N . GLY B 1 185 ? 10.981 -8.038 40.811 1.00 11.00 227 GLY B N 1
ATOM 5293 C CA . GLY B 1 185 ? 10.969 -9.442 41.242 1.00 10.01 227 GLY B CA 1
ATOM 5294 C C . GLY B 1 185 ? 10.240 -9.700 42.566 1.00 12.50 227 GLY B C 1
ATOM 5295 O O . GLY B 1 185 ? 9.842 -10.844 42.824 1.00 14.37 227 GLY B O 1
ATOM 5296 N N . SER B 1 186 ? 10.047 -8.659 43.408 1.00 13.21 228 SER B N 1
ATOM 5297 C CA . SER B 1 186 ? 9.431 -8.873 44.716 1.00 13.31 228 SER B CA 1
ATOM 5298 C C . SER B 1 186 ? 7.900 -8.825 44.644 1.00 16.06 228 SER B C 1
ATOM 5299 O O . SER B 1 186 ? 7.248 -9.001 45.679 1.00 17.49 228 SER B O 1
ATOM 5302 N N . ILE B 1 187 ? 7.362 -8.612 43.450 1.00 17.33 229 ILE B N 1
ATOM 5303 C CA . ILE B 1 187 ? 5.923 -8.713 43.194 1.00 20.52 229 ILE B CA 1
ATOM 5304 C C . ILE B 1 187 ? 5.616 -10.164 42.810 1.00 22.86 229 ILE B C 1
ATOM 5305 O O . ILE B 1 187 ? 6.187 -10.669 41.872 1.00 22.67 229 ILE B O 1
ATOM 5310 N N . LYS B 1 188 ? 4.737 -10.878 43.532 1.00 24.45 230 LYS B N 1
ATOM 5311 C CA . LYS B 1 188 ? 4.642 -12.322 43.333 1.00 29.94 230 LYS B CA 1
ATOM 5312 C C . LYS B 1 188 ? 4.183 -12.614 41.902 1.00 25.44 230 LYS B C 1
ATOM 5313 O O . LYS B 1 188 ? 3.264 -11.982 41.440 1.00 26.97 230 LYS B O 1
ATOM 5319 N N . GLY B 1 189 ? 4.861 -13.532 41.201 1.00 34.74 231 GLY B N 1
ATOM 5320 C CA . GLY B 1 189 ? 4.495 -13.849 39.821 1.00 38.56 231 GLY B CA 1
ATOM 5321 C C . GLY B 1 189 ? 4.525 -12.616 38.904 1.00 44.52 231 GLY B C 1
ATOM 5322 O O . GLY B 1 189 ? 3.631 -12.395 38.064 1.00 36.92 231 GLY B O 1
ATOM 5323 N N . SER B 1 190 ? 5.537 -11.759 39.144 1.00 36.62 232 SER B N 1
ATOM 5324 C CA . SER B 1 190 ? 5.845 -10.699 38.200 1.00 24.94 232 SER B CA 1
ATOM 5325 C C . SER B 1 190 ? 6.391 -11.387 36.961 1.00 18.52 232 SER B C 1
ATOM 5326 O O . SER B 1 190 ? 7.219 -12.275 37.055 1.00 19.11 232 SER B O 1
ATOM 5329 N N . THR B 1 191 ? 5.994 -10.896 35.805 1.00 14.94 233 THR B N 1
ATOM 5330 C CA . THR B 1 191 ? 6.542 -11.371 34.558 1.00 15.33 233 THR B CA 1
ATOM 5331 C C . THR B 1 191 ? 7.526 -10.344 33.987 1.00 15.08 233 THR B C 1
ATOM 5332 O O . THR B 1 191 ? 7.975 -10.481 32.849 1.00 13.98 233 THR B O 1
ATOM 5336 N N . ALA B 1 192 ? 7.927 -9.347 34.787 1.00 12.63 234 ALA B N 1
ATOM 5337 C CA . ALA B 1 192 ? 8.740 -8.242 34.264 1.00 11.53 234 ALA B CA 1
ATOM 5338 C C . ALA B 1 192 ? 10.123 -8.154 34.954 1.00 10.40 234 ALA B C 1
ATOM 5339 O O . ALA B 1 192 ? 10.872 -7.168 34.841 1.00 9.83 234 ALA B O 1
ATOM 5341 N N . TRP B 1 193 ? 10.521 -9.228 35.640 1.00 11.12 235 TRP B N 1
ATOM 5342 C CA . TRP B 1 193 ? 11.762 -9.177 36.435 1.00 9.86 235 TRP B CA 1
ATOM 5343 C C . TRP B 1 193 ? 12.996 -8.968 35.554 1.00 9.70 235 TRP B C 1
ATOM 5344 O O . TRP B 1 193 ? 13.916 -8.276 35.995 1.00 10.43 235 TRP B O 1
ATOM 5355 N N . GLN B 1 194 ? 12.976 -9.504 34.321 1.00 10.87 236 GLN B N 1
ATOM 5356 C CA . GLN B 1 194 ? 14.068 -9.348 33.375 1.00 10.95 236 GLN B CA 1
ATOM 5357 C C . GLN B 1 194 ? 13.717 -8.331 32.294 1.00 11.21 236 GLN B C 1
ATOM 5358 O O . GLN B 1 194 ? 14.417 -8.257 31.276 1.00 11.69 236 GLN B O 1
ATOM 5364 N N . ALA B 1 195 ? 12.693 -7.514 32.531 1.00 11.06 237 ALA B N 1
ATOM 5365 C CA . ALA B 1 195 ? 12.239 -6.545 31.546 1.00 11.33 237 ALA B CA 1
ATOM 5366 C C . ALA B 1 195 ? 12.587 -5.109 31.932 1.00 12.00 237 ALA B C 1
ATOM 5367 O O . ALA B 1 195 ? 12.923 -4.310 31.056 1.00 10.57 237 ALA B O 1
ATOM 5369 N N . PHE B 1 196 ? 12.451 -4.761 33.220 1.00 10.93 238 PHE B N 1
ATOM 5370 C CA . PHE B 1 196 ? 12.616 -3.375 33.654 1.00 10.96 238 PHE B CA 1
ATOM 5371 C C . PHE B 1 196 ? 13.638 -3.342 34.779 1.00 10.71 238 PHE B C 1
ATOM 5372 O O . PHE B 1 196 ? 13.407 -3.962 35.811 1.00 11.93 238 PHE B O 1
ATOM 5380 N N . LYS B 1 197 ? 14.715 -2.550 34.630 1.00 11.12 239 LYS B N 1
ATOM 5381 C CA . LYS B 1 197 ? 15.810 -2.665 35.578 1.00 11.42 239 LYS B CA 1
ATOM 5382 C C . LYS B 1 197 ? 15.507 -2.054 36.940 1.00 12.24 239 LYS B C 1
ATOM 5383 O O . LYS B 1 197 ? 15.975 -2.535 37.967 1.00 12.68 239 LYS B O 1
ATOM 5389 N N . TRP B 1 198 ? 14.856 -0.899 36.984 1.00 10.42 240 TRP B N 1
ATOM 5390 C CA . TRP B 1 198 ? 15.027 -0.038 38.161 1.00 10.78 240 TRP B CA 1
ATOM 5391 C C . TRP B 1 198 ? 14.107 -0.382 39.305 1.00 10.74 240 TRP B C 1
ATOM 5392 O O . TRP B 1 198 ? 14.459 -0.053 40.444 1.00 13.96 240 TRP B O 1
ATOM 5403 N N . GLY B 1 199 ? 12.911 -0.882 39.045 1.00 11.19 241 GLY B N 1
ATOM 5404 C CA . GLY B 1 199 ? 11.859 -0.986 40.058 1.00 10.15 241 GLY B CA 1
ATOM 5405 C C . GLY B 1 199 ? 11.381 0.368 40.596 1.00 10.42 241 GLY B C 1
ATOM 5406 O O . GLY B 1 199 ? 11.313 1.313 39.821 1.00 10.71 241 GLY B O 1
ATOM 5407 N N . TYR B 1 200 ? 10.978 0.374 41.883 1.00 9.36 242 TYR B N 1
ATOM 5408 C CA . TYR B 1 200 ? 10.369 1.539 42.517 1.00 10.74 242 TYR B CA 1
ATOM 5409 C C . TYR B 1 200 ? 11.198 1.883 43.751 1.00 9.79 242 TYR B C 1
ATOM 5410 O O . TYR B 1 200 ? 11.588 0.964 44.478 1.00 11.56 242 TYR B O 1
ATOM 5419 N N . GLY B 1 201 ? 11.404 3.198 43.998 1.00 9.17 243 GLY B N 1
ATOM 5420 C CA . GLY B 1 201 ? 12.247 3.580 45.125 1.00 9.79 243 GLY B CA 1
ATOM 5421 C C . GLY B 1 201 ? 13.730 3.357 44.798 1.00 9.26 243 GLY B C 1
ATOM 5422 O O . GLY B 1 201 ? 14.167 3.169 43.649 1.00 8.01 243 GLY B O 1
ATOM 5423 N N . PRO B 1 202 ? 14.628 3.403 45.835 1.00 9.07 244 PRO B N 1
ATOM 5424 C CA . PRO B 1 202 ? 16.061 3.397 45.578 1.00 9.85 244 PRO B CA 1
ATOM 5425 C C . PRO B 1 202 ? 16.462 2.199 44.717 1.00 10.45 244 PRO B C 1
ATOM 5426 O O . PRO B 1 202 ? 15.924 1.083 44.904 1.00 10.61 244 PRO B O 1
ATOM 5430 N N . TYR B 1 203 ? 17.387 2.415 43.761 1.00 10.60 245 TYR B N 1
ATOM 5431 C CA . TYR B 1 203 ? 17.889 1.348 42.920 1.00 11.26 245 TYR B CA 1
ATOM 5432 C C . TYR B 1 203 ? 19.029 0.646 43.650 1.00 12.19 245 TYR B C 1
ATOM 5433 O O . TYR B 1 203 ? 20.052 1.279 43.906 1.00 11.73 245 TYR B O 1
ATOM 5442 N N . LEU B 1 204 ? 18.845 -0.643 43.927 1.00 10.49 246 LEU B N 1
ATOM 5443 C CA . LEU B 1 204 ? 19.670 -1.369 44.891 1.00 13.35 246 LEU B CA 1
ATOM 5444 C C . LEU B 1 204 ? 20.689 -2.307 44.225 1.00 12.32 246 LEU B C 1
ATOM 5445 O O . LEU B 1 204 ? 21.623 -2.693 44.904 1.00 10.24 246 LEU B O 1
ATOM 5450 N N . ASP B 1 205 ? 20.516 -2.727 42.957 1.00 11.72 247 ASP B N 1
ATOM 5451 C CA . ASP B 1 205 ? 21.318 -3.826 42.396 1.00 11.79 247 ASP B CA 1
ATOM 5452 C C . ASP B 1 205 ? 22.811 -3.479 42.503 1.00 11.95 247 ASP B C 1
ATOM 5453 O O . ASP B 1 205 ? 23.638 -4.369 42.695 1.00 10.97 247 ASP B O 1
ATOM 5458 N N . GLY B 1 206 ? 23.163 -2.197 42.301 1.00 12.47 248 GLY B N 1
ATOM 5459 C CA . GLY B 1 206 ? 24.566 -1.818 42.340 1.00 13.55 248 GLY B CA 1
ATOM 5460 C C . GLY B 1 206 ? 25.262 -1.998 43.690 1.00 12.61 248 GLY B C 1
ATOM 5461 O O . GLY B 1 206 ? 26.497 -2.144 43.751 1.00 10.91 248 GLY B O 1
ATOM 5462 N N . LEU B 1 207 ? 24.487 -2.000 44.780 1.00 12.73 249 LEU B N 1
ATOM 5463 C CA . LEU B 1 207 ? 25.014 -2.278 46.098 1.00 13.78 249 LEU B CA 1
ATOM 5464 C C . LEU B 1 207 ? 25.611 -3.666 46.187 1.00 12.84 249 LEU B C 1
ATOM 5465 O O . LEU B 1 207 ? 26.358 -3.939 47.126 1.00 15.84 249 LEU B O 1
ATOM 5470 N N . PHE B 1 208 ? 25.194 -4.591 45.308 1.00 11.58 250 PHE B N 1
ATOM 5471 C CA . PHE B 1 208 ? 25.650 -5.971 45.376 1.00 10.52 250 PHE B CA 1
ATOM 5472 C C . PHE B 1 208 ? 26.717 -6.265 44.315 1.00 12.30 250 PHE B C 1
ATOM 5473 O O . PHE B 1 208 ? 26.978 -7.449 44.038 1.00 12.60 250 PHE B O 1
ATOM 5481 N N . THR B 1 209 ? 27.310 -5.204 43.717 1.00 10.90 251 THR B N 1
ATOM 5482 C CA . THR B 1 209 ? 28.405 -5.322 42.791 1.00 10.55 251 THR B CA 1
ATOM 5483 C C . THR B 1 209 ? 29.654 -4.788 43.460 1.00 10.26 251 THR B C 1
ATOM 5484 O O . THR B 1 209 ? 29.617 -3.788 44.224 1.00 9.74 251 THR B O 1
ATOM 5488 N N . GLN B 1 210 ? 30.762 -5.526 43.254 1.00 8.73 252 GLN B N 1
ATOM 5489 C CA . GLN B 1 210 ? 32.021 -5.295 43.944 1.00 8.66 252 GLN B CA 1
ATOM 5490 C C . GLN B 1 210 ? 31.810 -4.968 45.411 1.00 10.10 252 GLN B C 1
ATOM 5491 O O . GLN B 1 210 ? 32.349 -3.980 45.942 1.00 10.33 252 GLN B O 1
ATOM 5497 N N . SER B 1 211 ? 31.054 -5.828 46.073 1.00 9.46 253 SER B N 1
ATOM 5498 C CA . SER B 1 211 ? 30.685 -5.505 47.445 1.00 12.93 253 SER B CA 1
ATOM 5499 C C . SER B 1 211 ? 30.537 -6.743 48.297 1.00 11.50 253 SER B C 1
ATOM 5500 O O . SER B 1 211 ? 30.762 -7.861 47.845 1.00 11.29 253 SER B O 1
ATOM 5503 N N . ASN B 1 212 ? 30.274 -6.483 49.577 1.00 10.49 254 ASN B N 1
ATOM 5504 C CA . ASN B 1 212 ? 30.111 -7.556 50.558 1.00 9.70 254 ASN B CA 1
ATOM 5505 C C . ASN B 1 212 ? 28.818 -7.337 51.351 1.00 8.91 254 ASN B C 1
ATOM 5506 O O . ASN B 1 212 ? 28.764 -7.633 52.568 1.00 9.93 254 ASN B O 1
ATOM 5511 N N . PHE B 1 213 ? 27.755 -6.927 50.655 1.00 8.96 255 PHE B N 1
ATOM 5512 C CA . PHE B 1 213 ? 26.505 -6.618 51.323 1.00 10.04 255 PHE B CA 1
ATOM 5513 C C . PHE B 1 213 ? 25.463 -7.724 51.149 1.00 10.72 255 PHE B C 1
ATOM 5514 O O . PHE B 1 213 ? 24.429 -7.729 51.832 1.00 12.29 255 PHE B O 1
ATOM 5522 N N . GLY B 1 214 ? 25.746 -8.679 50.268 1.00 10.85 256 GLY B N 1
ATOM 5523 C CA . GLY B 1 214 ? 24.806 -9.771 50.078 1.00 10.91 256 GLY B CA 1
ATOM 5524 C C . GLY B 1 214 ? 25.409 -10.878 49.243 1.00 10.06 256 GLY B C 1
ATOM 5525 O O . GLY B 1 214 ? 26.426 -10.664 48.618 1.00 11.67 256 GLY B O 1
ATOM 5526 N N . ILE B 1 215 ? 24.742 -12.032 49.227 1.00 9.29 257 ILE B N 1
ATOM 5527 C CA . ILE B 1 215 ? 25.080 -13.171 48.384 1.00 9.74 257 ILE B CA 1
ATOM 5528 C C . ILE B 1 215 ? 24.050 -13.251 47.264 1.00 9.55 257 ILE B C 1
ATOM 5529 O O . ILE B 1 215 ? 22.864 -13.469 47.530 1.00 10.34 257 ILE B O 1
ATOM 5534 N N . VAL B 1 216 ? 24.488 -13.092 46.011 1.00 9.85 258 VAL B N 1
ATOM 5535 C CA . VAL B 1 216 ? 23.578 -13.172 44.886 1.00 9.96 258 VAL B CA 1
ATOM 5536 C C . VAL B 1 216 ? 23.295 -14.651 44.598 1.00 9.72 258 VAL B C 1
ATOM 5537 O O . VAL B 1 216 ? 24.206 -15.441 44.340 1.00 10.76 258 VAL B O 1
ATOM 5541 N N . THR B 1 217 ? 21.997 -14.995 44.580 1.00 9.43 259 THR B N 1
ATOM 5542 C CA . THR B 1 217 ? 21.576 -16.363 44.356 1.00 9.69 259 THR B CA 1
ATOM 5543 C C . THR B 1 217 ? 20.913 -16.582 43.008 1.00 9.68 259 THR B C 1
ATOM 5544 O O . THR B 1 217 ? 20.864 -17.742 42.555 1.00 10.20 259 THR B O 1
ATOM 5548 N N . LYS B 1 218 ? 20.467 -15.500 42.362 1.00 9.14 260 LYS B N 1
ATOM 5549 C CA . LYS B 1 218 ? 19.862 -15.552 41.045 1.00 7.97 260 LYS B CA 1
ATOM 5550 C C . LYS B 1 218 ? 20.125 -14.209 40.378 1.00 8.83 260 LYS B C 1
ATOM 5551 O O . LYS B 1 218 ? 20.041 -13.174 41.037 1.00 9.93 260 LYS B O 1
ATOM 5557 N N . MET B 1 219 ? 20.397 -14.183 39.065 1.00 9.28 261 MET B N 1
ATOM 5558 C CA . MET B 1 219 ? 20.572 -12.900 38.392 1.00 7.88 261 MET B CA 1
ATOM 5559 C C . MET B 1 219 ? 20.005 -12.973 36.986 1.00 9.15 261 MET B C 1
ATOM 5560 O O . MET B 1 219 ? 20.239 -13.945 36.274 1.00 9.38 261 MET B O 1
ATOM 5565 N N . GLY B 1 220 ? 19.353 -11.899 36.563 1.00 8.62 262 GLY B N 1
ATOM 5566 C CA . GLY B 1 220 ? 18.824 -11.836 35.201 1.00 8.61 262 GLY B CA 1
ATOM 5567 C C . GLY B 1 220 ? 19.840 -11.082 34.334 1.00 9.56 262 GLY B C 1
ATOM 5568 O O . GLY B 1 220 ? 20.567 -10.208 34.791 1.00 8.97 262 GLY B O 1
ATOM 5569 N N . LEU B 1 221 ? 19.840 -11.387 33.030 1.00 10.46 263 LEU B N 1
ATOM 5570 C CA . LEU B 1 221 ? 20.777 -10.836 32.084 1.00 11.94 263 LEU B CA 1
ATOM 5571 C C . LEU B 1 221 ? 20.084 -10.701 30.736 1.00 11.88 263 LEU B C 1
ATOM 5572 O O . LEU B 1 221 ? 19.429 -11.611 30.254 1.00 12.68 263 LEU B O 1
ATOM 5577 N N . TRP B 1 222 ? 20.240 -9.544 30.110 1.00 10.68 264 TRP B N 1
ATOM 5578 C CA . TRP B 1 222 ? 19.821 -9.376 28.736 1.00 9.49 264 TRP B CA 1
ATOM 5579 C C . TRP B 1 222 ? 20.841 -9.976 27.773 1.00 10.51 264 TRP B C 1
ATOM 5580 O O . TRP B 1 222 ? 22.048 -9.893 27.995 1.00 10.70 264 TRP B O 1
ATOM 5591 N N . LEU B 1 223 ? 20.326 -10.610 26.703 1.00 10.46 265 LEU B N 1
ATOM 5592 C CA . LEU B 1 223 ? 21.140 -11.243 25.681 1.00 11.00 265 LEU B CA 1
ATOM 5593 C C . LEU B 1 223 ? 20.845 -10.618 24.323 1.00 11.15 265 LEU B C 1
ATOM 5594 O O . LEU B 1 223 ? 19.682 -10.388 23.965 1.00 12.53 265 LEU B O 1
ATOM 5599 N N . MET B 1 224 ? 21.886 -10.505 23.503 1.00 12.04 266 MET B N 1
ATOM 5600 C CA . MET B 1 224 ? 21.763 -9.834 22.227 1.00 12.15 266 MET B CA 1
ATOM 5601 C C . MET B 1 224 ? 21.229 -10.805 21.185 1.00 12.02 266 MET B C 1
ATOM 5602 O O . MET B 1 224 ? 21.758 -11.911 21.048 1.00 12.01 266 MET B O 1
ATOM 5607 N N . PRO B 1 225 ? 20.218 -10.406 20.384 1.00 12.58 267 PRO B N 1
ATOM 5608 C CA . PRO B 1 225 ? 19.851 -11.180 19.204 1.00 13.64 267 PRO B CA 1
ATOM 5609 C C . PRO B 1 225 ? 21.029 -11.429 18.266 1.00 15.12 267 PRO B C 1
ATOM 5610 O O . PRO B 1 225 ? 21.798 -10.519 17.951 1.00 14.32 267 PRO B O 1
ATOM 5614 N N . LYS B 1 226 ? 21.105 -12.662 17.736 1.00 15.76 268 LYS B N 1
ATOM 5615 C CA . LYS B 1 226 ? 22.101 -12.963 16.723 1.00 16.87 268 LYS B CA 1
ATOM 5616 C C . LYS B 1 226 ? 21.806 -12.120 15.477 1.00 17.25 268 LYS B C 1
ATOM 5617 O O . LYS B 1 226 ? 20.695 -12.164 14.964 1.00 20.18 268 LYS B O 1
ATOM 5623 N N . PRO B 1 227 ? 22.763 -11.350 14.943 1.00 16.55 269 PRO B N 1
ATOM 5624 C CA . PRO B 1 227 ? 22.538 -10.521 13.765 1.00 19.21 269 PRO B CA 1
ATOM 5625 C C . PRO B 1 227 ? 22.673 -11.334 12.479 1.00 20.97 269 PRO B C 1
ATOM 5626 O O . PRO B 1 227 ? 23.320 -12.368 12.448 1.00 20.82 269 PRO B O 1
ATOM 5630 N N . PRO B 1 228 ? 21.944 -10.963 11.423 1.00 24.35 270 PRO B N 1
ATOM 5631 C CA . PRO B 1 228 ? 22.099 -11.648 10.131 1.00 25.11 270 PRO B CA 1
ATOM 5632 C C . PRO B 1 228 ? 23.544 -11.648 9.646 1.00 20.93 270 PRO B C 1
ATOM 5633 O O . PRO B 1 228 ? 24.026 -12.681 9.161 1.00 24.75 270 PRO B O 1
ATOM 5637 N N . VAL B 1 229 ? 24.231 -10.532 9.866 1.00 21.01 271 VAL B N 1
ATOM 5638 C CA . VAL B 1 229 ? 25.626 -10.370 9.476 1.00 23.60 271 VAL B CA 1
ATOM 5639 C C . VAL B 1 229 ? 26.486 -9.875 10.650 1.00 19.30 271 VAL B C 1
ATOM 5640 O O . VAL B 1 229 ? 26.155 -8.901 11.339 1.00 19.21 271 VAL B O 1
ATOM 5644 N N . TYR B 1 230 ? 27.636 -10.550 10.747 1.00 18.97 272 TYR B N 1
ATOM 5645 C CA . TYR B 1 230 ? 28.711 -10.250 11.691 1.00 16.93 272 TYR B CA 1
ATOM 5646 C C . TYR B 1 230 ? 30.002 -10.056 10.887 1.00 16.95 272 TYR B C 1
ATOM 5647 O O . TYR B 1 230 ? 30.415 -10.985 10.198 1.00 19.33 272 TYR B O 1
ATOM 5656 N N . LYS B 1 231 ? 30.644 -8.918 11.037 1.00 15.15 273 LYS B N 1
ATOM 5657 C CA . LYS B 1 231 ? 31.845 -8.603 10.281 1.00 17.52 273 LYS B CA 1
ATOM 5658 C C . LYS B 1 231 ? 32.949 -8.125 11.218 1.00 15.94 273 LYS B C 1
ATOM 5659 O O . LYS B 1 231 ? 32.915 -6.999 11.698 1.00 16.51 273 LYS B O 1
ATOM 5665 N N . PRO B 1 232 ? 33.932 -8.988 11.535 1.00 15.39 274 PRO B N 1
ATOM 5666 C CA . PRO B 1 232 ? 35.053 -8.567 12.382 1.00 15.47 274 PRO B CA 1
ATOM 5667 C C . PRO B 1 232 ? 36.180 -7.834 11.661 1.00 14.85 274 PRO B C 1
ATOM 5668 O O . PRO B 1 232 ? 36.435 -8.119 10.488 1.00 16.97 274 PRO B O 1
ATOM 5672 N N . PHE B 1 233 ? 36.859 -6.947 12.371 1.00 14.07 275 PHE B N 1
ATOM 5673 C CA . PHE B 1 233 ? 37.957 -6.186 11.827 1.00 15.52 275 PHE B CA 1
ATOM 5674 C C . PHE B 1 233 ? 39.121 -6.138 12.815 1.00 17.47 275 PHE B C 1
ATOM 5675 O O . PHE B 1 233 ? 38.936 -6.218 14.042 1.00 15.20 275 PHE B O 1
ATOM 5683 N N . MET B 1 234 ? 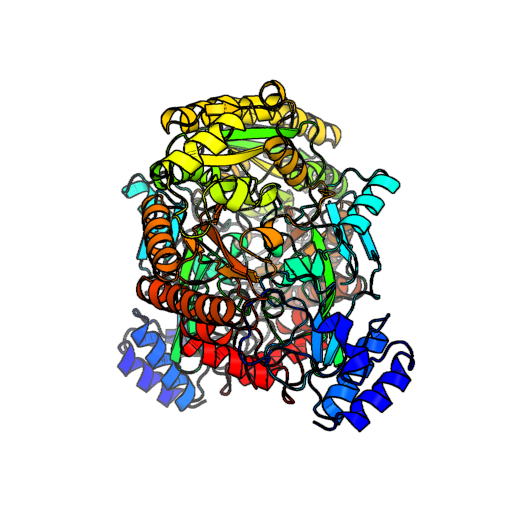40.326 -5.915 12.262 1.00 17.09 276 MET B N 1
ATOM 5684 C CA . MET B 1 234 ? 41.547 -5.628 13.022 1.00 18.60 276 MET B CA 1
ATOM 5685 C C . MET B 1 234 ? 42.176 -4.355 12.437 1.00 19.84 276 MET B C 1
ATOM 5686 O O . MET B 1 234 ? 42.200 -4.166 11.214 1.00 20.59 276 MET B O 1
ATOM 5691 N N . VAL B 1 235 ? 42.586 -3.429 13.299 1.00 16.39 277 VAL B N 1
ATOM 5692 C CA . VAL B 1 235 ? 43.301 -2.246 12.870 1.00 18.36 277 VAL B CA 1
ATOM 5693 C C . VAL B 1 235 ? 44.726 -2.378 13.378 1.00 19.47 277 VAL B C 1
ATOM 5694 O O . VAL B 1 235 ? 44.964 -2.505 14.572 1.00 16.62 277 VAL B O 1
ATOM 5698 N N . ARG B 1 236 ? 45.685 -2.293 12.441 1.00 17.99 278 ARG B N 1
ATOM 5699 C CA . ARG B 1 236 ? 47.092 -2.396 12.772 1.00 18.36 278 ARG B CA 1
ATOM 5700 C C . ARG B 1 236 ? 47.729 -1.007 12.741 1.00 16.80 278 ARG B C 1
ATOM 5701 O O . ARG B 1 236 ? 47.643 -0.304 11.713 1.00 17.17 278 ARG B O 1
ATOM 5709 N N . HIS B 1 237 ? 48.385 -0.637 13.851 1.00 15.22 279 HIS B N 1
ATOM 5710 C CA . HIS B 1 237 ? 49.173 0.578 13.983 1.00 16.01 279 HIS B CA 1
ATOM 5711 C C . HIS B 1 237 ? 50.638 0.191 14.198 1.00 17.22 279 HIS B C 1
ATOM 5712 O O . HIS B 1 237 ? 50.988 -0.706 15.008 1.00 17.34 279 HIS B O 1
ATOM 5719 N N . ALA B 1 238 ? 51.530 0.909 13.483 1.00 18.79 280 ALA B N 1
ATOM 5720 C CA . ALA B 1 238 ? 52.922 0.482 13.360 1.00 20.52 280 ALA B CA 1
ATOM 5721 C C . ALA B 1 238 ? 53.804 0.787 14.567 1.00 21.68 280 ALA B C 1
ATOM 5722 O O . ALA B 1 238 ? 54.766 0.043 14.798 1.00 22.67 280 ALA B O 1
ATOM 5724 N N . ASN B 1 239 ? 53.473 1.828 15.366 1.00 19.42 281 ASN B N 1
ATOM 5725 C CA . ASN B 1 239 ? 54.394 2.420 16.307 1.00 19.86 281 ASN B CA 1
ATOM 5726 C C . ASN B 1 239 ? 53.854 2.388 17.743 1.00 20.30 281 ASN B C 1
ATOM 5727 O O . ASN B 1 239 ? 52.672 2.678 17.957 1.00 18.64 281 ASN B O 1
ATOM 5732 N N . MET B 1 240 ? 54.741 2.130 18.715 1.00 18.46 282 MET B N 1
ATOM 5733 C CA . MET B 1 240 ? 54.436 2.239 20.134 1.00 20.50 282 MET B CA 1
ATOM 5734 C C . MET B 1 240 ? 53.794 3.595 20.427 1.00 20.89 282 MET B C 1
ATOM 5735 O O . MET B 1 240 ? 52.838 3.676 21.209 1.00 19.80 282 MET B O 1
ATOM 5740 N N . GLU B 1 241 ? 54.275 4.657 19.755 1.00 20.61 283 GLU B N 1
ATOM 5741 C CA . GLU B 1 241 ? 53.815 5.998 20.088 1.00 22.54 283 GLU B CA 1
ATOM 5742 C C . GLU B 1 241 ? 52.460 6.360 19.473 1.00 20.22 283 GLU B C 1
ATOM 5743 O O . GLU B 1 241 ? 51.985 7.486 19.672 1.00 18.99 283 GLU B O 1
ATOM 5749 N N . ASP B 1 242 ? 51.806 5.460 18.726 1.00 18.23 284 ASP B N 1
ATOM 5750 C CA . ASP B 1 242 ? 50.530 5.744 18.088 1.00 18.00 284 ASP B CA 1
ATOM 5751 C C . ASP B 1 242 ? 49.366 5.829 19.104 1.00 17.26 284 ASP B C 1
ATOM 5752 O O . ASP B 1 242 ? 48.254 6.214 18.711 1.00 17.77 284 ASP B O 1
ATOM 5757 N N . VAL B 1 243 ? 49.588 5.414 20.362 1.00 18.87 285 VAL B N 1
ATOM 5758 C CA . VAL B 1 243 ? 48.501 5.323 21.351 1.00 17.17 285 VAL B CA 1
ATOM 5759 C C . VAL B 1 243 ? 47.508 6.484 21.212 1.00 16.32 285 VAL B C 1
ATOM 5760 O O . VAL B 1 243 ? 46.319 6.250 21.060 1.00 16.30 285 VAL B O 1
ATOM 5764 N N . PRO B 1 244 ? 47.915 7.775 21.354 1.00 18.03 286 PRO B N 1
ATOM 5765 C CA . PRO B 1 244 ? 46.932 8.850 21.413 1.00 17.28 286 PRO B CA 1
ATOM 5766 C C . PRO B 1 244 ? 46.129 8.976 20.135 1.00 18.37 286 PRO B C 1
ATOM 5767 O O . PRO B 1 244 ? 44.944 9.279 20.179 1.00 15.57 286 PRO B O 1
ATOM 5771 N N . LYS B 1 245 ? 46.758 8.726 18.973 1.00 16.95 287 LYS B N 1
ATOM 5772 C CA . LYS B 1 245 ? 46.027 8.825 17.725 1.00 16.61 287 LYS B CA 1
ATOM 5773 C C . LYS B 1 245 ? 44.950 7.750 17.589 1.00 15.45 287 LYS B C 1
ATOM 5774 O O . LYS B 1 245 ? 43.904 7.995 16.999 1.00 14.76 287 LYS B O 1
ATOM 5780 N N . ILE B 1 246 ? 45.203 6.548 18.139 1.00 15.31 288 ILE B N 1
ATOM 5781 C CA . ILE B 1 246 ? 44.235 5.471 18.089 1.00 13.43 288 ILE B CA 1
ATOM 5782 C C . ILE B 1 246 ? 43.013 5.846 18.936 1.00 13.01 288 ILE B C 1
ATOM 5783 O O . ILE B 1 246 ? 41.886 5.654 18.510 1.00 13.63 288 ILE B O 1
ATOM 5788 N N . ILE B 1 247 ? 43.242 6.355 20.151 1.00 12.71 289 ILE B N 1
ATOM 5789 C CA . ILE B 1 247 ? 42.116 6.689 21.029 1.00 14.38 289 ILE B CA 1
ATOM 5790 C C . ILE B 1 247 ? 41.321 7.827 20.382 1.00 14.42 289 ILE B C 1
ATOM 5791 O O . ILE B 1 247 ? 40.109 7.789 20.386 1.00 13.85 289 ILE B O 1
ATOM 5796 N N . GLU B 1 248 ? 42.012 8.834 19.845 1.00 14.91 290 GLU B N 1
ATOM 5797 C CA . GLU B 1 248 ? 41.336 9.983 19.248 1.00 15.35 290 GLU B CA 1
ATOM 5798 C C . GLU B 1 248 ? 40.538 9.598 18.015 1.00 15.81 290 GLU B C 1
ATOM 5799 O O . GLU B 1 248 ? 39.523 10.229 17.735 1.00 18.38 290 GLU B O 1
ATOM 5805 N N . ALA B 1 249 ? 40.956 8.565 17.268 1.00 15.83 291 ALA B N 1
ATOM 5806 C CA . ALA B 1 249 ? 40.199 8.085 16.116 1.00 16.35 291 ALA B CA 1
ATOM 5807 C C . ALA B 1 249 ? 39.009 7.222 16.521 1.00 15.06 291 ALA B C 1
ATOM 5808 O O . ALA B 1 249 ? 37.939 7.286 15.904 1.00 16.88 291 ALA B O 1
ATOM 5810 N N . MET B 1 250 ? 39.170 6.413 17.572 1.00 16.23 292 MET B N 1
ATOM 5811 C CA . MET B 1 250 ? 38.086 5.533 17.958 1.00 16.54 292 MET B CA 1
ATOM 5812 C C . MET B 1 250 ? 36.993 6.294 18.718 1.00 15.49 292 MET B C 1
ATOM 5813 O O . MET B 1 250 ? 35.833 5.913 18.582 1.00 15.63 292 MET B O 1
ATOM 5818 N N . ARG B 1 251 ? 37.380 7.310 19.528 1.00 16.40 293 ARG B N 1
ATOM 5819 C CA . ARG B 1 251 ? 36.443 7.995 20.404 1.00 16.67 293 ARG B CA 1
ATOM 5820 C C . ARG B 1 251 ? 35.239 8.471 19.602 1.00 16.10 293 ARG B C 1
ATOM 5821 O O . ARG B 1 251 ? 34.111 8.164 19.934 1.00 15.81 293 ARG B O 1
ATOM 5829 N N . PRO B 1 252 ? 35.368 9.260 18.500 1.00 15.80 294 PRO B N 1
ATOM 5830 C CA . PRO B 1 252 ? 34.151 9.725 17.833 1.00 17.46 294 PRO B CA 1
ATOM 5831 C C . PRO B 1 252 ? 33.267 8.612 17.275 1.00 16.89 294 PRO B C 1
ATOM 5832 O O . PRO B 1 252 ? 32.041 8.724 17.173 1.00 17.90 294 PRO B O 1
ATOM 5836 N N . LEU B 1 253 ? 33.896 7.514 16.810 1.00 15.88 295 LEU B N 1
ATOM 5837 C CA . LEU B 1 253 ? 33.179 6.354 16.316 1.00 15.33 295 LEU B CA 1
ATOM 5838 C C . LEU B 1 253 ? 32.352 5.713 17.436 1.00 15.56 295 LEU B C 1
ATOM 5839 O O . LEU B 1 253 ? 31.257 5.277 17.167 1.00 16.32 295 LEU B O 1
ATOM 5844 N N . ARG B 1 254 ? 32.895 5.679 18.655 1.00 15.81 296 ARG B N 1
ATOM 5845 C CA . ARG B 1 254 ? 32.184 5.129 19.804 1.00 17.38 296 ARG B CA 1
ATOM 5846 C C . ARG B 1 254 ? 31.142 6.135 20.358 1.00 18.03 296 ARG B C 1
ATOM 5847 O O . ARG B 1 254 ? 30.031 5.739 20.681 1.00 19.24 296 ARG B O 1
ATOM 5855 N N . VAL B 1 255 ? 31.494 7.410 20.532 1.00 17.62 297 VAL B N 1
ATOM 5856 C CA . VAL B 1 255 ? 30.546 8.378 21.087 1.00 17.68 297 VAL B CA 1
ATOM 5857 C C . VAL B 1 255 ? 29.304 8.451 20.195 1.00 20.39 297 VAL B C 1
ATOM 5858 O O . VAL B 1 255 ? 28.182 8.533 20.713 1.00 22.48 297 VAL B O 1
ATOM 5862 N N . SER B 1 256 ? 29.479 8.402 18.858 1.00 20.29 298 SER B N 1
ATOM 5863 C CA . SER B 1 256 ? 28.355 8.425 17.915 1.00 20.38 298 SER B CA 1
ATOM 5864 C C . SER B 1 256 ? 27.781 7.046 17.647 1.00 22.07 298 SER B C 1
ATOM 5865 O O . SER B 1 256 ? 26.822 6.897 16.895 1.00 25.43 298 SER B O 1
ATOM 5868 N N . ASN B 1 257 ? 28.379 6.022 18.243 1.00 23.89 299 ASN B N 1
ATOM 5869 C CA . ASN B 1 257 ? 27.887 4.662 18.136 1.00 25.66 299 ASN B CA 1
ATOM 5870 C C . ASN B 1 257 ? 27.886 4.125 16.701 1.00 24.77 299 ASN B C 1
ATOM 5871 O O . ASN B 1 257 ? 27.077 3.283 16.360 1.00 26.23 299 ASN B O 1
ATOM 5876 N N . LEU B 1 258 ? 28.865 4.502 15.871 1.00 20.93 300 LEU B N 1
ATOM 5877 C CA . LEU B 1 258 ? 29.082 3.811 14.604 1.00 20.02 300 LEU B CA 1
ATOM 5878 C C . LEU B 1 258 ? 29.726 2.440 14.821 1.00 17.62 300 LEU B C 1
ATOM 5879 O O . LEU B 1 258 ? 29.566 1.561 13.985 1.00 17.31 300 LEU B O 1
ATOM 5884 N N . VAL B 1 259 ? 30.536 2.347 15.894 1.00 16.80 301 VAL B N 1
ATOM 5885 C CA . VAL B 1 259 ? 31.062 1.100 16.423 1.00 17.10 301 VAL B CA 1
ATOM 5886 C C . VAL B 1 259 ? 30.493 0.954 17.826 1.00 14.75 301 VAL B C 1
ATOM 5887 O O . VAL B 1 259 ? 30.536 1.932 18.578 1.00 15.69 301 VAL B O 1
ATOM 5891 N N . ALA B 1 260 ? 29.931 -0.227 18.130 1.00 15.73 302 ALA B N 1
ATOM 5892 C CA . ALA B 1 260 ? 29.160 -0.381 19.366 1.00 16.77 302 ALA B CA 1
ATOM 5893 C C . ALA B 1 260 ? 29.746 -1.424 20.322 1.00 16.78 302 ALA B C 1
ATOM 5894 O O . ALA B 1 260 ? 29.359 -1.468 21.493 1.00 17.82 302 ALA B O 1
ATOM 5896 N N . ASN B 1 261 ? 30.689 -2.261 19.856 1.00 14.67 303 ASN B N 1
ATOM 5897 C CA . ASN B 1 261 ? 31.319 -3.245 20.756 1.00 14.00 303 ASN B CA 1
ATOM 5898 C C . ASN B 1 261 ? 32.511 -2.653 21.473 1.00 15.31 303 ASN B C 1
ATOM 5899 O O . ASN B 1 261 ? 33.200 -1.747 20.958 1.00 14.89 303 ASN B O 1
ATOM 5904 N N . CYS B 1 262 ? 32.779 -3.213 22.669 1.00 14.52 304 CYS B N 1
ATOM 5905 C CA . CYS B 1 262 ? 33.996 -2.876 23.394 1.00 14.89 304 CYS B CA 1
ATOM 5906 C C . CYS B 1 262 ? 35.202 -3.353 22.574 1.00 14.10 304 CYS B C 1
ATOM 5907 O O . CYS B 1 262 ? 35.158 -4.478 22.072 1.00 13.26 304 CYS B O 1
ATOM 5910 N N . ASN B 1 263 ? 36.202 -2.460 22.378 1.00 13.87 305 ASN B N 1
ATOM 5911 C CA . ASN B 1 263 ? 37.318 -2.716 21.462 1.00 15.15 305 ASN B CA 1
ATOM 5912 C C . ASN B 1 263 ? 38.587 -2.915 22.267 1.00 15.39 305 ASN B C 1
ATOM 5913 O O . ASN B 1 263 ? 39.024 -2.014 22.939 1.00 15.28 305 ASN B O 1
ATOM 5918 N N . LEU B 1 264 ? 39.202 -4.077 22.150 1.00 14.09 306 LEU B N 1
ATOM 5919 C CA . LEU B 1 264 ? 40.512 -4.312 22.725 1.00 13.71 306 LEU B CA 1
ATOM 5920 C C . LEU B 1 264 ? 41.564 -3.763 21.769 1.00 14.15 306 LEU B C 1
ATOM 5921 O O . LEU B 1 264 ? 41.642 -4.193 20.611 1.00 14.14 306 LEU B O 1
ATOM 5926 N N . MET B 1 265 ? 42.330 -2.821 22.322 1.00 13.43 307 MET B N 1
ATOM 5927 C CA . MET B 1 265 ? 43.493 -2.235 21.709 1.00 13.37 307 MET B CA 1
ATOM 5928 C C . MET B 1 265 ? 44.684 -2.896 22.397 1.00 12.10 307 MET B C 1
ATOM 5929 O O . MET B 1 265 ? 45.080 -2.513 23.506 1.00 13.70 307 MET B O 1
ATOM 5934 N N . MET B 1 266 ? 45.274 -3.857 21.721 1.00 12.85 308 MET B N 1
ATOM 5935 C CA . MET B 1 266 ? 46.246 -4.757 22.331 1.00 13.82 308 MET B CA 1
ATOM 5936 C C . MET B 1 266 ? 47.683 -4.337 22.002 1.00 13.06 308 MET B C 1
ATOM 5937 O O . MET B 1 266 ? 48.012 -4.112 20.832 1.00 13.53 308 MET B O 1
ATOM 5942 N N . SER B 1 267 ? 48.535 -4.291 23.006 1.00 12.26 309 SER B N 1
ATOM 5943 C CA . SER B 1 267 ? 49.959 -4.082 22.762 1.00 12.79 309 SER B CA 1
ATOM 5944 C C . SER B 1 267 ? 50.587 -5.333 22.165 1.00 12.40 309 SER B C 1
ATOM 5945 O O . SER B 1 267 ? 50.236 -6.467 22.513 1.00 14.01 309 SER B O 1
ATOM 5948 N N . ALA B 1 268 ? 51.618 -5.119 21.326 1.00 12.48 310 ALA B N 1
ATOM 5949 C CA . ALA B 1 268 ? 52.323 -6.257 20.748 1.00 12.49 310 ALA B CA 1
ATOM 5950 C C . ALA B 1 268 ? 52.910 -7.137 21.832 1.00 11.92 310 ALA B C 1
ATOM 5951 O O . ALA B 1 268 ? 52.886 -8.363 21.669 1.00 13.28 310 ALA B O 1
ATOM 5953 N N . SER B 1 269 ? 53.427 -6.557 22.918 1.00 12.52 311 SER B N 1
ATOM 5954 C CA . SER B 1 269 ? 54.054 -7.371 23.949 1.00 13.38 311 SER B CA 1
ATOM 5955 C C . SER B 1 269 ? 53.046 -8.340 24.583 1.00 13.46 311 SER B C 1
ATOM 5956 O O . SER B 1 269 ? 53.327 -9.542 24.783 1.00 13.99 311 SER B O 1
ATOM 5959 N N . TYR B 1 270 ? 51.827 -7.831 24.861 1.00 13.93 312 TYR B N 1
ATOM 5960 C CA . TYR B 1 270 ? 50.802 -8.704 25.416 1.00 13.82 312 TYR B CA 1
ATOM 5961 C C . TYR B 1 270 ? 50.477 -9.798 24.428 1.00 11.90 312 TYR B C 1
ATOM 5962 O O . TYR B 1 270 ? 50.389 -10.971 24.782 1.00 12.71 312 TYR B O 1
ATOM 5971 N N . GLN B 1 271 ? 50.223 -9.420 23.147 1.00 10.53 313 GLN B N 1
ATOM 5972 C CA . GLN B 1 271 ? 49.865 -10.408 22.157 1.00 11.83 313 GLN B CA 1
ATOM 5973 C C . GLN B 1 271 ? 50.909 -11.499 22.067 1.00 12.79 313 GLN B C 1
ATOM 5974 O O . GLN B 1 271 ? 50.534 -12.678 21.998 1.00 13.89 313 GLN B O 1
ATOM 5980 N N . LEU B 1 272 ? 52.186 -11.130 21.955 1.00 14.60 314 LEU B N 1
ATOM 5981 C CA . LEU B 1 272 ? 53.250 -12.141 21.917 1.00 14.65 314 LEU B CA 1
ATOM 5982 C C . LEU B 1 272 ? 53.284 -13.041 23.146 1.00 16.10 314 LEU B C 1
ATOM 5983 O O . LEU B 1 272 ? 53.479 -14.247 23.019 1.00 16.28 314 LEU B O 1
ATOM 5988 N N . ALA B 1 273 ? 53.030 -12.474 24.315 1.00 15.04 315 ALA B N 1
ATOM 5989 C CA . ALA B 1 273 ? 53.024 -13.195 25.573 1.00 14.94 315 ALA B CA 1
ATOM 5990 C C . ALA B 1 273 ? 51.931 -14.244 25.624 1.00 17.10 315 ALA B C 1
ATOM 5991 O O . ALA B 1 273 ? 52.040 -15.220 26.386 1.00 16.67 315 ALA B O 1
ATOM 5993 N N . MET B 1 274 ? 50.866 -14.038 24.869 1.00 14.74 316 MET B N 1
ATOM 5994 C CA . MET B 1 274 ? 49.808 -15.033 24.812 1.00 16.20 316 MET B CA 1
ATOM 5995 C C . MET B 1 274 ? 50.327 -16.368 24.327 1.00 15.97 316 MET B C 1
ATOM 5996 O O . MET B 1 274 ? 49.756 -17.386 24.712 1.00 20.11 316 MET B O 1
ATOM 6001 N N . PHE B 1 275 ? 51.243 -16.350 23.349 1.00 17.25 317 PHE B N 1
ATOM 6002 C CA . PHE B 1 275 ? 51.627 -17.602 22.696 1.00 20.91 317 PHE B CA 1
ATOM 6003 C C . PHE B 1 275 ? 53.125 -17.925 22.805 1.00 23.07 317 PHE B C 1
ATOM 6004 O O . PHE B 1 275 ? 53.544 -19.043 22.478 1.00 21.05 317 PHE B O 1
ATOM 6012 N N . LYS B 1 276 ? 53.937 -16.998 23.323 1.00 19.18 318 LYS B N 1
ATOM 6013 C CA . LYS B 1 276 ? 55.379 -17.149 23.365 1.00 18.83 318 LYS B CA 1
ATOM 6014 C C . LYS B 1 276 ? 55.869 -16.776 24.760 1.00 19.30 318 LYS B C 1
ATOM 6015 O O . LYS B 1 276 ? 55.194 -16.023 25.463 1.00 19.65 318 LYS B O 1
ATOM 6021 N N . ARG B 1 277 ? 56.989 -17.359 25.168 1.00 15.22 319 ARG B N 1
ATOM 6022 C CA . ARG B 1 277 ? 57.672 -16.965 26.379 1.00 15.19 319 ARG B CA 1
ATOM 6023 C C . ARG B 1 277 ? 58.671 -15.863 26.075 1.00 13.26 319 ARG B C 1
ATOM 6024 O O . ARG B 1 277 ? 59.108 -15.705 24.933 1.00 12.97 319 ARG B O 1
ATOM 6032 N N . ARG B 1 278 ? 59.023 -15.096 27.112 1.00 12.76 320 ARG B N 1
ATOM 6033 C CA . ARG B 1 278 ? 59.830 -13.889 26.921 1.00 12.81 320 ARG B CA 1
ATOM 6034 C C . ARG B 1 278 ? 61.167 -14.242 26.267 1.00 13.50 320 ARG B C 1
ATOM 6035 O O . ARG B 1 278 ? 61.664 -13.493 25.440 1.00 13.57 320 ARG B O 1
ATOM 6043 N N . ASN B 1 279 ? 61.769 -15.385 26.651 1.00 13.48 321 ASN B N 1
ATOM 6044 C CA . ASN B 1 279 ? 63.084 -15.775 26.137 1.00 13.29 321 ASN B CA 1
ATOM 6045 C C . ASN B 1 279 ? 63.035 -16.325 24.715 1.00 16.10 321 ASN B C 1
ATOM 6046 O O . ASN B 1 279 ? 64.092 -16.719 24.166 1.00 14.65 321 ASN B O 1
ATOM 6051 N N . GLU B 1 280 ? 61.848 -16.309 24.087 1.00 14.92 322 GLU B N 1
ATOM 6052 C CA . GLU B 1 280 ? 61.789 -16.526 22.661 1.00 17.55 322 GLU B CA 1
ATOM 6053 C C . GLU B 1 280 ? 61.948 -15.195 21.919 1.00 17.65 322 GLU B C 1
ATOM 6054 O O . GLU B 1 280 ? 62.038 -15.172 20.702 1.00 20.01 322 GLU B O 1
ATOM 6060 N N . ILE B 1 281 ? 61.895 -14.086 22.639 1.00 15.78 323 ILE B N 1
ATOM 6061 C CA . ILE B 1 281 ? 61.875 -12.742 22.048 1.00 17.87 323 ILE B CA 1
ATOM 6062 C C . ILE B 1 281 ? 63.181 -11.993 22.357 1.00 17.42 323 ILE B C 1
ATOM 6063 O O . ILE B 1 281 ? 63.797 -11.428 21.454 1.00 20.35 323 ILE B O 1
ATOM 6068 N N . VAL B 1 282 ? 63.585 -11.936 23.634 1.00 14.87 324 VAL B N 1
ATOM 6069 C CA . VAL B 1 282 ? 64.827 -11.275 24.028 1.00 15.60 324 VAL B CA 1
ATOM 6070 C C . VAL B 1 282 ? 65.454 -12.123 25.107 1.00 16.09 324 VAL B C 1
ATOM 6071 O O . VAL B 1 282 ? 64.763 -12.864 25.799 1.00 15.01 324 VAL B O 1
ATOM 6075 N N . PRO B 1 283 ? 66.784 -12.023 25.332 1.00 17.54 325 PRO B N 1
ATOM 6076 C CA . PRO B 1 283 ? 67.407 -12.717 26.474 1.00 19.12 325 PRO B CA 1
ATOM 6077 C C . PRO B 1 283 ? 66.946 -12.256 27.857 1.00 17.30 325 PRO B C 1
ATOM 6078 O O . PRO B 1 283 ? 66.507 -11.119 28.072 1.00 16.49 325 PRO B O 1
ATOM 6082 N N . ASP B 1 284 ? 66.967 -13.210 28.795 1.00 17.64 326 ASP B N 1
ATOM 6083 C CA . ASP B 1 284 ? 66.722 -12.902 30.177 1.00 21.62 326 ASP B CA 1
ATOM 6084 C C . ASP B 1 284 ? 67.756 -11.861 30.546 1.00 25.25 326 ASP B C 1
ATOM 6085 O O . ASP B 1 284 ? 68.895 -11.915 30.087 1.00 28.72 326 ASP B O 1
ATOM 6090 N N . GLY B 1 285 ? 67.340 -10.875 31.300 1.00 24.76 327 GLY B N 1
ATOM 6091 C CA . GLY B 1 285 ? 68.336 -9.866 31.633 1.00 25.73 327 GLY B CA 1
ATOM 6092 C C . GLY B 1 285 ? 68.361 -8.683 30.675 1.00 22.87 327 GLY B C 1
ATOM 6093 O O . GLY B 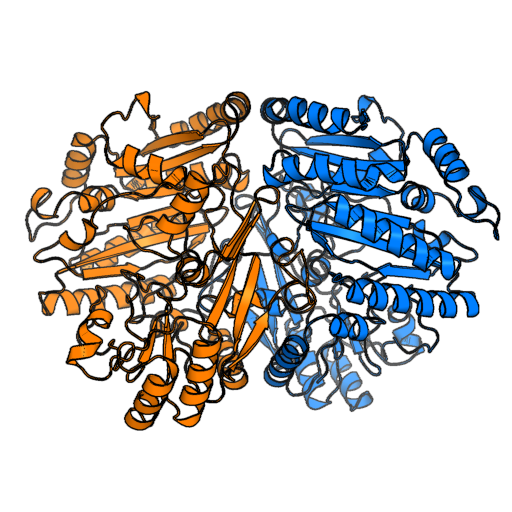1 285 ? 68.903 -7.650 31.050 1.00 28.12 327 GLY B O 1
ATOM 6094 N N . ALA B 1 286 ? 67.847 -8.820 29.451 1.00 19.30 328 ALA B N 1
ATOM 6095 C CA . ALA B 1 286 ? 67.774 -7.716 28.516 1.00 18.14 328 ALA B CA 1
ATOM 6096 C C . ALA B 1 286 ? 66.375 -7.095 28.594 1.00 18.95 328 ALA B C 1
ATOM 6097 O O . ALA B 1 286 ? 65.405 -7.780 28.878 1.00 18.82 328 ALA B O 1
ATOM 6099 N N . PRO B 1 287 ? 66.231 -5.784 28.299 1.00 18.31 329 PRO B N 1
ATOM 6100 C CA . PRO B 1 287 ? 64.914 -5.184 28.176 1.00 18.59 329 PRO B CA 1
ATOM 6101 C C . PRO B 1 287 ? 64.127 -5.693 26.976 1.00 16.79 329 PRO B C 1
ATOM 6102 O O . PRO B 1 287 ? 64.678 -6.163 25.967 1.00 16.73 329 PRO B O 1
ATOM 6106 N N . LEU B 1 288 ? 62.793 -5.561 27.075 1.00 16.12 330 LEU B N 1
ATOM 6107 C CA . LEU B 1 288 ? 61.923 -5.894 25.968 1.00 17.57 330 LEU B CA 1
ATOM 6108 C C . LEU B 1 288 ? 61.904 -4.679 25.054 1.00 18.64 330 LEU B C 1
ATOM 6109 O O . LEU B 1 288 ? 60.982 -3.871 25.099 1.00 18.41 330 LEU B O 1
ATOM 6114 N N . ASP B 1 289 ? 62.957 -4.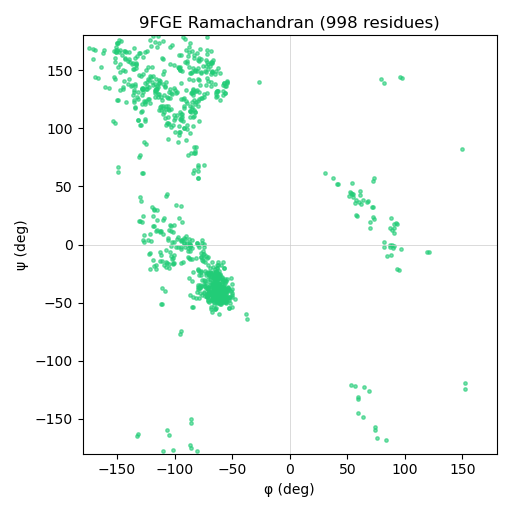527 24.248 1.00 18.67 331 ASP B N 1
ATOM 6115 C CA . ASP B 1 289 ? 63.158 -3.289 23.489 1.00 20.53 331 ASP B CA 1
ATOM 6116 C C . ASP B 1 289 ? 62.200 -3.210 22.304 1.00 20.96 331 ASP B C 1
ATOM 6117 O O . ASP B 1 289 ? 61.764 -4.226 2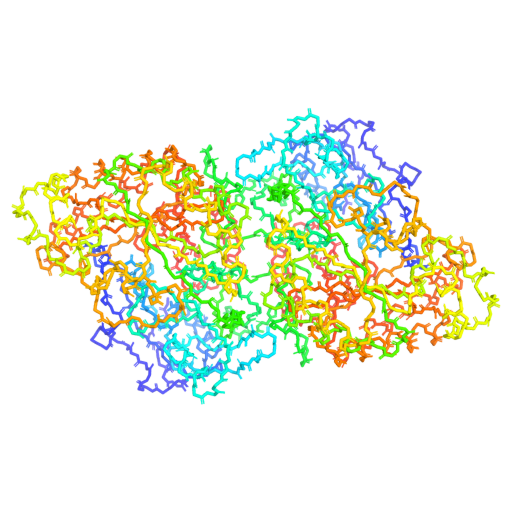1.779 1.00 18.12 331 ASP B O 1
ATOM 6122 N N . GLU B 1 290 ? 61.884 -1.977 21.869 1.00 21.00 332 GLU B N 1
ATOM 6123 C CA . GLU B 1 290 ? 60.871 -1.788 20.840 1.00 22.07 332 GLU B CA 1
ATOM 6124 C C . GLU B 1 290 ? 61.295 -2.379 19.499 1.00 20.53 332 GLU B C 1
ATOM 6125 O O . GLU B 1 290 ? 60.443 -2.872 18.773 1.00 21.80 332 GLU B O 1
ATOM 6131 N N . ALA B 1 291 ? 62.587 -2.356 19.157 1.00 21.22 333 ALA B N 1
ATOM 6132 C CA . ALA B 1 291 ? 63.009 -2.958 17.890 1.00 21.62 333 ALA B CA 1
ATOM 6133 C C . ALA B 1 291 ? 62.780 -4.477 17.884 1.00 18.64 333 ALA B C 1
ATOM 6134 O O . ALA B 1 291 ? 62.277 -5.001 16.887 1.00 20.00 333 ALA B O 1
ATOM 6136 N N . SER B 1 292 ? 63.083 -5.166 18.996 1.00 18.52 334 SER B N 1
ATOM 6137 C CA . SER B 1 292 ? 62.841 -6.607 19.071 1.00 19.84 334 SER B CA 1
ATOM 6138 C C . SER B 1 292 ? 61.339 -6.893 19.000 1.00 19.74 334 SER B C 1
ATOM 6139 O O . SER B 1 292 ? 60.919 -7.874 18.404 1.00 17.46 334 SER B O 1
ATOM 6142 N N . LEU B 1 293 ? 60.525 -6.049 19.673 1.00 17.67 335 LEU B N 1
ATOM 6143 C CA . LEU B 1 293 ? 59.090 -6.260 19.646 1.00 18.97 335 LEU B CA 1
ATOM 6144 C C . LEU B 1 293 ? 58.557 -6.068 18.249 1.00 18.26 335 LEU B C 1
ATOM 6145 O O . LEU B 1 293 ? 57.723 -6.847 17.798 1.00 17.83 335 LEU B O 1
ATOM 6150 N N . LYS B 1 294 ? 58.992 -4.981 17.580 1.00 18.92 336 LYS B N 1
ATOM 6151 C CA . LYS B 1 294 ? 58.490 -4.677 16.247 1.00 21.09 336 LYS B CA 1
ATOM 6152 C C . LYS B 1 294 ? 58.830 -5.801 15.267 1.00 19.00 336 LYS B C 1
ATOM 6153 O O . LYS B 1 294 ? 58.024 -6.199 14.449 1.00 21.34 336 LYS B O 1
ATOM 6159 N N . LYS B 1 295 ? 60.047 -6.330 15.351 1.00 19.53 337 LYS B N 1
ATOM 6160 C CA . LYS B 1 295 ? 60.473 -7.410 14.460 1.00 20.95 337 LYS B CA 1
ATOM 6161 C C . LYS B 1 295 ? 59.658 -8.689 14.671 1.00 18.50 337 LYS B C 1
ATOM 6162 O O . LYS B 1 295 ? 59.190 -9.314 13.712 1.00 20.16 337 LYS B O 1
ATOM 6168 N N . ALA B 1 296 ? 59.413 -9.017 15.930 1.00 17.12 338 ALA B N 1
ATOM 6169 C CA . ALA B 1 296 ? 58.665 -10.206 16.312 1.00 16.65 338 ALA B CA 1
ATOM 6170 C C . ALA B 1 296 ? 57.185 -10.037 15.939 1.00 17.41 338 ALA B C 1
ATOM 6171 O O . ALA B 1 296 ? 56.546 -10.947 15.395 1.00 17.65 338 ALA B O 1
ATOM 6173 N N . ALA B 1 297 ? 56.632 -8.838 16.178 1.00 16.94 339 ALA B N 1
ATOM 6174 C CA . ALA B 1 297 ? 55.244 -8.577 15.835 1.00 18.09 339 ALA B CA 1
ATOM 6175 C C . ALA B 1 297 ? 55.062 -8.636 14.306 1.00 18.65 339 ALA B C 1
ATOM 6176 O O . ALA B 1 297 ? 54.145 -9.313 13.807 1.00 17.90 339 ALA B O 1
ATOM 6178 N N . SER B 1 298 ? 55.932 -7.933 13.559 1.00 19.41 340 SER B N 1
ATOM 6179 C CA . SER B 1 298 ? 55.859 -7.948 12.093 1.00 21.00 340 SER B CA 1
ATOM 6180 C C . SER B 1 298 ? 55.914 -9.350 11.481 1.00 19.53 340 SER B C 1
ATOM 6181 O O . SER B 1 298 ? 55.189 -9.608 10.518 1.00 21.33 340 SER B O 1
ATOM 6184 N N . ALA B 1 299 ? 56.749 -10.243 12.032 1.00 19.60 341 ALA B N 1
ATOM 6185 C CA . ALA B 1 299 ? 56.869 -11.602 11.537 1.00 20.53 341 ALA B CA 1
ATOM 6186 C C . ALA B 1 299 ? 55.587 -12.395 11.779 1.00 23.76 341 ALA B C 1
ATOM 6187 O O . ALA B 1 299 ? 55.376 -13.433 11.168 1.00 24.25 341 ALA B O 1
ATOM 6189 N N . ASN B 1 300 ? 54.714 -11.862 12.655 1.00 21.89 342 ASN B N 1
ATOM 6190 C CA . ASN B 1 300 ? 53.453 -12.474 12.999 1.00 21.58 342 ASN B CA 1
ATOM 6191 C C . ASN B 1 300 ? 52.246 -11.705 12.455 1.00 21.32 342 ASN B C 1
ATOM 6192 O O . ASN B 1 300 ? 51.125 -12.025 12.841 1.00 22.62 342 ASN B O 1
ATOM 6197 N N . GLY B 1 301 ? 52.460 -10.695 11.597 1.00 20.51 343 GLY B N 1
ATOM 6198 C CA . GLY B 1 301 ? 51.368 -9.915 11.043 1.00 19.54 343 GLY B CA 1
ATOM 6199 C C . GLY B 1 301 ? 50.715 -8.933 12.030 1.00 19.73 343 GLY B C 1
ATOM 6200 O O . GLY B 1 301 ? 49.597 -8.486 11.777 1.00 22.10 343 GLY B O 1
ATOM 6201 N N . LEU B 1 302 ? 51.449 -8.576 13.077 1.00 17.97 344 LEU B N 1
ATOM 6202 C CA . LEU B 1 302 ? 50.981 -7.633 14.090 1.00 17.69 344 LEU B CA 1
ATOM 6203 C C . LEU B 1 302 ? 51.734 -6.318 14.011 1.00 18.76 344 LEU B C 1
ATOM 6204 O O . LEU B 1 302 ? 52.927 -6.261 13.677 1.00 17.60 344 LEU B O 1
ATOM 6209 N N . GLY B 1 303 ? 51.003 -5.250 14.341 1.00 15.25 345 GLY B N 1
ATOM 6210 C CA . GLY B 1 303 ? 51.573 -3.936 14.535 1.00 15.17 345 GLY B CA 1
ATOM 6211 C C . GLY B 1 303 ? 52.044 -3.826 15.978 1.00 15.47 345 GLY B C 1
ATOM 6212 O O . GLY B 1 303 ? 51.944 -4.795 16.738 1.00 15.78 345 GLY B O 1
ATOM 6213 N N . MET B 1 304 ? 52.469 -2.638 16.404 1.00 15.27 346 MET B N 1
ATOM 6214 C CA . MET B 1 304 ? 52.824 -2.447 17.788 1.00 14.19 346 MET B CA 1
ATOM 6215 C C . MET B 1 304 ? 51.560 -2.263 18.641 1.00 14.32 346 MET B C 1
ATOM 6216 O O . MET B 1 304 ? 51.614 -2.540 19.846 1.00 14.47 346 MET B O 1
ATOM 6221 N N . TRP B 1 305 ? 50.448 -1.845 18.016 1.00 13.81 347 TRP B N 1
ATOM 6222 C CA . TRP B 1 305 ? 49.142 -1.811 18.652 1.00 13.54 347 TRP B CA 1
ATOM 6223 C C . TRP B 1 305 ? 48.153 -2.406 17.661 1.00 14.64 347 TRP B C 1
ATOM 6224 O O . TRP B 1 305 ? 48.187 -2.088 16.481 1.00 16.85 347 TRP B O 1
ATOM 6235 N N . ASN B 1 306 ? 47.260 -3.271 18.144 1.00 13.54 348 ASN B N 1
ATOM 6236 C CA . ASN B 1 306 ? 46.349 -3.964 17.261 1.00 13.95 348 ASN B CA 1
ATOM 6237 C C . ASN B 1 306 ? 44.968 -3.878 17.900 1.00 13.82 348 ASN B C 1
ATOM 6238 O O . ASN B 1 306 ? 44.794 -4.356 19.033 1.00 13.94 348 ASN B O 1
ATOM 6243 N N . THR B 1 307 ? 44.027 -3.222 17.197 1.00 13.64 349 THR B N 1
ATOM 6244 C CA . THR B 1 307 ? 42.741 -2.878 17.812 1.00 13.09 349 THR B CA 1
ATOM 6245 C C . THR B 1 307 ? 41.627 -3.626 17.075 1.00 14.19 349 THR B C 1
ATOM 6246 O O . THR B 1 307 ? 41.564 -3.669 15.837 1.00 15.61 349 THR B O 1
ATOM 6250 N N . TYR B 1 308 ? 40.739 -4.261 17.841 1.00 14.09 350 TYR B N 1
ATOM 6251 C CA . TYR B 1 308 ? 39.752 -5.164 17.289 1.00 14.13 350 TYR B CA 1
ATOM 6252 C C . TYR B 1 308 ? 38.347 -4.598 17.499 1.00 13.32 350 TYR B C 1
ATOM 6253 O O . TYR B 1 308 ? 37.953 -4.238 18.609 1.00 13.96 350 TYR B O 1
ATOM 6262 N N . PHE B 1 309 ? 37.564 -4.553 16.409 1.00 15.08 351 PHE B N 1
ATOM 6263 C CA . PHE B 1 309 ? 36.190 -4.056 16.454 1.00 14.72 351 PHE B CA 1
ATOM 6264 C C . PHE B 1 309 ? 35.367 -4.895 15.498 1.00 14.53 351 PHE B C 1
ATOM 6265 O O . PHE B 1 309 ? 35.904 -5.636 14.674 1.00 15.34 351 PHE B O 1
ATOM 6273 N N . ALA B 1 310 ? 34.040 -4.789 15.586 1.00 14.07 352 ALA B N 1
ATOM 6274 C CA . ALA B 1 310 ? 33.199 -5.508 14.653 1.00 14.19 352 ALA B CA 1
ATOM 6275 C C . ALA B 1 310 ? 31.963 -4.677 14.347 1.00 15.10 352 ALA B C 1
ATOM 6276 O O . ALA B 1 310 ? 31.657 -3.745 15.095 1.00 16.40 352 ALA B O 1
ATOM 6278 N N . LEU B 1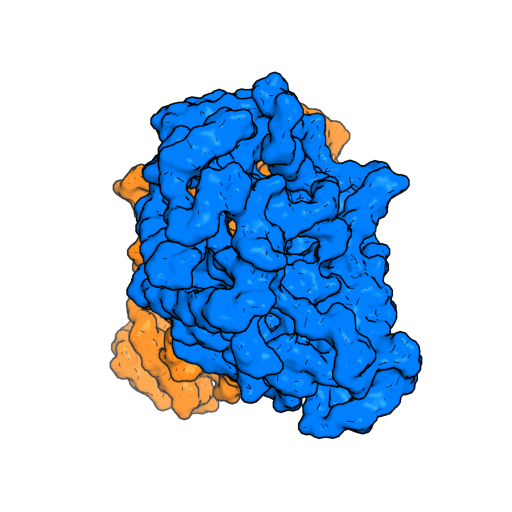 311 ? 31.306 -5.070 13.235 1.00 16.56 353 LEU B N 1
ATOM 6279 C CA . LEU B 1 311 ? 30.013 -4.529 12.821 1.00 18.00 353 LEU B CA 1
ATOM 6280 C C . LEU B 1 311 ? 28.983 -5.648 12.775 1.00 17.15 353 LEU B C 1
ATOM 6281 O O . LEU B 1 311 ? 29.304 -6.818 12.461 1.00 17.13 353 LEU B O 1
ATOM 6286 N N . TYR B 1 312 ? 27.740 -5.266 13.149 1.00 16.67 354 TYR B N 1
ATOM 6287 C CA . TYR B 1 312 ? 26.666 -6.211 13.345 1.00 16.68 354 TYR B CA 1
ATOM 6288 C C . TYR B 1 312 ? 25.395 -5.662 12.687 1.00 17.56 354 TYR B C 1
ATOM 6289 O O . TYR B 1 312 ? 25.098 -4.484 12.872 1.00 18.89 354 TYR B O 1
ATOM 6298 N N . GLY B 1 313 ? 24.719 -6.512 11.923 1.00 19.50 355 GLY B N 1
ATOM 6299 C CA . GLY B 1 313 ? 23.460 -6.136 11.274 1.00 20.72 355 GLY B CA 1
ATOM 6300 C C . GLY B 1 313 ? 23.177 -6.909 9.984 1.00 20.12 355 GLY B C 1
ATOM 6301 O O . GLY B 1 313 ? 23.163 -8.134 9.927 1.00 20.96 355 GLY B O 1
ATOM 6302 N N . THR B 1 314 ? 22.966 -6.145 8.912 1.00 26.51 356 THR B N 1
ATOM 6303 C CA . THR B 1 314 ? 22.855 -6.688 7.574 1.00 28.48 356 THR B CA 1
ATOM 6304 C C . THR B 1 314 ? 23.986 -6.154 6.720 1.00 30.39 356 THR B C 1
ATOM 6305 O O . THR B 1 314 ? 24.689 -5.220 7.122 1.00 26.80 356 THR B O 1
ATOM 6309 N N . GLU B 1 315 ? 24.062 -6.676 5.498 1.00 27.79 357 GLU B N 1
ATOM 6310 C CA . GLU B 1 315 ? 25.083 -6.240 4.565 1.00 30.72 357 GLU B CA 1
ATOM 6311 C C . GLU B 1 315 ? 24.905 -4.734 4.350 1.00 30.15 357 GLU B C 1
ATOM 6312 O O . GLU B 1 315 ? 25.870 -3.980 4.263 1.00 27.45 357 GLU B O 1
ATOM 6318 N N . GLN B 1 316 ? 23.649 -4.267 4.376 1.00 29.23 358 GLN B N 1
ATOM 6319 C CA . GLN B 1 316 ? 23.370 -2.869 4.091 1.00 32.02 358 GLN B CA 1
ATOM 6320 C C . GLN B 1 316 ? 23.679 -1.957 5.287 1.00 28.73 358 GLN B C 1
ATOM 6321 O O . GLN B 1 316 ? 24.248 -0.882 5.081 1.00 26.68 358 GLN B O 1
ATOM 6327 N N . THR B 1 317 ? 23.336 -2.357 6.528 1.00 27.84 359 THR B N 1
ATOM 6328 C CA . THR B 1 317 ? 23.689 -1.547 7.693 1.00 27.62 359 THR B CA 1
ATOM 6329 C C . THR B 1 317 ? 25.210 -1.481 7.856 1.00 23.80 359 THR B C 1
ATOM 6330 O O . THR B 1 317 ? 25.740 -0.413 8.167 1.00 24.94 359 THR B O 1
ATOM 6334 N N . VAL B 1 318 ? 25.924 -2.580 7.592 1.00 24.44 360 VAL B N 1
ATOM 6335 C CA . VAL B 1 318 ? 27.383 -2.586 7.685 1.00 23.87 360 VAL B CA 1
ATOM 6336 C C . VAL B 1 318 ? 27.968 -1.597 6.662 1.00 24.12 360 VAL B C 1
ATOM 6337 O O . VAL B 1 318 ? 28.792 -0.761 7.023 1.00 23.16 360 VAL B O 1
ATOM 6341 N N . ALA B 1 319 ? 27.496 -1.659 5.399 1.00 25.68 361 ALA B N 1
ATOM 6342 C CA . ALA B 1 319 ? 27.944 -0.751 4.345 1.00 24.80 361 ALA B CA 1
ATOM 6343 C C . ALA B 1 319 ? 27.661 0.723 4.656 1.00 25.16 361 ALA B C 1
ATOM 6344 O O . ALA B 1 319 ? 28.361 1.598 4.152 1.00 30.21 361 ALA B O 1
ATOM 6346 N N . GLY B 1 320 ? 26.644 1.009 5.487 1.00 22.33 362 GLY B N 1
ATOM 6347 C CA . GLY B 1 320 ? 26.345 2.360 5.917 1.00 24.54 362 GLY B CA 1
ATOM 6348 C C . GLY B 1 320 ? 27.450 3.016 6.747 1.00 24.87 362 GLY B C 1
ATOM 6349 O O . GLY B 1 320 ? 27.532 4.240 6.776 1.00 26.21 362 GLY B O 1
ATOM 6350 N N . VAL B 1 321 ? 28.279 2.230 7.466 1.00 24.55 363 VAL B N 1
ATOM 6351 C CA . VAL B 1 321 ? 29.209 2.841 8.400 1.00 22.68 363 VAL B CA 1
ATOM 6352 C C . VAL B 1 321 ? 30.667 2.482 8.085 1.00 19.07 363 VAL B C 1
ATOM 6353 O O . VAL B 1 321 ? 31.570 3.235 8.462 1.00 20.56 363 VAL B O 1
ATOM 6357 N N . GLU B 1 322 ? 30.892 1.401 7.351 1.00 20.81 364 GLU B N 1
ATOM 6358 C CA . GLU B 1 322 ? 32.234 0.883 7.154 1.00 22.29 364 GLU B CA 1
ATOM 6359 C C . GLU B 1 322 ? 33.098 1.917 6.446 1.00 25.00 364 GLU B C 1
ATOM 6360 O O . GLU B 1 322 ? 34.257 2.083 6.811 1.00 19.86 364 GLU B O 1
ATOM 6366 N N . PRO B 1 323 ? 32.625 2.620 5.390 1.00 24.65 365 PRO B N 1
ATOM 6367 C CA . PRO B 1 323 ? 33.490 3.617 4.755 1.00 24.04 365 PRO B CA 1
ATOM 6368 C C . PRO B 1 323 ? 33.998 4.728 5.672 1.00 22.87 365 PRO B C 1
ATOM 6369 O O . PRO B 1 323 ? 35.170 5.107 5.586 1.00 22.46 365 PRO B O 1
ATOM 6373 N N . ILE B 1 324 ? 33.122 5.284 6.528 1.00 21.16 366 ILE B N 1
ATOM 6374 C CA . ILE B 1 324 ? 33.502 6.321 7.462 1.00 22.15 366 ILE B CA 1
ATOM 6375 C C . ILE B 1 324 ? 34.494 5.768 8.478 1.00 21.48 366 ILE B C 1
ATOM 6376 O O . ILE B 1 324 ? 35.410 6.466 8.876 1.00 19.64 366 ILE B O 1
ATOM 6381 N N . ILE B 1 325 ? 34.254 4.536 8.943 1.00 20.13 367 ILE B N 1
ATOM 6382 C CA . ILE B 1 325 ? 35.142 3.946 9.937 1.00 19.23 367 ILE B CA 1
ATOM 6383 C C . ILE B 1 325 ? 36.524 3.784 9.315 1.00 18.66 367 ILE B C 1
ATOM 6384 O O . ILE B 1 325 ? 37.521 4.169 9.909 1.00 18.11 367 ILE B O 1
ATOM 6389 N N . ARG B 1 326 ? 36.567 3.191 8.128 1.00 18.31 368 ARG B N 1
ATOM 6390 C CA . ARG B 1 326 ? 37.832 3.019 7.421 1.00 21.17 368 ARG B CA 1
ATOM 6391 C C . ARG B 1 326 ? 38.549 4.361 7.223 1.00 23.19 368 ARG B C 1
ATOM 6392 O O . ARG B 1 326 ? 39.754 4.468 7.468 1.00 21.43 368 ARG B O 1
ATOM 6400 N N . ALA B 1 327 ? 37.842 5.404 6.763 1.00 22.69 369 ALA B N 1
ATOM 6401 C CA . ALA B 1 327 ? 38.509 6.683 6.548 1.00 23.33 369 ALA B CA 1
ATOM 6402 C C . ALA B 1 327 ? 39.113 7.281 7.829 1.00 22.56 369 ALA B C 1
ATOM 6403 O O . ALA B 1 327 ? 40.237 7.798 7.797 1.00 23.24 369 ALA B O 1
ATOM 6405 N N . THR B 1 328 ? 38.360 7.253 8.950 1.00 21.03 370 THR B N 1
ATOM 6406 C CA . THR B 1 328 ? 38.776 7.772 10.238 1.00 21.84 370 THR B CA 1
ATOM 6407 C C . THR B 1 328 ? 40.027 7.011 10.683 1.00 21.54 370 THR B C 1
ATOM 6408 O O . THR B 1 328 ? 41.004 7.613 11.105 1.00 20.38 370 THR B O 1
ATOM 6412 N N . LEU B 1 329 ? 40.003 5.685 10.572 1.00 19.54 371 LEU B N 1
ATOM 6413 C CA . LEU B 1 329 ? 41.107 4.911 11.139 1.00 18.48 371 LEU B CA 1
ATOM 6414 C C . LEU B 1 329 ? 42.361 4.973 10.244 1.00 18.82 371 LEU B C 1
ATOM 6415 O O . LEU B 1 329 ? 43.482 5.037 10.747 1.00 19.51 371 LEU B O 1
ATOM 6420 N N . THR B 1 330 ? 42.194 5.000 8.907 1.00 19.59 372 THR B N 1
ATOM 6421 C CA . THR B 1 330 ? 43.324 5.121 8.000 1.00 21.73 372 THR B CA 1
ATOM 6422 C C . THR B 1 330 ? 44.015 6.471 8.207 1.00 23.53 372 THR B C 1
ATOM 6423 O O . THR B 1 330 ? 45.252 6.526 8.204 1.00 21.59 372 THR B O 1
ATOM 6427 N N . ALA B 1 331 ? 43.233 7.531 8.439 1.00 21.51 373 ALA B N 1
ATOM 6428 C CA . ALA B 1 331 ? 43.791 8.861 8.640 1.00 21.96 373 ALA B CA 1
ATOM 6429 C C . ALA B 1 331 ? 44.659 8.884 9.893 1.00 21.84 373 ALA B C 1
ATOM 6430 O O . ALA B 1 331 ? 45.586 9.676 9.987 1.00 22.57 373 ALA B O 1
ATOM 6432 N N . SER B 1 332 ? 44.404 7.960 10.840 1.00 20.73 374 SER B N 1
ATOM 6433 C CA . SER B 1 332 ? 45.164 7.885 12.061 1.00 21.04 374 SER B CA 1
ATOM 6434 C C . SER B 1 332 ? 46.421 7.020 11.927 1.00 20.70 374 SER B C 1
ATOM 6435 O O . SER B 1 332 ? 47.088 6.805 12.924 1.00 20.76 374 SER B O 1
ATOM 6438 N N . GLY B 1 333 ? 46.715 6.524 10.720 1.00 20.92 375 GLY B N 1
ATOM 6439 C CA . GLY B 1 333 ? 47.874 5.681 10.489 1.00 20.82 375 GLY B CA 1
ATOM 6440 C C . GLY B 1 333 ? 47.587 4.202 10.660 1.00 21.33 375 GLY B C 1
ATOM 6441 O O . GLY B 1 333 ? 48.512 3.398 10.791 1.00 21.25 375 GLY B O 1
ATOM 6442 N N . GLY B 1 334 ? 46.303 3.843 10.698 1.00 18.79 376 GLY B N 1
ATOM 6443 C CA . GLY B 1 334 ? 45.940 2.444 10.905 1.00 20.86 376 GLY B CA 1
ATOM 6444 C C . GLY B 1 334 ? 45.705 1.750 9.568 1.00 22.03 376 GLY B C 1
ATOM 6445 O O . GLY B 1 334 ? 45.217 2.355 8.613 1.00 24.39 376 GLY B O 1
ATOM 6446 N N . GLU B 1 335 ? 45.972 0.460 9.524 1.00 19.49 377 GLU B N 1
ATOM 6447 C CA . GLU B 1 335 ? 45.637 -0.353 8.388 1.00 19.89 377 GLU B CA 1
ATOM 6448 C C . GLU B 1 335 ? 44.460 -1.225 8.819 1.00 19.47 377 GLU B C 1
ATOM 6449 O O . GLU B 1 335 ? 44.600 -2.016 9.756 1.00 20.00 377 GLU B O 1
ATOM 6455 N N . VAL B 1 336 ? 43.304 -1.058 8.174 1.00 18.45 378 VAL B N 1
ATOM 6456 C CA . VAL B 1 336 ? 42.118 -1.824 8.541 1.00 18.38 378 VAL B CA 1
ATOM 6457 C C . VAL B 1 336 ? 42.030 -3.134 7.756 1.00 20.55 378 VAL B C 1
ATOM 6458 O O . VAL B 1 336 ? 42.015 -3.132 6.523 1.00 20.51 378 VAL B O 1
ATOM 6462 N N . LEU B 1 337 ? 41.951 -4.262 8.473 1.00 17.50 379 LEU B N 1
ATOM 6463 C CA . LEU B 1 337 ? 42.010 -5.594 7.892 1.00 18.55 379 LEU B CA 1
ATOM 6464 C C . LEU B 1 337 ? 40.785 -6.420 8.295 1.00 19.75 379 LEU B C 1
ATOM 6465 O O . LEU B 1 337 ? 40.219 -6.243 9.371 1.00 20.23 379 LEU B O 1
ATOM 6470 N N . THR B 1 338 ? 40.401 -7.345 7.406 1.00 20.46 380 THR B N 1
ATOM 6471 C CA . THR B 1 338 ? 39.256 -8.230 7.545 1.00 19.32 380 THR B CA 1
ATOM 6472 C C . THR B 1 338 ? 39.719 -9.676 7.488 1.00 18.34 380 THR B C 1
ATOM 6473 O O . THR B 1 338 ? 40.900 -9.928 7.358 1.00 20.42 380 THR B O 1
ATOM 6477 N N . ALA B 1 339 ? 38.789 -10.613 7.681 1.00 19.92 381 ALA B N 1
ATOM 6478 C CA . ALA B 1 339 ? 39.107 -12.036 7.800 1.00 22.07 381 ALA B CA 1
ATOM 6479 C C . ALA B 1 339 ? 39.852 -12.534 6.581 1.00 27.27 381 ALA B C 1
ATOM 6480 O O . ALA B 1 339 ? 40.750 -13.349 6.721 1.00 28.03 381 ALA B O 1
ATOM 6482 N N . ALA B 1 340 ? 39.502 -11.980 5.409 1.00 29.95 382 ALA B N 1
ATOM 6483 C CA . ALA B 1 340 ? 40.070 -12.428 4.145 1.00 33.29 382 ALA B CA 1
ATOM 6484 C C . ALA B 1 340 ? 41.563 -12.133 4.061 1.00 31.83 382 ALA B C 1
ATOM 6485 O O . ALA B 1 340 ? 42.278 -12.814 3.334 1.00 32.56 382 ALA B O 1
ATOM 6487 N N . GLU B 1 341 ? 42.027 -11.101 4.770 1.00 28.72 383 GLU B N 1
ATOM 6488 C CA . GLU B 1 341 ? 43.426 -10.742 4.812 1.00 27.22 383 GLU B CA 1
ATOM 6489 C C . GLU B 1 341 ? 44.132 -11.403 5.982 1.00 27.77 383 GLU B C 1
ATOM 6490 O O . GLU B 1 341 ? 45.345 -11.356 6.032 1.00 35.11 383 GLU B O 1
ATOM 6496 N N . MET B 1 342 ? 43.404 -11.939 6.964 1.00 27.15 384 MET B N 1
ATOM 6497 C CA . MET B 1 342 ? 44.080 -12.370 8.180 1.00 26.37 384 MET B CA 1
ATOM 6498 C C . MET B 1 342 ? 43.970 -13.887 8.334 1.00 30.36 384 MET B C 1
ATOM 6499 O O . MET B 1 342 ? 44.073 -14.426 9.433 1.00 26.71 384 MET B O 1
ATOM 6504 N N . GLU B 1 343 ? 43.884 -14.610 7.198 1.00 32.21 385 GLU B N 1
ATOM 6505 C CA . GLU B 1 343 ? 43.700 -16.053 7.255 1.00 34.63 385 GLU B CA 1
ATOM 6506 C C . GLU B 1 343 ? 44.914 -16.682 7.904 1.00 33.10 385 GLU B C 1
ATOM 6507 O O . GLU B 1 343 ? 46.052 -16.348 7.565 1.00 36.49 385 GLU B O 1
ATOM 6513 N N . GLY B 1 344 ? 44.647 -17.531 8.890 1.00 29.19 386 GLY B N 1
ATOM 6514 C CA . GLY B 1 344 ? 45.710 -18.213 9.600 1.00 31.70 386 GLY B CA 1
ATOM 6515 C C . GLY B 1 344 ? 46.343 -17.369 10.702 1.00 29.61 386 GLY B C 1
ATOM 6516 O O . GLY B 1 344 ? 47.213 -17.848 11.428 1.00 30.04 386 GLY B O 1
ATOM 6517 N N . ASN B 1 345 ? 45.897 -16.117 10.868 1.00 22.05 387 ASN B N 1
ATOM 6518 C CA . ASN B 1 345 ? 46.487 -15.334 11.942 1.00 19.70 387 ASN B CA 1
ATOM 6519 C C . ASN B 1 345 ? 45.787 -15.666 13.254 1.00 18.59 387 ASN B C 1
ATOM 6520 O O . ASN B 1 345 ? 44.603 -15.411 13.368 1.00 18.37 387 ASN B O 1
ATOM 6525 N N . PRO B 1 346 ? 46.470 -16.247 14.265 1.00 18.48 388 PRO B N 1
ATOM 6526 C CA . PRO B 1 346 ? 45.783 -16.760 15.458 1.00 17.52 388 PRO B CA 1
ATOM 6527 C C . PRO B 1 346 ? 45.216 -15.646 16.337 1.00 17.67 388 PRO B C 1
ATOM 6528 O O . PRO B 1 346 ? 44.268 -15.914 17.064 1.00 17.17 388 PRO B O 1
ATOM 6532 N N . TRP B 1 347 ? 45.800 -14.446 16.280 1.00 16.36 389 TRP B N 1
ATOM 6533 C CA . TRP B 1 347 ? 45.276 -13.338 17.049 1.00 16.16 389 TRP B CA 1
ATOM 6534 C C . TRP B 1 347 ? 43.969 -12.865 16.436 1.00 17.08 389 TRP B C 1
ATOM 6535 O O . TRP B 1 347 ? 43.022 -12.590 17.168 1.00 17.18 389 TRP B O 1
ATOM 6546 N N . PHE B 1 348 ? 43.910 -12.737 15.096 1.00 16.50 390 PHE B N 1
ATOM 6547 C CA . PHE B 1 348 ? 42.669 -12.342 14.457 1.00 16.15 390 PHE B CA 1
ATOM 6548 C C . PHE B 1 348 ? 41.570 -13.352 14.801 1.00 15.64 390 PHE B C 1
ATOM 6549 O O . PHE B 1 348 ? 40.437 -12.980 15.114 1.00 16.88 390 PHE B O 1
ATOM 6557 N N . HIS B 1 349 ? 41.905 -14.637 14.785 1.00 14.48 391 HIS B N 1
ATOM 6558 C CA . HIS B 1 349 ? 40.960 -15.695 15.077 1.00 17.70 391 HIS B CA 1
ATOM 6559 C C . HIS B 1 349 ? 40.474 -15.561 16.530 1.00 15.66 391 HIS B C 1
ATOM 6560 O O . HIS B 1 349 ? 39.279 -15.655 16.799 1.00 16.88 391 HIS B O 1
ATOM 6567 N N . HIS B 1 350 ? 41.414 -15.312 17.443 1.00 14.54 392 HIS B N 1
ATOM 6568 C CA . HIS B 1 350 ? 41.089 -15.125 18.853 1.00 14.88 392 HIS B CA 1
ATOM 6569 C C . HIS B 1 350 ? 40.046 -13.999 19.057 1.00 15.09 392 HIS B C 1
ATOM 6570 O O . HIS B 1 350 ? 39.031 -14.186 19.770 1.00 16.55 392 HIS B O 1
ATOM 6577 N N . HIS B 1 351 ? 40.232 -12.864 18.384 1.00 13.73 393 HIS B N 1
ATOM 6578 C CA . HIS B 1 351 ? 39.353 -11.732 18.566 1.00 13.98 393 HIS B CA 1
ATOM 6579 C C . HIS B 1 351 ? 38.058 -11.922 17.788 1.00 14.77 393 HIS B C 1
ATOM 6580 O O . HIS B 1 351 ? 36.994 -11.491 18.214 1.00 15.11 393 HIS B O 1
ATOM 6587 N N . GLN B 1 352 ? 38.137 -12.509 16.583 1.00 15.32 394 GLN B N 1
ATOM 6588 C CA . GLN B 1 352 ? 36.925 -12.790 15.819 1.00 17.51 394 GLN B CA 1
ATOM 6589 C C . GLN B 1 352 ? 35.988 -13.688 16.643 1.00 16.96 394 GLN B C 1
ATOM 6590 O O . GLN B 1 352 ? 34.760 -13.554 16.576 1.00 17.38 394 GLN B O 1
ATOM 6596 N N . THR B 1 353 ? 36.549 -14.625 17.407 1.00 15.20 395 THR B N 1
ATOM 6597 C CA . THR B 1 353 ? 35.742 -15.429 18.315 1.00 16.49 395 THR B CA 1
ATOM 6598 C C . THR B 1 353 ? 35.104 -14.553 19.398 1.00 13.73 395 THR B C 1
ATOM 6599 O O . THR B 1 353 ? 33.903 -14.706 19.683 1.00 15.32 395 THR B O 1
ATOM 6603 N N . LEU B 1 354 ? 35.914 -13.797 20.117 1.00 13.63 396 LEU B N 1
ATOM 6604 C CA . LEU B 1 354 ? 35.432 -12.981 21.231 1.00 14.52 396 LEU B CA 1
ATOM 6605 C C . LEU B 1 354 ? 34.308 -12.049 20.803 1.00 13.81 396 LEU B C 1
ATOM 6606 O O . LEU B 1 354 ? 33.366 -11.863 21.557 1.00 13.17 396 LEU B O 1
ATOM 6611 N N . MET B 1 355 ? 34.430 -11.428 19.600 1.00 13.85 397 MET B N 1
ATOM 6612 C CA . MET B 1 355 ? 33.499 -10.374 19.215 1.00 12.73 397 MET B CA 1
ATOM 6613 C C . MET B 1 355 ? 32.151 -10.908 18.714 1.00 13.65 397 MET B C 1
ATOM 6614 O O . MET B 1 355 ? 31.222 -10.120 18.516 1.00 13.28 397 MET B O 1
ATOM 6619 N N . GLN B 1 356 ? 31.982 -12.230 18.641 1.00 13.13 398 GLN B N 1
ATOM 6620 C CA . GLN B 1 356 ? 30.682 -12.846 18.424 1.00 13.10 398 GLN B CA 1
ATOM 6621 C C . GLN B 1 356 ? 30.240 -13.631 19.670 1.00 14.83 398 GLN B C 1
ATOM 6622 O O . GLN B 1 356 ? 29.343 -14.477 19.611 1.00 17.17 398 GLN B O 1
ATOM 6628 N N . GLY B 1 357 ? 30.953 -13.438 20.782 1.00 15.09 399 GLY B N 1
ATOM 6629 C CA . GLY B 1 357 ? 30.617 -14.099 22.049 1.00 16.15 399 GLY B CA 1
ATOM 6630 C C . GLY B 1 357 ? 30.850 -15.610 21.970 1.00 15.96 399 GLY B C 1
ATOM 6631 O O . GLY B 1 357 ? 30.112 -16.413 22.542 1.00 16.48 399 GLY B O 1
ATOM 6632 N N . GLY B 1 358 ? 31.926 -15.986 21.270 1.00 16.85 400 GLY B N 1
ATOM 6633 C CA . GLY B 1 358 ? 32.379 -17.357 21.151 1.00 18.72 400 GLY B CA 1
ATOM 6634 C C . GLY B 1 358 ? 33.356 -17.747 22.251 1.00 19.58 400 GLY B C 1
ATOM 6635 O O . GLY B 1 358 ? 34.029 -16.917 22.804 1.00 24.68 400 GLY B O 1
ATOM 6636 N N . LEU B 1 359 ? 33.454 -19.055 22.546 1.00 29.19 401 LEU B N 1
ATOM 6637 C CA . LEU B 1 359 ? 34.367 -19.502 23.594 1.00 34.35 401 LEU B CA 1
ATOM 6638 C C . LEU B 1 359 ? 35.718 -19.854 22.974 1.00 33.68 401 LEU B C 1
ATOM 6639 O O . LEU B 1 359 ? 35.707 -20.627 22.034 1.00 26.11 401 LEU B O 1
ATOM 6644 N N . ASN B 1 360 ? 36.833 -19.264 23.445 1.00 39.55 402 ASN B N 1
ATOM 6645 C CA . ASN B 1 360 ? 38.150 -19.665 22.959 1.00 44.11 402 ASN B CA 1
ATOM 6646 C C . ASN B 1 360 ? 38.538 -20.893 23.786 1.00 51.50 402 ASN B C 1
ATOM 6647 O O . ASN B 1 360 ? 38.375 -20.909 25.009 1.00 48.59 402 ASN B O 1
ATOM 6652 N N . LEU B 1 361 ? 38.937 -21.968 23.096 1.00 62.94 403 LEU B N 1
ATOM 6653 C CA . LEU B 1 361 ? 39.477 -23.148 23.752 1.00 70.78 403 LEU B CA 1
ATOM 6654 C C . LEU B 1 361 ? 40.996 -23.012 23.704 1.00 81.79 403 LEU B C 1
ATOM 6655 O O . LEU B 1 361 ? 41.608 -23.199 22.649 1.00 83.34 403 LEU B O 1
ATOM 6657 N N . ASP B 1 362 ? 41.587 -22.610 24.837 1.00 71.24 404 ASP B N 1
ATOM 6658 C CA . ASP B 1 362 ? 43.019 -22.361 24.898 1.00 70.62 404 ASP B CA 1
ATOM 6659 C C . ASP B 1 362 ? 43.439 -22.313 26.371 1.00 69.60 404 ASP B C 1
ATOM 6660 O O . ASP B 1 362 ? 42.626 -22.020 27.251 1.00 60.33 404 ASP B O 1
ATOM 6662 N N . GLU B 1 363 ? 44.710 -22.654 26.628 1.00 62.45 405 GLU B N 1
ATOM 6663 C CA . GLU B 1 363 ? 45.329 -22.440 27.927 1.00 57.51 405 GLU B CA 1
ATOM 6664 C C . GLU B 1 363 ? 45.761 -20.973 27.983 1.00 50.27 405 GLU B C 1
ATOM 6665 O O . GLU B 1 363 ? 45.809 -20.294 26.956 1.00 50.47 405 GLU B O 1
ATOM 6667 N N . VAL B 1 364 ? 46.060 -20.504 29.199 1.00 46.33 406 VAL B N 1
ATOM 6668 C CA . VAL B 1 364 ? 46.498 -19.139 29.439 1.00 38.76 406 VAL B CA 1
ATOM 6669 C C . VAL B 1 364 ? 48.032 -19.080 29.341 1.00 35.51 406 VAL B C 1
ATOM 6670 O O . VAL B 1 364 ? 48.765 -19.207 30.352 1.00 29.21 406 VAL B O 1
ATOM 6674 N N . GLY B 1 365 ? 48.496 -18.827 28.103 1.00 30.22 407 GLY B N 1
ATOM 6675 C CA . GLY B 1 365 ? 49.902 -18.575 27.820 1.00 26.35 407 GLY B CA 1
ATOM 6676 C C . GLY B 1 365 ? 50.562 -17.515 28.703 1.00 21.71 407 GLY B C 1
ATOM 6677 O O . GLY B 1 365 ? 51.760 -17.604 28.992 1.00 19.70 407 GLY B O 1
ATOM 6678 N N . LEU B 1 366 ? 49.793 -16.483 29.092 1.00 20.14 408 LEU B N 1
ATOM 6679 C CA . LEU B 1 366 ? 50.360 -15.388 29.866 1.00 22.12 408 LEU B CA 1
ATOM 6680 C C . LEU B 1 366 ? 51.068 -15.876 31.133 1.00 20.80 408 LEU B C 1
ATOM 6681 O O . LEU B 1 366 ? 51.976 -15.214 31.647 1.00 21.86 408 LEU B O 1
ATOM 6686 N N . LEU B 1 367 ? 50.615 -17.002 31.696 1.00 16.78 409 LEU B N 1
ATOM 6687 C CA . LEU B 1 367 ? 51.225 -17.443 32.941 1.00 16.90 409 LEU B CA 1
ATOM 6688 C C . LEU B 1 367 ? 52.613 -18.044 32.748 1.00 18.16 409 LEU B C 1
ATOM 6689 O O . LEU B 1 367 ? 53.178 -18.496 33.741 1.00 19.46 409 LEU B O 1
ATOM 6694 N N . ARG B 1 368 ? 53.156 -18.110 31.525 1.00 14.32 410 ARG B N 1
ATOM 6695 C CA . ARG B 1 368 ? 54.495 -18.632 31.363 1.00 17.31 410 ARG B CA 1
ATOM 6696 C C . ARG B 1 368 ? 55.511 -17.657 30.779 1.00 19.11 410 ARG B C 1
ATOM 6697 O O . ARG B 1 368 ? 56.606 -18.068 30.351 1.00 19.97 410 ARG B O 1
ATOM 6705 N N . TRP B 1 369 ? 55.284 -16.374 30.920 1.00 14.21 411 TRP B N 1
ATOM 6706 C CA . TRP B 1 369 ? 56.123 -15.393 30.241 1.00 14.16 411 TRP B CA 1
ATOM 6707 C C . TRP B 1 369 ? 57.586 -15.375 30.694 1.00 14.64 411 TRP B C 1
ATOM 6708 O O . TRP B 1 369 ? 58.459 -15.450 29.833 1.00 15.74 411 TRP B O 1
ATOM 6719 N N . ARG B 1 370 ? 57.845 -15.197 31.997 1.00 15.41 412 ARG B N 1
ATOM 6720 C CA . ARG B 1 370 ? 59.156 -14.901 32.564 1.00 15.84 412 ARG B CA 1
ATOM 6721 C C . ARG B 1 370 ? 59.546 -16.049 33.478 1.00 15.13 412 ARG B C 1
ATOM 6722 O O . ARG B 1 370 ? 58.809 -16.404 34.383 1.00 14.56 412 ARG B O 1
ATOM 6730 N N . GLY B 1 371 ? 60.731 -16.611 33.260 1.00 14.51 413 GLY B N 1
ATOM 6731 C CA . GLY B 1 371 ? 61.270 -17.618 34.166 1.00 15.48 413 GLY B CA 1
ATOM 6732 C C . GLY B 1 371 ? 60.333 -18.810 34.254 1.00 14.84 413 GLY B C 1
ATOM 6733 O O . GLY B 1 371 ? 59.798 -19.287 33.242 1.00 17.83 413 GLY B O 1
ATOM 6734 N N . ALA B 1 372 ? 60.076 -19.241 35.501 1.00 15.49 414 ALA B N 1
ATOM 6735 C CA . ALA B 1 372 ? 59.155 -20.323 35.817 1.00 16.59 414 ALA B CA 1
ATOM 6736 C C . ALA B 1 372 ? 57.677 -19.911 35.678 1.00 17.93 414 ALA B C 1
ATOM 6737 O O . ALA B 1 372 ? 56.806 -20.773 35.667 1.00 20.10 414 ALA B O 1
ATOM 6739 N N . GLY B 1 373 ? 57.397 -18.611 35.469 1.00 15.57 415 GLY B N 1
ATOM 6740 C CA . GLY B 1 373 ? 56.053 -18.104 35.281 1.00 15.05 415 GLY B CA 1
ATOM 6741 C C . GLY B 1 373 ? 55.255 -18.072 36.580 1.00 14.23 415 GLY B C 1
ATOM 6742 O O . GLY B 1 373 ? 55.849 -18.141 37.656 1.00 16.24 415 GLY B O 1
ATOM 6743 N N . GLY B 1 374 ? 53.926 -18.092 36.432 1.00 13.83 416 GLY B N 1
ATOM 6744 C CA . GLY B 1 374 ? 52.981 -18.276 37.534 1.00 14.04 416 GLY B CA 1
ATOM 6745 C C . GLY B 1 374 ? 52.569 -16.992 38.275 1.00 15.33 416 GLY B C 1
ATOM 6746 O O . GLY B 1 374 ? 51.798 -17.070 39.232 1.00 13.09 416 GLY B O 1
ATOM 6747 N N . GLY B 1 375 ? 53.103 -15.844 37.853 1.00 13.73 417 GLY B N 1
ATOM 6748 C CA . GLY B 1 375 ? 52.823 -14.537 38.446 1.00 12.93 417 GLY B CA 1
ATOM 6749 C C . GLY B 1 375 ? 52.036 -13.654 37.481 1.00 12.57 417 GLY B C 1
ATOM 6750 O O . GLY B 1 375 ? 52.449 -13.419 36.330 1.00 12.78 417 GLY B O 1
ATOM 6751 N N . LEU B 1 376 ? 50.829 -13.265 37.919 1.00 12.33 418 LEU B N 1
ATOM 6752 C CA . LEU B 1 376 ? 49.962 -12.351 37.165 1.00 12.05 418 LEU B CA 1
ATOM 6753 C C . LEU B 1 376 ? 49.120 -11.530 38.155 1.00 11.66 418 LEU B C 1
ATOM 6754 O O . LEU B 1 376 ? 48.367 -12.094 38.962 1.00 11.85 418 LEU B O 1
ATOM 6759 N N . ALA B 1 377 ? 49.213 -10.214 38.037 1.00 11.35 419 ALA B N 1
ATOM 6760 C CA . ALA B 1 377 ? 48.299 -9.321 38.746 1.00 12.03 419 ALA B CA 1
ATOM 6761 C C . ALA B 1 377 ? 47.845 -8.247 37.771 1.00 10.39 419 ALA B C 1
ATOM 6762 O O . ALA B 1 377 ? 48.671 -7.683 37.069 1.00 11.25 419 ALA B O 1
ATOM 6764 N N . TRP B 1 378 ? 46.521 -8.113 37.605 1.00 9.80 420 TRP B N 1
ATOM 6765 C CA . TRP B 1 378 ? 45.965 -7.023 36.833 1.00 10.35 420 TRP B CA 1
ATOM 6766 C C . TRP B 1 378 ? 46.041 -5.709 37.602 1.00 10.78 420 TRP B C 1
ATOM 6767 O O . TRP B 1 378 ? 45.575 -5.641 38.744 1.00 12.96 420 TRP B O 1
ATOM 6778 N N . PHE B 1 379 ? 46.565 -4.672 36.953 1.00 10.46 421 PHE B N 1
ATOM 6779 C CA . PHE B 1 379 ? 46.445 -3.290 37.376 1.00 10.63 421 PHE B CA 1
ATOM 6780 C C . PHE B 1 379 ? 45.553 -2.621 36.343 1.00 10.71 421 PHE B C 1
ATOM 6781 O O . PHE B 1 379 ? 45.860 -2.626 35.167 1.00 10.29 421 PHE B O 1
ATOM 6789 N N . ALA B 1 380 ? 44.377 -2.159 36.751 1.00 9.59 422 ALA B N 1
ATOM 6790 C CA . ALA B 1 380 ? 43.312 -1.825 35.820 1.00 10.73 422 ALA B CA 1
ATOM 6791 C C . ALA B 1 380 ? 42.780 -0.409 36.055 1.00 10.75 422 ALA B C 1
ATOM 6792 O O . ALA B 1 380 ? 41.573 -0.210 36.304 1.00 10.40 422 ALA B O 1
ATOM 6794 N N . PRO B 1 381 ? 43.625 0.642 35.900 1.00 11.16 423 PRO B N 1
ATOM 6795 C CA . PRO B 1 381 ? 43.150 2.033 35.972 1.00 10.51 423 PRO B CA 1
ATOM 6796 C C . PRO B 1 381 ? 42.182 2.449 34.868 1.00 12.41 423 PRO B C 1
ATOM 6797 O O . PRO B 1 381 ? 42.242 1.976 33.740 1.00 12.14 423 PRO B O 1
ATOM 6801 N N . VAL B 1 382 ? 41.251 3.339 35.210 1.00 11.67 424 VAL B N 1
ATOM 6802 C CA . VAL B 1 382 ? 40.313 3.985 34.287 1.00 12.08 424 VAL B CA 1
ATOM 6803 C C . VAL B 1 382 ? 40.968 5.214 33.687 1.00 11.68 424 VAL B C 1
ATOM 6804 O O . VAL B 1 382 ? 41.726 5.883 34.368 1.00 12.20 424 VAL B O 1
ATOM 6808 N N . ALA B 1 383 ? 40.615 5.518 32.435 1.00 13.07 425 ALA B N 1
ATOM 6809 C CA . ALA B 1 383 ? 40.837 6.830 31.840 1.00 15.07 425 ALA B CA 1
ATOM 6810 C C . ALA B 1 383 ? 39.570 7.278 31.137 1.00 13.80 425 ALA B C 1
ATOM 6811 O O . ALA B 1 383 ? 38.785 6.450 30.696 1.00 14.13 425 ALA B O 1
ATOM 6813 N N . ALA B 1 384 ? 39.399 8.589 30.974 1.00 13.20 426 ALA B N 1
ATOM 6814 C CA . ALA B 1 384 ? 38.486 9.068 29.956 1.00 12.25 426 ALA B CA 1
ATOM 6815 C C . ALA B 1 384 ? 39.047 8.743 28.583 1.00 11.65 426 ALA B C 1
ATOM 6816 O O . ALA B 1 384 ? 40.258 8.587 28.431 1.00 12.56 426 ALA B O 1
ATOM 6818 N N . ALA B 1 385 ? 38.168 8.656 27.602 1.00 11.56 427 ALA B N 1
ATOM 6819 C CA . ALA B 1 385 ? 38.569 8.277 26.248 1.00 12.16 427 ALA B CA 1
ATOM 6820 C C . ALA B 1 385 ? 39.185 9.500 25.534 1.00 13.29 427 ALA B C 1
ATOM 6821 O O . ALA B 1 385 ? 38.621 10.022 24.574 1.00 13.13 427 ALA B O 1
ATOM 6823 N N . ARG B 1 386 ? 40.361 9.892 26.028 1.00 14.17 428 ARG B N 1
ATOM 6824 C CA . ARG B 1 386 ? 41.141 10.989 25.481 1.00 14.49 428 ARG B CA 1
ATOM 6825 C C . ARG B 1 386 ? 42.566 10.476 25.205 1.00 14.99 428 ARG B C 1
ATOM 6826 O O . ARG B 1 386 ? 43.207 9.877 26.069 1.00 12.97 428 ARG B O 1
ATOM 6834 N N . GLY B 1 387 ? 43.071 10.761 23.990 1.00 14.74 429 GLY B N 1
ATOM 6835 C CA . GLY B 1 387 ? 44.401 10.325 23.608 1.00 14.40 429 GLY B CA 1
ATOM 6836 C C . GLY B 1 387 ? 45.472 10.719 24.619 1.00 14.28 429 GLY B C 1
ATOM 6837 O O . GLY B 1 387 ? 46.375 9.928 24.918 1.00 15.26 429 GLY B O 1
ATOM 6838 N N . VAL B 1 388 ? 45.437 11.980 25.104 1.00 15.71 430 VAL B N 1
ATOM 6839 C CA . VAL B 1 388 ? 46.485 12.446 26.003 1.00 17.36 430 VAL B CA 1
ATOM 6840 C C . VAL B 1 388 ? 46.524 11.616 27.296 1.00 16.67 430 VAL B C 1
ATOM 6841 O O . VAL B 1 388 ? 47.580 11.400 27.904 1.00 16.06 430 VAL B O 1
ATOM 6845 N N . GLU B 1 389 ? 45.357 11.173 27.787 1.00 16.82 431 GLU B N 1
ATOM 6846 C CA . GLU B 1 389 ? 45.350 10.388 29.015 1.00 15.33 431 GLU B CA 1
ATOM 6847 C C . GLU B 1 389 ? 45.976 9.015 28.800 1.00 14.22 431 GLU B C 1
ATOM 6848 O O . GLU B 1 389 ? 46.727 8.559 29.670 1.00 14.62 431 GLU B O 1
ATOM 6854 N N . ALA B 1 390 ? 45.641 8.368 27.676 1.00 13.69 432 ALA B N 1
ATOM 6855 C CA . ALA B 1 390 ? 46.236 7.051 27.365 1.00 14.51 432 ALA B CA 1
ATOM 6856 C C . ALA B 1 390 ? 47.747 7.207 27.184 1.00 14.99 432 ALA B C 1
ATOM 6857 O O . ALA B 1 390 ? 48.546 6.433 27.705 1.00 14.59 432 ALA B O 1
ATOM 6859 N N . GLU B 1 391 ? 48.165 8.286 26.502 1.00 16.49 433 GLU B N 1
ATOM 6860 C CA . GLU B 1 391 ? 49.591 8.513 26.292 1.00 15.54 433 GLU B CA 1
ATOM 6861 C C . GLU B 1 391 ? 50.324 8.609 27.620 1.00 15.84 433 GLU B C 1
ATOM 6862 O O . GLU B 1 391 ? 51.384 7.982 27.838 1.00 15.66 433 GLU B O 1
ATOM 6868 N N . ARG B 1 392 ? 49.759 9.399 28.548 1.00 14.08 434 ARG B N 1
ATOM 6869 C CA . ARG B 1 392 ? 50.392 9.623 29.830 1.00 13.45 434 ARG B CA 1
ATOM 6870 C C . ARG B 1 392 ? 50.351 8.377 30.727 1.00 13.51 434 ARG B C 1
ATOM 6871 O O . ARG B 1 392 ? 51.336 8.099 31.426 1.00 13.28 434 ARG B O 1
ATOM 6879 N N . GLN B 1 393 ? 49.262 7.612 30.680 1.00 12.55 435 GLN B N 1
ATOM 6880 C CA . GLN B 1 393 ? 49.167 6.397 31.503 1.00 12.73 435 GLN B CA 1
ATOM 6881 C C . GLN B 1 393 ? 50.106 5.306 30.995 1.00 12.41 435 GLN B C 1
ATOM 6882 O O . GLN B 1 393 ? 50.764 4.665 31.784 1.00 13.88 435 GLN B O 1
ATOM 6888 N N . THR B 1 394 ? 50.219 5.170 29.694 1.00 13.55 436 THR B N 1
ATOM 6889 C CA . THR B 1 394 ? 51.160 4.207 29.139 1.00 12.96 436 THR B CA 1
ATOM 6890 C C . THR B 1 394 ? 52.582 4.588 29.534 1.00 13.69 436 THR B C 1
ATOM 6891 O O . THR B 1 394 ? 53.349 3.725 29.993 1.00 15.27 436 THR B O 1
ATOM 6895 N N . ALA B 1 395 ? 52.944 5.893 29.423 1.00 15.14 437 ALA B N 1
ATOM 6896 C CA . ALA B 1 395 ? 54.290 6.331 29.783 1.00 14.70 437 ALA B CA 1
ATOM 6897 C C . ALA B 1 395 ? 54.586 6.069 31.248 1.00 15.42 437 ALA B C 1
ATOM 6898 O O . ALA B 1 395 ? 55.678 5.604 31.634 1.00 16.86 437 ALA B O 1
ATOM 6900 N N . LEU B 1 396 ? 53.610 6.355 32.135 1.00 14.02 438 LEU B N 1
ATOM 6901 C CA . LEU B 1 396 ? 53.862 6.194 33.546 1.00 14.41 438 LEU B CA 1
ATOM 6902 C C . LEU B 1 396 ? 53.968 4.709 33.917 1.00 13.19 438 LEU B C 1
ATOM 6903 O O . LEU B 1 396 ? 54.845 4.331 34.689 1.00 13.52 438 LEU B O 1
ATOM 6908 N N . ALA B 1 397 ? 53.068 3.882 33.386 1.00 13.12 439 ALA B N 1
ATOM 6909 C CA . ALA B 1 397 ? 53.073 2.461 33.712 1.00 13.08 439 ALA B CA 1
ATOM 6910 C C . ALA B 1 397 ? 54.364 1.808 33.217 1.00 14.07 439 ALA B C 1
ATOM 6911 O O . ALA B 1 397 ? 54.984 1.065 33.936 1.00 13.17 439 ALA B O 1
ATOM 6913 N N . LYS B 1 398 ? 54.783 2.145 31.994 1.00 16.52 440 LYS B N 1
ATOM 6914 C CA . LYS B 1 398 ? 56.063 1.680 31.452 1.00 18.63 440 LYS B CA 1
ATOM 6915 C C . LYS B 1 398 ? 57.244 2.040 32.350 1.00 16.75 440 LYS B C 1
ATOM 6916 O O . LYS B 1 398 ? 58.097 1.193 32.664 1.00 17.86 440 LYS B O 1
ATOM 6922 N N . GLU B 1 399 ? 57.332 3.310 32.742 1.00 16.15 441 GLU B N 1
ATOM 6923 C CA . GLU B 1 399 ? 58.356 3.770 33.649 1.00 16.44 441 GLU B CA 1
ATOM 6924 C C . GLU B 1 399 ? 58.390 2.896 34.898 1.00 15.96 441 GLU B C 1
ATOM 6925 O O . GLU B 1 399 ? 59.472 2.495 35.333 1.00 18.58 441 GLU B O 1
ATOM 6931 N N . ILE B 1 400 ? 57.225 2.677 35.518 1.00 13.48 442 ILE B N 1
ATOM 6932 C CA . ILE B 1 400 ? 57.196 2.007 36.796 1.00 14.20 442 ILE B CA 1
ATOM 6933 C C . ILE B 1 400 ? 57.537 0.532 36.644 1.00 13.69 442 ILE B C 1
ATOM 6934 O O . ILE B 1 400 ? 58.325 0.026 37.422 1.00 15.46 442 ILE B O 1
ATOM 6939 N N . VAL B 1 401 ? 56.916 -0.181 35.700 1.00 13.28 443 VAL B N 1
ATOM 6940 C CA . VAL B 1 401 ? 57.193 -1.619 35.610 1.00 14.18 443 VAL B CA 1
ATOM 6941 C C . VAL B 1 401 ? 58.677 -1.829 35.241 1.00 14.91 443 VAL B C 1
ATOM 6942 O O . VAL B 1 401 ? 59.305 -2.742 35.760 1.00 14.05 443 VAL B O 1
ATOM 6946 N N . GLU B 1 402 ? 59.235 -0.966 34.413 1.00 17.32 444 GLU B N 1
ATOM 6947 C CA . GLU B 1 402 ? 60.618 -1.191 33.955 1.00 18.49 444 GLU B CA 1
ATOM 6948 C C . GLU B 1 402 ? 61.598 -0.869 35.083 1.00 19.20 444 GLU B C 1
ATOM 6949 O O . GLU B 1 402 ? 62.578 -1.580 35.260 1.00 19.16 444 GLU B O 1
ATOM 6955 N N . LYS B 1 403 ? 61.306 0.150 35.907 1.00 18.55 445 LYS B N 1
ATOM 6956 C CA . LYS B 1 403 ? 62.077 0.433 37.109 1.00 20.27 445 LYS B CA 1
ATOM 6957 C C . LYS B 1 403 ? 62.266 -0.801 37.999 1.00 21.18 445 LYS B C 1
ATOM 6958 O O . LYS B 1 403 ? 63.336 -0.945 38.628 1.00 18.21 445 LYS B O 1
ATOM 6964 N N . HIS B 1 404 ? 61.203 -1.631 38.130 1.00 16.74 446 HIS B N 1
ATOM 6965 C CA . HIS B 1 404 ? 61.189 -2.790 39.001 1.00 16.98 446 HIS B CA 1
ATOM 6966 C C . HIS B 1 404 ? 61.645 -4.056 38.276 1.00 14.08 446 HIS B C 1
ATOM 6967 O O . HIS B 1 404 ? 61.674 -5.115 38.864 1.00 17.73 446 HIS B O 1
ATOM 6974 N N . GLY B 1 405 ? 62.006 -3.961 37.005 1.00 14.99 447 GLY B N 1
ATOM 6975 C CA . GLY B 1 405 ? 62.536 -5.080 36.268 1.00 16.10 447 GLY B CA 1
ATOM 6976 C C . GLY B 1 405 ? 61.491 -5.886 35.506 1.00 14.31 447 GLY B C 1
ATOM 6977 O O . GLY B 1 405 ? 61.804 -6.988 35.065 1.00 16.09 447 GLY B O 1
ATOM 6978 N N . PHE B 1 406 ? 60.313 -5.321 35.268 1.00 13.81 448 PHE B N 1
ATOM 6979 C CA . PHE B 1 406 ? 59.221 -5.994 34.569 1.00 12.30 448 PHE B CA 1
ATOM 6980 C C . PHE B 1 406 ? 58.905 -5.295 33.256 1.00 13.89 448 PHE B C 1
ATOM 6981 O O . PHE B 1 406 ? 59.442 -4.235 32.968 1.00 16.21 448 PHE B O 1
ATOM 6989 N N . ASP B 1 407 ? 58.078 -5.932 32.428 1.00 12.76 449 ASP B N 1
ATOM 6990 C CA . ASP B 1 407 ? 57.714 -5.437 31.118 1.00 13.68 449 ASP B CA 1
ATOM 6991 C C . ASP B 1 407 ? 56.336 -4.763 31.142 1.00 12.03 449 ASP B C 1
ATOM 6992 O O . ASP B 1 407 ? 55.501 -5.108 31.963 1.00 12.27 449 ASP B O 1
ATOM 6997 N N . TYR B 1 408 ? 56.133 -3.848 30.196 1.00 12.19 450 TYR B N 1
ATOM 6998 C CA . TYR B 1 408 ? 54.812 -3.332 29.875 1.00 12.36 450 TYR B CA 1
ATOM 6999 C C . TYR B 1 408 ? 54.086 -4.244 28.895 1.00 12.19 450 TYR B C 1
ATOM 7000 O O . TYR B 1 408 ? 54.462 -4.303 27.745 1.00 14.24 450 TYR B O 1
ATOM 7009 N N . THR B 1 409 ? 53.049 -4.921 29.408 1.00 12.12 451 THR B N 1
ATOM 7010 C CA . THR B 1 409 ? 52.195 -5.835 28.667 1.00 12.56 451 THR B CA 1
ATOM 7011 C C . THR B 1 409 ? 50.757 -5.463 28.988 1.00 11.82 451 THR B C 1
ATOM 7012 O O . THR B 1 409 ? 50.281 -5.721 30.103 1.00 12.31 451 THR B O 1
ATOM 7016 N N . ALA B 1 410 ? 50.072 -4.848 28.033 1.00 10.43 452 ALA B N 1
ATOM 7017 C CA . ALA B 1 410 ? 48.836 -4.170 28.325 1.00 11.55 452 ALA B CA 1
ATOM 7018 C C . ALA B 1 410 ? 47.886 -4.149 27.142 1.00 13.12 452 ALA B C 1
ATOM 7019 O O . ALA B 1 410 ? 48.241 -4.385 25.981 1.00 13.57 452 ALA B O 1
ATOM 7021 N N . ALA B 1 411 ? 46.628 -3.811 27.463 1.00 12.89 453 ALA B N 1
ATOM 7022 C CA . ALA B 1 411 ? 45.641 -3.494 26.448 1.00 12.22 453 ALA B CA 1
ATOM 7023 C C . ALA B 1 411 ? 44.778 -2.378 27.000 1.00 14.44 453 ALA B C 1
ATOM 7024 O O . ALA B 1 411 ? 44.692 -2.218 28.196 1.00 13.67 453 ALA B O 1
ATOM 7026 N N . TYR B 1 412 ? 44.093 -1.661 26.103 1.00 12.85 454 TYR B N 1
ATOM 7027 C CA . TYR B 1 412 ? 43.009 -0.779 26.474 1.00 13.13 454 TYR B CA 1
ATOM 7028 C C . TYR B 1 412 ? 41.712 -1.409 25.994 1.00 13.31 454 TYR B C 1
ATOM 7029 O O . TYR B 1 412 ? 41.609 -1.809 24.827 1.00 14.17 454 TYR B O 1
ATOM 7038 N N . ALA B 1 413 ? 40.719 -1.528 26.901 1.00 12.99 455 ALA B N 1
ATOM 7039 C CA . ALA B 1 413 ? 39.376 -1.869 26.502 1.00 12.86 455 ALA B CA 1
ATOM 7040 C C . ALA B 1 413 ? 38.624 -0.555 26.333 1.00 13.17 455 ALA B C 1
ATOM 7041 O O . ALA B 1 413 ? 38.323 0.155 27.307 1.00 14.11 455 ALA B O 1
ATOM 7043 N N . ILE B 1 414 ? 38.382 -0.217 25.071 1.00 14.32 456 ILE B N 1
ATOM 7044 C CA . ILE B 1 414 ? 37.765 1.051 24.726 1.00 14.40 456 ILE B CA 1
ATOM 7045 C C . ILE B 1 414 ? 36.258 0.925 24.900 1.00 13.09 456 ILE B C 1
ATOM 7046 O O . ILE B 1 414 ? 35.619 0.086 24.261 1.00 14.84 456 ILE B O 1
ATOM 7051 N N . GLY B 1 415 ? 35.711 1.813 25.741 1.00 12.44 457 GLY B N 1
ATOM 7052 C CA . GLY B 1 415 ? 34.285 1.923 25.991 1.00 13.24 457 GLY B CA 1
ATOM 7053 C C . GLY B 1 415 ? 33.657 3.132 25.307 1.00 15.03 457 GLY B C 1
ATOM 7054 O O . GLY B 1 415 ? 34.220 3.684 24.363 1.00 15.61 457 GLY B O 1
ATOM 7055 N N . TRP B 1 416 ? 32.447 3.474 25.753 1.00 14.35 458 TRP B N 1
ATOM 7056 C CA . TRP B 1 416 ? 31.673 4.530 25.134 1.00 15.48 458 TRP B CA 1
ATOM 7057 C C . TRP B 1 416 ? 32.374 5.884 25.305 1.00 15.54 458 TRP B C 1
ATOM 7058 O O . TRP B 1 416 ? 32.653 6.550 24.312 1.00 17.93 458 TRP B O 1
ATOM 7069 N N . ARG B 1 417 ? 32.676 6.260 26.558 1.00 13.77 459 ARG B N 1
ATOM 7070 C CA . ARG B 1 417 ? 33.369 7.489 26.883 1.00 13.11 459 ARG B CA 1
ATOM 7071 C C . ARG B 1 417 ? 34.592 7.215 27.762 1.00 11.49 459 ARG B C 1
ATOM 7072 O O . ARG B 1 417 ? 35.256 8.171 28.165 1.00 11.28 459 ARG B O 1
ATOM 7080 N N . ASP B 1 418 ? 34.862 5.930 28.064 1.00 11.17 460 ASP B N 1
ATOM 7081 C CA . ASP B 1 418 ? 35.915 5.547 28.980 1.00 12.64 460 ASP B CA 1
ATOM 7082 C C . ASP B 1 418 ? 36.906 4.577 28.325 1.00 12.21 460 ASP B C 1
ATOM 7083 O O . ASP B 1 418 ? 36.581 3.943 27.326 1.00 15.22 460 ASP B O 1
ATOM 7088 N N . LEU B 1 419 ? 38.053 4.390 28.991 1.00 13.31 461 LEU B N 1
ATOM 7089 C CA . LEU B 1 419 ? 38.947 3.271 28.701 1.00 12.53 461 LEU B CA 1
ATOM 7090 C C . LEU B 1 419 ? 39.179 2.538 30.015 1.00 13.75 461 LEU B C 1
ATOM 7091 O O . LEU B 1 419 ? 39.389 3.187 31.029 1.00 12.27 461 LEU B O 1
ATOM 7096 N N . HIS B 1 420 ? 39.178 1.210 29.958 1.00 12.32 462 HIS B N 1
ATOM 7097 C CA . HIS B 1 420 ? 39.794 0.377 30.985 1.00 14.16 462 HIS B CA 1
ATOM 7098 C C . HIS B 1 420 ? 41.217 0.081 30.476 1.00 13.01 462 HIS B C 1
ATOM 7099 O O . HIS B 1 420 ? 41.393 -0.639 29.490 1.00 13.30 462 HIS B O 1
ATOM 7106 N N . HIS B 1 421 ? 42.212 0.626 31.155 1.00 11.59 463 HIS B N 1
ATOM 7107 C CA . HIS B 1 421 ? 43.602 0.339 30.822 1.00 12.89 463 HIS B CA 1
ATOM 7108 C C . HIS B 1 421 ? 44.061 -0.892 31.598 1.00 12.23 463 HIS B C 1
ATOM 7109 O O . HIS B 1 421 ? 44.331 -0.794 32.815 1.00 13.26 463 HIS B O 1
ATOM 7116 N N . ILE B 1 422 ? 44.123 -2.043 30.912 1.00 11.41 464 ILE B N 1
ATOM 7117 C CA . ILE B 1 422 ? 44.416 -3.344 31.537 1.00 10.95 464 ILE B CA 1
ATOM 7118 C C . ILE B 1 422 ? 45.905 -3.642 31.436 1.00 11.86 464 ILE B C 1
ATOM 7119 O O . ILE B 1 422 ? 46.373 -3.961 30.368 1.00 13.37 464 ILE B O 1
ATOM 7124 N N . ILE B 1 423 ? 46.595 -3.577 32.589 1.00 11.97 465 ILE B N 1
ATOM 7125 C CA . ILE B 1 423 ? 48.032 -3.814 32.656 1.00 12.38 465 ILE B CA 1
ATOM 7126 C C . ILE B 1 423 ? 48.315 -5.127 33.378 1.00 11.84 465 ILE B C 1
ATOM 7127 O O . ILE B 1 423 ? 47.919 -5.291 34.530 1.00 11.81 465 ILE B O 1
ATOM 7132 N N . ALA B 1 424 ? 48.825 -6.113 32.640 1.00 12.20 466 ALA B N 1
ATOM 7133 C CA . ALA B 1 424 ? 49.202 -7.397 33.211 1.00 12.70 466 ALA B CA 1
ATOM 7134 C C . ALA B 1 424 ? 50.612 -7.243 33.745 1.00 12.40 466 ALA B C 1
ATOM 7135 O O . ALA B 1 424 ? 51.554 -7.004 32.959 1.00 12.37 466 ALA B O 1
ATOM 7137 N N . LEU B 1 425 ? 50.776 -7.387 35.055 1.00 11.68 467 LEU B N 1
ATOM 7138 C CA . LEU B 1 425 ? 52.094 -7.440 35.690 1.00 12.21 467 LEU B CA 1
ATOM 7139 C C . LEU B 1 425 ? 52.511 -8.910 35.776 1.00 12.32 467 LEU B C 1
ATOM 7140 O O . LEU B 1 425 ? 51.971 -9.677 36.574 1.00 12.18 467 LEU B O 1
ATOM 7145 N N . LEU B 1 426 ? 53.362 -9.315 34.833 1.00 11.55 468 LEU B N 1
ATOM 7146 C CA . LEU B 1 426 ? 53.763 -10.700 34.670 1.00 12.72 468 LEU B CA 1
ATOM 7147 C C . LEU B 1 426 ? 55.120 -10.929 35.335 1.00 14.89 468 LEU B C 1
ATOM 7148 O O . LEU B 1 426 ? 56.063 -10.149 35.130 1.00 14.29 468 LEU B O 1
ATOM 7153 N N . PHE B 1 427 ? 55.192 -11.991 36.161 1.00 13.24 469 PHE B N 1
ATOM 7154 C CA . PHE B 1 427 ? 56.418 -12.249 36.894 1.00 12.71 469 PHE B CA 1
ATOM 7155 C C . PHE B 1 427 ? 56.578 -13.746 37.163 1.00 12.40 469 PHE B C 1
ATOM 7156 O O . PHE B 1 427 ? 55.656 -14.531 36.954 1.00 12.86 469 PHE B O 1
ATOM 7164 N N . ASP B 1 428 ? 57.781 -14.097 37.638 1.00 12.25 470 ASP B N 1
ATOM 7165 C CA . ASP B 1 428 ? 58.072 -15.455 38.097 1.00 12.97 470 ASP B CA 1
ATOM 7166 C C . ASP B 1 428 ? 57.748 -15.613 39.577 1.00 12.69 470 ASP B C 1
ATOM 7167 O O . ASP B 1 428 ? 58.528 -15.197 40.440 1.00 13.55 470 ASP B O 1
ATOM 7172 N N . LYS B 1 429 ? 56.580 -16.189 39.872 1.00 14.03 471 LYS B N 1
ATOM 7173 C CA . LYS B 1 429 ? 56.128 -16.219 41.253 1.00 13.30 471 LYS B CA 1
ATOM 7174 C C . LYS B 1 429 ? 56.924 -17.226 42.079 1.00 16.78 471 LYS B C 1
ATOM 7175 O O . LYS B 1 429 ? 56.985 -17.095 43.311 1.00 15.98 471 LYS B O 1
ATOM 7181 N N . ALA B 1 430 ? 57.523 -18.219 41.388 1.00 14.70 472 ALA B N 1
ATOM 7182 C CA . ALA B 1 430 ? 58.261 -19.291 42.043 1.00 15.95 472 ALA B CA 1
ATOM 7183 C C . ALA B 1 430 ? 59.621 -18.802 42.546 1.00 16.78 472 ALA B C 1
ATOM 7184 O O . ALA B 1 430 ? 60.271 -19.519 43.342 1.00 18.36 472 ALA B O 1
ATOM 7186 N N . ASP B 1 431 ? 60.044 -17.588 42.120 1.00 16.65 473 ASP B N 1
ATOM 7187 C CA . ASP B 1 431 ? 61.251 -16.970 42.625 1.00 15.08 473 ASP B CA 1
ATOM 7188 C C . ASP B 1 431 ? 60.852 -15.953 43.683 1.00 16.30 473 ASP B C 1
ATOM 7189 O O . ASP B 1 431 ? 60.260 -14.912 43.349 1.00 16.19 473 ASP B O 1
ATOM 7194 N N . PRO B 1 432 ? 61.117 -16.189 44.974 1.00 16.41 474 PRO B N 1
ATOM 7195 C CA . PRO B 1 432 ? 60.581 -15.296 46.004 1.00 17.37 474 PRO B CA 1
ATOM 7196 C C . PRO B 1 432 ? 61.044 -13.856 45.914 1.00 17.27 474 PRO B C 1
ATOM 7197 O O . PRO B 1 432 ? 60.293 -12.956 46.324 1.00 17.62 474 PRO B O 1
ATOM 7201 N N . THR B 1 433 ? 62.224 -13.612 45.337 1.00 14.53 475 THR B N 1
ATOM 7202 C CA . THR B 1 433 ? 62.716 -12.261 45.131 1.00 17.86 475 THR B CA 1
ATOM 7203 C C . THR B 1 433 ? 61.897 -11.550 44.064 1.00 16.78 475 THR B C 1
ATOM 7204 O O . THR B 1 433 ? 61.570 -10.351 44.218 1.00 18.11 475 THR B O 1
ATOM 7208 N N . GLN B 1 434 ? 61.534 -12.280 43.005 1.00 13.68 476 GLN B N 1
ATOM 7209 C CA . GLN B 1 434 ? 60.708 -11.695 41.966 1.00 14.20 476 GLN B CA 1
ATOM 7210 C C . GLN B 1 434 ? 59.284 -11.414 42.488 1.00 14.14 476 GLN B C 1
ATOM 7211 O O . GLN B 1 434 ? 58.676 -10.404 42.141 1.00 14.57 476 GLN B O 1
ATOM 7217 N N . GLU B 1 435 ? 58.775 -12.289 43.343 1.00 13.49 477 GLU B N 1
ATOM 7218 C CA . GLU B 1 435 ? 57.444 -12.066 43.901 1.00 15.06 477 GLU B CA 1
ATOM 7219 C C . GLU B 1 435 ? 57.467 -10.799 44.749 1.00 15.25 477 GLU B C 1
ATOM 7220 O O . GLU B 1 435 ? 56.516 -10.036 44.745 1.00 13.30 477 GLU B O 1
ATOM 7226 N N . GLN B 1 436 ? 58.522 -10.619 45.560 1.00 15.27 478 GLN B N 1
ATOM 7227 C CA . GLN B 1 436 ? 58.654 -9.405 46.372 1.00 16.11 478 GLN B CA 1
ATOM 7228 C C . GLN B 1 436 ? 58.718 -8.171 45.501 1.00 13.83 478 GLN B C 1
ATOM 7229 O O . GLN B 1 436 ? 58.097 -7.123 45.790 1.00 15.50 478 GLN B O 1
ATOM 7235 N N . LYS B 1 437 ? 59.535 -8.206 44.451 1.00 13.62 479 LYS B N 1
ATOM 7236 C CA . LYS B 1 437 ? 59.663 -7.076 43.538 1.00 15.10 479 LYS B CA 1
ATOM 7237 C C . LYS B 1 437 ? 58.317 -6.757 42.880 1.00 14.46 479 LYS B C 1
ATOM 7238 O O . LYS B 1 437 ? 58.040 -5.591 42.634 1.00 14.76 479 LYS B O 1
ATOM 7244 N N . ALA B 1 438 ? 57.539 -7.773 42.486 1.00 13.27 480 ALA B N 1
ATOM 7245 C CA . ALA B 1 438 ? 56.265 -7.510 41.807 1.00 11.68 480 ALA B CA 1
ATOM 7246 C C . ALA B 1 438 ? 55.291 -6.841 42.801 1.00 13.01 480 ALA B C 1
ATOM 7247 O O . ALA B 1 438 ? 54.517 -5.983 42.386 1.00 14.54 480 ALA B O 1
ATOM 7249 N N . ASP B 1 439 ? 55.378 -7.241 44.078 1.00 12.53 481 ASP B N 1
ATOM 7250 C CA . ASP B 1 439 ? 54.550 -6.649 45.128 1.00 14.85 481 ASP B CA 1
ATOM 7251 C C . ASP B 1 439 ? 54.877 -5.151 45.241 1.00 14.52 481 ASP B C 1
ATOM 7252 O O . ASP B 1 439 ? 53.968 -4.326 45.281 1.00 15.08 481 ASP B O 1
ATOM 7257 N N . ALA B 1 440 ? 56.174 -4.809 45.347 1.00 12.63 482 ALA B N 1
ATOM 7258 C CA . ALA B 1 440 ? 56.608 -3.415 45.421 1.00 13.34 482 ALA B CA 1
ATOM 7259 C C . ALA B 1 440 ? 56.197 -2.637 44.178 1.00 13.20 482 ALA B C 1
ATOM 7260 O O . ALA B 1 440 ? 55.816 -1.458 44.238 1.00 13.65 482 ALA B O 1
ATOM 7262 N N . CYS B 1 441 ? 56.312 -3.267 42.996 1.00 12.38 483 CYS B N 1
ATOM 7263 C CA . CYS B 1 441 ? 55.984 -2.610 41.766 1.00 12.31 483 CYS B CA 1
ATOM 7264 C C . CYS B 1 441 ? 54.490 -2.268 41.729 1.00 12.64 483 CYS B C 1
ATOM 7265 O O . CYS B 1 441 ? 54.092 -1.154 41.332 1.00 12.91 483 CYS B O 1
ATOM 7268 N N . TYR B 1 442 ? 53.665 -3.246 42.149 1.00 12.27 484 TYR B N 1
ATOM 7269 C CA . TYR B 1 442 ? 52.239 -3.044 42.106 1.00 12.87 484 TYR B CA 1
ATOM 7270 C C . TYR B 1 442 ? 51.840 -1.883 43.030 1.00 12.94 484 TYR B C 1
ATOM 7271 O O . TYR B 1 442 ? 51.017 -1.048 42.646 1.00 12.87 484 TYR B O 1
ATOM 7280 N N . ARG B 1 443 ? 52.425 -1.826 44.230 1.00 13.32 485 ARG B N 1
ATOM 7281 C CA . ARG B 1 443 ? 52.147 -0.741 45.157 1.00 13.34 485 ARG B CA 1
ATOM 7282 C C . ARG B 1 443 ? 52.466 0.597 44.492 1.00 14.30 485 ARG B C 1
ATOM 7283 O O . ARG B 1 443 ? 51.731 1.586 44.634 1.00 13.76 485 ARG B O 1
ATOM 7291 N N . GLU B 1 444 ? 53.620 0.681 43.810 1.00 13.18 486 GLU B N 1
ATOM 7292 C CA . GLU B 1 444 ? 54.028 1.918 43.182 1.00 13.45 486 GLU B CA 1
ATOM 7293 C C . GLU B 1 444 ? 53.050 2.311 42.069 1.00 13.05 486 GLU B C 1
ATOM 7294 O O . GLU B 1 444 ? 52.729 3.479 41.890 1.00 12.67 486 GLU B O 1
ATOM 7300 N N . LEU B 1 445 ? 52.616 1.354 41.235 1.00 11.65 487 LEU B N 1
ATOM 7301 C CA . LEU B 1 445 ? 51.617 1.627 40.218 1.00 11.95 487 LEU B CA 1
ATOM 7302 C C . LEU B 1 445 ? 50.389 2.289 40.835 1.00 11.14 487 LEU B C 1
ATOM 7303 O O . LEU B 1 445 ? 49.971 3.351 40.380 1.00 11.12 487 LEU B O 1
ATOM 7308 N N . VAL B 1 446 ? 49.799 1.654 41.845 1.00 12.46 488 VAL B N 1
ATOM 7309 C CA . VAL B 1 446 ? 48.588 2.188 42.464 1.00 11.83 488 VAL B CA 1
ATOM 7310 C C . VAL B 1 446 ? 48.832 3.615 43.014 1.00 11.50 488 VAL B C 1
ATOM 7311 O O . VAL B 1 446 ? 48.052 4.514 42.730 1.00 10.54 488 VAL B O 1
ATOM 7315 N N . THR B 1 447 ? 49.915 3.795 43.776 1.00 12.63 489 THR B N 1
ATOM 7316 C CA . THR B 1 447 ? 50.192 5.044 44.493 1.00 13.79 489 THR B CA 1
ATOM 7317 C C . THR B 1 447 ? 50.435 6.132 43.484 1.00 11.89 489 THR B C 1
ATOM 7318 O O . THR B 1 447 ? 49.917 7.272 43.623 1.00 13.77 489 THR B O 1
ATOM 7322 N N . ARG B 1 448 ? 51.332 5.910 42.530 1.00 12.69 490 ARG B N 1
ATOM 7323 C CA . ARG B 1 448 ? 51.709 6.989 41.632 1.00 12.89 490 ARG B CA 1
ATOM 7324 C C . ARG B 1 448 ? 50.602 7.302 40.625 1.00 12.62 490 ARG B C 1
ATOM 7325 O O . ARG B 1 448 ? 50.447 8.467 40.264 1.00 13.96 490 ARG B O 1
ATOM 7333 N N . PHE B 1 449 ? 49.811 6.317 40.167 1.00 11.89 491 PHE B N 1
ATOM 7334 C CA . PHE B 1 449 ? 48.638 6.647 39.371 1.00 12.18 491 PHE B CA 1
ATOM 7335 C C . PHE B 1 449 ? 47.662 7.522 40.173 1.00 11.09 491 PHE B C 1
ATOM 7336 O O . PHE B 1 449 ? 47.114 8.466 39.627 1.00 12.09 491 PHE B O 1
ATOM 7344 N N . GLY B 1 450 ? 47.480 7.174 41.426 1.00 12.26 492 GLY B N 1
ATOM 7345 C CA . GLY B 1 450 ? 46.496 7.874 42.259 1.00 15.14 492 GLY B CA 1
ATOM 7346 C C . GLY B 1 450 ? 46.878 9.350 42.381 1.00 15.94 492 GLY B C 1
ATOM 7347 O O . GLY B 1 450 ? 46.038 10.247 42.326 1.00 15.99 492 GLY B O 1
ATOM 7348 N N . ALA B 1 451 ? 48.183 9.588 42.514 1.00 16.89 493 ALA B N 1
ATOM 7349 C CA . ALA B 1 451 ? 48.688 10.958 42.630 1.00 16.08 493 ALA B CA 1
ATOM 7350 C C . ALA B 1 451 ? 48.495 11.768 41.347 1.00 16.01 493 ALA B C 1
ATOM 7351 O O . ALA B 1 451 ? 48.498 13.004 41.387 1.00 17.20 493 ALA B O 1
ATOM 7353 N N . GLN B 1 452 ? 48.280 11.141 40.188 1.00 15.58 494 GLN B N 1
ATOM 7354 C CA . GLN B 1 452 ? 47.960 11.838 38.960 1.00 15.12 494 GLN B CA 1
ATOM 7355 C C . GLN B 1 452 ? 46.450 11.854 38.687 1.00 14.06 494 GLN B C 1
ATOM 7356 O O . GLN B 1 452 ? 46.014 12.287 37.622 1.00 16.56 494 GLN B O 1
ATOM 7362 N N . GLY B 1 453 ? 45.652 11.343 39.616 1.00 14.40 495 GLY B N 1
ATOM 7363 C CA . GLY B 1 453 ? 44.204 11.384 39.478 1.00 14.37 495 GLY B CA 1
ATOM 7364 C C . GLY B 1 453 ? 43.539 10.145 38.841 1.00 14.19 495 GLY B C 1
ATOM 7365 O O . GLY B 1 453 ? 42.369 10.199 38.402 1.00 14.29 495 GLY B O 1
ATOM 7366 N N . TRP B 1 454 ? 44.282 9.022 38.805 1.00 12.44 496 TRP B N 1
ATOM 7367 C CA .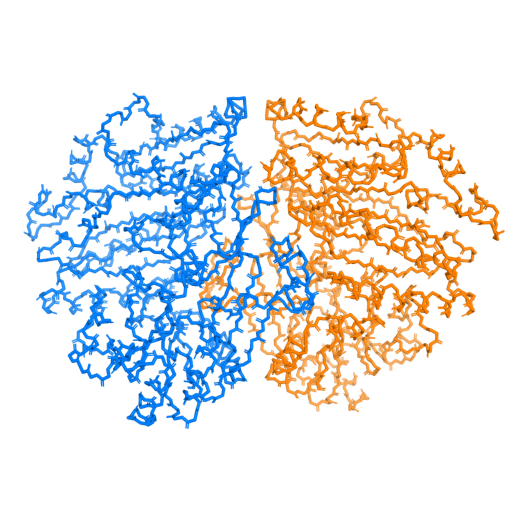 TRP B 1 454 ? 43.847 7.796 38.155 1.00 12.32 496 TRP B CA 1
ATOM 7368 C C . TRP B 1 454 ? 43.755 6.648 39.156 1.00 12.33 496 TRP B C 1
ATOM 7369 O O . TRP B 1 454 ? 44.659 6.437 39.958 1.00 13.10 496 TRP B O 1
ATOM 7380 N N . ALA B 1 455 ? 42.667 5.858 39.045 1.00 11.38 497 ALA B N 1
ATOM 7381 C CA . ALA B 1 455 ? 42.500 4.727 39.931 1.00 11.85 497 ALA B CA 1
ATOM 7382 C C . ALA B 1 455 ? 41.714 3.627 39.213 1.00 10.17 497 ALA B C 1
ATOM 7383 O O . ALA B 1 455 ? 41.133 3.831 38.141 1.00 10.34 497 ALA B O 1
ATOM 7385 N N . SER B 1 456 ? 41.743 2.455 39.848 1.00 10.62 498 SER B N 1
ATOM 7386 C CA . SER B 1 456 ? 41.300 1.208 39.253 1.00 11.65 498 SER B CA 1
ATOM 7387 C C . SER B 1 456 ? 39.774 1.063 39.216 1.00 10.74 498 SER B C 1
ATOM 7388 O O . SER B 1 456 ? 39.063 1.472 40.162 1.00 11.06 498 SER B O 1
ATOM 7391 N N . TYR B 1 457 ? 39.289 0.380 38.163 1.00 10.44 499 TYR B N 1
ATOM 7392 C CA . TYR B 1 457 ? 37.891 -0.046 38.028 1.00 10.55 499 TYR B CA 1
ATOM 7393 C C . TYR B 1 457 ? 37.651 -1.319 38.851 1.00 11.19 499 TYR B C 1
ATOM 7394 O O . TYR B 1 457 ? 36.507 -1.622 39.163 1.00 10.06 499 TYR B O 1
ATOM 7403 N N . ARG B 1 458 ? 38.712 -2.083 39.156 1.00 10.18 500 ARG B N 1
ATOM 7404 C CA . ARG B 1 458 ? 38.633 -3.431 39.700 1.00 9.65 500 ARG B CA 1
ATOM 7405 C C . ARG B 1 458 ? 40.030 -3.744 40.190 1.00 9.89 500 ARG B C 1
ATOM 7406 O O . ARG B 1 458 ? 41.013 -3.340 39.560 1.00 10.50 500 ARG B O 1
ATOM 7414 N N . THR B 1 459 ? 40.172 -4.460 41.291 1.00 10.00 501 THR B N 1
ATOM 7415 C CA . THR B 1 459 ? 41.502 -4.882 41.678 1.00 9.82 501 THR B CA 1
ATOM 7416 C C . THR B 1 459 ? 41.478 -6.203 42.436 1.00 9.39 501 THR B C 1
ATOM 7417 O O . THR B 1 459 ? 40.408 -6.741 42.768 1.00 10.10 501 THR B O 1
ATOM 7421 N N . GLY B 1 460 ? 42.670 -6.729 42.705 1.00 10.91 502 GLY B N 1
ATOM 7422 C CA . GLY B 1 460 ? 42.778 -8.011 43.381 1.00 10.80 502 GLY B CA 1
ATOM 7423 C C . GLY B 1 460 ? 42.845 -7.928 44.908 1.00 11.19 502 GLY B C 1
ATOM 7424 O O . GLY B 1 460 ? 43.021 -6.833 45.472 1.00 11.56 502 GLY B O 1
ATOM 7425 N N . VAL B 1 461 ? 42.678 -9.081 45.578 1.00 11.87 503 VAL B N 1
ATOM 7426 C CA . VAL B 1 461 ? 42.430 -9.043 47.020 1.00 11.97 503 VAL B CA 1
ATOM 7427 C C . VAL B 1 461 ? 43.603 -8.424 47.743 1.00 15.15 503 VAL B C 1
ATOM 7428 O O . VAL B 1 461 ? 43.392 -7.838 48.822 1.00 17.00 503 VAL B O 1
ATOM 7432 N N . ASN B 1 462 ? 44.792 -8.528 47.195 1.00 13.48 504 ASN B N 1
ATOM 7433 C CA . ASN B 1 462 ? 45.977 -8.015 47.868 1.00 14.58 504 ASN B CA 1
ATOM 7434 C C . ASN B 1 462 ? 46.122 -6.494 47.798 1.00 13.83 504 ASN B C 1
ATOM 7435 O O . ASN B 1 462 ? 46.958 -5.905 48.472 1.00 15.74 504 ASN B O 1
ATOM 7440 N N . SER B 1 463 ? 45.350 -5.836 46.925 1.00 11.84 505 SER B N 1
ATOM 7441 C CA . SER B 1 463 ? 45.448 -4.397 46.786 1.00 11.96 505 SER B CA 1
ATOM 7442 C C . SER B 1 463 ? 44.112 -3.714 47.064 1.00 12.12 505 SER B C 1
ATOM 7443 O O . SER B 1 463 ? 43.974 -2.530 46.766 1.00 10.26 505 SER B O 1
ATOM 7446 N N . MET B 1 464 ? 43.087 -4.428 47.566 1.00 11.54 506 MET B N 1
ATOM 7447 C CA . MET B 1 464 ? 41.762 -3.784 47.683 1.00 10.53 506 MET B CA 1
ATOM 7448 C C . MET B 1 464 ? 41.776 -2.610 48.681 1.00 10.86 506 MET B C 1
ATOM 7449 O O . MET B 1 464 ? 41.069 -1.609 48.508 1.00 9.34 506 MET B O 1
ATOM 7454 N N . ASP B 1 465 ? 42.584 -2.712 49.732 1.00 11.67 507 ASP B N 1
ATOM 7455 C CA . ASP B 1 465 ? 42.651 -1.617 50.671 1.00 12.76 507 ASP B CA 1
ATOM 7456 C C . ASP B 1 465 ? 43.375 -0.430 50.053 1.00 11.81 507 ASP B C 1
ATOM 7457 O O . ASP B 1 465 ? 42.936 0.724 50.174 1.00 12.45 507 ASP B O 1
ATOM 7462 N N . LEU B 1 466 ? 44.527 -0.685 49.444 1.00 12.11 508 LEU B N 1
ATOM 7463 C CA . LEU B 1 466 ? 45.314 0.392 48.842 1.00 11.84 508 LEU B CA 1
ATOM 7464 C C . LEU B 1 466 ? 44.565 1.115 47.715 1.00 11.13 508 LEU B C 1
ATOM 7465 O O . LEU B 1 466 ? 44.647 2.338 47.613 1.00 11.86 508 LEU B O 1
ATOM 7470 N N . VAL B 1 467 ? 43.785 0.395 46.903 1.00 10.87 509 VAL B N 1
ATOM 7471 C CA . VAL B 1 467 ? 42.944 1.056 45.916 1.00 9.99 509 VAL B CA 1
ATOM 7472 C C . VAL B 1 467 ? 41.821 1.881 46.550 1.00 10.03 509 VAL B C 1
ATOM 7473 O O . VAL B 1 467 ? 41.628 3.011 46.121 1.00 10.49 509 VAL B O 1
ATOM 7477 N N . ALA B 1 468 ? 41.156 1.367 47.604 1.00 11.42 510 ALA B N 1
ATOM 7478 C CA . ALA B 1 468 ? 40.149 2.130 48.373 1.00 10.80 510 ALA B CA 1
ATOM 7479 C C . ALA B 1 468 ? 40.739 3.440 48.860 1.00 12.96 510 ALA B C 1
ATOM 7480 O O . ALA B 1 468 ? 40.043 4.450 48.848 1.00 13.42 510 ALA B O 1
ATOM 7482 N N . GLN B 1 469 ? 42.014 3.408 49.294 1.00 12.27 511 GLN B N 1
ATOM 7483 C CA . GLN B 1 469 ? 42.690 4.610 49.775 1.00 13.87 511 GLN B CA 1
ATOM 7484 C C . GLN B 1 469 ? 42.848 5.675 48.704 1.00 12.56 511 GLN B C 1
ATOM 7485 O O . GLN B 1 469 ? 43.087 6.823 49.049 1.00 14.76 511 GLN B O 1
ATOM 7491 N N . GLN B 1 470 ? 42.782 5.350 47.420 1.00 11.74 512 GLN B N 1
ATOM 7492 C CA . GLN B 1 470 ? 42.881 6.341 46.354 1.00 12.00 512 GLN B CA 1
ATOM 7493 C C . GLN B 1 470 ? 41.571 7.134 46.167 1.00 12.83 512 GLN B C 1
ATOM 7494 O O . GLN B 1 470 ? 41.612 8.266 45.639 1.00 14.31 512 GLN B O 1
ATOM 7500 N N . TYR B 1 471 ? 40.437 6.548 46.590 1.00 12.48 513 TYR B N 1
ATOM 7501 C CA . TYR B 1 471 ? 39.134 7.181 46.476 1.00 12.49 513 TYR B CA 1
ATOM 7502 C C . TYR B 1 471 ? 38.839 7.938 47.778 1.00 12.63 513 TYR B C 1
ATOM 7503 O O . TYR B 1 471 ? 39.671 7.907 48.710 1.00 13.29 513 TYR B O 1
ATOM 7512 N N . GLY B 1 472 ? 37.683 8.625 47.884 1.00 12.22 514 GLY B N 1
ATOM 7513 C CA . GLY B 1 472 ? 37.499 9.594 48.968 1.00 12.04 514 GLY B CA 1
ATOM 7514 C C . GLY B 1 472 ? 37.349 8.946 50.346 1.00 12.41 514 GLY B C 1
ATOM 7515 O O . GLY B 1 472 ? 36.844 7.825 50.503 1.00 12.42 514 GLY B O 1
ATOM 7516 N N . GLU B 1 473 ? 37.776 9.693 51.363 1.00 13.08 515 GLU B N 1
ATOM 7517 C CA . GLU B 1 473 ? 37.551 9.277 52.750 1.00 15.37 515 GLU B CA 1
ATOM 7518 C C . GLU B 1 473 ? 36.063 9.193 53.093 1.00 13.20 515 GLU B C 1
ATOM 7519 O O . GLU B 1 473 ? 35.647 8.298 53.830 1.00 11.97 515 GLU B O 1
ATOM 7525 N N . VAL B 1 474 ? 35.248 10.131 52.585 1.00 11.79 516 VAL B N 1
ATOM 7526 C CA . VAL B 1 474 ? 33.807 10.097 52.848 1.00 11.61 516 VAL B CA 1
ATOM 7527 C C . VAL B 1 474 ? 33.201 8.835 52.216 1.00 10.54 516 VAL B C 1
ATOM 7528 O O . VAL B 1 474 ? 32.363 8.203 52.828 1.00 11.78 516 VAL B O 1
ATOM 7532 N N . ASN B 1 475 ? 33.680 8.440 51.031 1.00 10.59 517 ASN B N 1
ATOM 7533 C CA . ASN B 1 475 ? 33.186 7.236 50.368 1.00 11.27 517 ASN B CA 1
ATOM 7534 C C . ASN B 1 475 ? 33.466 6.031 51.261 1.00 10.66 517 ASN B C 1
ATOM 7535 O O . ASN B 1 475 ? 32.614 5.162 51.474 1.00 11.71 517 ASN B O 1
ATOM 7540 N N . ARG B 1 476 ? 34.704 5.985 51.764 1.00 10.91 518 ARG B N 1
ATOM 7541 C CA . ARG B 1 476 ? 35.092 4.860 52.604 1.00 10.97 518 ARG B CA 1
ATOM 7542 C C . ARG B 1 476 ? 34.174 4.797 53.824 1.00 11.91 518 ARG B C 1
ATOM 7543 O O . ARG B 1 476 ? 33.764 3.708 54.260 1.00 12.69 518 ARG B O 1
ATOM 7551 N N . ASP B 1 477 ? 33.935 5.941 54.493 1.00 11.89 519 ASP B N 1
ATOM 7552 C CA . ASP B 1 477 ? 33.075 5.988 55.678 1.00 13.45 519 ASP B CA 1
ATOM 7553 C C . ASP B 1 477 ? 31.648 5.555 55.370 1.00 12.31 519 ASP B C 1
ATOM 7554 O O . ASP B 1 477 ? 31.005 4.868 56.156 1.00 12.58 519 ASP B O 1
ATOM 7559 N N . PHE B 1 478 ? 31.109 6.045 54.248 1.00 11.43 520 PHE B N 1
ATOM 7560 C CA . PHE B 1 478 ? 29.766 5.720 53.841 1.00 11.97 520 PHE B CA 1
ATOM 7561 C C . PHE B 1 478 ? 29.613 4.211 53.626 1.00 11.54 520 PHE B C 1
ATOM 7562 O O . PHE B 1 478 ? 28.651 3.604 54.103 1.00 11.93 520 PHE B O 1
ATOM 7570 N N . ASN B 1 479 ? 30.562 3.600 52.908 1.00 11.64 521 ASN B N 1
ATOM 7571 C CA . ASN B 1 479 ? 30.552 2.157 52.690 1.00 12.71 521 ASN B CA 1
ATOM 7572 C C . ASN B 1 479 ? 30.654 1.403 54.021 1.00 13.15 521 ASN B C 1
ATOM 7573 O O . ASN B 1 479 ? 29.969 0.408 54.159 1.00 11.56 521 ASN B O 1
ATOM 7578 N N . ARG B 1 480 ? 31.380 1.933 55.012 1.00 12.97 522 ARG B N 1
ATOM 7579 C CA . ARG B 1 480 ? 31.471 1.252 56.293 1.00 14.80 522 ARG B CA 1
ATOM 7580 C C . ARG B 1 480 ? 30.156 1.364 57.064 1.00 14.16 522 ARG B C 1
ATOM 7581 O O . ARG B 1 480 ? 29.695 0.405 57.714 1.00 13.79 522 ARG B O 1
ATOM 7589 N N . THR B 1 481 ? 29.507 2.519 56.959 1.00 13.05 523 THR B N 1
ATOM 7590 C CA . THR B 1 481 ? 28.190 2.706 57.565 1.00 13.74 523 THR B CA 1
ATOM 7591 C C . THR B 1 481 ? 27.164 1.716 56.997 1.00 13.43 523 THR B C 1
ATOM 7592 O O . THR B 1 481 ? 26.383 1.096 57.756 1.00 14.96 523 THR B O 1
ATOM 7596 N N . LEU B 1 482 ? 27.167 1.536 55.678 1.00 12.39 524 LEU B N 1
ATOM 7597 C CA . LEU B 1 482 ? 26.277 0.579 55.062 1.00 14.27 524 LEU B CA 1
ATOM 7598 C C . LEU B 1 482 ? 26.623 -0.820 55.546 1.00 13.87 524 LEU B C 1
ATOM 7599 O O . LEU B 1 482 ? 25.721 -1.605 55.834 1.00 13.39 524 LEU B O 1
ATOM 7604 N N . LYS B 1 483 ? 27.926 -1.133 55.575 1.00 12.51 525 LYS B N 1
ATOM 7605 C CA . LYS B 1 483 ? 28.345 -2.493 55.928 1.00 12.73 525 LYS B CA 1
ATOM 7606 C C . LYS B 1 483 ? 27.836 -2.873 57.303 1.00 12.28 525 LYS B C 1
ATOM 7607 O O . LYS B 1 483 ? 27.278 -3.974 57.534 1.00 12.48 525 LYS B O 1
ATOM 7613 N N . ARG B 1 484 ? 28.052 -1.986 58.252 1.00 14.21 526 ARG B N 1
ATOM 7614 C CA . ARG B 1 484 ? 27.695 -2.302 59.632 1.00 15.72 526 ARG B CA 1
ATOM 7615 C C . ARG B 1 484 ? 26.176 -2.406 59.789 1.00 14.66 526 ARG B C 1
ATOM 7616 O O . ARG B 1 484 ? 25.707 -3.187 60.612 1.00 15.17 526 ARG B O 1
ATOM 7624 N N . ALA B 1 485 ? 25.411 -1.623 59.012 1.00 14.60 527 ALA B N 1
ATOM 7625 C CA . ALA B 1 485 ? 23.946 -1.658 59.096 1.00 15.60 527 ALA B CA 1
ATOM 7626 C C . ALA B 1 485 ? 23.379 -2.933 58.442 1.00 15.29 527 ALA B C 1
ATOM 7627 O O . ALA B 1 485 ? 22.439 -3.543 58.958 1.00 17.21 527 ALA B O 1
ATOM 7629 N N . ILE B 1 486 ? 23.936 -3.312 57.284 1.00 12.98 528 ILE B N 1
ATOM 7630 C CA . ILE B 1 486 ? 23.461 -4.426 56.466 1.00 13.36 528 ILE B CA 1
ATOM 7631 C C . ILE B 1 486 ? 23.948 -5.772 57.024 1.00 12.00 528 ILE B C 1
ATOM 7632 O O . ILE B 1 486 ? 23.157 -6.749 56.988 1.00 13.50 528 ILE B O 1
ATOM 7637 N N . ASP B 1 487 ? 25.202 -5.799 57.530 1.00 11.10 529 ASP B N 1
ATOM 7638 C CA . ASP B 1 487 ? 25.835 -7.025 58.005 1.00 9.95 529 ASP B CA 1
ATOM 7639 C C . ASP B 1 487 ? 26.437 -6.814 59.365 1.00 11.20 529 ASP B C 1
ATOM 7640 O O . ASP B 1 487 ? 27.646 -6.673 59.540 1.00 11.95 529 ASP B O 1
ATOM 7645 N N . PRO B 1 488 ? 25.585 -6.760 60.390 1.00 14.01 530 PRO B N 1
ATOM 7646 C CA . PRO B 1 488 ? 26.074 -6.366 61.716 1.00 15.16 530 PRO B CA 1
ATOM 7647 C C . PRO B 1 488 ? 27.137 -7.272 62.310 1.00 14.94 530 PRO B C 1
ATOM 7648 O O . PRO B 1 488 ? 27.964 -6.801 63.104 1.00 15.50 530 PRO B O 1
ATOM 7652 N N . ASN B 1 489 ? 27.133 -8.564 61.963 1.00 12.83 531 ASN B N 1
ATOM 7653 C CA . ASN B 1 489 ? 28.143 -9.493 62.471 1.00 12.72 531 ASN B CA 1
ATOM 7654 C C . ASN B 1 489 ? 29.408 -9.536 61.589 1.00 13.04 531 ASN B C 1
ATOM 7655 O O . ASN B 1 489 ? 30.393 -10.225 61.904 1.00 13.65 531 ASN B O 1
ATOM 7660 N N . GLY B 1 490 ? 29.394 -8.830 60.440 1.00 12.99 532 GLY B N 1
ATOM 7661 C CA . GLY B 1 490 ? 30.551 -8.780 59.571 1.00 12.23 532 GLY B CA 1
ATOM 7662 C C . GLY B 1 490 ? 30.916 -10.155 58.988 1.00 12.13 532 GLY B C 1
ATOM 7663 O O . GLY B 1 490 ? 32.115 -10.456 58.794 1.00 13.78 532 GLY B O 1
ATOM 7664 N N . ILE B 1 491 ? 29.904 -10.946 58.644 1.00 11.53 533 ILE B N 1
ATOM 7665 C CA . ILE B 1 491 ? 30.172 -12.304 58.176 1.00 12.06 533 ILE B CA 1
ATOM 7666 C C . ILE B 1 491 ? 30.261 -12.438 56.651 1.00 12.65 533 ILE B C 1
ATOM 7667 O O . ILE B 1 491 ? 30.547 -13.543 56.206 1.00 13.91 533 ILE B O 1
ATOM 7672 N N . LEU B 1 492 ? 30.029 -11.390 55.857 1.00 10.81 534 LEU B N 1
ATOM 7673 C CA . LEU B 1 492 ? 30.177 -11.533 54.400 1.00 10.97 534 LEU B CA 1
ATOM 7674 C C . LEU B 1 492 ? 31.456 -10.839 53.912 1.00 10.53 534 LEU B C 1
ATOM 7675 O O . LEU B 1 492 ? 31.626 -9.614 54.090 1.00 11.82 534 LEU B O 1
ATOM 7680 N N . SER B 1 493 ? 32.340 -11.662 53.325 1.00 9.88 535 SER B N 1
ATOM 7681 C CA . SER B 1 493 ? 33.556 -11.236 52.666 1.00 9.63 535 SER B CA 1
ATOM 7682 C C . SER B 1 493 ? 34.193 -9.960 53.233 1.00 9.76 535 SER B C 1
ATOM 7683 O O . SER B 1 493 ? 34.377 -8.958 52.539 1.00 9.58 535 SER B O 1
ATOM 7686 N N . PRO B 1 494 ? 34.615 -9.941 54.509 1.00 9.66 536 PRO B N 1
ATOM 7687 C CA . PRO B 1 494 ? 35.283 -8.772 55.073 1.00 11.51 536 PRO B CA 1
ATOM 7688 C C . PRO B 1 494 ? 36.532 -8.436 54.255 1.00 11.71 536 PRO B C 1
ATOM 7689 O O . PRO B 1 494 ? 37.250 -9.323 53.762 1.00 11.81 536 PRO B O 1
ATOM 7693 N N . GLY B 1 495 ? 36.694 -7.111 54.010 1.00 10.79 537 GLY B N 1
ATOM 7694 C CA . GLY B 1 495 ? 37.801 -6.581 53.221 1.00 10.01 537 GLY B CA 1
ATOM 7695 C C . GLY B 1 495 ? 37.565 -6.503 51.728 1.00 10.68 537 GLY B C 1
ATOM 7696 O O . GLY B 1 495 ? 38.356 -5.848 51.025 1.00 11.59 537 GLY B O 1
ATOM 7697 N N . LYS B 1 496 ? 36.484 -7.078 51.219 1.00 9.83 538 LYS B N 1
ATOM 7698 C CA . LYS B 1 496 ? 36.179 -6.881 49.788 1.00 9.82 538 LYS B CA 1
ATOM 7699 C C . LYS B 1 496 ? 36.040 -5.378 49.501 1.00 10.85 538 LYS B C 1
ATOM 7700 O O . LYS B 1 496 ? 35.390 -4.671 50.252 1.00 9.73 538 LYS B O 1
ATOM 7706 N N . SER B 1 497 ? 36.704 -4.891 48.449 1.00 9.72 539 SER B N 1
ATOM 7707 C CA . SER B 1 497 ? 36.673 -3.463 48.102 1.00 10.10 539 SER B CA 1
ATOM 7708 C C . SER B 1 497 ? 37.162 -2.566 49.230 1.00 10.37 539 SER B C 1
ATOM 7709 O O . SER B 1 497 ? 36.849 -1.376 49.243 1.00 10.67 539 SER B O 1
ATOM 7712 N N . GLY B 1 498 ? 38.012 -3.100 50.128 1.00 10.97 540 GLY B N 1
ATOM 7713 C CA . GLY B 1 498 ? 38.503 -2.341 51.268 1.00 11.52 540 GLY B CA 1
ATOM 7714 C C . GLY B 1 498 ? 37.456 -2.049 52.333 1.00 11.75 540 GLY B C 1
ATOM 7715 O O . GLY B 1 498 ? 37.648 -1.151 53.146 1.00 13.59 540 GLY B O 1
ATOM 7716 N N . ILE B 1 499 ? 36.317 -2.738 52.285 1.00 10.95 541 ILE B N 1
ATOM 7717 C CA . ILE B 1 499 ? 35.220 -2.527 53.234 1.00 10.73 541 ILE B CA 1
ATOM 7718 C C . ILE B 1 499 ? 35.362 -3.502 54.381 1.00 12.78 541 ILE B C 1
ATOM 7719 O O . ILE B 1 499 ? 35.118 -4.689 54.186 1.00 14.02 541 ILE B O 1
ATOM 7724 N N . HIS B 1 500 ? 35.666 -2.982 55.575 1.00 13.62 542 HIS B N 1
ATOM 7725 C CA . HIS B 1 500 ? 35.868 -3.801 56.765 1.00 15.44 542 HIS B CA 1
ATOM 7726 C C . HIS B 1 500 ? 34.776 -3.543 57.812 1.00 17.82 542 HIS B C 1
ATOM 7727 O O . HIS B 1 500 ? 34.415 -2.401 58.052 1.00 20.32 542 HIS B O 1
ATOM 7734 N N . PRO B 1 501 ? 34.268 -4.579 58.484 1.00 18.74 543 PRO B N 1
ATOM 7735 C CA . PRO B 1 501 ? 33.445 -4.374 59.677 1.00 23.16 543 PRO B CA 1
ATOM 7736 C C . PRO B 1 501 ? 34.171 -3.578 60.776 1.00 26.04 543 PRO B C 1
ATOM 7737 O O . PRO B 1 501 ? 35.413 -3.616 60.799 1.00 27.16 543 PRO B O 1
#

B-factor: mean 18.0, std 8.73, range [0.5, 102.68]

InterPro domains:
  IPR004113 FAD-binding oxidoreductase/transferase, type 4, C-terminal [PF02913] (437-538)
  IPR006094 FAD linked oxidase, N-terminal [PF01565] (87-225)
  IPR006311 Twin-arginine translocation pathway, signal sequence [PS51318] (1-37)
  IPR016164 FAD-linked oxidase-like, C-terminal [SSF55103] (271-541)
  IPR016166 FAD-binding domain, PCMH-type [PS51387] (75-268)
  IPR016167 FAD-binding, type PCMH, subdomain 1 [G3DSA:3.30.43.10] (30-141)
  IPR016169 FAD-binding, type PCMH, subdomain 2 [G3DSA:3.30.465.10] (142-269)
  IPR016170 Cytokinin dehydrogenase, C-terminal domain superfamily [G3DSA:3.40.462.10] (270-499)
  IPR016171 Vanillyl-alcohol oxidase, C-terminal subdomain 2 [G3DSA:1.10.45.10] (500-542)
  IPR036318 FAD-binding, type PCMH-like superfamily [SSF56176] (41-269)

Radius of gyration: 28.74 Å; Cα contacts (8 Å, |Δi|>4): 2424; chains: 2; bounding box: 91×72×62 Å

Secondary structure (DSSP, 8-state):
--HHHHHHHHHHHH-GGGEE-STTTTGGGT--SS--TT-----SEEE--SSHHHHHHHHHHHHHHT--EEEESS---TTTTTT--SSTTPEEEE-TT---EEEEETTTTEEEE-TT--HHHHHHHHHHTT--EE----S--S---HHHHHHTT-B-SSTT-BGGGGEEEEEEE-TTS-EEE-TTTTSTT-S-TTT-SS-SSS--GGGGSSSSS-EEEEEEEE-EEPPSEEEEEEEEE--GGGHHHHHHHHHHHHHTTSS-S-EEEEEHHHHHHHHS-GGGTS-TTS---HHHHHHHHHHTT--SEEEEEEEEE-HHHHHHHHHHHHHHHHHTT-EEE-GGGSTT-HHHHHHHHHTTTPPP-S--GGGGSSTT-EEEEEE-BEEES-HHHHHHHHHHHHHHHHHTT---EEEEEE-SSEEEEEEEEEEETTSHHHHHHHHHHHHHHHHHHHHTT--BSS--GGGHHHHHTTS-HHHHHHHHHHHHHH-TT--B-TTGGG---/--HHHHHHHHHHHH-GGGEE-STTTTGGGT---S--TT-----SEEE--SSHHHHHHHHHHHHHHT--EEEESS---TTTTTT--SSTTPEEEE-TT---EEEEETTTTEEEE-TT--HHHHHHHHHHTT--EE----S--S---HHHHHHTT-B-SSTT-BGGGGEEEEEEE-TTS-EEE-TTTTSTT-S-TTT-SS-SSS--GGGGSSSSS-EEEEEEEE-EEPPSEEEEEEEEE--GGGHHHHHHHHHHHHHTTSS-S-EEEEEHHHHHHHHS-GGGTS-TTS---HHHHHHHHHHTT--SEEEEEEEEE-HHHHHHHHHHHHHHHHHTTEEEE-GGGSTT-HHHHHHHHHTTTPPP----GGGGSSTT-EEEEEE-BEEES-HHHHHHHHHHHHHHHHHTT---EEEEEE-SSEEEEEEEEEEETTSHHHHHHHHHHHHHHHHHHHHTT--BSS--GGGHHHHHTTS-HHHHHHHHHHHHHH-TT--B-TTGGG---

Organism: NCBI:txid2491021

Nearest PDB structures (foldseek):
  1qlt-assembly1_A  TM=9.569E-01  e=2.294E-56  Penicillium simplicissimum
  5mxu-assembly1_B  TM=9.475E-01  e=2.043E-56  Penicillium simplicissimum
  5mxj-assembly1_A  TM=9.504E-01  e=4.601E-56  Penicillium simplicissimum
  1w1j-assembly1_B  TM=9.411E-01  e=1.385E-55  Penicillium simplicissimum
  1e8f-assembly1_A  TM=9.499E-01  e=5.574E-55  Penicillium simplicissimum

Solvent-accessible surface area: 33602 Å² total; per-residue (Å²): 98,70,63,74,18,0,3,154,27,0,93,73,34,13,24,64,123,73,13,48,20,83,154,150,33,5,92,107,18,38,142,12,28,0,1,10,45,71,121,90,32,101,5,52,0,0,0,0,0,57,18,17,118,29,0,27,63,0,0,107,16,0,28,99,70,100,1,23,0,16,40,18,11,19,10,94,40,54,1,14,2,31,13,0,0,14,31,108,30,0,0,0,0,9,1,97,64,0,65,100,30,57,109,30,34,53,86,2,0,5,0,14,0,8,0,3,0,24,11,67,55,0,26,56,66,1,101,130,98,178,29,81,7,18,5,15,6,13,54,59,23,86,83,9,4,0,0,25,18,2,30,12,0,0,14,0,21,1,35,15,2,45,7,2,34,20,2,0,1,0,5,0,0,8,2,76,2,92,52,3,83,2,15,2,10,27,5,200,64,24,76,6,20,24,2,6,12,15,1,27,2,6,8,12,2,0,0,8,0,5,20,2,0,16,2,7,0,26,0,0,19,9,5,19,27,118,18,113,32,47,64,11,2,0,0,60,0,57,50,22,121,5,4,27,91,0,1,71,8,0,35,49,5,14,8,54,77,41,0,37,0,13,0,13,0,5,1,1,2,27,0,0,0,20,105,58,103,7,95,104,30,8,96,105,84,32,103,23,59,66,76,32,6,80,164,18,1,74,88,43,24,4,6,3,0,0,1,2,0,0,9,45,18,31,128,94,32,9,47,8,22,23,84,79,1,78,65,40,1,84,93,12,47,6,88,14,10,17,42,78,101,15,146,83,14,63,6,8,107,26,2,46,18,2,2,58,0,13,64,34,98,59,85,67,28,9,27,110,5,41,54,59,3,23,2,3,1,34,2,0,0,2,0,0,1,67,1,86,10,0,83,112,0,9,60,23,0,46,92,0,0,95,137,23,41,3,10,9,0,0,5,0,4,2,11,79,0,11,0,5,0,31,0,0,0,6,2,20,47,80,56,92,80,48,11,105,74,0,53,50,0,7,146,28,0,4,66,81,0,14,85,87,8,13,4,1,9,24,4,2,9,33,4,6,61,24,0,7,111,39,23,15,150,32,21,76,68,9,18,97,54,0,0,130,28,15,2,104,65,4,0,4,10,11,2,26,5,2,6,52,61,96,71,66,74,17,0,2,155,30,0,90,71,23,13,23,66,123,75,13,47,21,85,156,146,34,5,95,103,20,38,140,11,27,1,1,11,45,75,120,92,34,106,4,56,0,0,0,0,0,59,19,16,110,26,0,28,79,0,0,117,28,0,27,98,68,100,1,24,0,16,41,18,11,17,10,95,40,54,1,16,2,32,13,1,0,15,29,106,30,0,0,0,0,8,1,95,66,0,66,97,32,55,107,33,35,55,86,4,0,6,0,14,0,8,0,3,0,24,10,70,54,1,31,61,69,2,105,130,98,181,29,86,8,18,6,15,4,13,56,58,16,98,82,11,4,0,0,25,18,1,29,12,1,0,14,0,22,2,35,15,2,34,7,2,29,15,2,1,1,0,4,0,0,6,2,79,1,90,52,2,82,4,14,3,10,26,6,194,56,24,76,6,20,23,2,6,16,15,2,27,1,6,8,11,2,0,0,9,0,6,19,2,0,16,2,9,0,26,0,0,19,19,5,19,27,118,16,110,32,44,62,12,1,0,0,62,0,52,47,24,119,4,4,25,92,0,0,71,8,0,33,48,5,15,8,54,76,42,0,37,0,14,0,12,0,5,2,1,2,26,0,0,0,22,102,59,105,8,99,106,29,7,97,103,87,33,103,24,58,73,76,32,5,97,166,18,0,75,89,44,24,4,8,5,0,0,1,1,0,1,9,44,15,30,127,97,31,9,44,8,21,22,84,82,1,79,66,40,0,84,93,12,45,5,90,13,12,17,42,82,100,14,152,82,16,63,6,7,110,20,2,47,17,2,3,59,0,13,56,24,109,54,101,62,26,8,26,110,5,43,54,60,3,24,1,2,2,35,1,0,0,2,0,0,1,68,0,87,12,0,84,111,0,9,59,23,0,45,93,0,0,94,135,23,41,4,10,8,0,0,4,0,3,1,13,63,0,11,0,4,0,32,0,0,0,5,2,20,48,80,55,92,79,48,11,104,75,0,55,50,0,8,146,26,0,4,66,81,0,14,84,85,7,14,4,1,9,22,4,2,9,32,4,6,62,24,0,6,111,39,23,15,120,30,21,58,28,9,18,83,55,0,0,141,30,13,2,106,67,5,1,4,10,12,1,25,6,3,6,62,72